Protein AF-0000000080331900 (afdb_homodimer)

pLDDT: mean 95.13, std 7.41, range [27.8, 98.94]

InterPro domains:
  IPR001830 Glycosyl transferase, family 20 [PF00982] (9-471)
  IPR001830 Glycosyl transferase, family 20 [PTHR10788] (6-467)
  IPR001830 Glycosyl transferase, family 20 [cd03788] (8-472)

Structure (mmCIF, N/CA/C/O backbone):
data_AF-0000000080331900-model_v1
#
loop_
_entity.id
_entity.type
_entity.pdbx_description
1 polymer 'Alpha,alpha-trehalose-phosphate synthase'
#
loop_
_atom_site.group_PDB
_atom_site.id
_atom_site.type_symbol
_atom_site.label_atom_id
_atom_site.label_alt_id
_atom_site.label_comp_id
_atom_site.label_asym_id
_atom_site.label_entity_id
_atom_site.label_seq_id
_atom_site.pdbx_PDB_ins_code
_atom_site.Cartn_x
_atom_site.Cartn_y
_atom_site.Cartn_z
_atom_site.occupancy
_atom_site.B_iso_or_equiv
_atom_site.auth_seq_id
_atom_site.auth_comp_id
_atom_site.auth_asym_id
_atom_site.auth_atom_id
_atom_site.pdbx_PDB_model_num
ATOM 1 N N . MET A 1 1 ? -26.219 -51.188 -5.672 1 27.8 1 MET A N 1
ATOM 2 C CA . MET A 1 1 ? -25.734 -50.125 -4.809 1 27.8 1 MET A CA 1
ATOM 3 C C . MET A 1 1 ? -24.406 -49.562 -5.332 1 27.8 1 MET A C 1
ATOM 5 O O . MET A 1 1 ? -23.438 -50.312 -5.488 1 27.8 1 MET A O 1
ATOM 9 N N . ALA A 1 2 ? -24.484 -48.688 -6.355 1 38.78 2 ALA A N 1
ATOM 10 C CA . ALA A 1 2 ? -23.25 -48.281 -7.008 1 38.78 2 ALA A CA 1
ATOM 11 C C . ALA A 1 2 ? -22.125 -48.062 -5.984 1 38.78 2 ALA A C 1
ATOM 13 O O . ALA A 1 2 ? -22.297 -47.312 -5.039 1 38.78 2 ALA A O 1
ATOM 14 N N . SER A 1 3 ? -21.312 -48.875 -5.59 1 41.19 3 SER A N 1
ATOM 15 C CA . SER A 1 3 ? -20.219 -48.781 -4.637 1 41.19 3 SER A CA 1
ATOM 16 C C . SER A 1 3 ? -19.516 -47.438 -4.711 1 41.19 3 SER A C 1
ATOM 18 O O . SER A 1 3 ? -18.859 -47.125 -5.707 1 41.19 3 SER A O 1
ATOM 20 N N . THR A 1 4 ? -20.109 -46.312 -4.383 1 52.81 4 THR A N 1
ATOM 21 C CA . THR A 1 4 ? -19.578 -44.969 -4.523 1 52.81 4 THR A CA 1
ATOM 22 C C . THR A 1 4 ? -18.156 -44.875 -3.994 1 52.81 4 THR A C 1
ATOM 24 O O . THR A 1 4 ? -17.922 -45.094 -2.803 1 52.81 4 THR A O 1
ATOM 27 N N . HIS A 1 5 ? -17.141 -45.281 -4.723 1 73.75 5 HIS A N 1
ATOM 28 C CA . HIS A 1 5 ? -15.711 -45.281 -4.434 1 73.75 5 HIS A CA 1
ATOM 29 C C . HIS A 1 5 ? -15.258 -43.938 -3.871 1 73.75 5 HIS A C 1
ATOM 31 O O . HIS A 1 5 ? -15.328 -42.938 -4.559 1 73.75 5 HIS A O 1
ATOM 37 N N . THR A 1 6 ? -15.211 -43.906 -2.58 1 88.19 6 THR A N 1
ATOM 38 C CA . THR A 1 6 ? -14.773 -42.719 -1.852 1 88.19 6 THR A CA 1
ATOM 39 C C . THR A 1 6 ? -13.25 -42.656 -1.821 1 88.19 6 THR A C 1
ATOM 41 O O . THR A 1 6 ? -12.562 -43.656 -1.913 1 88.19 6 THR A O 1
ATOM 44 N N . ALA A 1 7 ? -12.781 -41.469 -1.881 1 94.44 7 ALA A N 1
ATOM 45 C CA . ALA A 1 7 ? -11.344 -41.219 -1.976 1 94.44 7 ALA A CA 1
ATOM 46 C C . ALA A 1 7 ? -10.727 -41.031 -0.591 1 94.44 7 ALA A C 1
ATOM 48 O O . ALA A 1 7 ? -11.359 -40.5 0.317 1 94.44 7 ALA A O 1
ATOM 49 N N . SER A 1 8 ? -9.547 -41.531 -0.464 1 95.25 8 SER A N 1
ATOM 50 C CA . SER A 1 8 ? -8.812 -41.375 0.791 1 95.25 8 SER A CA 1
ATOM 51 C C . SER A 1 8 ? -7.992 -40.094 0.795 1 95.25 8 SER A C 1
ATOM 53 O O . SER A 1 8 ? -7.641 -39.562 1.859 1 95.25 8 SER A O 1
ATOM 55 N N . VAL A 1 9 ? -7.59 -39.625 -0.347 1 95.81 9 VAL A N 1
ATOM 56 C CA . VAL A 1 9 ? -6.863 -38.375 -0.518 1 95.81 9 VAL A CA 1
ATOM 57 C C . VAL A 1 9 ? -7.555 -37.5 -1.577 1 95.81 9 VAL A C 1
ATOM 59 O O . VAL A 1 9 ? -7.887 -38 -2.66 1 95.81 9 VAL A O 1
ATOM 62 N N . LEU A 1 10 ? -7.84 -36.312 -1.25 1 96.88 10 LEU A N 1
ATOM 63 C CA . LEU A 1 10 ? -8.445 -35.375 -2.195 1 96.88 10 LEU A CA 1
ATOM 64 C C . LEU A 1 10 ? -7.605 -34.094 -2.32 1 96.88 10 LEU A C 1
ATOM 66 O O . LEU A 1 10 ? -6.988 -33.656 -1.347 1 96.88 10 LEU A O 1
ATOM 70 N N . VAL A 1 11 ? -7.57 -33.531 -3.494 1 96.5 11 VAL A N 1
ATOM 71 C CA . VAL A 1 11 ? -6.938 -32.25 -3.779 1 96.5 11 VAL A CA 1
ATOM 72 C C . VAL A 1 11 ? -7.949 -31.328 -4.441 1 96.5 11 VAL A C 1
ATOM 74 O O . VAL A 1 11 ? -8.758 -31.75 -5.266 1 96.5 11 VAL A O 1
ATOM 77 N N . ALA A 1 12 ? -7.977 -30.109 -4.016 1 98 12 ALA A N 1
ATOM 78 C CA . ALA A 1 12 ? -8.844 -29.109 -4.641 1 98 12 ALA A CA 1
ATOM 79 C C . ALA A 1 12 ? -8.047 -27.891 -5.082 1 98 12 ALA A C 1
ATOM 81 O O . ALA A 1 12 ? -7.215 -27.375 -4.328 1 98 12 ALA A O 1
ATOM 82 N N . SER A 1 13 ? -8.203 -27.469 -6.242 1 97.06 13 SER A N 1
ATOM 83 C CA . SER A 1 13 ? -7.645 -26.219 -6.785 1 97.06 13 SER A CA 1
ATOM 84 C C . SER A 1 13 ? -8.555 -25.625 -7.852 1 97.06 13 SER A C 1
ATOM 86 O O . SER A 1 13 ? -9.406 -26.328 -8.406 1 97.06 13 SER A O 1
ATOM 88 N N . ASN A 1 14 ? -8.406 -24.328 -8.078 1 96.06 14 ASN A N 1
ATOM 89 C CA . ASN A 1 14 ? -9.18 -23.688 -9.141 1 96.06 14 ASN A CA 1
ATOM 90 C C . ASN A 1 14 ? -8.914 -24.344 -10.492 1 96.06 14 ASN A C 1
ATOM 92 O O . ASN A 1 14 ? -9.844 -24.828 -11.141 1 96.06 14 ASN A O 1
ATOM 96 N N . ARG A 1 15 ? -7.664 -24.406 -10.828 1 92.62 15 ARG A N 1
ATOM 97 C CA . ARG A 1 15 ? -7.258 -25.062 -12.062 1 92.62 15 ARG A CA 1
ATOM 98 C C . ARG A 1 15 ? -6.961 -26.547 -11.828 1 92.62 15 ARG A C 1
ATOM 100 O O . ARG A 1 15 ? -6.359 -26.906 -10.82 1 92.62 15 ARG A O 1
ATOM 107 N N . GLY A 1 16 ? -7.398 -27.328 -12.758 1 91.88 16 GLY A N 1
ATOM 108 C CA . GLY A 1 16 ? -7.141 -28.766 -12.656 1 91.88 16 GLY A CA 1
ATOM 109 C C . GLY A 1 16 ? -5.914 -29.203 -13.438 1 91.88 16 GLY A C 1
ATOM 110 O O . GLY A 1 16 ? -5.141 -28.359 -13.906 1 91.88 16 GLY A O 1
ATOM 111 N N . PRO A 1 17 ? -5.691 -30.484 -13.5 1 91.19 17 PRO A N 1
ATOM 112 C CA . PRO A 1 17 ? -4.516 -31.047 -14.18 1 91.19 17 PRO A CA 1
ATOM 113 C C . PRO A 1 17 ? -4.688 -31.094 -15.703 1 91.19 17 PRO A C 1
ATOM 115 O O . PRO A 1 17 ? -3.74 -31.406 -16.422 1 91.19 17 PRO A O 1
ATOM 118 N N . VAL A 1 18 ? -5.941 -30.797 -16.156 1 91.69 18 VAL A N 1
ATOM 119 C CA . VAL A 1 18 ? -6.23 -30.859 -17.578 1 91.69 18 VAL A CA 1
ATOM 120 C C . VAL A 1 18 ? -7.184 -29.719 -17.969 1 91.69 18 VAL A C 1
ATOM 122 O O . VAL A 1 18 ? -7.984 -29.266 -17.141 1 91.69 18 VAL A O 1
ATOM 125 N N . SER A 1 19 ? -6.973 -29.203 -19.109 1 92.19 19 SER A N 1
ATOM 126 C CA . SER A 1 19 ? -7.898 -28.25 -19.703 1 92.19 19 SER A CA 1
ATOM 127 C C . SER A 1 19 ? -8.352 -28.703 -21.078 1 92.19 19 SER A C 1
ATOM 129 O O . SER A 1 19 ? -7.648 -29.453 -21.75 1 92.19 19 SER A O 1
ATOM 131 N N . TYR A 1 20 ? -9.508 -28.297 -21.422 1 94.44 20 TYR A N 1
ATOM 132 C CA . TYR A 1 20 ? -10.078 -28.703 -22.703 1 94.44 20 TYR A CA 1
ATOM 133 C C . TYR A 1 20 ? -10.289 -27.5 -23.609 1 94.44 20 TYR A C 1
ATOM 135 O O . TYR A 1 20 ? -10.68 -26.422 -23.156 1 94.44 20 TYR A O 1
ATOM 143 N N . ALA A 1 21 ? -9.961 -27.719 -24.828 1 93.12 21 ALA A N 1
ATOM 144 C CA . ALA A 1 21 ? -10.297 -26.75 -25.875 1 93.12 21 ALA A CA 1
ATOM 145 C C . ALA A 1 21 ? -11.359 -27.312 -26.828 1 93.12 21 ALA A C 1
ATOM 147 O O . ALA A 1 21 ? -11.336 -28.5 -27.156 1 93.12 21 ALA A O 1
ATOM 148 N N . LEU A 1 22 ? -12.227 -26.469 -27.125 1 90.56 22 LEU A N 1
ATOM 149 C CA . LEU A 1 22 ? -13.305 -26.812 -28.047 1 90.56 22 LEU A CA 1
ATOM 150 C C . LEU A 1 22 ? -13.102 -26.156 -29.406 1 90.56 22 LEU A C 1
ATOM 152 O O . LEU A 1 22 ? -12.984 -24.938 -29.484 1 90.56 22 LEU A O 1
ATOM 156 N N . ASP A 1 23 ? -12.953 -26.984 -30.422 1 88.12 23 ASP A N 1
ATOM 157 C CA . ASP A 1 23 ? -12.773 -26.406 -31.75 1 88.12 23 ASP A CA 1
ATOM 158 C C . ASP A 1 23 ? -14.117 -26.125 -32.406 1 88.12 23 ASP A C 1
ATOM 160 O O . ASP A 1 23 ? -15.172 -26.312 -31.812 1 88.12 23 ASP A O 1
ATOM 164 N N . GLU A 1 24 ? -14.047 -25.609 -33.688 1 87.75 24 GLU A N 1
ATOM 165 C CA . GLU A 1 24 ? -15.242 -25.188 -34.406 1 87.75 24 GLU A CA 1
ATOM 166 C C . GLU A 1 24 ? -16.172 -26.359 -34.688 1 87.75 24 GLU A C 1
ATOM 168 O O . GLU A 1 24 ? -17.391 -26.188 -34.781 1 87.75 24 GLU A O 1
ATOM 173 N N . ASP A 1 25 ? -15.68 -27.609 -34.844 1 88.69 25 ASP A N 1
ATOM 174 C CA . ASP A 1 25 ? -16.469 -28.812 -35.094 1 88.69 25 ASP A CA 1
ATOM 175 C C . ASP A 1 25 ? -16.938 -29.469 -33.812 1 88.69 25 ASP A C 1
ATOM 177 O O . ASP A 1 25 ? -17.344 -30.625 -33.812 1 88.69 25 ASP A O 1
ATOM 181 N N . ARG A 1 26 ? -16.672 -28.734 -32.688 1 85.94 26 ARG A N 1
ATOM 182 C CA . ARG A 1 26 ? -17.094 -29.172 -31.375 1 85.94 26 ARG A CA 1
ATOM 183 C C . ARG A 1 26 ? -16.297 -30.391 -30.922 1 85.94 26 ARG A C 1
ATOM 185 O O . ARG A 1 26 ? -16.828 -31.25 -30.203 1 85.94 26 ARG A O 1
ATOM 192 N N . ARG A 1 27 ? -15.117 -30.625 -31.469 1 88.69 27 ARG A N 1
ATOM 193 C CA . ARG A 1 27 ? -14.195 -31.641 -30.969 1 88.69 27 ARG A CA 1
ATOM 194 C C . ARG A 1 27 ? -13.375 -31.125 -29.797 1 88.69 27 ARG A C 1
ATOM 196 O O . ARG A 1 27 ? -12.898 -29.984 -29.828 1 88.69 27 ARG A O 1
ATOM 203 N N . LEU A 1 28 ? -13.344 -31.984 -28.703 1 92.5 28 LEU A N 1
ATOM 204 C CA . LEU A 1 28 ? -12.625 -31.609 -27.5 1 92.5 28 LEU A CA 1
ATOM 205 C C . LEU A 1 28 ? -11.188 -32.125 -27.547 1 92.5 28 LEU A C 1
ATOM 207 O O . LEU A 1 28 ? -10.938 -33.281 -27.906 1 92.5 28 LEU A O 1
ATOM 211 N N . THR A 1 29 ? -10.305 -31.234 -27.328 1 93.69 29 THR A N 1
ATOM 212 C CA . THR A 1 29 ? -8.898 -31.609 -27.188 1 93.69 29 THR A CA 1
ATOM 213 C C . THR A 1 29 ? -8.414 -31.359 -25.766 1 93.69 29 THR A C 1
ATOM 215 O O . THR A 1 29 ? -8.609 -30.266 -25.234 1 93.69 29 THR A O 1
ATOM 218 N N . ALA A 1 30 ? -7.844 -32.344 -25.25 1 92.88 30 ALA A N 1
ATOM 219 C CA . ALA A 1 30 ? -7.336 -32.25 -23.891 1 92.88 30 ALA A CA 1
ATOM 220 C C . ALA A 1 30 ? -5.875 -31.797 -23.875 1 92.88 30 ALA A C 1
ATOM 222 O O . ALA A 1 30 ? -5.082 -32.25 -24.719 1 92.88 30 ALA A O 1
ATOM 223 N N . ARG A 1 31 ? -5.609 -30.844 -23.047 1 87.56 31 ARG A N 1
ATOM 224 C CA . ARG A 1 31 ? -4.238 -30.406 -22.781 1 87.56 31 ARG A CA 1
ATOM 225 C C . ARG A 1 31 ? -3.867 -30.625 -21.312 1 87.56 31 ARG A C 1
ATOM 227 O O . ARG A 1 31 ? -4.484 -30.031 -20.422 1 87.56 31 ARG A O 1
ATOM 234 N N . ARG A 1 32 ? -2.879 -31.406 -21.203 1 81.94 32 ARG A N 1
ATOM 235 C CA . ARG A 1 32 ? -2.439 -31.672 -19.844 1 81.94 32 ARG A CA 1
ATOM 236 C C . ARG A 1 32 ? -1.517 -30.562 -19.344 1 81.94 32 ARG A C 1
ATOM 238 O O . ARG A 1 32 ? -0.685 -30.062 -20.094 1 81.94 32 ARG A O 1
ATOM 245 N N . GLY A 1 33 ? -1.916 -30.141 -18.203 1 71.5 33 GLY A N 1
ATOM 246 C CA . GLY A 1 33 ? -1.082 -29.125 -17.578 1 71.5 33 GLY A CA 1
ATOM 247 C C . GLY A 1 33 ? 0.078 -29.703 -16.797 1 71.5 33 GLY A C 1
ATOM 248 O O . GLY A 1 33 ? 0.116 -30.906 -16.531 1 71.5 33 GLY A O 1
ATOM 249 N N . GLY A 1 34 ? 1.153 -29 -16.672 1 64.62 34 GLY A N 1
ATOM 250 C CA . GLY A 1 34 ? 2.266 -29.297 -15.789 1 64.62 34 GLY A CA 1
ATOM 251 C C . GLY A 1 34 ? 2.27 -28.453 -14.523 1 64.62 34 GLY A C 1
ATOM 252 O O . GLY A 1 34 ? 1.304 -27.75 -14.242 1 64.62 34 GLY A O 1
ATOM 253 N N . GLY A 1 35 ? 2.998 -28.891 -13.523 1 69.69 35 GLY A N 1
ATOM 254 C CA . GLY A 1 35 ? 3.166 -28.094 -12.312 1 69.69 35 GLY A CA 1
ATOM 255 C C . GLY A 1 35 ? 3.422 -28.922 -11.078 1 69.69 35 GLY A C 1
ATOM 256 O O . GLY A 1 35 ? 3.385 -30.156 -11.133 1 69.69 35 GLY A O 1
ATOM 257 N N . GLY A 1 36 ? 3.654 -28.219 -10.102 1 69.06 36 GLY A N 1
ATOM 258 C CA . GLY A 1 36 ? 4.043 -28.859 -8.852 1 69.06 36 GLY A CA 1
ATOM 259 C C . GLY A 1 36 ? 2.971 -29.766 -8.289 1 69.06 36 GLY A C 1
ATOM 260 O O . GLY A 1 36 ? 3.273 -30.859 -7.777 1 69.06 36 GLY A O 1
ATOM 261 N N . LEU A 1 37 ? 1.724 -29.359 -8.555 1 77.31 37 LEU A N 1
ATOM 262 C CA . LEU A 1 37 ? 0.63 -30.156 -8 1 77.31 37 LEU A CA 1
ATOM 263 C C . LEU A 1 37 ? 0.473 -31.469 -8.75 1 77.31 37 LEU A C 1
ATOM 265 O O . LEU A 1 37 ? 0.21 -32.5 -8.148 1 77.31 37 LEU A O 1
ATOM 269 N N . VAL A 1 38 ? 0.623 -31.406 -10.055 1 79 38 VAL A N 1
ATOM 270 C CA . VAL A 1 38 ? 0.539 -32.625 -10.867 1 79 38 VAL A CA 1
ATOM 271 C C . VAL A 1 38 ? 1.647 -33.594 -10.461 1 79 38 VAL A C 1
ATOM 273 O O . VAL A 1 38 ? 1.389 -34.781 -10.227 1 79 38 VAL A O 1
ATOM 276 N N . SER A 1 39 ? 2.805 -33 -10.32 1 77.81 39 SER A N 1
ATOM 277 C CA . SER A 1 39 ? 3.947 -33.812 -9.898 1 77.81 39 SER A CA 1
ATOM 278 C C . SER A 1 39 ? 3.727 -34.406 -8.508 1 77.81 39 SER A C 1
ATOM 280 O O . SER A 1 39 ? 4.047 -35.562 -8.258 1 77.81 39 SER A O 1
ATOM 282 N N . GLY A 1 40 ? 3.244 -33.656 -7.648 1 77.75 40 GLY A N 1
ATOM 283 C CA . GLY A 1 40 ? 2.98 -34.094 -6.293 1 77.75 40 GLY A CA 1
ATOM 284 C C . GLY A 1 40 ? 1.978 -35.25 -6.227 1 77.75 40 GLY A C 1
ATOM 285 O O . GLY A 1 40 ? 2.203 -36.25 -5.539 1 77.75 40 GLY A O 1
ATOM 286 N N . LEU A 1 41 ? 0.951 -35.125 -6.93 1 80.06 41 LEU A N 1
ATOM 287 C CA . LEU A 1 41 ? -0.102 -36.125 -6.918 1 80.06 41 LEU A CA 1
ATOM 288 C C . LEU A 1 41 ? 0.396 -37.438 -7.516 1 80.06 41 LEU A C 1
ATOM 290 O O . LEU A 1 41 ? -0.043 -38.531 -7.109 1 80.06 41 LEU A O 1
ATOM 294 N N . SER A 1 42 ? 1.274 -37.281 -8.422 1 79.5 42 SER A N 1
ATOM 295 C CA . SER A 1 42 ? 1.847 -38.469 -9.016 1 79.5 42 SER A CA 1
ATOM 296 C C . SER A 1 42 ? 2.678 -39.25 -7.996 1 79.5 42 SER A C 1
ATOM 298 O O . SER A 1 42 ? 2.889 -40.469 -8.148 1 79.5 42 SER A O 1
ATOM 300 N N . ALA A 1 43 ? 3.01 -38.594 -6.988 1 79.75 43 ALA A N 1
ATOM 301 C CA . ALA A 1 43 ? 3.914 -39.188 -6.008 1 79.75 43 ALA A CA 1
ATOM 302 C C . ALA A 1 43 ? 3.15 -40.094 -5.02 1 79.75 43 ALA A C 1
ATOM 304 O O . ALA A 1 43 ? 3.746 -40.906 -4.324 1 79.75 43 ALA A O 1
ATOM 305 N N . ILE A 1 44 ? 1.888 -39.906 -4.816 1 80.81 44 ILE A N 1
ATOM 306 C CA . ILE A 1 44 ? 1.161 -40.719 -3.848 1 80.81 44 ILE A CA 1
ATOM 307 C C . ILE A 1 44 ? 0.833 -42.094 -4.457 1 80.81 44 ILE A C 1
ATOM 309 O O . ILE A 1 44 ? 0.323 -42.969 -3.771 1 80.81 44 ILE A O 1
ATOM 313 N N . GLY A 1 45 ? 1.271 -42.469 -5.539 1 71.31 45 GLY A N 1
ATOM 314 C CA . GLY A 1 45 ? 1.187 -43.781 -6.148 1 71.31 45 GLY A CA 1
ATOM 315 C C . GLY A 1 45 ? -0.169 -44.062 -6.766 1 71.31 45 GLY A C 1
ATOM 316 O O . GLY A 1 45 ? -1.174 -43.469 -6.379 1 71.31 45 GLY A O 1
ATOM 317 N N . PRO A 1 46 ? -0.208 -44.844 -7.668 1 66.81 46 PRO A N 1
ATOM 318 C CA . PRO A 1 46 ? -1.435 -45.188 -8.391 1 66.81 46 PRO A CA 1
ATOM 319 C C . PRO A 1 46 ? -2.432 -45.969 -7.516 1 66.81 46 PRO A C 1
ATOM 321 O O . PRO A 1 46 ? -3.627 -46 -7.82 1 66.81 46 PRO A O 1
ATOM 324 N N . ASP A 1 47 ? -1.914 -46.469 -6.441 1 70.44 47 ASP A N 1
ATOM 325 C CA . ASP A 1 47 ? -2.771 -47.312 -5.598 1 70.44 47 ASP A CA 1
ATOM 326 C C . ASP A 1 47 ? -3.578 -46.438 -4.625 1 70.44 47 ASP A C 1
ATOM 328 O O . ASP A 1 47 ? -4.523 -46.938 -4 1 70.44 47 ASP A O 1
ATOM 332 N N . THR A 1 48 ? -3.16 -45.281 -4.566 1 78.94 48 THR A N 1
ATOM 333 C CA . THR A 1 48 ? -3.912 -44.375 -3.688 1 78.94 48 THR A CA 1
ATOM 334 C C . THR A 1 48 ? -5.172 -43.875 -4.383 1 78.94 48 THR A C 1
ATOM 336 O O . THR A 1 48 ? -5.117 -43.438 -5.535 1 78.94 48 THR A O 1
ATOM 339 N N . ASP A 1 49 ? -6.312 -44.125 -3.703 1 89.06 49 ASP A N 1
ATOM 340 C CA . ASP A 1 49 ? -7.57 -43.594 -4.219 1 89.06 49 ASP A CA 1
ATOM 341 C C . ASP A 1 49 ? -7.637 -42.062 -4.027 1 89.06 49 ASP A C 1
ATOM 343 O O . ASP A 1 49 ? -8.086 -41.594 -2.986 1 89.06 49 ASP A O 1
ATOM 347 N N . ALA A 1 50 ? -7.156 -41.406 -5.004 1 92.94 50 ALA A N 1
ATOM 348 C CA . ALA A 1 50 ? -7.098 -39.938 -4.938 1 92.94 50 ALA A CA 1
ATOM 349 C C . ALA A 1 50 ? -8.016 -39.312 -5.977 1 92.94 50 ALA A C 1
ATOM 351 O O . ALA A 1 50 ? -8.211 -39.875 -7.062 1 92.94 50 ALA A O 1
ATOM 352 N N . VAL A 1 51 ? -8.594 -38.219 -5.613 1 95.06 51 VAL A N 1
ATOM 353 C CA . VAL A 1 51 ? -9.43 -37.469 -6.547 1 95.06 51 VAL A CA 1
ATOM 354 C C . VAL A 1 51 ? -9.047 -36 -6.516 1 95.06 51 VAL A C 1
ATOM 356 O O . VAL A 1 51 ? -8.797 -35.438 -5.449 1 95.06 51 VAL A O 1
ATOM 359 N N . TRP A 1 52 ? -8.953 -35.406 -7.727 1 95.62 52 TRP A N 1
ATOM 360 C CA . TRP A 1 52 ? -8.703 -34 -7.887 1 95.62 52 TRP A CA 1
ATOM 361 C C . TRP A 1 52 ? -9.992 -33.25 -8.25 1 95.62 52 TRP A C 1
ATOM 363 O O . TRP A 1 52 ? -10.602 -33.531 -9.281 1 95.62 52 TRP A O 1
ATOM 373 N N . VAL A 1 53 ? -10.391 -32.344 -7.383 1 97.5 53 VAL A N 1
ATOM 374 C CA . VAL A 1 53 ? -11.562 -31.516 -7.648 1 97.5 53 VAL A CA 1
ATOM 375 C C . VAL A 1 53 ? -11.133 -30.156 -8.18 1 97.5 53 VAL A C 1
ATOM 377 O O . VAL A 1 53 ? -10.281 -29.484 -7.578 1 97.5 53 VAL A O 1
ATOM 380 N N . CYS A 1 54 ? -11.641 -29.719 -9.32 1 97.38 54 CYS A N 1
ATOM 381 C CA . CYS A 1 54 ? -11.281 -28.438 -9.938 1 97.38 54 CYS A CA 1
ATOM 382 C C . CYS A 1 54 ? -12.492 -27.797 -10.609 1 97.38 54 CYS A C 1
ATOM 384 O O . CYS A 1 54 ? -13.594 -28.344 -10.57 1 97.38 54 CYS A O 1
ATOM 386 N N . SER A 1 55 ? -12.328 -26.625 -11.102 1 97.56 55 SER A N 1
ATOM 387 C CA . SER A 1 55 ? -13.422 -25.906 -11.75 1 97.56 55 SER A CA 1
ATOM 388 C C . SER A 1 55 ? -13.25 -25.891 -13.266 1 97.56 55 SER A C 1
ATOM 390 O O . SER A 1 55 ? -12.117 -25.906 -13.766 1 97.56 55 SER A O 1
ATOM 392 N N . ALA A 1 56 ? -14.375 -25.969 -13.977 1 96.56 56 ALA A N 1
ATOM 393 C CA . ALA A 1 56 ? -14.352 -25.625 -15.391 1 96.56 56 ALA A CA 1
ATOM 394 C C . ALA A 1 56 ? -14.031 -24.156 -15.602 1 96.56 56 ALA A C 1
ATOM 396 O O . ALA A 1 56 ? -14.688 -23.281 -15.016 1 96.56 56 ALA A O 1
ATOM 397 N N . LEU A 1 57 ? -13.086 -23.922 -16.422 1 92.56 57 LEU A N 1
ATOM 398 C CA . LEU A 1 57 ? -12.625 -22.547 -16.547 1 92.56 57 LEU A CA 1
ATOM 399 C C . LEU A 1 57 ? -13.125 -21.922 -17.844 1 92.56 57 LEU A C 1
ATOM 401 O O . LEU A 1 57 ? -13.258 -20.703 -17.938 1 92.56 57 LEU A O 1
ATOM 405 N N . GLY A 1 58 ? -13.398 -22.719 -18.844 1 91.44 58 GLY A N 1
ATOM 406 C CA . GLY A 1 58 ? -13.828 -22.219 -20.141 1 91.44 58 GLY A CA 1
ATOM 407 C C . GLY A 1 58 ? -14.875 -23.109 -20.797 1 91.44 58 GLY A C 1
ATOM 408 O O . GLY A 1 58 ? -15.344 -24.078 -20.188 1 91.44 58 GLY A O 1
ATOM 409 N N . ASP A 1 59 ? -15.156 -22.812 -22 1 91.88 59 ASP A N 1
ATOM 410 C CA . ASP A 1 59 ? -16.219 -23.516 -22.719 1 91.88 59 ASP A CA 1
ATOM 411 C C . ASP A 1 59 ? -15.812 -24.969 -22.984 1 91.88 59 ASP A C 1
ATOM 413 O O . ASP A 1 59 ? -16.656 -25.875 -22.922 1 91.88 59 ASP A O 1
ATOM 417 N N . GLY A 1 60 ? -14.562 -25.156 -23.312 1 94.88 60 GLY A N 1
ATOM 418 C CA . GLY A 1 60 ? -14.094 -26.531 -23.5 1 94.88 60 GLY A CA 1
ATOM 419 C C . GLY A 1 60 ? -14.242 -27.391 -22.266 1 94.88 60 GLY A C 1
ATOM 420 O O . GLY A 1 60 ? -14.703 -28.531 -22.344 1 94.88 60 GLY A O 1
ATOM 421 N N . ASP A 1 61 ? -13.859 -26.812 -21.156 1 96.06 61 ASP A N 1
ATOM 422 C CA . ASP A 1 61 ? -14 -27.516 -19.875 1 96.06 61 ASP A CA 1
ATOM 423 C C . ASP A 1 61 ? -15.461 -27.844 -19.594 1 96.06 61 ASP A C 1
ATOM 425 O O . ASP A 1 61 ? -15.797 -28.953 -19.172 1 96.06 61 ASP A O 1
ATOM 429 N N . ARG A 1 62 ? -16.281 -26.891 -19.766 1 95.56 62 ARG A N 1
ATOM 430 C CA . ARG A 1 62 ? -17.703 -27.078 -19.5 1 95.56 62 ARG A CA 1
ATOM 431 C C . ARG A 1 62 ? -18.281 -28.188 -20.375 1 95.56 62 ARG A C 1
ATOM 433 O O . ARG A 1 62 ? -19.141 -28.953 -19.922 1 95.56 62 ARG A O 1
ATOM 440 N N . GLU A 1 63 ? -17.891 -28.188 -21.625 1 95.31 63 GLU A N 1
ATOM 441 C CA . GLU A 1 63 ? -18.344 -29.25 -22.531 1 95.31 63 GLU A CA 1
ATOM 442 C C . GLU A 1 63 ? -17.859 -30.625 -22.047 1 95.31 63 GLU A C 1
ATOM 444 O O . GLU A 1 63 ? -18.594 -31.609 -22.109 1 95.31 63 GLU A O 1
ATOM 449 N N . ALA A 1 64 ? -16.609 -30.656 -21.656 1 96.06 64 ALA A N 1
ATOM 450 C CA . ALA A 1 64 ? -16.078 -31.906 -21.109 1 96.06 64 ALA A CA 1
ATOM 451 C C . ALA A 1 64 ? -16.922 -32.375 -19.922 1 96.06 64 ALA A C 1
ATOM 453 O O . ALA A 1 64 ? -17.203 -33.594 -19.812 1 96.06 64 ALA A O 1
ATOM 454 N N . VAL A 1 65 ? -17.297 -31.484 -19.062 1 96.62 65 VAL A N 1
ATOM 455 C CA . VAL A 1 65 ? -18.109 -31.812 -17.891 1 96.62 65 VAL A CA 1
ATOM 456 C C . VAL A 1 65 ? -19.469 -32.312 -18.344 1 96.62 65 VAL A C 1
ATOM 458 O O . VAL A 1 65 ? -20 -33.281 -17.797 1 96.62 65 VAL A O 1
ATOM 461 N N . ARG A 1 66 ? -20.031 -31.625 -19.266 1 95.19 66 ARG A N 1
ATOM 462 C CA . ARG A 1 66 ? -21.328 -32.031 -19.781 1 95.19 66 ARG A CA 1
ATOM 463 C C . ARG A 1 66 ? -21.281 -33.469 -20.328 1 95.19 66 ARG A C 1
ATOM 465 O O . ARG A 1 66 ? -22.203 -34.25 -20.109 1 95.19 66 ARG A O 1
ATOM 472 N N . ARG A 1 67 ? -20.234 -33.812 -20.969 1 95.06 67 ARG A N 1
ATOM 473 C CA . ARG A 1 67 ? -20.109 -35.094 -21.625 1 95.06 67 ARG A CA 1
ATOM 474 C C . ARG A 1 67 ? -19.812 -36.219 -20.625 1 95.06 67 ARG A C 1
ATOM 476 O O . ARG A 1 67 ? -20.156 -37.375 -20.844 1 95.06 67 ARG A O 1
ATOM 483 N N . THR A 1 68 ? -19.172 -35.906 -19.594 1 94.94 68 THR A N 1
ATOM 484 C CA . THR A 1 68 ? -18.672 -36.938 -18.688 1 94.94 68 THR A CA 1
ATOM 485 C C . THR A 1 68 ? -19.453 -36.906 -17.375 1 94.94 68 THR A C 1
ATOM 487 O O . THR A 1 68 ? -19.25 -37.781 -16.516 1 94.94 68 THR A O 1
ATOM 490 N N . GLY A 1 69 ? -20.281 -35.844 -17.203 1 93.69 69 GLY A N 1
ATOM 491 C CA . GLY A 1 69 ? -20.969 -35.688 -15.922 1 93.69 69 GLY A CA 1
ATOM 492 C C . GLY A 1 69 ? -20.062 -35.156 -14.828 1 93.69 69 GLY A C 1
ATOM 493 O O . GLY A 1 69 ? -20.375 -35.281 -13.641 1 93.69 69 GLY A O 1
ATOM 494 N N . GLY A 1 70 ? -18.891 -34.688 -15.234 1 94.38 70 GLY A N 1
ATOM 495 C CA . GLY A 1 70 ? -17.969 -34.125 -14.266 1 94.38 70 GLY A CA 1
ATOM 496 C C . GLY A 1 70 ? -16.828 -35.031 -13.898 1 94.38 70 GLY A C 1
ATOM 497 O O . GLY A 1 70 ? -15.797 -34.594 -13.383 1 94.38 70 GLY A O 1
ATOM 498 N N . ALA A 1 71 ? -17.016 -36.281 -14.008 1 95.94 71 ALA A N 1
ATOM 499 C CA . ALA A 1 71 ? -15.93 -37.25 -13.852 1 95.94 71 ALA A CA 1
ATOM 500 C C . ALA A 1 71 ? -15.164 -37.438 -15.164 1 95.94 71 ALA A C 1
ATOM 502 O O . ALA A 1 71 ? -15.586 -38.156 -16.047 1 95.94 71 ALA A O 1
ATOM 503 N N . LEU A 1 72 ? -14.031 -36.844 -15.242 1 95.38 72 LEU A N 1
ATOM 504 C CA . LEU A 1 72 ? -13.32 -36.75 -16.516 1 95.38 72 LEU A CA 1
ATOM 505 C C . LEU A 1 72 ? -12.75 -38.125 -16.906 1 95.38 72 LEU A C 1
ATOM 507 O O . LEU A 1 72 ? -12.516 -38.969 -16.047 1 95.38 72 LEU A O 1
ATOM 511 N N . ASP A 1 73 ? -12.492 -38.281 -18.141 1 93 73 ASP A N 1
ATOM 512 C CA . ASP A 1 73 ? -11.922 -39.531 -18.688 1 93 73 ASP A CA 1
ATOM 513 C C . ASP A 1 73 ? -10.477 -39.688 -18.219 1 93 73 ASP A C 1
ATOM 515 O O . ASP A 1 73 ? -9.617 -38.875 -18.516 1 93 73 ASP A O 1
ATOM 519 N N . PRO A 1 74 ? -10.211 -40.781 -17.578 1 90.19 74 PRO A N 1
ATOM 520 C CA . PRO A 1 74 ? -8.844 -41 -17.109 1 90.19 74 PRO A CA 1
ATOM 521 C C . PRO A 1 74 ? -7.82 -40.969 -18.25 1 90.19 74 PRO A C 1
ATOM 523 O O . PRO A 1 74 ? -6.641 -40.688 -18.016 1 90.19 74 PRO A O 1
ATOM 526 N N . ALA A 1 75 ? -8.234 -41.25 -19.453 1 90.69 75 ALA A N 1
ATOM 527 C CA . ALA A 1 75 ? -7.336 -41.188 -20.609 1 90.69 75 ALA A CA 1
ATOM 528 C C . ALA A 1 75 ? -6.832 -39.75 -20.812 1 90.69 75 ALA A C 1
ATOM 530 O O . ALA A 1 75 ? -5.715 -39.562 -21.312 1 90.69 75 ALA A O 1
ATOM 531 N N . ASP A 1 76 ? -7.645 -38.812 -20.375 1 91.44 76 ASP A N 1
ATOM 532 C CA . ASP A 1 76 ? -7.301 -37.406 -20.547 1 91.44 76 ASP A CA 1
ATOM 533 C C . ASP A 1 76 ? -6.508 -36.875 -19.359 1 91.44 76 ASP A C 1
ATOM 535 O O . ASP A 1 76 ? -5.855 -35.844 -19.438 1 91.44 76 ASP A O 1
ATOM 539 N N . THR A 1 77 ? -6.547 -37.594 -18.25 1 89.38 77 THR A N 1
ATOM 540 C CA . THR A 1 77 ? -6.02 -37.031 -17.016 1 89.38 77 THR A CA 1
ATOM 541 C C . THR A 1 77 ? -4.773 -37.781 -16.562 1 89.38 77 THR A C 1
ATOM 543 O O . THR A 1 77 ? -4.367 -37.688 -15.398 1 89.38 77 THR A O 1
ATOM 546 N N . GLY A 1 78 ? -4.199 -38.594 -17.375 1 83.38 78 GLY A N 1
ATOM 547 C CA . GLY A 1 78 ? -3.035 -39.406 -17.031 1 83.38 78 GLY A CA 1
ATOM 548 C C . GLY A 1 78 ? -3.342 -40.5 -16.016 1 83.38 78 GLY A C 1
ATOM 549 O O . GLY A 1 78 ? -2.5 -40.844 -15.188 1 83.38 78 GLY A O 1
ATOM 550 N N . GLY A 1 79 ? -4.629 -40.906 -16.031 1 85.19 79 GLY A N 1
ATOM 551 C CA . GLY A 1 79 ? -5.043 -42 -15.156 1 85.19 79 GLY A CA 1
ATOM 552 C C . GLY A 1 79 ? -5.543 -41.531 -13.805 1 85.19 79 GLY A C 1
ATOM 553 O O . GLY A 1 79 ? -5.957 -42.344 -12.977 1 85.19 79 GLY A O 1
ATOM 554 N N . ARG A 1 80 ? -5.625 -40.281 -13.586 1 87.88 80 ARG A N 1
ATOM 555 C CA . ARG A 1 80 ? -6.055 -39.75 -12.297 1 87.88 80 ARG A CA 1
ATOM 556 C C . ARG A 1 80 ? -7.555 -39.469 -12.297 1 87.88 80 ARG A C 1
ATOM 558 O O . ARG A 1 80 ? -8.125 -39.094 -13.32 1 87.88 80 ARG A O 1
ATOM 565 N N . ARG A 1 81 ? -8.125 -39.688 -11.25 1 92.62 81 ARG A N 1
ATOM 566 C CA . ARG A 1 81 ? -9.531 -39.312 -11.094 1 92.62 81 ARG A CA 1
ATOM 567 C C . ARG A 1 81 ? -9.672 -37.781 -10.891 1 92.62 81 ARG A C 1
ATOM 569 O O . ARG A 1 81 ? -9.062 -37.219 -9.984 1 92.62 81 ARG A O 1
ATOM 576 N N . VAL A 1 82 ? -10.461 -37.188 -11.773 1 95 82 VAL A N 1
ATOM 577 C CA . VAL A 1 82 ? -10.672 -35.719 -11.711 1 95 82 VAL A CA 1
ATOM 578 C C . VAL A 1 82 ? -12.164 -35.438 -11.734 1 95 82 VAL A C 1
ATOM 580 O O . VAL A 1 82 ? -12.898 -35.906 -12.602 1 95 82 VAL A O 1
ATOM 583 N N . ARG A 1 83 ? -12.586 -34.719 -10.742 1 97.25 83 ARG A N 1
ATOM 584 C CA . ARG A 1 83 ? -13.93 -34.156 -10.727 1 97.25 83 ARG A CA 1
ATOM 585 C C . ARG A 1 83 ? -13.906 -32.688 -11.055 1 97.25 83 ARG A C 1
ATOM 587 O O . ARG A 1 83 ? -13.438 -31.875 -10.258 1 97.25 83 ARG A O 1
ATOM 594 N N . MET A 1 84 ? -14.43 -32.344 -12.219 1 97.94 84 MET A N 1
ATOM 595 C CA . MET A 1 84 ? -14.484 -30.969 -12.664 1 97.94 84 MET A CA 1
ATOM 596 C C . MET A 1 84 ? -15.883 -30.391 -12.469 1 97.94 84 MET A C 1
ATOM 598 O O . MET A 1 84 ? -16.875 -30.984 -12.898 1 97.94 84 MET A O 1
ATOM 602 N N . LEU A 1 85 ? -15.938 -29.25 -11.812 1 98.31 85 LEU A N 1
ATOM 603 C CA . LEU A 1 85 ? -17.219 -28.641 -11.469 1 98.31 85 LEU A CA 1
ATOM 604 C C . LEU A 1 85 ? -17.641 -27.625 -12.516 1 98.31 85 LEU A C 1
ATOM 606 O O . LEU A 1 85 ? -16.844 -26.766 -12.914 1 98.31 85 LEU A O 1
ATOM 610 N N . ASP A 1 86 ? -18.797 -27.719 -12.945 1 97.19 86 ASP A N 1
ATOM 611 C CA . ASP A 1 86 ? -19.391 -26.734 -13.844 1 97.19 86 ASP A CA 1
ATOM 612 C C . ASP A 1 86 ? -20.141 -25.656 -13.062 1 97.19 86 ASP A C 1
ATOM 614 O O . ASP A 1 86 ? -21.375 -25.578 -13.156 1 97.19 86 ASP A O 1
ATOM 618 N N . ILE A 1 87 ? -19.453 -24.859 -12.453 1 97.12 87 ILE A N 1
ATOM 619 C CA . ILE A 1 87 ? -20.031 -23.766 -11.703 1 97.12 87 ILE A CA 1
ATOM 620 C C . ILE A 1 87 ? -20.531 -22.688 -12.672 1 97.12 87 ILE A C 1
ATOM 622 O O . ILE A 1 87 ? -19.891 -22.406 -13.688 1 97.12 87 ILE A O 1
ATOM 626 N N . ASP A 1 88 ? -21.688 -22.094 -12.344 1 96.44 88 ASP A N 1
ATOM 627 C CA . ASP A 1 88 ? -22.281 -21.062 -13.195 1 96.44 88 ASP A CA 1
ATOM 628 C C . ASP A 1 88 ? -21.234 -20.047 -13.633 1 96.44 88 ASP A C 1
ATOM 630 O O . ASP A 1 88 ? -20.422 -19.578 -12.828 1 96.44 88 ASP A O 1
ATOM 634 N N . ALA A 1 89 ? -21.281 -19.688 -14.906 1 95 89 ALA A N 1
ATOM 635 C CA . ALA A 1 89 ? -20.25 -18.844 -15.516 1 95 89 ALA A CA 1
ATOM 636 C C . ALA A 1 89 ? -20.156 -17.484 -14.82 1 95 89 ALA A C 1
ATOM 638 O O . ALA A 1 89 ? -19.062 -16.938 -14.641 1 95 89 ALA A O 1
ATOM 639 N N . GLN A 1 90 ? -21.281 -16.953 -14.484 1 96.5 90 GLN A N 1
ATOM 640 C CA . GLN A 1 90 ? -21.281 -15.648 -13.82 1 96.5 90 GLN A CA 1
ATOM 641 C C . GLN A 1 90 ? -20.719 -15.75 -12.406 1 96.5 90 GLN A C 1
ATOM 643 O O . GLN A 1 90 ? -19.984 -14.867 -11.969 1 96.5 90 GLN A O 1
ATOM 648 N N . VAL A 1 91 ? -21.109 -16.797 -11.688 1 97.62 91 VAL A N 1
ATOM 649 C CA . VAL A 1 91 ? -20.562 -17.031 -10.352 1 97.62 91 VAL A CA 1
ATOM 650 C C . VAL A 1 91 ? -19.047 -17.188 -10.438 1 97.62 91 VAL A C 1
ATOM 652 O O . VAL A 1 91 ? -18.312 -16.594 -9.641 1 97.62 91 VAL A O 1
ATOM 655 N N . HIS A 1 92 ? -18.672 -17.938 -11.414 1 96.62 92 HIS A N 1
ATOM 656 C CA . HIS A 1 92 ? -17.25 -18.156 -11.602 1 96.62 92 HIS A CA 1
ATOM 657 C C . HIS A 1 92 ? -16.531 -16.844 -11.891 1 96.62 92 HIS A C 1
ATOM 659 O O . HIS A 1 92 ? -15.492 -16.547 -11.281 1 96.62 92 HIS A O 1
ATOM 665 N N . SER A 1 93 ? -17.047 -16.078 -12.828 1 96.56 93 SER A N 1
ATOM 666 C CA . SER A 1 93 ? -16.422 -14.812 -13.203 1 96.56 93 SER A CA 1
ATOM 667 C C . SER A 1 93 ? -16.344 -13.867 -12.016 1 96.56 93 SER A C 1
ATOM 669 O O . SER A 1 93 ? -15.289 -13.266 -11.766 1 96.56 93 SER A O 1
ATOM 671 N N . ASP A 1 94 ? -17.391 -13.688 -11.242 1 98 94 ASP A N 1
ATOM 672 C CA . ASP A 1 94 ? -17.406 -12.805 -10.086 1 98 94 ASP A CA 1
ATOM 673 C C . ASP A 1 94 ? -16.438 -13.289 -9.008 1 98 94 ASP A C 1
ATOM 675 O O . ASP A 1 94 ? -15.734 -12.477 -8.398 1 98 94 ASP A O 1
ATOM 679 N N . ALA A 1 95 ? -16.422 -14.578 -8.805 1 98.19 95 ALA A N 1
ATOM 680 C CA . ALA A 1 95 ? -15.539 -15.141 -7.785 1 98.19 95 ALA A CA 1
ATOM 681 C C . ALA A 1 95 ? -14.078 -15.031 -8.211 1 98.19 95 ALA A C 1
ATOM 683 O O . ALA A 1 95 ? -13.227 -14.617 -7.418 1 98.19 95 ALA A O 1
ATOM 684 N N . TYR A 1 96 ? -13.82 -15.43 -9.422 1 96.75 96 TYR A N 1
ATOM 685 C CA . TYR A 1 96 ? -12.453 -15.531 -9.906 1 96.75 96 TYR A CA 1
ATOM 686 C C . TYR A 1 96 ? -11.898 -14.156 -10.266 1 96.75 96 TYR A C 1
ATOM 688 O O . TYR A 1 96 ? -10.875 -13.727 -9.727 1 96.75 96 TYR A O 1
ATOM 696 N N . ASN A 1 97 ? -12.516 -13.406 -11.188 1 95.56 97 ASN A N 1
ATOM 697 C CA . ASN A 1 97 ? -12.055 -12.094 -11.617 1 95.56 97 ASN A CA 1
ATOM 698 C C . ASN A 1 97 ? -12.391 -11.008 -10.594 1 95.56 97 ASN A C 1
ATOM 700 O O . ASN A 1 97 ? -11.555 -10.156 -10.289 1 95.56 97 ASN A O 1
ATOM 704 N N . GLY A 1 98 ? -13.562 -11.086 -10.078 1 97.25 98 GLY A N 1
ATOM 705 C CA . GLY A 1 98 ? -14.07 -10.031 -9.219 1 97.25 98 GLY A CA 1
ATOM 706 C C . GLY A 1 98 ? -13.461 -10.047 -7.828 1 97.25 98 GLY A C 1
ATOM 707 O O . GLY A 1 98 ? -13.289 -8.992 -7.211 1 97.25 98 GLY A O 1
ATOM 708 N N . ILE A 1 99 ? -13.172 -11.25 -7.301 1 98.44 99 ILE A N 1
ATOM 709 C CA . ILE A 1 99 ? -12.703 -11.352 -5.922 1 98.44 99 ILE A CA 1
ATOM 710 C C . ILE A 1 99 ? -11.273 -11.891 -5.898 1 98.44 99 ILE A C 1
ATOM 712 O O . ILE A 1 99 ? -10.359 -11.211 -5.434 1 98.44 99 ILE A O 1
ATOM 716 N N . ALA A 1 100 ? -11 -13.055 -6.406 1 97.75 100 ALA A N 1
ATOM 717 C CA . ALA A 1 100 ? -9.688 -13.703 -6.289 1 97.75 100 ALA A CA 1
ATOM 718 C C . ALA A 1 100 ? -8.602 -12.852 -6.941 1 97.75 100 ALA A C 1
ATOM 720 O O . ALA A 1 100 ? -7.609 -12.5 -6.297 1 97.75 100 ALA A O 1
ATOM 721 N N . ASN A 1 101 ? -8.836 -12.438 -8.18 1 95.56 101 ASN A N 1
ATOM 722 C CA . ASN A 1 101 ? -7.777 -11.789 -8.945 1 95.56 101 ASN A CA 1
ATOM 723 C C . ASN A 1 101 ? -7.746 -10.289 -8.703 1 95.56 101 ASN A C 1
ATOM 725 O O . ASN A 1 101 ? -6.711 -9.648 -8.891 1 95.56 101 ASN A O 1
ATOM 729 N N . SER A 1 102 ? -8.898 -9.727 -8.273 1 95.31 102 SER A N 1
ATOM 730 C CA . SER A 1 102 ? -8.969 -8.273 -8.156 1 95.31 102 SER A CA 1
ATOM 731 C C . SER A 1 102 ? -8.844 -7.828 -6.703 1 95.31 102 SER A C 1
ATOM 733 O O . SER A 1 102 ? -8.336 -6.742 -6.422 1 95.31 102 SER A O 1
ATOM 735 N N . VAL A 1 103 ? -9.281 -8.68 -5.785 1 98.12 103 VAL A N 1
ATOM 736 C CA . VAL A 1 103 ? -9.297 -8.242 -4.395 1 98.12 103 VAL A CA 1
ATOM 737 C C . VAL A 1 103 ? -8.234 -9 -3.604 1 98.12 103 VAL A C 1
ATOM 739 O O . VAL A 1 103 ? -7.273 -8.398 -3.113 1 98.12 103 VAL A O 1
ATOM 742 N N . LEU A 1 104 ? -8.32 -10.305 -3.562 1 98.62 104 LEU A N 1
ATOM 743 C CA . LEU A 1 104 ? -7.434 -11.086 -2.703 1 98.62 104 LEU A CA 1
ATOM 744 C C . LEU A 1 104 ? -6 -11.039 -3.219 1 98.62 104 LEU A C 1
ATOM 746 O O . LEU A 1 104 ? -5.059 -10.891 -2.436 1 98.62 104 LEU A O 1
ATOM 750 N N . TRP A 1 105 ? -5.848 -11.172 -4.555 1 97.69 105 TRP A N 1
ATOM 751 C CA . TRP A 1 105 ? -4.52 -11.039 -5.145 1 97.69 105 TRP A CA 1
ATOM 752 C C . TRP A 1 105 ? -3.902 -9.688 -4.805 1 97.69 105 TRP A C 1
ATOM 754 O O . TRP A 1 105 ? -2.734 -9.609 -4.414 1 97.69 105 TRP A O 1
ATOM 764 N N . PHE A 1 106 ? -4.723 -8.633 -4.906 1 97.75 106 PHE A N 1
ATOM 765 C CA . PHE A 1 106 ? -4.234 -7.285 -4.656 1 97.75 106 PHE A CA 1
ATOM 766 C C . PHE A 1 106 ? -3.912 -7.09 -3.178 1 97.75 106 PHE A C 1
ATOM 768 O O . PHE A 1 106 ? -2.934 -6.422 -2.834 1 97.75 106 PHE A O 1
ATOM 775 N N . ILE A 1 107 ? -4.668 -7.66 -2.309 1 98.5 107 ILE A N 1
ATOM 776 C CA . ILE A 1 107 ? -4.418 -7.566 -0.874 1 98.5 107 ILE A CA 1
ATOM 777 C C . ILE A 1 107 ? -3.113 -8.281 -0.53 1 98.5 107 ILE A C 1
ATOM 779 O O . ILE A 1 107 ? -2.221 -7.691 0.084 1 98.5 107 ILE A O 1
ATOM 783 N N . HIS A 1 108 ? -2.977 -9.492 -0.989 1 98.25 108 HIS A N 1
ATOM 784 C CA . HIS A 1 108 ? -1.834 -10.32 -0.609 1 98.25 108 HIS A CA 1
ATOM 785 C C . HIS A 1 108 ? -0.536 -9.75 -1.178 1 98.25 108 HIS A C 1
ATOM 787 O O . HIS A 1 108 ? 0.527 -9.898 -0.571 1 98.25 108 HIS A O 1
ATOM 793 N N . HIS A 1 109 ? -0.642 -9.023 -2.305 1 98 109 HIS A N 1
ATOM 794 C CA . HIS A 1 109 ? 0.559 -8.531 -2.971 1 98 109 HIS A CA 1
ATOM 795 C C . HIS A 1 109 ? 0.722 -7.027 -2.773 1 98 109 HIS A C 1
ATOM 797 O O . HIS A 1 109 ? 1.688 -6.434 -3.258 1 98 109 HIS A O 1
ATOM 803 N N . MET A 1 110 ? -0.21 -6.367 -2.045 1 97.62 110 MET A N 1
ATOM 804 C CA . MET A 1 110 ? -0.154 -4.945 -1.727 1 97.62 110 MET A CA 1
ATOM 805 C C . MET A 1 110 ? -0.078 -4.105 -2.998 1 97.62 110 MET A C 1
ATOM 807 O O . MET A 1 110 ? 0.834 -3.293 -3.156 1 97.62 110 MET A O 1
ATOM 811 N N . LEU A 1 111 ? -1.164 -4.203 -3.857 1 97.5 111 LEU A N 1
ATOM 812 C CA . LEU A 1 111 ? -1.035 -3.664 -5.207 1 97.5 111 LEU A CA 1
ATOM 813 C C . LEU A 1 111 ? -1.952 -2.463 -5.402 1 97.5 111 LEU A C 1
ATOM 815 O O . LEU A 1 111 ? -1.931 -1.826 -6.461 1 97.5 111 LEU A O 1
ATOM 819 N N . TYR A 1 112 ? -2.736 -2.061 -4.34 1 97.06 112 TYR A N 1
ATOM 820 C CA . TYR A 1 112 ? -3.791 -1.074 -4.547 1 97.06 112 TYR A CA 1
ATOM 821 C C . TYR A 1 112 ? -3.209 0.33 -4.656 1 97.06 112 TYR A C 1
ATOM 823 O O . TYR A 1 112 ? -2.27 0.678 -3.939 1 97.06 112 TYR A O 1
ATOM 831 N N . GLN A 1 113 ? -3.83 1.109 -5.531 1 95.25 113 GLN A N 1
ATOM 832 C CA . GLN A 1 113 ? -3.768 2.561 -5.406 1 95.25 113 GLN A CA 1
ATOM 833 C C . GLN A 1 113 ? -4.746 3.064 -4.348 1 95.25 113 GLN A C 1
ATOM 835 O O . GLN A 1 113 ? -5.863 3.479 -4.672 1 95.25 113 GLN A O 1
ATOM 840 N N . THR A 1 114 ? -4.336 3.172 -3.184 1 96.19 114 THR A N 1
ATOM 841 C CA . THR A 1 114 ? -5.191 3.172 -2.002 1 96.19 114 THR A CA 1
ATOM 842 C C . THR A 1 114 ? -6.066 4.422 -1.967 1 96.19 114 THR A C 1
ATOM 844 O O . THR A 1 114 ? -7.152 4.414 -1.383 1 96.19 114 THR A O 1
ATOM 847 N N . PRO A 1 115 ? -5.695 5.609 -2.641 1 94.5 115 PRO A N 1
ATOM 848 C CA . PRO A 1 115 ? -6.605 6.758 -2.574 1 94.5 115 PRO A CA 1
ATOM 849 C C . PRO A 1 115 ? -7.918 6.512 -3.311 1 94.5 115 PRO A C 1
ATOM 851 O O . PRO A 1 115 ? -8.953 7.07 -2.938 1 94.5 115 PRO A O 1
ATOM 854 N N . LEU A 1 116 ? -7.812 5.586 -4.312 1 93.12 116 LEU A N 1
ATOM 855 C CA . LEU A 1 116 ? -9 5.41 -5.141 1 93.12 116 LEU A CA 1
ATOM 856 C C . LEU A 1 116 ? -9.484 3.967 -5.098 1 93.12 116 LEU A C 1
ATOM 858 O O . LEU A 1 116 ? -10.633 3.682 -5.457 1 93.12 116 LEU A O 1
ATOM 862 N N . GLU A 1 117 ? -8.531 3.043 -4.715 1 94.69 117 GLU A N 1
ATOM 863 C CA . GLU A 1 117 ? -8.844 1.621 -4.602 1 94.69 117 GLU A CA 1
ATOM 864 C C . GLU A 1 117 ? -8.508 1.089 -3.213 1 94.69 117 GLU A C 1
ATOM 866 O O . GLU A 1 117 ? -7.668 1.661 -2.512 1 94.69 117 GLU A O 1
ATOM 871 N N . PRO A 1 118 ? -9.18 -0.003 -2.779 1 96.25 118 PRO A N 1
ATOM 872 C CA . PRO A 1 118 ? -10.367 -0.672 -3.324 1 96.25 118 PRO A CA 1
ATOM 873 C C . PRO A 1 118 ? -11.664 0.067 -2.998 1 96.25 118 PRO A C 1
ATOM 875 O O . PRO A 1 118 ? -11.664 0.973 -2.162 1 96.25 118 PRO A O 1
ATOM 878 N N . VAL A 1 119 ? -12.656 -0.19 -3.725 1 96 119 VAL A N 1
ATOM 879 C CA . VAL A 1 119 ? -13.992 0.303 -3.439 1 96 119 VAL A CA 1
ATOM 880 C C . VAL A 1 119 ? -14.891 -0.854 -2.992 1 96 119 VAL A C 1
ATOM 882 O O . VAL A 1 119 ? -15.359 -1.638 -3.82 1 96 119 VAL A O 1
ATOM 885 N N . PHE A 1 120 ? -15.117 -1.059 -1.694 1 98.19 120 PHE A N 1
ATOM 886 C CA . PHE A 1 120 ? -15.93 -2.135 -1.148 1 98.19 120 PHE A CA 1
ATOM 887 C C . PHE A 1 120 ? -17.375 -1.688 -0.988 1 98.19 120 PHE A C 1
ATOM 889 O O . PHE A 1 120 ? -17.828 -1.405 0.126 1 98.19 120 PHE A O 1
ATOM 896 N N . ASP A 1 121 ? -18.078 -1.67 -2.092 1 97.44 121 ASP A N 1
ATOM 897 C CA . ASP A 1 121 ? -19.469 -1.229 -2.168 1 97.44 121 ASP A CA 1
ATOM 898 C C . ASP A 1 121 ? -20.422 -2.416 -2.336 1 97.44 121 ASP A C 1
ATOM 900 O O . ASP A 1 121 ? -20.062 -3.551 -2.01 1 97.44 121 ASP A O 1
ATOM 904 N N . ALA A 1 122 ? -21.641 -2.207 -2.738 1 96.81 122 ALA A N 1
ATOM 905 C CA . ALA A 1 122 ? -22.641 -3.252 -2.93 1 96.81 122 ALA A CA 1
ATOM 906 C C . ALA A 1 122 ? -22.219 -4.23 -4.02 1 96.81 122 ALA A C 1
ATOM 908 O O . ALA A 1 122 ? -22.516 -5.426 -3.941 1 96.81 122 ALA A O 1
ATOM 909 N N . GLY A 1 123 ? -21.578 -3.641 -5.047 1 96.75 123 GLY A N 1
ATOM 910 C CA . GLY A 1 123 ? -21.047 -4.508 -6.086 1 96.75 123 GLY A CA 1
ATOM 911 C C . GLY A 1 123 ? -20.031 -5.508 -5.562 1 96.75 123 GLY A C 1
ATOM 912 O O . GLY A 1 123 ? -20.078 -6.691 -5.91 1 96.75 123 GLY A O 1
ATOM 913 N N . PHE A 1 124 ? -19.172 -5.059 -4.727 1 98.12 124 PHE A N 1
ATOM 914 C CA . PHE A 1 124 ? -18.219 -5.949 -4.074 1 98.12 124 PHE A CA 1
ATOM 915 C C . PHE A 1 124 ? -18.938 -7.023 -3.273 1 98.12 124 PHE A C 1
ATOM 917 O O . PHE A 1 124 ? -18.578 -8.203 -3.336 1 98.12 124 PHE A O 1
ATOM 924 N N . ARG A 1 125 ? -19.906 -6.645 -2.494 1 98.06 125 ARG A N 1
ATOM 925 C CA . ARG A 1 125 ? -20.656 -7.598 -1.668 1 98.06 125 ARG A CA 1
ATOM 926 C C . ARG A 1 125 ? -21.297 -8.68 -2.525 1 98.06 125 ARG A C 1
ATOM 928 O O . ARG A 1 125 ? -21.328 -9.852 -2.137 1 98.06 125 ARG A O 1
ATOM 935 N N . ARG A 1 126 ? -21.781 -8.297 -3.613 1 98 126 ARG A N 1
ATOM 936 C CA . ARG A 1 126 ? -22.375 -9.266 -4.535 1 98 126 ARG A CA 1
ATOM 937 C C . ARG A 1 126 ? -21.312 -10.242 -5.047 1 98 126 ARG A C 1
ATOM 939 O O . ARG A 1 126 ? -21.562 -11.445 -5.113 1 98 126 ARG A O 1
ATOM 946 N N . GLN A 1 127 ? -20.234 -9.711 -5.445 1 98.62 127 GLN A N 1
ATOM 947 C CA . GLN A 1 127 ? -19.156 -10.57 -5.938 1 98.62 127 GLN A CA 1
ATOM 948 C C . GLN A 1 127 ? -18.625 -11.469 -4.828 1 98.62 127 GLN A C 1
ATOM 950 O O . GLN A 1 127 ? -18.25 -12.617 -5.078 1 98.62 127 GLN A O 1
ATOM 955 N N . TRP A 1 128 ? -18.562 -10.945 -3.602 1 98.81 128 TRP A N 1
ATOM 956 C CA . TRP A 1 128 ? -18.141 -11.773 -2.479 1 98.81 128 TRP A CA 1
ATOM 957 C C . TRP A 1 128 ? -19.094 -12.938 -2.262 1 98.81 128 TRP A C 1
ATOM 959 O O . TRP A 1 128 ? -18.672 -14.055 -1.957 1 98.81 128 TRP A O 1
ATOM 969 N N . ALA A 1 129 ? -20.375 -12.648 -2.406 1 98.81 129 ALA A N 1
ATOM 970 C CA . ALA A 1 129 ? -21.359 -13.727 -2.305 1 98.81 129 ALA A CA 1
ATOM 971 C C . ALA A 1 129 ? -21.094 -14.812 -3.348 1 98.81 129 ALA A C 1
ATOM 973 O O . ALA A 1 129 ? -21.281 -16 -3.08 1 98.81 129 ALA A O 1
ATOM 974 N N . ALA A 1 130 ? -20.719 -14.391 -4.539 1 98.81 130 ALA A N 1
ATOM 975 C CA . ALA A 1 130 ? -20.328 -15.352 -5.57 1 98.81 130 ALA A CA 1
ATOM 976 C C . ALA A 1 130 ? -19.109 -16.156 -5.141 1 98.81 130 ALA A C 1
ATOM 978 O O . ALA A 1 130 ? -19.031 -17.359 -5.387 1 98.81 130 ALA A O 1
ATOM 979 N N . TYR A 1 131 ? -18.172 -15.547 -4.523 1 98.88 131 TYR A N 1
ATOM 980 C CA . TYR A 1 131 ? -16.984 -16.219 -3.996 1 98.88 131 TYR A CA 1
ATOM 981 C C . TYR A 1 131 ? -17.375 -17.25 -2.945 1 98.88 131 TYR A C 1
ATOM 983 O O . TYR A 1 131 ? -16.828 -18.359 -2.928 1 98.88 131 TYR A O 1
ATOM 991 N N . GLU A 1 132 ? -18.328 -16.906 -2.094 1 98.94 132 GLU A N 1
ATOM 992 C CA . GLU A 1 132 ? -18.859 -17.859 -1.116 1 98.94 132 GLU A CA 1
ATOM 993 C C . GLU A 1 132 ? -19.484 -19.062 -1.804 1 98.94 132 GLU A C 1
ATOM 995 O O . GLU A 1 132 ? -19.234 -20.203 -1.422 1 98.94 132 GLU A O 1
ATOM 1000 N N . SER A 1 133 ? -20.297 -18.734 -2.799 1 98.88 133 SER A N 1
ATOM 1001 C CA . SER A 1 133 ? -20.969 -19.812 -3.531 1 98.88 133 SER A CA 1
ATOM 1002 C C . SER A 1 133 ? -19.953 -20.719 -4.23 1 98.88 133 SER A C 1
ATOM 1004 O O . SER A 1 133 ? -20.125 -21.938 -4.262 1 98.88 133 SER A O 1
ATOM 1006 N N . TYR A 1 134 ? -18.969 -20.109 -4.805 1 98.81 134 TYR A N 1
ATOM 1007 C CA . TYR A 1 134 ? -17.891 -20.828 -5.477 1 98.81 134 TYR A CA 1
ATOM 1008 C C . TYR A 1 134 ? -17.203 -21.781 -4.512 1 98.81 134 TYR A C 1
ATOM 1010 O O . TYR A 1 134 ? -17.016 -22.969 -4.82 1 98.81 134 TYR A O 1
ATOM 1018 N N . ASN A 1 135 ? -16.844 -21.312 -3.346 1 98.94 135 ASN A N 1
ATOM 1019 C CA . ASN A 1 135 ? -16.188 -22.125 -2.326 1 98.94 135 ASN A CA 1
ATOM 1020 C C . ASN A 1 135 ? -17.125 -23.219 -1.796 1 98.94 135 ASN A C 1
ATOM 1022 O O . ASN A 1 135 ? -16.688 -24.344 -1.54 1 98.94 135 ASN A O 1
ATOM 1026 N N . ARG A 1 136 ? -18.359 -22.875 -1.658 1 98.88 136 ARG A N 1
ATOM 1027 C CA . ARG A 1 136 ? -19.344 -23.859 -1.19 1 98.88 136 ARG A CA 1
ATOM 1028 C C . ARG A 1 136 ? -19.453 -25.031 -2.16 1 98.88 136 ARG A C 1
ATOM 1030 O O . ARG A 1 136 ? -19.547 -26.188 -1.739 1 98.88 136 ARG A O 1
ATOM 1037 N N . ALA A 1 137 ? -19.469 -24.719 -3.434 1 98.75 137 ALA A N 1
ATOM 1038 C CA . ALA A 1 137 ? -19.531 -25.766 -4.445 1 98.75 137 ALA A CA 1
ATOM 1039 C C . ALA A 1 137 ? -18.359 -26.734 -4.297 1 98.75 137 ALA A C 1
ATOM 1041 O O . ALA A 1 137 ? -18.531 -27.953 -4.398 1 98.75 137 ALA A O 1
ATOM 1042 N N . PHE A 1 138 ? -17.188 -26.234 -4.059 1 98.81 138 PHE A N 1
ATOM 1043 C CA . PHE A 1 138 ? -16.016 -27.078 -3.85 1 98.81 138 PHE A CA 1
ATOM 1044 C C . PHE A 1 138 ? -16.156 -27.906 -2.574 1 98.81 138 PHE A C 1
ATOM 1046 O O . PHE A 1 138 ? -15.875 -29.094 -2.566 1 98.81 138 PHE A O 1
ATOM 1053 N N . ALA A 1 139 ? -16.547 -27.234 -1.503 1 98.88 139 ALA A N 1
ATOM 1054 C CA . ALA A 1 139 ? -16.703 -27.922 -0.23 1 98.88 139 ALA A CA 1
ATOM 1055 C C . ALA A 1 139 ? -17.688 -29.094 -0.359 1 98.88 139 ALA A C 1
ATOM 1057 O O . ALA A 1 139 ? -17.422 -30.188 0.144 1 98.88 139 ALA A O 1
ATOM 1058 N N . GLU A 1 140 ? -18.797 -28.844 -1.025 1 98.75 140 GLU A N 1
ATOM 1059 C CA . GLU A 1 140 ? -19.812 -29.891 -1.206 1 98.75 140 GLU A CA 1
ATOM 1060 C C . GLU A 1 140 ? -19.281 -31.031 -2.059 1 98.75 140 GLU A C 1
ATOM 1062 O O . GLU A 1 140 ? -19.5 -32.219 -1.737 1 98.75 140 GLU A O 1
ATOM 1067 N N . ALA A 1 141 ? -18.594 -30.703 -3.127 1 98.5 141 ALA A N 1
ATOM 1068 C CA . ALA A 1 141 ? -18.016 -31.734 -3.982 1 98.5 141 ALA A CA 1
ATOM 1069 C C . ALA A 1 141 ? -16.984 -32.562 -3.217 1 98.5 141 ALA A C 1
ATOM 1071 O O . ALA A 1 141 ? -16.953 -33.781 -3.344 1 98.5 141 ALA A O 1
ATOM 1072 N N . LEU A 1 142 ? -16.156 -31.938 -2.471 1 98.69 142 LEU A N 1
ATOM 1073 C CA . LEU A 1 142 ? -15.156 -32.625 -1.66 1 98.69 142 LEU A CA 1
ATOM 1074 C C . LEU A 1 142 ? -15.828 -33.562 -0.646 1 98.69 142 LEU A C 1
ATOM 1076 O O . LEU A 1 142 ? -15.398 -34.688 -0.459 1 98.69 142 LEU A O 1
ATOM 1080 N N . ALA A 1 143 ? -16.828 -33.031 -0.021 1 98.75 143 ALA A N 1
ATOM 1081 C CA . ALA A 1 143 ? -17.562 -33.812 0.974 1 98.75 143 ALA A CA 1
ATOM 1082 C C . ALA A 1 143 ? -18.141 -35.062 0.353 1 98.75 143 ALA A C 1
ATOM 1084 O O . ALA A 1 143 ? -18.125 -36.125 0.973 1 98.75 143 ALA A O 1
ATOM 1085 N N . GLU A 1 144 ? -18.688 -34.938 -0.849 1 98.06 144 GLU A N 1
ATOM 1086 C CA . GLU A 1 144 ? -19.312 -36.031 -1.547 1 98.06 144 GLU A CA 1
ATOM 1087 C C . GLU A 1 144 ? -18.281 -37.094 -1.926 1 98.06 144 GLU A C 1
ATOM 1089 O O . GLU A 1 144 ? -18.547 -38.312 -1.831 1 98.06 144 GLU A O 1
ATOM 1094 N N . GLU A 1 145 ? -17.094 -36.656 -2.279 1 97.56 145 GLU A N 1
ATOM 1095 C CA . GLU A 1 145 ? -16.078 -37.562 -2.812 1 97.56 145 GLU A CA 1
ATOM 1096 C C . GLU A 1 145 ? -15.266 -38.188 -1.689 1 97.56 145 GLU A C 1
ATOM 1098 O O . GLU A 1 145 ? -14.633 -39.25 -1.888 1 97.56 145 GLU A O 1
ATOM 1103 N N . ALA A 1 146 ? -15.25 -37.656 -0.53 1 97.94 146 ALA A N 1
ATOM 1104 C CA . ALA A 1 146 ? -14.312 -38.031 0.526 1 97.94 146 ALA A CA 1
ATOM 1105 C C . ALA A 1 146 ? -14.797 -39.281 1.276 1 97.94 146 ALA A C 1
ATOM 1107 O O . ALA A 1 146 ? -15.977 -39.406 1.608 1 97.94 146 ALA A O 1
ATOM 1108 N N . GLY A 1 147 ? -13.898 -40.188 1.484 1 97.44 147 GLY A N 1
ATOM 1109 C CA . GLY A 1 147 ? -14.148 -41.25 2.43 1 97.44 147 GLY A CA 1
ATOM 1110 C C . GLY A 1 147 ? -14.016 -40.812 3.877 1 97.44 147 GLY A C 1
ATOM 1111 O O . GLY A 1 147 ? -13.641 -39.688 4.156 1 97.44 147 GLY A O 1
ATOM 1112 N N . GLN A 1 148 ? -14.375 -41.781 4.73 1 97 148 GLN A N 1
ATOM 1113 C CA . GLN A 1 148 ? -14.281 -41.5 6.156 1 97 148 GLN A CA 1
ATOM 1114 C C . GLN A 1 148 ? -12.844 -41.188 6.559 1 97 148 GLN A C 1
ATOM 1116 O O . GLN A 1 148 ? -11.93 -41.969 6.242 1 97 148 GLN A O 1
ATOM 1121 N N . GLY A 1 149 ? -12.648 -40.031 7.219 1 97.12 149 GLY A N 1
ATOM 1122 C CA . GLY A 1 149 ? -11.344 -39.656 7.734 1 97.12 149 GLY A CA 1
ATOM 1123 C C . GLY A 1 149 ? -10.344 -39.312 6.645 1 97.12 149 GLY A C 1
ATOM 1124 O O . GLY A 1 149 ? -9.133 -39.344 6.879 1 97.12 149 GLY A O 1
ATOM 1125 N N . ALA A 1 150 ? -10.773 -39.062 5.426 1 97.62 150 ALA A N 1
ATOM 1126 C CA . ALA A 1 150 ? -9.906 -38.781 4.289 1 97.62 150 ALA A CA 1
ATOM 1127 C C . ALA A 1 150 ? -9.102 -37.5 4.52 1 97.62 150 ALA A C 1
ATOM 1129 O O . ALA A 1 150 ? -9.445 -36.688 5.379 1 97.62 150 ALA A O 1
ATOM 1130 N N . ALA A 1 151 ? -7.961 -37.438 3.836 1 97.62 151 ALA A N 1
ATOM 1131 C CA . ALA A 1 151 ? -7.156 -36.219 3.803 1 97.62 151 ALA A CA 1
ATOM 1132 C C . ALA A 1 151 ? -7.539 -35.344 2.615 1 97.62 151 ALA A C 1
ATOM 1134 O O . ALA A 1 151 ? -7.645 -35.812 1.485 1 97.62 151 ALA A O 1
ATOM 1135 N N . VAL A 1 152 ? -7.789 -34.062 2.879 1 98.31 152 VAL A N 1
ATOM 1136 C CA . VAL A 1 152 ? -8.156 -33.125 1.826 1 98.31 152 VAL A CA 1
ATOM 1137 C C . VAL A 1 152 ? -7.152 -31.969 1.801 1 98.31 152 VAL A C 1
ATOM 1139 O O . VAL A 1 152 ? -6.98 -31.281 2.801 1 98.31 152 VAL A O 1
ATOM 1142 N N . LEU A 1 153 ? -6.484 -31.812 0.693 1 97.88 153 LEU A N 1
ATOM 1143 C CA . LEU A 1 153 ? -5.555 -30.703 0.494 1 97.88 153 LEU A CA 1
ATOM 1144 C C . LEU A 1 153 ? -6.164 -29.625 -0.401 1 97.88 153 LEU A C 1
ATOM 1146 O O . LEU A 1 153 ? -6.281 -29.828 -1.614 1 97.88 153 LEU A O 1
ATOM 1150 N N . ILE A 1 154 ? -6.512 -28.5 0.196 1 98.62 154 ILE A N 1
ATOM 1151 C CA . ILE A 1 154 ? -7.117 -27.391 -0.529 1 98.62 154 ILE A CA 1
ATOM 1152 C C . ILE A 1 154 ? -6.043 -26.359 -0.888 1 98.62 154 ILE A C 1
ATOM 1154 O O . ILE A 1 154 ? -5.344 -25.859 -0.009 1 98.62 154 ILE A O 1
ATOM 1158 N N . GLN A 1 155 ? -6.027 -26.062 -2.18 1 97.12 155 GLN A N 1
ATOM 1159 C CA . GLN A 1 155 ? -4.902 -25.281 -2.672 1 97.12 155 GLN A CA 1
ATOM 1160 C C . GLN A 1 155 ? -5.336 -23.859 -3.039 1 97.12 155 GLN A C 1
ATOM 1162 O O . GLN A 1 155 ? -6.164 -23.672 -3.932 1 97.12 155 GLN A O 1
ATOM 1167 N N . ASP A 1 156 ? -4.699 -22.891 -2.318 1 97 156 ASP A N 1
ATOM 1168 C CA . ASP A 1 156 ? -4.512 -21.484 -2.695 1 97 156 ASP A CA 1
ATOM 1169 C C . ASP A 1 156 ? -5.723 -20.656 -2.303 1 97 156 ASP A C 1
ATOM 1171 O O . ASP A 1 156 ? -6.664 -21.156 -1.687 1 97 156 ASP A O 1
ATOM 1175 N N . TYR A 1 157 ? -5.75 -19.375 -2.605 1 98.12 157 TYR A N 1
ATOM 1176 C CA . TYR A 1 157 ? -6.656 -18.359 -2.07 1 98.12 157 TYR A CA 1
ATOM 1177 C C . TYR A 1 157 ? -7.977 -18.359 -2.834 1 98.12 157 TYR A C 1
ATOM 1179 O O . TYR A 1 157 ? -8.953 -17.75 -2.389 1 98.12 157 TYR A O 1
ATOM 1187 N N . HIS A 1 158 ? -8.047 -19.078 -3.979 1 98.25 158 HIS A N 1
ATOM 1188 C CA . HIS A 1 158 ? -9.32 -19.234 -4.676 1 98.25 158 HIS A CA 1
ATOM 1189 C C . HIS A 1 158 ? -10.336 -19.969 -3.805 1 98.25 158 HIS A C 1
ATOM 1191 O O . HIS A 1 158 ? -11.547 -19.812 -3.984 1 98.25 158 HIS A O 1
ATOM 1197 N N . LEU A 1 159 ? -9.859 -20.734 -2.879 1 98.81 159 LEU A N 1
ATOM 1198 C CA . LEU A 1 159 ? -10.703 -21.609 -2.074 1 98.81 159 LEU A CA 1
ATOM 1199 C C . LEU A 1 159 ? -10.461 -21.375 -0.586 1 98.81 159 LEU A C 1
ATOM 1201 O O . LEU A 1 159 ? -10.453 -22.328 0.202 1 98.81 159 LEU A O 1
ATOM 1205 N N . ALA A 1 160 ? -10.273 -20.172 -0.214 1 98.81 160 ALA A N 1
ATOM 1206 C CA . ALA A 1 160 ? -9.859 -19.844 1.147 1 98.81 160 ALA A CA 1
ATOM 1207 C C . ALA A 1 160 ? -11 -20.078 2.137 1 98.81 160 ALA A C 1
ATOM 1209 O O . ALA A 1 160 ? -10.773 -20.234 3.336 1 98.81 160 ALA A O 1
ATOM 1210 N N . LEU A 1 161 ? -12.273 -20.094 1.681 1 98.94 161 LEU A N 1
ATOM 1211 C CA . LEU A 1 161 ? -13.406 -20.281 2.578 1 98.94 161 LEU A CA 1
ATOM 1212 C C . LEU A 1 161 ? -13.766 -21.766 2.682 1 98.94 161 LEU A C 1
ATOM 1214 O O . LEU A 1 161 ? -14.453 -22.172 3.621 1 98.94 161 LEU A O 1
ATOM 1218 N N . ALA A 1 162 ? -13.305 -22.578 1.802 1 98.94 162 ALA A N 1
ATOM 1219 C CA . ALA A 1 162 ? -13.727 -23.953 1.625 1 98.94 162 ALA A CA 1
ATOM 1220 C C . ALA A 1 162 ? -13.352 -24.812 2.84 1 98.94 162 ALA A C 1
ATOM 1222 O O . ALA A 1 162 ? -14.109 -25.688 3.242 1 98.94 162 ALA A O 1
ATOM 1223 N N . PRO A 1 163 ? -12.18 -24.547 3.465 1 98.88 163 PRO A N 1
ATOM 1224 C CA . PRO A 1 163 ? -11.836 -25.406 4.605 1 98.88 163 PRO A CA 1
ATOM 1225 C C . PRO A 1 163 ? -12.883 -25.359 5.715 1 98.88 163 PRO A C 1
ATOM 1227 O O . PRO A 1 163 ? -13.297 -26.406 6.215 1 98.88 163 PRO A O 1
ATOM 1230 N N . ARG A 1 164 ? -13.297 -24.188 6.082 1 98.81 164 ARG A N 1
ATOM 1231 C CA . ARG A 1 164 ? -14.312 -24.062 7.125 1 98.81 164 ARG A CA 1
ATOM 1232 C C . ARG A 1 164 ? -15.633 -24.672 6.672 1 98.81 164 ARG A C 1
ATOM 1234 O O . ARG A 1 164 ? -16.297 -25.375 7.445 1 98.81 164 ARG A O 1
ATOM 1241 N N . MET A 1 165 ? -16.031 -24.422 5.473 1 98.94 165 MET A N 1
ATOM 1242 C CA . MET A 1 165 ? -17.266 -24.969 4.938 1 98.94 165 MET A CA 1
ATOM 1243 C C . MET A 1 165 ? -17.219 -26.5 4.941 1 98.94 165 MET A C 1
ATOM 1245 O O . MET A 1 165 ? -18.203 -27.156 5.305 1 98.94 165 MET A O 1
ATOM 1249 N N . LEU A 1 166 ? -16.078 -27.047 4.527 1 98.94 166 LEU A N 1
ATOM 1250 C CA . LEU A 1 166 ? -15.906 -28.5 4.488 1 98.94 166 LEU A CA 1
ATOM 1251 C C . LEU A 1 166 ? -15.93 -29.078 5.895 1 98.94 166 LEU A C 1
ATOM 1253 O O . LEU A 1 166 ? -16.516 -30.141 6.121 1 98.94 166 LEU A O 1
ATOM 1257 N N . ARG A 1 167 ? -15.258 -28.391 6.809 1 98.69 167 ARG A N 1
ATOM 1258 C CA . ARG A 1 167 ? -15.242 -28.844 8.203 1 98.69 167 ARG A CA 1
ATOM 1259 C C . ARG A 1 167 ? -16.672 -28.969 8.742 1 98.69 167 ARG A C 1
ATOM 1261 O O . ARG A 1 167 ? -16.969 -29.906 9.477 1 98.69 167 ARG A O 1
ATOM 1268 N N . GLU A 1 168 ? -17.5 -28.062 8.375 1 98.56 168 GLU A N 1
ATOM 1269 C CA . GLU A 1 168 ? -18.891 -28.078 8.828 1 98.56 168 GLU A CA 1
ATOM 1270 C C . GLU A 1 168 ? -19.656 -29.25 8.227 1 98.56 168 GLU A C 1
ATOM 1272 O O . GLU A 1 168 ? -20.516 -29.844 8.875 1 98.56 168 GLU A O 1
ATOM 1277 N N . LEU A 1 169 ? -19.344 -29.625 7.07 1 98.62 169 LEU A N 1
ATOM 1278 C CA . LEU A 1 169 ? -20.031 -30.719 6.375 1 98.62 169 LEU A CA 1
ATOM 1279 C C . LEU A 1 169 ? -19.484 -32.062 6.812 1 98.62 169 LEU A C 1
ATOM 1281 O O . LEU A 1 169 ? -20.234 -33.031 6.91 1 98.62 169 LEU A O 1
ATOM 1285 N N . ARG A 1 170 ? -18.172 -32.156 7.035 1 98.5 170 ARG A N 1
ATOM 1286 C CA . ARG A 1 170 ? -17.469 -33.375 7.328 1 98.5 170 ARG A CA 1
ATOM 1287 C C . ARG A 1 170 ? -16.422 -33.188 8.422 1 98.5 170 ARG A C 1
ATOM 1289 O O . ARG A 1 170 ? -15.234 -33.031 8.133 1 98.5 170 ARG A O 1
ATOM 1296 N N . PRO A 1 171 ? -16.781 -33.25 9.664 1 98.12 171 PRO A N 1
ATOM 1297 C CA . PRO A 1 171 ? -15.859 -32.969 10.773 1 98.12 171 PRO A CA 1
ATOM 1298 C C . PRO A 1 171 ? -14.797 -34.062 10.914 1 98.12 171 PRO A C 1
ATOM 1300 O O . PRO A 1 171 ? -13.812 -33.875 11.633 1 98.12 171 PRO A O 1
ATOM 1303 N N . ASP A 1 172 ? -14.992 -35.156 10.234 1 97.94 172 ASP A N 1
ATOM 1304 C CA . ASP A 1 172 ? -14.086 -36.312 10.375 1 97.94 172 ASP A CA 1
ATOM 1305 C C . ASP A 1 172 ? -12.844 -36.125 9.508 1 97.94 172 ASP A C 1
ATOM 1307 O O . ASP A 1 172 ? -11.836 -36.781 9.719 1 97.94 172 ASP A O 1
ATOM 1311 N N . LEU A 1 173 ? -12.883 -35.25 8.562 1 98.38 173 LEU A N 1
ATOM 1312 C CA . LEU A 1 173 ? -11.828 -35.156 7.559 1 98.38 173 LEU A CA 1
ATOM 1313 C C . LEU A 1 173 ? -10.594 -34.469 8.133 1 98.38 173 LEU A C 1
ATOM 1315 O O . LEU A 1 173 ? -10.688 -33.719 9.102 1 98.38 173 LEU A O 1
ATOM 1319 N N . ARG A 1 174 ? -9.445 -34.812 7.633 1 98.5 174 ARG A N 1
ATOM 1320 C CA . ARG A 1 174 ? -8.211 -34.062 7.852 1 98.5 174 ARG A CA 1
ATOM 1321 C C . ARG A 1 174 ? -7.973 -33.031 6.734 1 98.5 174 ARG A C 1
ATOM 1323 O O . ARG A 1 174 ? -7.695 -33.406 5.594 1 98.5 174 ARG A O 1
ATOM 1330 N N . ILE A 1 175 ? -8.047 -31.766 7.062 1 98.75 175 ILE A N 1
ATOM 1331 C CA . ILE A 1 175 ? -8.102 -30.734 6.039 1 98.75 175 ILE A CA 1
ATOM 1332 C C . ILE A 1 175 ? -6.844 -29.875 6.109 1 98.75 175 ILE A C 1
ATOM 1334 O O . ILE A 1 175 ? -6.469 -29.391 7.184 1 98.75 175 ILE A O 1
ATOM 1338 N N . GLY A 1 176 ? -6.145 -29.766 5.012 1 98.62 176 GLY A N 1
ATOM 1339 C CA . GLY A 1 176 ? -5.055 -28.812 4.859 1 98.62 176 GLY A CA 1
ATOM 1340 C C . GLY A 1 176 ? -5.355 -27.719 3.854 1 98.62 176 GLY A C 1
ATOM 1341 O O . GLY A 1 176 ? -6.004 -27.969 2.836 1 98.62 176 GLY A O 1
ATOM 1342 N N . HIS A 1 177 ? -4.934 -26.547 4.152 1 98.62 177 HIS A N 1
ATOM 1343 C CA . HIS A 1 177 ? -4.926 -25.438 3.199 1 98.62 177 HIS A CA 1
ATOM 1344 C C . HIS A 1 177 ? -3.504 -24.969 2.92 1 98.62 177 HIS A C 1
ATOM 1346 O O . HIS A 1 177 ? -2.697 -24.828 3.844 1 98.62 177 HIS A O 1
ATOM 1352 N N . PHE A 1 178 ? -3.213 -24.781 1.686 1 98.12 178 PHE A N 1
ATOM 1353 C CA . PHE A 1 178 ? -1.91 -24.234 1.309 1 98.12 178 PHE A CA 1
ATOM 1354 C C . PHE A 1 178 ? -2.066 -22.969 0.494 1 98.12 178 PHE A C 1
ATOM 1356 O O . PHE A 1 178 ? -2.779 -22.938 -0.512 1 98.12 178 PHE A O 1
ATOM 1363 N N . SER A 1 179 ? -1.418 -21.906 0.933 1 98.06 179 SER A N 1
ATOM 1364 C CA . SER A 1 179 ? -1.404 -20.641 0.206 1 98.06 179 SER A CA 1
ATOM 1365 C C . SER A 1 179 ? -0.154 -20.516 -0.659 1 98.06 179 SER A C 1
ATOM 1367 O O . SER A 1 179 ? 0.964 -20.484 -0.142 1 98.06 179 SER A O 1
ATOM 1369 N N . HIS A 1 180 ? -0.389 -20.375 -1.961 1 96.25 180 HIS A N 1
ATOM 1370 C CA . HIS A 1 180 ? 0.714 -20.266 -2.91 1 96.25 180 HIS A CA 1
ATOM 1371 C C . HIS A 1 180 ? 1.179 -18.812 -3.051 1 96.25 180 HIS A C 1
ATOM 1373 O O . HIS A 1 180 ? 2.209 -18.547 -3.676 1 96.25 180 HIS A O 1
ATOM 1379 N N . THR A 1 181 ? 0.463 -17.859 -2.518 1 96.94 181 THR A N 1
ATOM 1380 C CA . THR A 1 181 ? 0.738 -16.422 -2.621 1 96.94 181 THR A CA 1
ATOM 1381 C C . THR A 1 181 ? 1.537 -15.938 -1.414 1 96.94 181 THR A C 1
ATOM 1383 O O . THR A 1 181 ? 1.639 -16.641 -0.407 1 96.94 181 THR A O 1
ATOM 1386 N N . PRO A 1 182 ? 2.139 -14.75 -1.545 1 98 182 PRO A N 1
ATOM 1387 C CA . PRO A 1 182 ? 2.523 -14.078 -0.303 1 98 182 PRO A CA 1
ATOM 1388 C C . PRO A 1 182 ? 1.326 -13.75 0.585 1 98 182 PRO A C 1
ATOM 1390 O O . PRO A 1 182 ? 0.183 -14.031 0.216 1 98 182 PRO A O 1
ATOM 1393 N N . TRP A 1 183 ? 1.617 -13.336 1.772 1 98.38 183 TRP A N 1
ATOM 1394 C CA . TRP A 1 183 ? 0.536 -12.914 2.658 1 98.38 183 TRP A CA 1
ATOM 1395 C C . TRP A 1 183 ? 0.735 -11.477 3.115 1 98.38 183 TRP A C 1
ATOM 1397 O O . TRP A 1 183 ? 1.85 -11.078 3.461 1 98.38 183 TRP A O 1
ATOM 1407 N N . ALA A 1 184 ? -0.244 -10.68 3.09 1 97.88 184 ALA A N 1
ATOM 1408 C CA . ALA A 1 184 ? -0.193 -9.258 3.426 1 97.88 184 ALA A CA 1
ATOM 1409 C C . ALA A 1 184 ? 0.096 -9.055 4.91 1 97.88 184 ALA A C 1
ATOM 1411 O O . ALA A 1 184 ? -0.293 -9.883 5.742 1 97.88 184 ALA A O 1
ATOM 1412 N N . PRO A 1 185 ? 0.799 -7.953 5.277 1 97.62 185 PRO A N 1
ATOM 1413 C CA . PRO A 1 185 ? 0.842 -7.578 6.691 1 97.62 185 PRO A CA 1
ATOM 1414 C C . PRO A 1 185 ? -0.496 -7.051 7.203 1 97.62 185 PRO A C 1
ATOM 1416 O O . PRO A 1 185 ? -1.351 -6.648 6.41 1 97.62 185 PRO A O 1
ATOM 1419 N N . PRO A 1 186 ? -0.668 -6.977 8.523 1 97.38 186 PRO A N 1
ATOM 1420 C CA . PRO A 1 186 ? -1.971 -6.645 9.109 1 97.38 186 PRO A CA 1
ATOM 1421 C C . PRO A 1 186 ? -2.502 -5.297 8.625 1 97.38 186 PRO A C 1
ATOM 1423 O O . PRO A 1 186 ? -3.689 -5.172 8.312 1 97.38 186 PRO A O 1
ATOM 1426 N N . ASP A 1 187 ? -1.663 -4.25 8.516 1 96.62 187 ASP A N 1
ATOM 1427 C CA . ASP A 1 187 ? -2.121 -2.912 8.141 1 96.62 187 ASP A CA 1
ATOM 1428 C C . ASP A 1 187 ? -2.719 -2.904 6.738 1 96.62 187 ASP A C 1
ATOM 1430 O O . ASP A 1 187 ? -3.617 -2.115 6.445 1 96.62 187 ASP A O 1
ATOM 1434 N N . TYR A 1 188 ? -2.188 -3.746 5.867 1 97.81 188 TYR A N 1
ATOM 1435 C CA . TYR A 1 188 ? -2.709 -3.807 4.508 1 97.81 188 TYR A CA 1
ATOM 1436 C C . TYR A 1 188 ? -3.867 -4.793 4.41 1 97.81 188 TYR A C 1
ATOM 1438 O O . TYR A 1 188 ? -4.84 -4.551 3.693 1 97.81 188 TYR A O 1
ATOM 1446 N N . PHE A 1 189 ? -3.789 -5.926 5.16 1 98.44 189 PHE A N 1
ATOM 1447 C CA . PHE A 1 189 ? -4.832 -6.941 5.172 1 98.44 189 PHE A CA 1
ATOM 1448 C C . PHE A 1 189 ? -6.156 -6.355 5.648 1 98.44 189 PHE A C 1
ATOM 1450 O O . PHE A 1 189 ? -7.219 -6.711 5.141 1 98.44 189 PHE A O 1
ATOM 1457 N N . ARG A 1 190 ? -6.074 -5.434 6.504 1 97.44 190 ARG A N 1
ATOM 1458 C CA . ARG A 1 190 ? -7.25 -4.883 7.168 1 97.44 190 ARG A CA 1
ATOM 1459 C C . ARG A 1 190 ? -7.891 -3.785 6.32 1 97.44 190 ARG A C 1
ATOM 1461 O O . ARG A 1 190 ? -8.797 -3.088 6.785 1 97.44 190 ARG A O 1
ATOM 1468 N N . LEU A 1 191 ? -7.375 -3.598 5.105 1 98.31 191 LEU A N 1
ATOM 1469 C CA . LEU A 1 191 ? -8.172 -2.828 4.152 1 98.31 191 LEU A CA 1
ATOM 1470 C C . LEU A 1 191 ? -9.523 -3.48 3.918 1 98.31 191 LEU A C 1
ATOM 1472 O O . LEU A 1 191 ? -10.516 -2.793 3.654 1 98.31 191 LEU A O 1
ATOM 1476 N N . LEU A 1 192 ? -9.523 -4.801 3.984 1 98.75 192 LEU A N 1
ATOM 1477 C CA . LEU A 1 192 ? -10.766 -5.551 3.84 1 98.75 192 LEU A CA 1
ATOM 1478 C C . LEU A 1 192 ? -11.781 -5.129 4.902 1 98.75 192 LEU A C 1
ATOM 1480 O O . LEU A 1 192 ? -11.406 -4.875 6.051 1 98.75 192 LEU A O 1
ATOM 1484 N N . PRO A 1 193 ? -13.062 -5.055 4.477 1 98.62 193 PRO A N 1
ATOM 1485 C CA . PRO A 1 193 ? -14.07 -4.883 5.535 1 98.62 193 PRO A CA 1
ATOM 1486 C C . PRO A 1 193 ? -13.898 -5.891 6.672 1 98.62 193 PRO A C 1
ATOM 1488 O O . PRO A 1 193 ? -13.523 -7.039 6.434 1 98.62 193 PRO A O 1
ATOM 1491 N N . ASP A 1 194 ? -14.203 -5.508 7.887 1 97.88 194 ASP A N 1
ATOM 1492 C CA . ASP A 1 194 ? -13.906 -6.289 9.086 1 97.88 194 ASP A CA 1
ATOM 1493 C C . ASP A 1 194 ? -14.547 -7.672 9.016 1 97.88 194 ASP A C 1
ATOM 1495 O O . ASP A 1 194 ? -13.922 -8.672 9.375 1 97.88 194 ASP A O 1
ATOM 1499 N N . ASP A 1 195 ? -15.758 -7.746 8.57 1 98.38 195 ASP A N 1
ATOM 1500 C CA . ASP A 1 195 ? -16.453 -9.023 8.492 1 98.38 195 ASP A CA 1
ATOM 1501 C C . ASP A 1 195 ? -15.836 -9.922 7.426 1 98.38 195 ASP A C 1
ATOM 1503 O O . ASP A 1 195 ? -15.75 -11.141 7.605 1 98.38 195 ASP A O 1
ATOM 1507 N N . ILE A 1 196 ? -15.398 -9.328 6.34 1 98.75 196 ILE A N 1
ATOM 1508 C CA . ILE A 1 196 ? -14.781 -10.078 5.254 1 98.75 196 ILE A CA 1
ATOM 1509 C C . ILE A 1 196 ? -13.414 -10.602 5.695 1 98.75 196 ILE A C 1
ATOM 1511 O O . ILE A 1 196 ? -13.078 -11.758 5.434 1 98.75 196 ILE A O 1
ATOM 1515 N N . ALA A 1 197 ? -12.617 -9.711 6.355 1 98.75 197 ALA A N 1
ATOM 1516 C CA . ALA A 1 197 ? -11.32 -10.133 6.883 1 98.75 197 ALA A CA 1
ATOM 1517 C C . ALA A 1 197 ? -11.477 -11.32 7.836 1 98.75 197 ALA A C 1
ATOM 1519 O O . ALA A 1 197 ? -10.742 -12.305 7.738 1 98.75 197 ALA A O 1
ATOM 1520 N N . ALA A 1 198 ? -12.414 -11.195 8.703 1 98.62 198 ALA A N 1
ATOM 1521 C CA . ALA A 1 198 ? -12.664 -12.258 9.672 1 98.62 198 ALA A CA 1
ATOM 1522 C C . ALA A 1 198 ? -13.102 -13.547 8.977 1 98.62 198 ALA A C 1
ATOM 1524 O O . ALA A 1 198 ? -12.648 -14.641 9.328 1 98.62 198 ALA A O 1
ATOM 1525 N N . GLN A 1 199 ? -13.977 -13.414 8.016 1 98.81 199 GLN A N 1
ATOM 1526 C CA . GLN A 1 199 ? -14.477 -14.57 7.285 1 98.81 199 GLN A CA 1
ATOM 1527 C C . GLN A 1 199 ? -13.352 -15.273 6.52 1 98.81 199 GLN A C 1
ATOM 1529 O O . GLN A 1 199 ? -13.289 -16.5 6.48 1 98.81 199 GLN A O 1
ATOM 1534 N N . LEU A 1 200 ? -12.508 -14.508 5.91 1 98.81 200 LEU A N 1
ATOM 1535 C CA . LEU A 1 200 ? -11.406 -15.055 5.129 1 98.81 200 LEU A CA 1
ATOM 1536 C C . LEU A 1 200 ? -10.453 -15.852 6.016 1 98.81 200 LEU A C 1
ATOM 1538 O O . LEU A 1 200 ? -10.133 -17 5.715 1 98.81 200 LEU A O 1
ATOM 1542 N N . LEU A 1 201 ? -10.016 -15.234 7.121 1 98.75 201 LEU A N 1
ATOM 1543 C CA . LEU A 1 201 ? -9.133 -15.914 8.055 1 98.75 201 LEU A CA 1
ATOM 1544 C C . LEU A 1 201 ? -9.82 -17.125 8.672 1 98.75 201 LEU A C 1
ATOM 1546 O O . LEU A 1 201 ? -9.234 -18.219 8.742 1 98.75 201 LEU A O 1
ATOM 1550 N N . GLY A 1 202 ? -11.078 -16.922 9.047 1 98.38 202 GLY A N 1
ATOM 1551 C CA . GLY A 1 202 ? -11.844 -18.016 9.594 1 98.38 202 GLY A CA 1
ATOM 1552 C C . GLY A 1 202 ? -12.016 -19.172 8.625 1 98.38 202 GLY A C 1
ATOM 1553 O O . GLY A 1 202 ? -12.047 -20.328 9.031 1 98.38 202 GLY A O 1
ATOM 1554 N N . GLY A 1 203 ? -12.18 -18.812 7.359 1 98.75 203 GLY A N 1
ATOM 1555 C CA . GLY A 1 203 ? -12.266 -19.844 6.332 1 98.75 203 GLY A CA 1
ATOM 1556 C C . GLY A 1 203 ? -11.055 -20.75 6.309 1 98.75 203 GLY A C 1
ATOM 1557 O O . GLY A 1 203 ? -11.188 -21.969 6.34 1 98.75 203 GLY A O 1
ATOM 1558 N N . ILE A 1 204 ? -9.906 -20.219 6.301 1 98.75 204 ILE A N 1
ATOM 1559 C CA . ILE A 1 204 ? -8.656 -20.969 6.27 1 98.75 204 ILE A CA 1
ATOM 1560 C C . ILE A 1 204 ? -8.492 -21.75 7.57 1 98.75 204 ILE A C 1
ATOM 1562 O O . ILE A 1 204 ? -8.062 -22.906 7.559 1 98.75 204 ILE A O 1
ATOM 1566 N N . LEU A 1 205 ? -8.891 -21.172 8.656 1 98.38 205 LEU A N 1
ATOM 1567 C CA . LEU A 1 205 ? -8.703 -21.766 9.977 1 98.38 205 LEU A CA 1
ATOM 1568 C C . LEU A 1 205 ? -9.672 -22.938 10.195 1 98.38 205 LEU A C 1
ATOM 1570 O O . LEU A 1 205 ? -9.625 -23.594 11.227 1 98.38 205 LEU A O 1
ATOM 1574 N N . GLY A 1 206 ? -10.547 -23.156 9.227 1 98.31 206 GLY A N 1
ATOM 1575 C CA . GLY A 1 206 ? -11.312 -24.391 9.242 1 98.31 206 GLY A CA 1
ATOM 1576 C C . GLY A 1 206 ? -10.461 -25.625 8.984 1 98.31 206 GLY A C 1
ATOM 1577 O O . GLY A 1 206 ? -10.898 -26.75 9.234 1 98.31 206 GLY A O 1
ATOM 1578 N N . ALA A 1 207 ? -9.281 -25.438 8.531 1 98.5 207 ALA A N 1
ATOM 1579 C CA . ALA A 1 207 ? -8.344 -26.516 8.242 1 98.5 207 ALA A CA 1
ATOM 1580 C C . ALA A 1 207 ? -7.621 -26.969 9.508 1 98.5 207 ALA A C 1
ATOM 1582 O O . ALA A 1 207 ? -7.551 -26.219 10.484 1 98.5 207 ALA A O 1
ATOM 1583 N N . ASP A 1 208 ? -7.137 -28.203 9.492 1 98.25 208 ASP A N 1
ATOM 1584 C CA . ASP A 1 208 ? -6.254 -28.672 10.555 1 98.25 208 ASP A CA 1
ATOM 1585 C C . ASP A 1 208 ? -4.871 -28.047 10.445 1 98.25 208 ASP A C 1
ATOM 1587 O O . ASP A 1 208 ? -4.191 -27.844 11.453 1 98.25 208 ASP A O 1
ATOM 1591 N N . ARG A 1 209 ? -4.527 -27.812 9.211 1 98.19 209 ARG A N 1
ATOM 1592 C CA . ARG A 1 209 ? -3.229 -27.203 8.945 1 98.19 209 ARG A CA 1
ATOM 1593 C C . ARG A 1 209 ? -3.336 -26.125 7.871 1 98.19 209 ARG A C 1
ATOM 1595 O O . ARG A 1 209 ? -3.941 -26.359 6.82 1 98.19 209 ARG A O 1
ATOM 1602 N N . ALA A 1 210 ? -2.844 -24.938 8.156 1 98.44 210 ALA A N 1
ATOM 1603 C CA . ALA A 1 210 ? -2.633 -23.875 7.184 1 98.44 210 ALA A CA 1
ATOM 1604 C C . ALA A 1 210 ? -1.151 -23.703 6.859 1 98.44 210 ALA A C 1
ATOM 1606 O O . ALA A 1 210 ? -0.337 -23.453 7.75 1 98.44 210 ALA A O 1
ATOM 1607 N N . ALA A 1 211 ? -0.822 -23.859 5.621 1 98.38 211 ALA A N 1
ATOM 1608 C CA . ALA A 1 211 ? 0.597 -23.875 5.277 1 98.38 211 ALA A CA 1
ATOM 1609 C C . ALA A 1 211 ? 0.916 -22.812 4.227 1 98.38 211 ALA A C 1
ATOM 1611 O O . ALA A 1 211 ? 0.032 -22.391 3.484 1 98.38 211 ALA A O 1
ATOM 1612 N N . PHE A 1 212 ? 2.186 -22.422 4.207 1 98.31 212 PHE A N 1
ATOM 1613 C CA . PHE A 1 212 ? 2.686 -21.344 3.375 1 98.31 212 PHE A CA 1
ATOM 1614 C C . PHE A 1 212 ? 4.043 -21.703 2.779 1 98.31 212 PHE A C 1
ATOM 1616 O O . PHE A 1 212 ? 4.664 -22.688 3.186 1 98.31 212 PHE A O 1
ATOM 1623 N N . LEU A 1 213 ? 4.473 -20.859 1.872 1 97.06 213 LEU A N 1
ATOM 1624 C CA . LEU A 1 213 ? 5.719 -21.109 1.156 1 97.06 213 LEU A CA 1
ATOM 1625 C C . LEU A 1 213 ? 6.926 -20.734 2.008 1 97.06 213 LEU A C 1
ATOM 1627 O O . LEU A 1 213 ? 7.988 -21.344 1.892 1 97.06 213 LEU A O 1
ATOM 1631 N N . THR A 1 214 ? 6.82 -19.672 2.785 1 98.06 214 THR A N 1
ATOM 1632 C CA . THR A 1 214 ? 7.938 -19.188 3.588 1 98.06 214 THR A CA 1
ATOM 1633 C C . THR A 1 214 ? 7.484 -18.875 5.008 1 98.06 214 THR A C 1
ATOM 1635 O O . THR A 1 214 ? 6.293 -18.688 5.258 1 98.06 214 THR A O 1
ATOM 1638 N N . ARG A 1 215 ? 8.445 -18.844 5.895 1 98 215 ARG A N 1
ATOM 1639 C CA . ARG A 1 215 ? 8.156 -18.469 7.27 1 98 215 ARG A CA 1
ATOM 1640 C C . ARG A 1 215 ? 7.617 -17.031 7.34 1 98 215 ARG A C 1
ATOM 1642 O O . ARG A 1 215 ? 6.719 -16.75 8.133 1 98 215 ARG A O 1
ATOM 1649 N N . ARG A 1 216 ? 8.109 -16.188 6.5 1 97.12 216 ARG A N 1
ATOM 1650 C CA . ARG A 1 216 ? 7.664 -14.797 6.449 1 97.12 216 ARG A CA 1
ATOM 1651 C C . ARG A 1 216 ? 6.164 -14.711 6.195 1 97.12 216 ARG A C 1
ATOM 1653 O O . ARG A 1 216 ? 5.457 -13.961 6.871 1 97.12 216 ARG A O 1
ATOM 1660 N N . TRP A 1 217 ? 5.676 -15.477 5.27 1 98.19 217 TRP A N 1
ATOM 1661 C CA . TRP A 1 217 ? 4.262 -15.438 4.918 1 98.19 217 TRP A CA 1
ATOM 1662 C C . TRP A 1 217 ? 3.414 -16.094 6.004 1 98.19 217 TRP A C 1
ATOM 1664 O O . TRP A 1 217 ? 2.318 -15.617 6.316 1 98.19 217 TRP A O 1
ATOM 1674 N N . ALA A 1 218 ? 3.949 -17.141 6.582 1 98.38 218 ALA A N 1
ATOM 1675 C CA . ALA A 1 218 ? 3.256 -17.797 7.691 1 98.38 218 ALA A CA 1
ATOM 1676 C C . ALA A 1 218 ? 3.1 -16.844 8.875 1 98.38 218 ALA A C 1
ATOM 1678 O O . ALA A 1 218 ? 2.029 -16.766 9.477 1 98.38 218 ALA A O 1
ATOM 1679 N N . ASP A 1 219 ? 4.152 -16.156 9.172 1 97.75 219 ASP A N 1
ATOM 1680 C CA . ASP A 1 219 ? 4.121 -15.195 10.273 1 97.75 219 ASP A CA 1
ATOM 1681 C C . ASP A 1 219 ? 3.133 -14.062 9.992 1 97.75 219 ASP A C 1
ATOM 1683 O O . ASP A 1 219 ? 2.416 -13.617 10.898 1 97.75 219 ASP A O 1
ATOM 1687 N N . ALA A 1 220 ? 3.162 -13.555 8.805 1 98 220 ALA A N 1
ATOM 1688 C CA . ALA A 1 220 ? 2.221 -12.5 8.438 1 98 220 ALA A CA 1
ATOM 1689 C C . ALA A 1 220 ? 0.779 -12.969 8.617 1 98 220 ALA A C 1
ATOM 1691 O O . ALA A 1 220 ? -0.065 -12.211 9.102 1 98 220 ALA A O 1
ATOM 1692 N N . PHE A 1 221 ? 0.49 -14.211 8.203 1 98.56 221 PHE A N 1
ATOM 1693 C CA . PHE A 1 221 ? -0.839 -14.773 8.406 1 98.56 221 PHE A CA 1
ATOM 1694 C C . PHE A 1 221 ? -1.199 -14.789 9.891 1 98.56 221 PHE A C 1
ATOM 1696 O O . PHE A 1 221 ? -2.291 -14.367 10.273 1 98.56 221 PHE A O 1
ATOM 1703 N N . THR A 1 222 ? -0.313 -15.266 10.648 1 98.38 222 THR A N 1
ATOM 1704 C CA . THR A 1 222 ? -0.527 -15.352 12.086 1 98.38 222 THR A CA 1
ATOM 1705 C C . THR A 1 222 ? -0.774 -13.961 12.68 1 98.38 222 THR A C 1
ATOM 1707 O O . THR A 1 222 ? -1.674 -13.781 13.5 1 98.38 222 THR A O 1
ATOM 1710 N N . ASP A 1 223 ? -0.004 -13.008 12.234 1 97.75 223 ASP A N 1
ATOM 1711 C CA . ASP A 1 223 ? -0.174 -11.633 12.695 1 97.75 223 ASP A CA 1
ATOM 1712 C C . ASP A 1 223 ? -1.551 -11.094 12.32 1 97.75 223 ASP A C 1
ATOM 1714 O O . ASP A 1 223 ? -2.162 -10.344 13.086 1 97.75 223 ASP A O 1
ATOM 1718 N N . CYS A 1 224 ? -1.999 -11.406 11.141 1 98.44 224 CYS A N 1
ATOM 1719 C CA . CYS A 1 224 ? -3.334 -10.992 10.727 1 98.44 224 CYS A CA 1
ATOM 1720 C C . CYS A 1 224 ? -4.402 -11.617 11.609 1 98.44 224 CYS A C 1
ATOM 1722 O O . CYS A 1 224 ? -5.375 -10.961 11.977 1 98.44 224 CYS A O 1
ATOM 1724 N N . CYS A 1 225 ? -4.238 -12.93 11.922 1 98.44 225 CYS A N 1
ATOM 1725 C CA . CYS A 1 225 ? -5.18 -13.586 12.82 1 98.44 225 CYS A CA 1
ATOM 1726 C C . CYS A 1 225 ? -5.246 -12.875 14.164 1 98.44 225 CYS A C 1
ATOM 1728 O O . CYS A 1 225 ? -6.332 -12.625 14.688 1 98.44 225 CYS A O 1
ATOM 1730 N N . HIS A 1 226 ? -4.086 -12.523 14.672 1 97.56 226 HIS A N 1
ATOM 1731 C CA . HIS A 1 226 ? -4.043 -11.805 15.945 1 97.56 226 HIS A CA 1
ATOM 1732 C C . HIS A 1 226 ? -4.758 -10.461 15.844 1 97.56 226 HIS A C 1
ATOM 1734 O O . HIS A 1 226 ? -5.543 -10.102 16.719 1 97.56 226 HIS A O 1
ATOM 1740 N N . ALA A 1 227 ? -4.516 -9.773 14.797 1 96.75 227 ALA A N 1
ATOM 1741 C CA . ALA A 1 227 ? -5.023 -8.414 14.633 1 96.75 227 ALA A CA 1
ATOM 1742 C C . ALA A 1 227 ? -6.535 -8.414 14.422 1 96.75 227 ALA A C 1
ATOM 1744 O O . ALA A 1 227 ? -7.234 -7.508 14.883 1 96.75 227 ALA A O 1
ATOM 1745 N N . VAL A 1 228 ? -7.066 -9.391 13.742 1 97.75 228 VAL A N 1
ATOM 1746 C CA . VAL A 1 228 ? -8.461 -9.375 13.305 1 97.75 228 VAL A CA 1
ATOM 1747 C C . VAL A 1 228 ? -9.312 -10.203 14.258 1 97.75 228 VAL A C 1
ATOM 1749 O O . VAL A 1 228 ? -10.43 -9.812 14.602 1 97.75 228 VAL A O 1
ATOM 1752 N N . LEU A 1 229 ? -8.758 -11.359 14.664 1 97.31 229 LEU A N 1
ATOM 1753 C CA . LEU A 1 229 ? -9.57 -12.312 15.406 1 97.31 229 LEU A CA 1
ATOM 1754 C C . LEU A 1 229 ? -9.203 -12.305 16.891 1 97.31 229 LEU A C 1
ATOM 1756 O O . LEU A 1 229 ? -9.953 -12.797 17.719 1 97.31 229 LEU A O 1
ATOM 1760 N N . GLY A 1 230 ? -8.141 -11.672 17.234 1 94.81 230 GLY A N 1
ATOM 1761 C CA . GLY A 1 230 ? -7.742 -11.562 18.625 1 94.81 230 GLY A CA 1
ATOM 1762 C C . GLY A 1 230 ? -6.535 -12.414 18.969 1 94.81 230 GLY A C 1
ATOM 1763 O O . GLY A 1 230 ? -6.148 -13.297 18.203 1 94.81 230 GLY A O 1
ATOM 1764 N N . PRO A 1 231 ? -6.125 -12.062 20.156 1 88.19 231 PRO A N 1
ATOM 1765 C CA . PRO A 1 231 ? -4.957 -12.82 20.594 1 88.19 231 PRO A CA 1
ATOM 1766 C C . PRO A 1 231 ? -5.277 -14.289 20.859 1 88.19 231 PRO A C 1
ATOM 1768 O O . PRO A 1 231 ? -6.426 -14.633 21.156 1 88.19 231 PRO A O 1
ATOM 1771 N N . GLY A 1 232 ? -4.52 -15.258 20.625 1 87.44 232 GLY A N 1
ATOM 1772 C CA . GLY A 1 232 ? -4.73 -16.688 20.859 1 87.44 232 GLY A CA 1
ATOM 1773 C C . GLY A 1 232 ? -5.117 -17.438 19.609 1 87.44 232 GLY A C 1
ATOM 1774 O O . GLY A 1 232 ? -5.215 -18.672 19.625 1 87.44 232 GLY A O 1
ATOM 1775 N N . ILE A 1 233 ? -5.504 -16.594 18.703 1 88.06 233 ILE A N 1
ATOM 1776 C CA . ILE A 1 233 ? -5.797 -17.203 17.406 1 88.06 233 ILE A CA 1
ATOM 1777 C C . ILE A 1 233 ? -4.551 -17.172 16.531 1 88.06 233 ILE A C 1
ATOM 1779 O O . ILE A 1 233 ? -3.807 -16.188 16.531 1 88.06 233 ILE A O 1
ATOM 1783 N N . PRO A 1 234 ? -4.348 -18.172 15.742 1 83.81 234 PRO A N 1
ATOM 1784 C CA . PRO A 1 234 ? -5.137 -19.375 15.445 1 83.81 234 PRO A CA 1
ATOM 1785 C C . PRO A 1 234 ? -5.066 -20.406 16.562 1 83.81 234 PRO A C 1
ATOM 1787 O O . PRO A 1 234 ? -3.977 -20.75 17.016 1 83.81 234 PRO A O 1
ATOM 1790 N N . SER A 1 235 ? -6.25 -20.781 17.062 1 83.81 235 SER A N 1
ATOM 1791 C CA . SER A 1 235 ? -6.359 -21.891 18 1 83.81 235 SER A CA 1
ATOM 1792 C C . SER A 1 235 ? -6.848 -23.156 17.297 1 83.81 235 SER A C 1
ATOM 1794 O O . SER A 1 235 ? -7.777 -23.109 16.5 1 83.81 235 SER A O 1
ATOM 1796 N N . GLY A 1 236 ? -6.062 -24.25 17.375 1 88.69 236 GLY A N 1
ATOM 1797 C CA . GLY A 1 236 ? -6.508 -25.516 16.812 1 88.69 236 GLY A CA 1
ATOM 1798 C C . GLY A 1 236 ? -5.906 -25.812 15.461 1 88.69 236 GLY A C 1
ATOM 1799 O O . GLY A 1 236 ? -5.75 -26.984 15.078 1 88.69 236 GLY A O 1
ATOM 1800 N N . THR A 1 237 ? -5.754 -24.75 14.594 1 95.62 237 THR A N 1
ATOM 1801 C CA . THR A 1 237 ? -5.133 -24.922 13.281 1 95.62 237 THR A CA 1
ATOM 1802 C C . THR A 1 237 ? -3.621 -24.75 13.375 1 95.62 237 THR A C 1
ATOM 1804 O O . THR A 1 237 ? -3.135 -23.703 13.828 1 95.62 237 THR A O 1
ATOM 1807 N N . ARG A 1 238 ? -2.902 -25.734 13 1 96.88 238 ARG A N 1
ATOM 1808 C CA . ARG A 1 238 ? -1.447 -25.641 12.977 1 96.88 238 ARG A CA 1
ATOM 1809 C C . ARG A 1 238 ? -0.97 -24.859 11.758 1 96.88 238 ARG A C 1
ATOM 1811 O O . ARG A 1 238 ? -1.491 -25.031 10.656 1 96.88 238 ARG A O 1
ATOM 1818 N N . VAL A 1 239 ? -0.044 -23.969 11.961 1 97.69 239 VAL A N 1
ATOM 1819 C CA . VAL A 1 239 ? 0.528 -23.172 10.875 1 97.69 239 VAL A CA 1
ATOM 1820 C C . VAL A 1 239 ? 1.887 -23.75 10.477 1 97.69 239 VAL A C 1
ATOM 1822 O O . VAL A 1 239 ? 2.723 -24.031 11.344 1 97.69 239 VAL A O 1
ATOM 1825 N N . GLY A 1 240 ? 2.109 -24.016 9.219 1 97.12 240 GLY A N 1
ATOM 1826 C CA . GLY A 1 240 ? 3.352 -24.625 8.781 1 97.12 240 GLY A CA 1
ATOM 1827 C C . GLY A 1 240 ? 3.922 -24 7.523 1 97.12 240 GLY A C 1
ATOM 1828 O O . GLY A 1 240 ? 3.324 -23.078 6.957 1 97.12 240 GLY A O 1
ATOM 1829 N N . VAL A 1 241 ? 5.145 -24.391 7.184 1 98 241 VAL A N 1
ATOM 1830 C CA . VAL A 1 241 ? 5.871 -23.891 6.016 1 98 241 VAL A CA 1
ATOM 1831 C C . VAL A 1 241 ? 6.34 -25.078 5.164 1 98 241 VAL A C 1
ATOM 1833 O O . VAL A 1 241 ? 6.922 -26.031 5.68 1 98 241 VAL A O 1
ATOM 1836 N N . HIS A 1 242 ? 6.004 -25.062 3.928 1 97.06 242 HIS A N 1
ATOM 1837 C CA . HIS A 1 242 ? 6.508 -26 2.936 1 97.06 242 HIS A CA 1
ATOM 1838 C C . HIS A 1 242 ? 7.039 -25.281 1.705 1 97.06 242 HIS A C 1
ATOM 1840 O O . HIS A 1 242 ? 6.266 -24.906 0.821 1 97.06 242 HIS A O 1
ATOM 1846 N N . GLY A 1 243 ? 8.391 -25.172 1.636 1 95.94 243 GLY A N 1
ATOM 1847 C CA . GLY A 1 243 ? 8.977 -24.578 0.442 1 95.94 243 GLY A CA 1
ATOM 1848 C C . GLY A 1 243 ? 8.883 -25.484 -0.773 1 95.94 243 GLY A C 1
ATOM 1849 O O . GLY A 1 243 ? 8.93 -26.719 -0.647 1 95.94 243 GLY A O 1
ATOM 1850 N N . LEU A 1 244 ? 8.68 -24.875 -1.929 1 95.44 244 LEU A N 1
ATOM 1851 C CA . LEU A 1 244 ? 8.594 -25.625 -3.178 1 95.44 244 LEU A CA 1
ATOM 1852 C C . LEU A 1 244 ? 9.844 -25.438 -4.02 1 95.44 244 LEU A C 1
ATOM 1854 O O . LEU A 1 244 ? 10.266 -24.297 -4.266 1 95.44 244 LEU A O 1
ATOM 1858 N N . GLY A 1 245 ? 10.469 -26.547 -4.414 1 95.31 245 GLY A N 1
ATOM 1859 C CA . GLY A 1 245 ? 11.633 -26.5 -5.281 1 95.31 245 GLY A CA 1
ATOM 1860 C C . GLY A 1 245 ? 11.336 -26.922 -6.707 1 95.31 245 GLY A C 1
ATOM 1861 O O . GLY A 1 245 ? 10.203 -27.297 -7.023 1 95.31 245 GLY A O 1
ATOM 1862 N N . ALA A 1 246 ? 12.328 -26.828 -7.543 1 95.06 246 ALA A N 1
ATOM 1863 C CA . ALA A 1 246 ? 12.211 -27.203 -8.953 1 95.06 246 ALA A CA 1
ATOM 1864 C C . ALA A 1 246 ? 12.422 -28.703 -9.133 1 95.06 246 ALA A C 1
ATOM 1866 O O . ALA A 1 246 ? 13.086 -29.344 -8.32 1 95.06 246 ALA A O 1
ATOM 1867 N N . ASP A 1 247 ? 11.812 -29.219 -10.117 1 93.81 247 ASP A N 1
ATOM 1868 C CA . ASP A 1 247 ? 12.031 -30.594 -10.539 1 93.81 247 ASP A CA 1
ATOM 1869 C C . ASP A 1 247 ? 13.25 -30.703 -11.453 1 93.81 247 ASP A C 1
ATOM 1871 O O . ASP A 1 247 ? 13.125 -30.625 -12.68 1 93.81 247 ASP A O 1
ATOM 1875 N N . ALA A 1 248 ? 14.352 -31.047 -10.852 1 95.69 248 ALA A N 1
ATOM 1876 C CA . ALA A 1 248 ? 15.625 -31.016 -11.57 1 95.69 248 ALA A CA 1
ATOM 1877 C C . ALA A 1 248 ? 15.625 -31.984 -12.742 1 95.69 248 ALA A C 1
ATOM 1879 O O . ALA A 1 248 ? 16.031 -31.641 -13.852 1 95.69 248 ALA A O 1
ATOM 1880 N N . GLU A 1 249 ? 15.227 -33.125 -12.492 1 94.25 249 GLU A N 1
ATOM 1881 C CA . GLU A 1 249 ? 15.266 -34.156 -13.516 1 94.25 249 GLU A CA 1
ATOM 1882 C C . GLU A 1 249 ? 14.375 -33.812 -14.703 1 94.25 249 GLU A C 1
ATOM 1884 O O . GLU A 1 249 ? 14.805 -33.875 -15.852 1 94.25 249 GLU A O 1
ATOM 1889 N N . PHE A 1 250 ? 13.234 -33.406 -14.367 1 92.19 250 PHE A N 1
ATOM 1890 C CA . PHE A 1 250 ? 12.312 -33 -15.422 1 92.19 250 PHE A CA 1
ATOM 1891 C C . PHE A 1 250 ? 12.883 -31.844 -16.234 1 92.19 250 PHE A C 1
ATOM 1893 O O . PHE A 1 250 ? 12.875 -31.859 -17.453 1 92.19 250 PHE A O 1
ATOM 1900 N N . LEU A 1 251 ? 13.414 -30.844 -15.586 1 95.56 251 LEU A N 1
ATOM 1901 C CA . LEU A 1 251 ? 13.891 -29.625 -16.234 1 95.56 251 LEU A CA 1
ATOM 1902 C C . LEU A 1 251 ? 15.078 -29.922 -17.141 1 95.56 251 LEU A C 1
ATOM 1904 O O . LEU A 1 251 ? 15.141 -29.438 -18.281 1 95.56 251 LEU A O 1
ATOM 1908 N N . ARG A 1 252 ? 15.953 -30.719 -16.656 1 96.94 252 ARG A N 1
ATOM 1909 C CA . ARG A 1 252 ? 17.141 -31.047 -17.438 1 96.94 252 ARG A CA 1
ATOM 1910 C C . ARG A 1 252 ? 16.797 -31.859 -18.672 1 96.94 252 ARG A C 1
ATOM 1912 O O . ARG A 1 252 ? 17.328 -31.609 -19.766 1 96.94 252 ARG A O 1
ATOM 1919 N N . GLU A 1 253 ? 15.906 -32.75 -18.469 1 96.94 253 GLU A N 1
ATOM 1920 C CA . GLU A 1 253 ? 15.469 -33.531 -19.609 1 96.94 253 GLU A CA 1
ATOM 1921 C C . GLU A 1 253 ? 14.734 -32.688 -20.641 1 96.94 253 GLU A C 1
ATOM 1923 O O . GLU A 1 253 ? 15.031 -32.75 -21.828 1 96.94 253 GLU A O 1
ATOM 1928 N N . ARG A 1 254 ? 13.773 -31.906 -20.172 1 95.44 254 ARG A N 1
ATOM 1929 C CA . ARG A 1 254 ? 12.945 -31.094 -21.062 1 95.44 254 ARG A CA 1
ATOM 1930 C C . ARG A 1 254 ? 13.781 -30.031 -21.75 1 95.44 254 ARG A C 1
ATOM 1932 O O . ARG A 1 254 ? 13.531 -29.703 -22.922 1 95.44 254 ARG A O 1
ATOM 1939 N N . ALA A 1 255 ? 14.773 -29.484 -21.094 1 97.69 255 ALA A N 1
ATOM 1940 C CA . ALA A 1 255 ? 15.57 -28.375 -21.578 1 97.69 255 ALA A CA 1
ATOM 1941 C C . ALA A 1 255 ? 16.516 -28.812 -22.703 1 97.69 255 ALA A C 1
ATOM 1943 O O . ALA A 1 255 ? 17.078 -27.984 -23.422 1 97.69 255 ALA A O 1
ATOM 1944 N N . HIS A 1 256 ? 16.672 -30.125 -22.922 1 97.5 256 HIS A N 1
ATOM 1945 C CA . HIS A 1 256 ? 17.625 -30.594 -23.922 1 97.5 256 HIS A CA 1
ATOM 1946 C C . HIS A 1 256 ? 16.922 -31.344 -25.047 1 97.5 256 HIS A C 1
ATOM 1948 O O . HIS A 1 256 ? 17.547 -32.125 -25.781 1 97.5 256 HIS A O 1
ATOM 1954 N N . ARG A 1 257 ? 15.664 -31.141 -25.125 1 97.88 257 ARG A N 1
ATOM 1955 C CA . ARG A 1 257 ? 14.914 -31.672 -26.25 1 97.88 257 ARG A CA 1
ATOM 1956 C C . ARG A 1 257 ? 15.156 -30.859 -27.516 1 97.88 257 ARG A C 1
ATOM 1958 O O . ARG A 1 257 ? 15.586 -29.703 -27.438 1 97.88 257 ARG A O 1
ATOM 1965 N N . PRO A 1 258 ? 14.859 -31.391 -28.688 1 97.94 258 PRO A N 1
ATOM 1966 C CA . PRO A 1 258 ? 15.195 -30.75 -29.969 1 97.94 258 PRO A CA 1
ATOM 1967 C C . PRO A 1 258 ? 14.484 -29.422 -30.172 1 97.94 258 PRO A C 1
ATOM 1969 O O . PRO A 1 258 ? 15.039 -28.5 -30.781 1 97.94 258 PRO A O 1
ATOM 1972 N N . ASP A 1 259 ? 13.305 -29.312 -29.719 1 97.81 259 ASP A N 1
ATOM 1973 C CA . ASP A 1 259 ? 12.586 -28.062 -29.906 1 97.81 259 ASP A CA 1
ATOM 1974 C C . ASP A 1 259 ? 13.25 -26.922 -29.141 1 97.81 259 ASP A C 1
ATOM 1976 O O . ASP A 1 259 ? 13.266 -25.781 -29.594 1 97.81 259 ASP A O 1
ATOM 1980 N N . VAL A 1 260 ? 13.844 -27.234 -28 1 98.31 260 VAL A N 1
ATOM 1981 C CA . VAL A 1 260 ? 14.57 -26.234 -27.219 1 98.31 260 VAL A CA 1
ATOM 1982 C C . VAL A 1 260 ? 15.844 -25.844 -27.953 1 98.31 260 VAL A C 1
ATOM 1984 O O . VAL A 1 260 ? 16.188 -24.656 -28 1 98.31 260 VAL A O 1
ATOM 1987 N N . ASP A 1 261 ? 16.547 -26.766 -28.562 1 97.75 261 ASP A N 1
ATOM 1988 C CA . ASP A 1 261 ? 17.75 -26.484 -29.344 1 97.75 261 ASP A CA 1
ATOM 1989 C C . ASP A 1 261 ? 17.438 -25.547 -30.516 1 97.75 261 ASP A C 1
ATOM 1991 O O . ASP A 1 261 ? 18.234 -24.656 -30.812 1 97.75 261 ASP A O 1
ATOM 1995 N N . GLU A 1 262 ? 16.312 -25.828 -31.078 1 98.19 262 GLU A N 1
ATOM 1996 C CA . GLU A 1 262 ? 15.891 -24.969 -32.188 1 98.19 262 GLU A CA 1
ATOM 1997 C C . GLU A 1 262 ? 15.648 -23.531 -31.719 1 98.19 262 GLU A C 1
ATOM 1999 O O . GLU A 1 262 ? 16.078 -22.578 -32.375 1 98.19 262 GLU A O 1
ATOM 2004 N N . ARG A 1 263 ? 14.953 -23.422 -30.609 1 98.12 263 ARG A N 1
ATOM 2005 C CA . ARG A 1 263 ? 14.703 -22.094 -30.062 1 98.12 263 ARG A CA 1
ATOM 2006 C C . ARG A 1 263 ? 16 -21.422 -29.625 1 98.12 263 ARG A C 1
ATOM 2008 O O . ARG A 1 263 ? 16.156 -20.203 -29.75 1 98.12 263 ARG A O 1
ATOM 2015 N N . MET A 1 264 ? 16.922 -22.172 -29.109 1 97.44 264 MET A N 1
ATOM 2016 C CA . MET A 1 264 ? 18.203 -21.641 -28.672 1 97.44 264 MET A CA 1
ATOM 2017 C C . MET A 1 264 ? 18.969 -21.047 -29.828 1 97.44 264 MET A C 1
ATOM 2019 O O . MET A 1 264 ? 19.562 -19.969 -29.703 1 97.44 264 MET A O 1
ATOM 2023 N N . ALA A 1 265 ? 18.938 -21.75 -30.969 1 97.44 265 ALA A N 1
ATOM 2024 C CA . ALA A 1 265 ? 19.609 -21.234 -32.156 1 97.44 265 ALA A CA 1
ATOM 2025 C C . ALA A 1 265 ? 19.016 -19.906 -32.594 1 97.44 265 ALA A C 1
ATOM 2027 O O . ALA A 1 265 ? 19.75 -18.984 -32.969 1 97.44 265 ALA A O 1
ATOM 2028 N N . THR A 1 266 ? 17.734 -19.859 -32.531 1 97.31 266 THR A N 1
ATOM 2029 C CA . THR A 1 266 ? 17.031 -18.625 -32.906 1 97.31 266 THR A CA 1
ATOM 2030 C C . THR A 1 266 ? 17.406 -17.484 -31.953 1 97.31 266 THR A C 1
ATOM 2032 O O . THR A 1 266 ? 17.688 -16.375 -32.406 1 97.31 266 THR A O 1
ATOM 2035 N N . LEU A 1 267 ? 17.438 -17.75 -30.688 1 97.62 267 LEU A N 1
ATOM 2036 C CA . LEU A 1 267 ? 17.781 -16.734 -29.703 1 97.62 267 LEU A CA 1
ATOM 2037 C C . LEU A 1 267 ? 19.219 -16.25 -29.875 1 97.62 267 LEU A C 1
ATOM 2039 O O . LEU A 1 267 ? 19.5 -15.062 -29.734 1 97.62 267 LEU A O 1
ATOM 2043 N N . ARG A 1 268 ? 20.109 -17.156 -30.203 1 97.06 268 ARG A N 1
ATOM 2044 C CA . ARG A 1 268 ? 21.516 -16.797 -30.406 1 97.06 268 ARG A CA 1
ATOM 2045 C C . ARG A 1 268 ? 21.672 -15.836 -31.578 1 97.06 268 ARG A C 1
ATOM 2047 O O . ARG A 1 268 ? 22.469 -14.898 -31.531 1 97.06 268 ARG A O 1
ATOM 2054 N N . ARG A 1 269 ? 20.844 -16.094 -32.594 1 96.12 269 ARG A N 1
ATOM 2055 C CA . ARG A 1 269 ? 20.875 -15.188 -33.75 1 96.12 269 ARG A CA 1
ATOM 2056 C C . ARG A 1 269 ? 20.359 -13.805 -33.344 1 96.12 269 ARG A C 1
ATOM 2058 O O . ARG A 1 269 ? 20.891 -12.797 -33.812 1 96.12 269 ARG A O 1
ATOM 2065 N N . GLN A 1 270 ? 19.359 -13.797 -32.562 1 95.62 270 GLN A N 1
ATOM 2066 C CA . GLN A 1 270 ? 18.766 -12.539 -32.125 1 95.62 270 GLN A CA 1
ATOM 2067 C C . GLN A 1 270 ? 19.734 -11.766 -31.219 1 95.62 270 GLN A C 1
ATOM 2069 O O . GLN A 1 270 ? 19.828 -10.539 -31.297 1 95.62 270 GLN A O 1
ATOM 2074 N N . ILE A 1 271 ? 20.391 -12.453 -30.312 1 97.19 271 ILE A N 1
ATOM 2075 C CA . ILE A 1 271 ? 21.359 -11.859 -29.391 1 97.19 271 ILE A CA 1
ATOM 2076 C C . ILE A 1 271 ? 22.516 -11.25 -30.203 1 97.19 271 ILE A C 1
ATOM 2078 O O . ILE A 1 271 ? 22.922 -10.117 -29.938 1 97.19 271 ILE A O 1
ATOM 2082 N N . GLY A 1 272 ? 23.016 -11.992 -31.125 1 95.69 272 GLY A N 1
ATOM 2083 C CA . GLY A 1 272 ? 24.062 -11.516 -32 1 95.69 272 GLY A CA 1
ATOM 2084 C C . GLY A 1 272 ? 25.438 -11.477 -31.375 1 95.69 272 GLY A C 1
ATOM 2085 O O . GLY A 1 272 ? 25.656 -12.117 -30.344 1 95.69 272 GLY A O 1
ATOM 2086 N N . THR A 1 273 ? 26.344 -10.797 -32.062 1 95.75 273 THR A N 1
ATOM 2087 C CA . THR A 1 273 ? 27.75 -10.758 -31.641 1 95.75 273 THR A CA 1
ATOM 2088 C C . THR A 1 273 ? 28.125 -9.359 -31.172 1 95.75 273 THR A C 1
ATOM 2090 O O . THR A 1 273 ? 27.625 -8.359 -31.688 1 95.75 273 THR A O 1
ATOM 2093 N N . ALA A 1 274 ? 28.969 -9.383 -30.156 1 95.62 274 ALA A N 1
ATOM 2094 C CA . ALA A 1 274 ? 29.484 -8.117 -29.641 1 95.62 274 ALA A CA 1
ATOM 2095 C C . ALA A 1 274 ? 30.531 -7.527 -30.578 1 95.62 274 ALA A C 1
ATOM 2097 O O . ALA A 1 274 ? 30.969 -8.188 -31.516 1 95.62 274 ALA A O 1
ATOM 2098 N N . PRO A 1 275 ? 30.859 -6.273 -30.375 1 93.56 275 PRO A N 1
ATOM 2099 C CA . PRO A 1 275 ? 31.828 -5.621 -31.25 1 93.56 275 PRO A CA 1
ATOM 2100 C C . PRO A 1 275 ? 33.188 -6.34 -31.281 1 93.56 275 PRO A C 1
ATOM 2102 O O . PRO A 1 275 ? 33.906 -6.285 -32.281 1 93.56 275 PRO A O 1
ATOM 2105 N N . ASP A 1 276 ? 33.5 -7.043 -30.281 1 92.62 276 ASP A N 1
ATOM 2106 C CA . ASP A 1 276 ? 34.781 -7.734 -30.219 1 92.62 276 ASP A CA 1
ATOM 2107 C C . ASP A 1 276 ? 34.719 -9.109 -30.859 1 92.62 276 ASP A C 1
ATOM 2109 O O . ASP A 1 276 ? 35.688 -9.883 -30.828 1 92.62 276 ASP A O 1
ATOM 2113 N N . GLY A 1 277 ? 33.562 -9.469 -31.328 1 91.94 277 GLY A N 1
ATOM 2114 C CA . GLY A 1 277 ? 33.406 -10.711 -32.062 1 91.94 277 GLY A CA 1
ATOM 2115 C C . GLY A 1 277 ? 32.875 -11.844 -31.219 1 91.94 277 GLY A C 1
ATOM 2116 O O . GLY A 1 277 ? 32.469 -12.891 -31.734 1 91.94 277 GLY A O 1
ATOM 2117 N N . GLY A 1 278 ? 32.875 -11.625 -29.969 1 91.62 278 GLY A N 1
ATOM 2118 C CA . GLY A 1 278 ? 32.344 -12.641 -29.062 1 91.62 278 GLY A CA 1
ATOM 2119 C C . GLY A 1 278 ? 30.844 -12.547 -28.875 1 91.62 278 GLY A C 1
ATOM 2120 O O . GLY A 1 278 ? 30.203 -11.617 -29.359 1 91.62 278 GLY A O 1
ATOM 2121 N N . PRO A 1 279 ? 30.266 -13.539 -28.266 1 92.69 279 PRO A N 1
ATOM 2122 C CA . PRO A 1 279 ? 28.828 -13.484 -28 1 92.69 279 PRO A CA 1
ATOM 2123 C C . PRO A 1 279 ? 28.469 -12.406 -26.984 1 92.69 279 PRO A C 1
ATOM 2125 O O . PRO A 1 279 ? 29.203 -12.164 -26.031 1 92.69 279 PRO A O 1
ATOM 2128 N N . ARG A 1 280 ? 27.391 -11.75 -27.234 1 97.5 280 ARG A N 1
ATOM 2129 C CA . ARG A 1 280 ? 26.875 -10.797 -26.266 1 97.5 280 ARG A CA 1
ATOM 2130 C C . ARG A 1 280 ? 26.391 -11.508 -25 1 97.5 280 ARG A C 1
ATOM 2132 O O . ARG A 1 280 ? 25.906 -12.641 -25.062 1 97.5 280 ARG A O 1
ATOM 2139 N N . ARG A 1 281 ? 26.547 -10.844 -23.891 1 97.75 281 ARG A N 1
ATOM 2140 C CA . ARG A 1 281 ? 25.969 -11.336 -22.641 1 97.75 281 ARG A CA 1
ATOM 2141 C C . ARG A 1 281 ? 24.438 -11.195 -22.656 1 97.75 281 ARG A C 1
ATOM 2143 O O . ARG A 1 281 ? 23.891 -10.438 -23.453 1 97.75 281 ARG A O 1
ATOM 2150 N N . THR A 1 282 ? 23.828 -11.945 -21.75 1 98.56 282 THR A N 1
ATOM 2151 C CA . THR A 1 282 ? 22.359 -11.914 -21.719 1 98.56 282 THR A CA 1
ATOM 2152 C C . THR A 1 282 ? 21.844 -11.703 -20.297 1 98.56 282 THR A C 1
ATOM 2154 O O . THR A 1 282 ? 22.422 -12.227 -19.344 1 98.56 282 THR A O 1
ATOM 2157 N N . ILE A 1 283 ? 20.891 -10.867 -20.125 1 98.88 283 ILE A N 1
ATOM 2158 C CA . ILE A 1 283 ? 20 -10.797 -18.984 1 98.88 283 ILE A CA 1
ATOM 2159 C C . ILE A 1 283 ? 18.625 -11.375 -19.344 1 98.88 283 ILE A C 1
ATOM 2161 O O . ILE A 1 283 ? 18 -10.945 -20.312 1 98.88 283 ILE A O 1
ATOM 2165 N N . VAL A 1 284 ? 18.219 -12.336 -18.594 1 98.81 284 VAL A N 1
ATOM 2166 C CA . VAL A 1 284 ? 17 -13.039 -18.984 1 98.81 284 VAL A CA 1
ATOM 2167 C C . VAL A 1 284 ? 15.945 -12.891 -17.875 1 98.81 284 VAL A C 1
ATOM 2169 O O . VAL A 1 284 ? 16.266 -12.992 -16.688 1 98.81 284 VAL A O 1
ATOM 2172 N N . ARG A 1 285 ? 14.758 -12.586 -18.297 1 98.5 285 ARG A N 1
ATOM 2173 C CA . ARG A 1 285 ? 13.594 -12.695 -17.438 1 98.5 285 ARG A CA 1
ATOM 2174 C C . ARG A 1 285 ? 12.461 -13.445 -18.141 1 98.5 285 ARG A C 1
ATOM 2176 O O . ARG A 1 285 ? 12.289 -13.328 -19.344 1 98.5 285 ARG A O 1
ATOM 2183 N N . VAL A 1 286 ? 11.703 -14.18 -17.422 1 97.56 286 VAL A N 1
ATOM 2184 C CA . VAL A 1 286 ? 10.5 -14.875 -17.875 1 97.56 286 VAL A CA 1
ATOM 2185 C C . VAL A 1 286 ? 9.367 -14.664 -16.875 1 97.56 286 VAL A C 1
ATOM 2187 O O . VAL A 1 286 ? 9.453 -15.102 -15.727 1 97.56 286 VAL A O 1
ATOM 2190 N N . ASP A 1 287 ? 8.359 -13.945 -17.297 1 95.81 287 ASP A N 1
ATOM 2191 C CA . ASP A 1 287 ? 7.262 -13.578 -16.406 1 95.81 287 ASP A CA 1
ATOM 2192 C C . ASP A 1 287 ? 5.93 -13.578 -17.156 1 95.81 287 ASP A C 1
ATOM 2194 O O . ASP A 1 287 ? 5.898 -13.422 -18.375 1 95.81 287 ASP A O 1
ATOM 2198 N N . ARG A 1 288 ? 4.84 -13.797 -16.422 1 93.69 288 ARG A N 1
ATOM 2199 C CA . ARG A 1 288 ? 3.562 -13.273 -16.891 1 93.69 288 ARG A CA 1
ATOM 2200 C C . ARG A 1 288 ? 3.488 -11.766 -16.703 1 93.69 288 ARG A C 1
ATOM 2202 O O . ARG A 1 288 ? 4.156 -11.211 -15.82 1 93.69 288 ARG A O 1
ATOM 2209 N N . THR A 1 289 ? 2.795 -11.078 -17.641 1 94.5 289 THR A N 1
ATOM 2210 C CA . THR A 1 289 ? 2.57 -9.664 -17.391 1 94.5 289 THR A CA 1
ATOM 2211 C C . THR A 1 289 ? 1.587 -9.461 -16.25 1 94.5 289 THR A C 1
ATOM 2213 O O . THR A 1 289 ? 0.439 -9.062 -16.469 1 94.5 289 THR A O 1
ATOM 2216 N N . GLU A 1 290 ? 2.123 -9.797 -15.148 1 93.38 290 GLU A N 1
ATOM 2217 C CA . GLU A 1 290 ? 1.462 -9.656 -13.852 1 93.38 290 GLU A CA 1
ATOM 2218 C C . GLU A 1 290 ? 2.025 -8.477 -13.062 1 93.38 290 GLU A C 1
ATOM 2220 O O . GLU A 1 290 ? 3.242 -8.297 -13 1 93.38 290 GLU A O 1
ATOM 2225 N N . LEU A 1 291 ? 1.174 -7.707 -12.438 1 95.25 291 LEU A N 1
ATOM 2226 C CA . LEU A 1 291 ? 1.511 -6.441 -11.797 1 95.25 291 LEU A CA 1
ATOM 2227 C C . LEU A 1 291 ? 2.596 -6.633 -10.742 1 95.25 291 LEU A C 1
ATOM 2229 O O . LEU A 1 291 ? 3.449 -5.766 -10.555 1 95.25 291 LEU A O 1
ATOM 2233 N N . SER A 1 292 ? 2.604 -7.719 -10.094 1 97.06 292 SER A N 1
ATOM 2234 C CA . SER A 1 292 ? 3.539 -7.949 -9 1 97.06 292 SER A CA 1
ATOM 2235 C C . SER A 1 292 ? 4.93 -8.297 -9.523 1 97.06 292 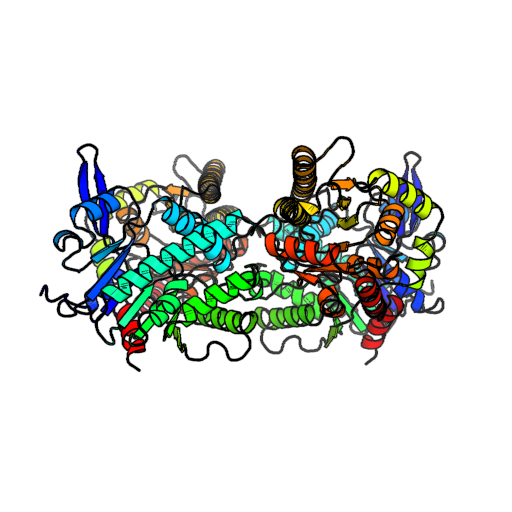SER A C 1
ATOM 2237 O O . SER A 1 292 ? 5.906 -8.266 -8.773 1 97.06 292 SER A O 1
ATOM 2239 N N . LYS A 1 293 ? 5.105 -8.586 -10.781 1 97.94 293 LYS A N 1
ATOM 2240 C CA . LYS A 1 293 ? 6.352 -9.125 -11.32 1 97.94 293 LYS A CA 1
ATOM 2241 C C . LYS A 1 293 ? 7.348 -8.008 -11.625 1 97.94 293 LYS A C 1
ATOM 2243 O O . LYS A 1 293 ? 8.531 -8.266 -11.828 1 97.94 293 LYS A O 1
ATOM 2248 N N . ASN A 1 294 ? 6.863 -6.77 -11.719 1 98.19 294 ASN A N 1
ATOM 2249 C CA . ASN A 1 294 ? 7.742 -5.605 -11.727 1 98.19 294 ASN A CA 1
ATOM 2250 C C . ASN A 1 294 ? 8.602 -5.559 -12.984 1 98.19 294 ASN A C 1
ATOM 2252 O O . ASN A 1 294 ? 9.789 -5.227 -12.922 1 98.19 294 ASN A O 1
ATOM 2256 N N . ILE A 1 295 ? 8.008 -5.875 -14.141 1 98.38 295 ILE A N 1
ATOM 2257 C CA . ILE A 1 295 ? 8.734 -5.945 -15.406 1 98.38 295 ILE A CA 1
ATOM 2258 C C . ILE A 1 295 ? 9.18 -4.547 -15.828 1 98.38 295 ILE A C 1
ATOM 2260 O O . ILE A 1 295 ? 10.32 -4.355 -16.25 1 98.38 295 ILE A O 1
ATOM 2264 N N . VAL A 1 296 ? 8.336 -3.568 -15.633 1 98.31 296 VAL A N 1
ATOM 2265 C CA . VAL A 1 296 ? 8.617 -2.201 -16.062 1 98.31 296 VAL A CA 1
ATOM 2266 C C . VAL A 1 296 ? 9.859 -1.679 -15.352 1 98.31 296 VAL A C 1
ATOM 2268 O O . VAL A 1 296 ? 10.789 -1.185 -16 1 98.31 296 VAL A O 1
ATOM 2271 N N . ARG A 1 297 ? 9.953 -1.82 -14.07 1 98.5 297 ARG A N 1
ATOM 2272 C CA . ARG A 1 297 ? 11.117 -1.326 -13.352 1 98.5 297 ARG A CA 1
ATOM 2273 C C . ARG A 1 297 ? 12.359 -2.146 -13.688 1 98.5 297 ARG A C 1
ATOM 2275 O O . ARG A 1 297 ? 13.477 -1.623 -13.688 1 98.5 297 ARG A O 1
ATOM 2282 N N . GLY A 1 298 ? 12.141 -3.432 -13.977 1 98.69 298 GLY A N 1
ATOM 2283 C CA . GLY A 1 298 ? 13.266 -4.207 -14.477 1 98.69 298 GLY A CA 1
ATOM 2284 C C . GLY A 1 298 ? 13.859 -3.637 -15.75 1 98.69 298 GLY A C 1
ATOM 2285 O O . GLY A 1 298 ? 15.078 -3.576 -15.898 1 98.69 298 GLY A O 1
ATOM 2286 N N . LEU A 1 299 ? 12.992 -3.219 -16.656 1 98.75 299 LEU A N 1
ATOM 2287 C CA . LEU A 1 299 ? 13.438 -2.602 -17.906 1 98.75 299 LEU A CA 1
ATOM 2288 C C . LEU A 1 299 ? 14.109 -1.258 -17.625 1 98.75 299 LEU A C 1
ATOM 2290 O O . LEU A 1 299 ? 15.125 -0.932 -18.25 1 98.75 299 LEU A O 1
ATOM 2294 N N . LEU A 1 300 ? 13.562 -0.529 -16.688 1 98.75 300 LEU A N 1
ATOM 2295 C CA . LEU A 1 300 ? 14.156 0.756 -16.344 1 98.75 300 LEU A CA 1
ATOM 2296 C C . LEU A 1 300 ? 15.539 0.567 -15.719 1 98.75 300 LEU A C 1
ATOM 2298 O O . LEU A 1 300 ? 16.438 1.375 -15.953 1 98.75 300 LEU A O 1
ATOM 2302 N N . ALA A 1 301 ? 15.672 -0.441 -14.922 1 98.88 301 ALA A N 1
ATOM 2303 C CA . ALA A 1 301 ? 16.969 -0.744 -14.336 1 98.88 301 ALA A CA 1
ATOM 2304 C C . ALA A 1 301 ? 17.984 -1.096 -15.422 1 98.88 301 ALA A C 1
ATOM 2306 O O . ALA A 1 301 ? 19.156 -0.722 -15.32 1 98.88 301 ALA A O 1
ATOM 2307 N N . TYR A 1 302 ? 17.547 -1.853 -16.438 1 98.88 302 TYR A N 1
ATOM 2308 C CA . TYR A 1 302 ? 18.406 -2.152 -17.578 1 98.88 302 TYR A CA 1
ATOM 2309 C C . TYR A 1 302 ? 18.812 -0.875 -18.297 1 98.88 302 TYR A C 1
ATOM 2311 O O . TYR A 1 302 ? 19.984 -0.708 -18.672 1 98.88 302 TYR A O 1
ATOM 2319 N N . GLU A 1 303 ? 17.844 -0.018 -18.5 1 98.81 303 GLU A N 1
ATOM 2320 C CA . GLU A 1 303 ? 18.172 1.272 -19.094 1 98.81 303 GLU A CA 1
ATOM 2321 C C . GLU A 1 303 ? 19.203 2.021 -18.281 1 98.81 303 GLU A C 1
ATOM 2323 O O . GLU A 1 303 ? 20.156 2.584 -18.828 1 98.81 303 GLU A O 1
ATOM 2328 N N . GLU A 1 304 ? 18.984 2.012 -16.969 1 98.69 304 GLU A N 1
ATOM 2329 C CA . GLU A 1 304 ? 19.953 2.648 -16.078 1 98.69 304 GLU A CA 1
ATOM 2330 C C . GLU A 1 304 ? 21.328 1.996 -16.172 1 98.69 304 GLU A C 1
ATOM 2332 O O . GLU A 1 304 ? 22.344 2.676 -16.078 1 98.69 304 GLU A O 1
ATOM 2337 N N . LEU A 1 305 ? 21.375 0.721 -16.312 1 98.81 305 LEU A N 1
ATOM 2338 C CA . LEU A 1 305 ? 22.625 0.011 -16.531 1 98.81 305 LEU A CA 1
ATOM 2339 C C . LEU A 1 305 ? 23.359 0.553 -17.75 1 98.81 305 LEU A C 1
ATOM 2341 O O . LEU A 1 305 ? 24.562 0.834 -17.688 1 98.81 305 LEU A O 1
ATOM 2345 N N . LEU A 1 306 ? 22.625 0.72 -18.891 1 98.62 306 LEU A N 1
ATOM 2346 C CA . LEU A 1 306 ? 23.219 1.192 -20.141 1 98.62 306 LEU A CA 1
ATOM 2347 C C . LEU A 1 306 ? 23.734 2.623 -19.984 1 98.62 306 LEU A C 1
ATOM 2349 O O . LEU A 1 306 ? 24.688 3.018 -20.656 1 98.62 306 LEU A O 1
ATOM 2353 N N . GLN A 1 307 ? 23.078 3.32 -19.125 1 98.19 307 GLN A N 1
ATOM 2354 C CA . GLN A 1 307 ? 23.453 4.715 -18.906 1 98.19 307 GLN A CA 1
ATOM 2355 C C . GLN A 1 307 ? 24.656 4.816 -17.984 1 98.19 307 GLN A C 1
ATOM 2357 O O . GLN A 1 307 ? 25.625 5.531 -18.281 1 98.19 307 GLN A O 1
ATOM 2362 N N . SER A 1 308 ? 24.672 4.102 -16.922 1 98 308 SER A N 1
ATOM 2363 C CA . SER A 1 308 ? 25.656 4.234 -15.867 1 98 308 SER A CA 1
ATOM 2364 C C . SER A 1 308 ? 26.922 3.424 -16.188 1 98 308 SER A C 1
ATOM 2366 O O . SER A 1 308 ? 28 3.738 -15.703 1 98 308 SER A O 1
ATOM 2368 N N . TYR A 1 309 ? 26.734 2.404 -16.938 1 98.25 309 TYR A N 1
ATOM 2369 C CA . TYR A 1 309 ? 27.828 1.521 -17.328 1 98.25 309 TYR A CA 1
ATOM 2370 C C . TYR A 1 309 ? 27.859 1.338 -18.844 1 98.25 309 TYR A C 1
ATOM 2372 O O . TYR A 1 309 ? 27.641 0.234 -19.344 1 98.25 309 TYR A O 1
ATOM 2380 N N . PRO A 1 310 ? 28.344 2.334 -19.531 1 97.94 310 PRO A N 1
ATOM 2381 C CA . PRO A 1 310 ? 28.281 2.334 -21 1 97.94 310 PRO A CA 1
ATOM 2382 C C . PRO A 1 310 ? 29.078 1.19 -21.625 1 97.94 310 PRO A C 1
ATOM 2384 O O . PRO A 1 310 ? 28.891 0.871 -22.797 1 97.94 310 PRO A O 1
ATOM 2387 N N . GLN A 1 311 ? 29.922 0.528 -20.891 1 97.44 311 GLN A N 1
ATOM 2388 C CA . GLN A 1 311 ? 30.703 -0.594 -21.391 1 97.44 311 GLN A CA 1
ATOM 2389 C C . GLN A 1 311 ? 29.797 -1.755 -21.797 1 97.44 311 GLN A C 1
ATOM 2391 O O . GLN A 1 311 ? 30.234 -2.668 -22.5 1 97.44 311 GLN A O 1
ATOM 2396 N N . TRP A 1 312 ? 28.547 -1.71 -21.391 1 98.31 312 TRP A N 1
ATOM 2397 C CA . TRP A 1 312 ? 27.641 -2.82 -21.688 1 98.31 312 TRP A CA 1
ATOM 2398 C C . TRP A 1 312 ? 26.859 -2.562 -22.953 1 98.31 312 TRP A C 1
ATOM 2400 O O . TRP A 1 312 ? 26.156 -3.451 -23.453 1 98.31 312 TRP A O 1
ATOM 2410 N N . ARG A 1 313 ? 26.922 -1.356 -23.453 1 98.25 313 ARG A N 1
ATOM 2411 C CA . ARG A 1 313 ? 26.25 -1.081 -24.719 1 98.25 313 ARG A CA 1
ATOM 2412 C C . ARG A 1 313 ? 26.797 -1.976 -25.828 1 98.25 313 ARG A C 1
ATOM 2414 O O . ARG A 1 313 ? 28 -2.18 -25.938 1 98.25 313 ARG A O 1
ATOM 2421 N N . GLU A 1 314 ? 25.875 -2.559 -26.531 1 97.88 314 GLU A N 1
ATOM 2422 C CA . GLU A 1 314 ? 26.109 -3.463 -27.656 1 97.88 314 GLU A CA 1
ATOM 2423 C C . GLU A 1 314 ? 26.766 -4.758 -27.188 1 97.88 314 GLU A C 1
ATOM 2425 O O . GLU A 1 314 ? 27.156 -5.598 -28 1 97.88 314 GLU A O 1
ATOM 2430 N N . ARG A 1 315 ? 26.859 -4.91 -25.875 1 98.31 315 ARG A N 1
ATOM 2431 C CA . ARG A 1 315 ? 27.562 -6.086 -25.375 1 98.31 315 ARG A CA 1
ATOM 2432 C C . ARG A 1 315 ? 26.625 -6.973 -24.562 1 98.31 315 ARG A C 1
ATOM 2434 O O . ARG A 1 315 ? 26.969 -8.102 -24.203 1 98.31 315 ARG A O 1
ATOM 2441 N N . VAL A 1 316 ? 25.438 -6.469 -24.266 1 98.62 316 VAL A N 1
ATOM 2442 C CA . VAL A 1 316 ? 24.484 -7.246 -23.484 1 98.62 316 VAL A CA 1
ATOM 2443 C C . VAL A 1 316 ? 23.078 -7.059 -24.078 1 98.62 316 VAL A C 1
ATOM 2445 O O . VAL A 1 316 ? 22.75 -5.977 -24.562 1 98.62 316 VAL A O 1
ATOM 2448 N N . VAL A 1 317 ? 22.266 -8.078 -24.109 1 98.75 317 VAL A N 1
ATOM 2449 C CA . VAL A 1 317 ? 20.875 -8.047 -24.531 1 98.75 317 VAL A CA 1
ATOM 2450 C C . VAL A 1 317 ? 19.984 -8.477 -23.375 1 98.75 317 VAL A C 1
ATOM 2452 O O . VAL A 1 317 ? 20.266 -9.453 -22.688 1 98.75 317 VAL A O 1
ATOM 2455 N N . HIS A 1 318 ? 18.953 -7.676 -23.062 1 98.81 318 HIS A N 1
ATOM 2456 C CA . HIS A 1 318 ? 17.906 -8.078 -22.125 1 98.81 318 HIS A CA 1
ATOM 2457 C C . HIS A 1 318 ? 16.797 -8.844 -22.828 1 98.81 318 HIS A C 1
ATOM 2459 O O . HIS A 1 318 ? 15.969 -8.258 -23.531 1 98.81 318 HIS A O 1
ATOM 2465 N N . ILE A 1 319 ? 16.828 -10.141 -22.656 1 98.62 319 ILE A N 1
ATOM 2466 C CA . ILE A 1 319 ? 15.766 -11 -23.188 1 98.62 319 ILE A CA 1
ATOM 2467 C C . ILE A 1 319 ? 14.609 -11.062 -22.188 1 98.62 319 ILE A C 1
ATOM 2469 O O . ILE A 1 319 ? 14.734 -11.664 -21.125 1 98.62 319 ILE A O 1
ATOM 2473 N N . ALA A 1 320 ? 13.5 -10.461 -22.594 1 98.38 320 ALA A N 1
ATOM 2474 C CA . ALA A 1 320 ? 12.359 -10.367 -21.688 1 98.38 320 ALA A CA 1
ATOM 2475 C C . ALA A 1 320 ? 11.148 -11.109 -22.266 1 98.38 320 ALA A C 1
ATOM 2477 O O . ALA A 1 320 ? 10.586 -10.703 -23.281 1 98.38 320 ALA A O 1
ATOM 2478 N N . PHE A 1 321 ? 10.859 -12.195 -21.656 1 97.81 321 PHE A N 1
ATOM 2479 C CA . PHE A 1 321 ? 9.609 -12.875 -21.953 1 97.81 321 PHE A CA 1
ATOM 2480 C C . PHE A 1 321 ? 8.5 -12.367 -21.031 1 97.81 321 PHE A C 1
ATOM 2482 O O . PHE A 1 321 ? 8.57 -12.531 -19.812 1 97.81 321 PHE A O 1
ATOM 2489 N N . ALA A 1 322 ? 7.523 -11.727 -21.547 1 95.94 322 ALA A N 1
ATOM 2490 C CA . ALA A 1 322 ? 6.395 -11.141 -20.828 1 95.94 322 ALA A CA 1
ATOM 2491 C C . ALA A 1 322 ? 5.07 -11.688 -21.359 1 95.94 322 ALA A C 1
ATOM 2493 O O . ALA A 1 322 ? 4.414 -11.055 -22.188 1 95.94 322 ALA A O 1
ATOM 2494 N N . TYR A 1 323 ? 4.629 -12.797 -20.797 1 92.88 323 TYR A N 1
ATOM 2495 C CA . TYR A 1 323 ? 3.445 -13.484 -21.297 1 92.88 323 TYR A CA 1
ATOM 2496 C C . TYR A 1 323 ? 2.174 -12.883 -20.703 1 92.88 323 TYR A C 1
ATOM 2498 O O . TYR A 1 323 ? 2.023 -12.812 -19.484 1 92.88 323 TYR A O 1
ATOM 2506 N N . PRO A 1 324 ? 1.245 -12.5 -21.531 1 89.25 324 PRO A N 1
ATOM 2507 C CA . PRO A 1 324 ? 0.026 -11.867 -21.031 1 89.25 324 PRO A CA 1
ATOM 2508 C C . PRO A 1 324 ? -0.744 -12.75 -20.047 1 89.25 324 PRO A C 1
ATOM 2510 O O . PRO A 1 324 ? -0.804 -13.969 -20.234 1 89.25 324 PRO A O 1
ATOM 2513 N N . SER A 1 325 ? -1.256 -12.156 -19.094 1 85.88 325 SER A N 1
ATOM 2514 C CA . SER A 1 325 ? -2.047 -12.82 -18.062 1 85.88 325 SER A CA 1
ATOM 2515 C C . SER A 1 325 ? -3.291 -12.016 -17.703 1 85.88 325 SER A C 1
ATOM 2517 O O . SER A 1 325 ? -3.287 -10.781 -17.812 1 85.88 325 SER A O 1
ATOM 2519 N N . ARG A 1 326 ? -4.41 -12.664 -17.422 1 88.38 326 ARG A N 1
ATOM 2520 C CA . ARG A 1 326 ? -5.637 -12.062 -16.906 1 88.38 326 ARG A CA 1
ATOM 2521 C C . ARG A 1 326 ? -6.082 -10.891 -17.781 1 88.38 326 ARG A C 1
ATOM 2523 O O . ARG A 1 326 ? -6.375 -9.805 -17.281 1 88.38 326 ARG A O 1
ATOM 2530 N N . GLN A 1 327 ? -6.137 -11.055 -19.031 1 86.88 327 GLN A N 1
ATOM 2531 C CA . GLN A 1 327 ? -6.41 -10.016 -20.031 1 86.88 327 GLN A CA 1
ATOM 2532 C C . GLN A 1 327 ? -7.848 -9.516 -19.906 1 86.88 327 GLN A C 1
ATOM 2534 O O . GLN A 1 327 ? -8.195 -8.477 -20.484 1 86.88 327 GLN A O 1
ATOM 2539 N N . ASP A 1 328 ? -8.555 -10.219 -19.062 1 86.19 328 ASP A N 1
ATOM 2540 C CA . ASP A 1 328 ? -9.922 -9.781 -18.828 1 86.19 328 ASP A CA 1
ATOM 2541 C C . ASP A 1 328 ? -9.953 -8.508 -17.984 1 86.19 328 ASP A C 1
ATOM 2543 O O . ASP A 1 328 ? -10.977 -7.816 -17.938 1 86.19 328 ASP A O 1
ATOM 2547 N N . LEU A 1 329 ? -8.945 -8.188 -17.359 1 89.25 329 LEU A N 1
ATOM 2548 C CA . LEU A 1 329 ? -8.875 -7.016 -16.484 1 89.25 329 LEU A CA 1
ATOM 2549 C C . LEU A 1 329 ? -8.094 -5.891 -17.156 1 89.25 329 LEU A C 1
ATOM 2551 O O . LEU A 1 329 ? -6.977 -6.098 -17.641 1 89.25 329 LEU A O 1
ATOM 2555 N N . ALA A 1 330 ? -8.586 -4.723 -17.094 1 91.69 330 ALA A N 1
ATOM 2556 C CA . ALA A 1 330 ? -8.031 -3.557 -17.766 1 91.69 330 ALA A CA 1
ATOM 2557 C C . ALA A 1 330 ? -6.641 -3.223 -17.234 1 91.69 330 ALA A C 1
ATOM 2559 O O . ALA A 1 330 ? -5.754 -2.824 -18 1 91.69 330 ALA A O 1
ATOM 2560 N N . VAL A 1 331 ? -6.469 -3.34 -15.984 1 91.44 331 VAL A N 1
ATOM 2561 C CA . VAL A 1 331 ? -5.211 -2.959 -15.344 1 91.44 331 VAL A CA 1
ATOM 2562 C C . VAL A 1 331 ? -4.078 -3.822 -15.891 1 91.44 331 VAL A C 1
ATOM 2564 O O . VAL A 1 331 ? -2.955 -3.342 -16.078 1 91.44 331 VAL A O 1
ATOM 2567 N N . TYR A 1 332 ? -4.281 -5.035 -16.188 1 92.94 332 TYR A N 1
ATOM 2568 C CA . TYR A 1 332 ? -3.266 -5.934 -16.719 1 92.94 332 TYR A CA 1
ATOM 2569 C C . TYR A 1 332 ? -2.959 -5.605 -18.188 1 92.94 332 TYR A C 1
ATOM 2571 O O . TYR A 1 332 ? -1.801 -5.652 -18.609 1 92.94 332 TYR A O 1
ATOM 2579 N N . ARG A 1 333 ? -3.959 -5.277 -18.922 1 95.06 333 ARG A N 1
ATOM 2580 C CA . ARG A 1 333 ? -3.744 -4.844 -20.297 1 95.06 333 ARG A CA 1
ATOM 2581 C C . ARG A 1 333 ? -2.898 -3.578 -20.359 1 95.06 333 ARG A C 1
ATOM 2583 O O . ARG A 1 333 ? -1.977 -3.473 -21.172 1 95.06 333 ARG A O 1
ATOM 2590 N N . ALA A 1 334 ? -3.297 -2.686 -19.453 1 95.06 334 ALA A N 1
ATOM 2591 C CA . ALA A 1 334 ? -2.539 -1.438 -19.375 1 95.06 334 ALA A CA 1
ATOM 2592 C C . ALA A 1 334 ? -1.082 -1.7 -19.016 1 95.06 334 ALA A C 1
ATOM 2594 O O . ALA A 1 334 ? -0.176 -1.056 -19.547 1 95.06 334 ALA A O 1
ATOM 2595 N N . TYR A 1 335 ? -0.909 -2.57 -18.125 1 95.69 335 TYR A N 1
ATOM 2596 C CA . TYR A 1 335 ? 0.451 -2.895 -17.719 1 95.69 335 TYR A CA 1
ATOM 2597 C C . TYR A 1 335 ? 1.231 -3.535 -18.859 1 95.69 335 TYR A C 1
ATOM 2599 O O . TYR A 1 335 ? 2.408 -3.227 -19.062 1 95.69 335 TYR A O 1
ATOM 2607 N N . THR A 1 336 ? 0.606 -4.422 -19.594 1 95.81 336 THR A N 1
ATOM 2608 C CA . THR A 1 336 ? 1.237 -5.051 -20.75 1 95.81 336 THR A CA 1
ATOM 2609 C C . THR A 1 336 ? 1.657 -4 -21.781 1 95.81 336 THR A C 1
ATOM 2611 O O . THR A 1 336 ? 2.766 -4.059 -22.312 1 95.81 336 THR A O 1
ATOM 2614 N N . ALA A 1 337 ? 0.807 -3.074 -22 1 96.69 337 ALA A N 1
ATOM 2615 C CA . ALA A 1 337 ? 1.11 -1.982 -22.922 1 96.69 337 ALA A CA 1
ATOM 2616 C C . ALA A 1 337 ? 2.295 -1.159 -22.422 1 96.69 337 ALA A C 1
ATOM 2618 O O . ALA A 1 337 ? 3.133 -0.724 -23.219 1 96.69 337 ALA A O 1
ATOM 2619 N N . GLU A 1 338 ? 2.305 -0.955 -21.125 1 97 338 GLU A N 1
ATOM 2620 C CA . GLU A 1 338 ? 3.402 -0.191 -20.547 1 97 338 GLU A CA 1
ATOM 2621 C C . GLU A 1 338 ? 4.734 -0.916 -20.719 1 97 338 GLU A C 1
ATOM 2623 O O . GLU A 1 338 ? 5.754 -0.287 -21 1 97 338 GLU A O 1
ATOM 2628 N N . VAL A 1 339 ? 4.754 -2.188 -20.547 1 97.62 339 VAL A N 1
ATOM 2629 C CA . VAL A 1 339 ? 5.953 -2.996 -20.75 1 97.62 339 VAL A CA 1
ATOM 2630 C C . VAL A 1 339 ? 6.457 -2.824 -22.172 1 97.62 339 VAL A C 1
ATOM 2632 O O . VAL A 1 339 ? 7.645 -2.58 -22.406 1 97.62 339 VAL A O 1
ATOM 2635 N N . GLN A 1 340 ? 5.547 -2.914 -23.125 1 97.94 340 GLN A N 1
ATOM 2636 C CA . GLN A 1 340 ? 5.898 -2.777 -24.531 1 97.94 340 GLN A CA 1
ATOM 2637 C C . GLN A 1 340 ? 6.418 -1.373 -24.828 1 97.94 340 GLN A C 1
ATOM 2639 O O . GLN A 1 340 ? 7.395 -1.211 -25.562 1 97.94 340 GLN A O 1
ATOM 2644 N N . ARG A 1 341 ? 5.781 -0.419 -24.281 1 98.19 341 ARG A N 1
ATOM 2645 C CA . ARG A 1 341 ? 6.176 0.969 -24.5 1 98.19 341 ARG A CA 1
ATOM 2646 C C . ARG A 1 341 ? 7.598 1.219 -24.016 1 98.19 341 ARG A C 1
ATOM 2648 O O . ARG A 1 341 ? 8.414 1.796 -24.734 1 98.19 341 ARG A O 1
ATOM 2655 N N . VAL A 1 342 ? 7.906 0.771 -22.812 1 98.19 342 VAL A N 1
ATOM 2656 C CA . VAL A 1 342 ? 9.211 1.006 -22.203 1 98.19 342 VAL A CA 1
ATOM 2657 C C . VAL A 1 342 ? 10.289 0.274 -23.016 1 98.19 342 VAL A C 1
ATOM 2659 O O . VAL A 1 342 ? 11.359 0.826 -23.266 1 98.19 342 VAL A O 1
ATOM 2662 N N . ALA A 1 343 ? 10.023 -0.938 -23.406 1 98.56 343 ALA A N 1
ATOM 2663 C CA . ALA A 1 343 ? 10.969 -1.692 -24.219 1 98.56 343 ALA A CA 1
ATOM 2664 C C . ALA A 1 343 ? 11.25 -0.972 -25.531 1 98.56 343 ALA A C 1
ATOM 2666 O O . ALA A 1 343 ? 12.406 -0.861 -25.953 1 98.56 343 ALA A O 1
ATOM 2667 N N . THR A 1 344 ? 10.188 -0.513 -26.156 1 98.5 344 THR A N 1
ATOM 2668 C CA . THR A 1 344 ? 10.32 0.201 -27.422 1 98.5 344 THR A CA 1
ATOM 2669 C C . THR A 1 344 ? 11.156 1.465 -27.25 1 98.5 344 THR A C 1
ATOM 2671 O O . THR A 1 344 ? 12 1.782 -28.094 1 98.5 344 THR A O 1
ATOM 2674 N N . GLU A 1 345 ? 10.922 2.133 -26.219 1 98.56 345 GLU A N 1
ATOM 2675 C CA . GLU A 1 345 ? 11.656 3.363 -25.938 1 98.56 345 GLU A CA 1
ATOM 2676 C C . GLU A 1 345 ? 13.148 3.086 -25.75 1 98.56 345 GLU A C 1
ATOM 2678 O O . GLU A 1 345 ? 13.992 3.824 -26.25 1 98.56 345 GLU A O 1
ATOM 2683 N N . ILE A 1 346 ? 13.469 2.082 -25 1 98.75 346 ILE A N 1
ATOM 2684 C CA . ILE A 1 346 ? 14.867 1.724 -24.766 1 98.75 346 ILE A CA 1
ATOM 2685 C C . ILE A 1 346 ? 15.523 1.356 -26.094 1 98.75 346 ILE A C 1
ATOM 2687 O O . ILE A 1 346 ? 16.641 1.808 -26.406 1 98.75 346 ILE A O 1
ATOM 2691 N N . ASN A 1 347 ? 14.836 0.542 -26.922 1 98.75 347 ASN A N 1
ATOM 2692 C CA . ASN A 1 347 ? 15.367 0.129 -28.219 1 98.75 347 ASN A CA 1
ATOM 2693 C C . ASN A 1 347 ? 15.57 1.322 -29.156 1 98.75 347 ASN A C 1
ATOM 2695 O O . ASN A 1 347 ? 16.547 1.366 -29.906 1 98.75 347 ASN A O 1
ATOM 2699 N N . SER A 1 348 ? 14.617 2.271 -29.125 1 98.5 348 SER A N 1
ATOM 2700 C CA . SER A 1 348 ? 14.742 3.477 -29.938 1 98.5 348 SER A CA 1
ATOM 2701 C C . SER A 1 348 ? 15.945 4.312 -29.5 1 98.5 348 SER A C 1
ATOM 2703 O O . SER A 1 348 ? 16.656 4.871 -30.344 1 98.5 348 SER A O 1
ATOM 2705 N N . ARG A 1 349 ? 16.25 4.355 -28.281 1 98.06 349 ARG A N 1
ATOM 2706 C CA . ARG A 1 349 ? 17.281 5.227 -27.719 1 98.06 349 ARG A CA 1
ATOM 2707 C C . ARG A 1 349 ? 18.672 4.617 -27.891 1 98.06 349 ARG A C 1
ATOM 2709 O O . ARG A 1 349 ? 19.625 5.328 -28.172 1 98.06 349 ARG A O 1
ATOM 2716 N N . TYR A 1 350 ? 18.75 3.283 -27.734 1 98.5 350 TYR A N 1
ATOM 2717 C CA . TYR A 1 350 ? 20.094 2.705 -27.625 1 98.5 350 TYR A CA 1
ATOM 2718 C C . TYR A 1 350 ? 20.375 1.758 -28.781 1 98.5 350 TYR A C 1
ATOM 2720 O O . TYR A 1 350 ? 21.516 1.419 -29.047 1 98.5 350 TYR A O 1
ATOM 2728 N N . GLY A 1 351 ? 19.359 1.296 -29.438 1 98.06 351 GLY A N 1
ATOM 2729 C CA . GLY A 1 351 ? 19.531 0.305 -30.5 1 98.06 351 GLY A CA 1
ATOM 2730 C C . GLY A 1 351 ? 20.406 0.787 -31.625 1 98.06 351 GLY A C 1
ATOM 2731 O O . GLY A 1 351 ? 20.453 1.983 -31.922 1 98.06 351 GLY A O 1
ATOM 2732 N N . THR A 1 352 ? 21.078 -0.214 -32.219 1 97 352 THR A N 1
ATOM 2733 C CA . THR A 1 352 ? 21.844 -0.021 -33.469 1 97 352 THR A CA 1
ATOM 2734 C C . THR A 1 352 ? 21.422 -1.036 -34.5 1 97 352 THR A C 1
ATOM 2736 O O . THR A 1 352 ? 20.656 -1.962 -34.219 1 97 352 THR A O 1
ATOM 2739 N N . PRO A 1 353 ? 21.797 -0.861 -35.75 1 94.25 353 PRO A N 1
ATOM 2740 C CA . PRO A 1 353 ? 21.422 -1.836 -36.781 1 94.25 353 PRO A CA 1
ATOM 2741 C C . PRO A 1 353 ? 21.844 -3.262 -36.406 1 94.25 353 PRO A C 1
ATOM 2743 O O . PRO A 1 353 ? 21.172 -4.219 -36.812 1 94.25 353 PRO A O 1
ATOM 2746 N N . GLY A 1 354 ? 22.844 -3.381 -35.594 1 93.88 354 GLY A N 1
ATOM 2747 C CA . GLY A 1 354 ? 23.312 -4.723 -35.25 1 93.88 354 GLY A CA 1
ATOM 2748 C C . GLY A 1 354 ? 23.016 -5.125 -33.812 1 93.88 354 GLY A C 1
ATOM 2749 O O . GLY A 1 354 ? 23.484 -6.164 -33.344 1 93.88 354 GLY A O 1
ATOM 2750 N N . TRP A 1 355 ? 22.266 -4.301 -33.156 1 97.62 355 TRP A N 1
ATOM 2751 C CA . TRP A 1 355 ? 22.062 -4.566 -31.75 1 97.62 355 TRP A CA 1
ATOM 2752 C C . TRP A 1 355 ? 20.688 -4.082 -31.297 1 97.62 355 TRP A C 1
ATOM 2754 O O . TRP A 1 355 ? 20.391 -2.887 -31.359 1 97.62 355 TRP A O 1
ATOM 2764 N N . THR A 1 356 ? 19.828 -4.973 -30.875 1 98.12 356 THR A N 1
ATOM 2765 C CA . THR A 1 356 ? 18.562 -4.688 -30.203 1 98.12 356 THR A CA 1
ATOM 2766 C C . THR A 1 356 ? 18.688 -4.906 -28.703 1 98.12 356 THR A C 1
ATOM 2768 O O . THR A 1 356 ? 18.688 -6.047 -28.234 1 98.12 356 THR A O 1
ATOM 2771 N N . PRO A 1 357 ? 18.734 -3.854 -27.906 1 98.5 357 PRO A N 1
ATOM 2772 C CA . PRO A 1 357 ? 19.016 -3.959 -26.469 1 98.5 357 PRO A CA 1
ATOM 2773 C C . PRO A 1 357 ? 18 -4.852 -25.734 1 98.5 357 PRO A C 1
ATOM 2775 O O . PRO A 1 357 ? 18.391 -5.656 -24.891 1 98.5 357 PRO A O 1
ATOM 2778 N N . VAL A 1 358 ? 16.719 -4.66 -26.062 1 98.81 358 VAL A N 1
ATOM 2779 C CA . VAL A 1 358 ? 15.672 -5.441 -25.406 1 98.81 358 VAL A CA 1
ATOM 2780 C C . VAL A 1 358 ? 14.977 -6.328 -26.422 1 98.81 358 VAL A C 1
ATOM 2782 O O . VAL A 1 358 ? 14.32 -5.828 -27.344 1 98.81 358 VAL A O 1
ATOM 2785 N N . GLU A 1 359 ? 15.148 -7.602 -26.328 1 98.19 359 GLU A N 1
ATOM 2786 C CA . GLU A 1 359 ? 14.359 -8.57 -27.078 1 98.19 359 GLU A CA 1
ATOM 2787 C C . GLU A 1 359 ? 13.109 -8.984 -26.312 1 98.19 359 GLU A C 1
ATOM 2789 O O . GLU A 1 359 ? 13.164 -9.883 -25.469 1 98.19 359 GLU A O 1
ATOM 2794 N N . LEU A 1 360 ? 11.945 -8.391 -26.625 1 97.69 360 LEU A N 1
ATOM 2795 C CA . LEU A 1 360 ? 10.695 -8.617 -25.922 1 97.69 360 LEU A CA 1
ATOM 2796 C C . LEU A 1 360 ? 9.82 -9.633 -26.656 1 97.69 360 LEU A C 1
ATOM 2798 O O . LEU A 1 360 ? 9.539 -9.469 -27.844 1 97.69 360 LEU A O 1
ATOM 2802 N N . HIS A 1 361 ? 9.477 -10.68 -25.984 1 95.31 361 HIS A N 1
ATOM 2803 C CA . HIS A 1 361 ? 8.555 -11.68 -26.516 1 95.31 361 HIS A CA 1
ATOM 2804 C C . HIS A 1 361 ? 7.301 -11.773 -25.656 1 95.31 361 HIS A C 1
ATOM 2806 O O . HIS A 1 361 ? 7.387 -11.984 -24.438 1 95.31 361 HIS A O 1
ATOM 2812 N N . VAL A 1 362 ? 6.129 -11.758 -26.234 1 92.56 362 VAL A N 1
ATOM 2813 C CA . VAL A 1 362 ? 4.898 -11.695 -25.453 1 92.56 362 VAL A CA 1
ATOM 2814 C C . VAL A 1 362 ? 4.039 -12.922 -25.734 1 92.56 362 VAL A C 1
ATOM 2816 O O . VAL A 1 362 ? 2.9 -13.016 -25.281 1 92.56 362 VAL A O 1
ATOM 2819 N N . LYS A 1 363 ? 4.551 -13.836 -26.562 1 89.75 363 LYS A N 1
ATOM 2820 C CA . LYS A 1 363 ? 3.844 -15.086 -26.797 1 89.75 363 LYS A CA 1
ATOM 2821 C C . LYS A 1 363 ? 4.441 -16.219 -25.969 1 89.75 363 LYS A C 1
ATOM 2823 O O . LYS A 1 363 ? 5.66 -16.406 -25.953 1 89.75 363 LYS A O 1
ATOM 2828 N N . ASP A 1 364 ? 3.574 -16.906 -25.406 1 88.12 364 ASP A N 1
ATOM 2829 C CA . ASP A 1 364 ? 4.016 -18.016 -24.547 1 88.12 364 ASP A CA 1
ATOM 2830 C C . ASP A 1 364 ? 4.641 -19.125 -25.375 1 88.12 364 ASP A C 1
ATOM 2832 O O . ASP A 1 364 ? 4.074 -19.547 -26.391 1 88.12 364 ASP A O 1
ATOM 2836 N N . ASP A 1 365 ? 5.801 -19.562 -25.016 1 92.25 365 ASP A N 1
ATOM 2837 C CA . ASP A 1 365 ? 6.582 -20.641 -25.625 1 92.25 365 ASP A CA 1
ATOM 2838 C C . ASP A 1 365 ? 7.539 -21.25 -24.609 1 92.25 365 ASP A C 1
ATOM 2840 O O . ASP A 1 365 ? 8.648 -20.75 -24.406 1 92.25 365 ASP A O 1
ATOM 2844 N N . PHE A 1 366 ? 7.086 -22.359 -24.062 1 92.44 366 PHE A N 1
ATOM 2845 C CA . PHE A 1 366 ? 7.844 -22.984 -22.969 1 92.44 366 PHE A CA 1
ATOM 2846 C C . PHE A 1 366 ? 9.242 -23.375 -23.453 1 92.44 366 PHE A C 1
ATOM 2848 O O . PHE A 1 366 ? 10.219 -23.188 -22.719 1 92.44 366 PHE A O 1
ATOM 2855 N N . ALA A 1 367 ? 9.375 -23.875 -24.625 1 96.38 367 ALA A N 1
ATOM 2856 C CA . ALA A 1 367 ? 10.672 -24.25 -25.188 1 96.38 367 ALA A CA 1
ATOM 2857 C C . ALA A 1 367 ? 11.594 -23.047 -25.297 1 96.38 367 ALA A C 1
ATOM 2859 O O . ALA A 1 367 ? 12.797 -23.141 -25.016 1 96.38 367 ALA A O 1
ATOM 2860 N N . ARG A 1 368 ? 11.039 -22 -25.719 1 97.12 368 ARG A N 1
ATOM 2861 C CA . ARG A 1 368 ? 11.828 -20.766 -25.828 1 97.12 368 ARG A CA 1
ATOM 2862 C C . ARG A 1 368 ? 12.297 -20.297 -24.453 1 97.12 368 ARG A C 1
ATOM 2864 O O . ARG A 1 368 ? 13.422 -19.828 -24.312 1 97.12 368 ARG A O 1
ATOM 2871 N N . SER A 1 369 ? 11.414 -20.438 -23.5 1 97.44 369 SER A N 1
ATOM 2872 C CA . SER A 1 369 ? 11.797 -20.078 -22.141 1 97.44 369 SER A CA 1
ATOM 2873 C C . SER A 1 369 ? 12.961 -20.938 -21.641 1 97.44 369 SER A C 1
ATOM 2875 O O . SER A 1 369 ? 13.914 -20.422 -21.062 1 97.44 369 SER A O 1
ATOM 2877 N N . LEU A 1 370 ? 12.883 -22.219 -21.891 1 97.88 370 LEU A N 1
ATOM 2878 C CA . LEU A 1 370 ? 13.945 -23.125 -21.484 1 97.88 370 LEU A CA 1
ATOM 2879 C C . LEU A 1 370 ? 15.25 -22.797 -22.203 1 97.88 370 LEU A C 1
ATOM 2881 O O . LEU A 1 370 ? 16.328 -22.859 -21.609 1 97.88 370 LEU A O 1
ATOM 2885 N N . ALA A 1 371 ? 15.148 -22.484 -23.5 1 98.5 371 ALA A N 1
ATOM 2886 C CA . ALA A 1 371 ? 16.328 -22.062 -24.25 1 98.5 371 ALA A CA 1
ATOM 2887 C C . ALA A 1 371 ? 16.969 -20.844 -23.609 1 98.5 371 ALA A C 1
ATOM 2889 O O . ALA A 1 371 ? 18.188 -20.781 -23.469 1 98.5 371 ALA A O 1
ATOM 2890 N N . ALA A 1 372 ? 16.141 -19.906 -23.234 1 98.31 372 ALA A N 1
ATOM 2891 C CA . ALA A 1 372 ? 16.625 -18.688 -22.609 1 98.31 372 ALA A CA 1
ATOM 2892 C C . ALA A 1 372 ? 17.266 -18.984 -21.266 1 98.31 372 ALA A C 1
ATOM 2894 O O . ALA A 1 372 ? 18.281 -18.375 -20.891 1 98.31 372 ALA A O 1
ATOM 2895 N N . TYR A 1 373 ? 16.656 -19.922 -20.5 1 98.44 373 TYR A N 1
ATOM 2896 C CA . TYR A 1 373 ? 17.234 -20.344 -19.234 1 98.44 373 TYR A CA 1
ATOM 2897 C C . TYR A 1 373 ? 18.656 -20.844 -19.438 1 98.44 373 TYR A C 1
ATOM 2899 O O . TYR A 1 373 ? 19.578 -20.453 -18.703 1 98.44 373 TYR A O 1
ATOM 2907 N N . ARG A 1 374 ? 18.828 -21.641 -20.422 1 98.25 374 ARG A N 1
ATOM 2908 C CA . ARG A 1 374 ? 20.125 -22.266 -20.703 1 98.25 374 ARG A CA 1
ATOM 2909 C C . ARG A 1 374 ? 21.172 -21.219 -21.094 1 98.25 374 ARG A C 1
ATOM 2911 O O . ARG A 1 374 ? 22.344 -21.359 -20.75 1 98.25 374 ARG A O 1
ATOM 2918 N N . LEU A 1 375 ? 20.688 -20.172 -21.75 1 97.31 375 LEU A N 1
ATOM 2919 C CA . LEU A 1 375 ? 21.594 -19.188 -22.312 1 97.31 375 LEU A CA 1
ATOM 2920 C C . LEU A 1 375 ? 21.859 -18.047 -21.344 1 97.31 375 LEU A C 1
ATOM 2922 O O . LEU A 1 375 ? 22.75 -17.234 -21.562 1 97.31 375 LEU A O 1
ATOM 2926 N N . ALA A 1 376 ? 21.219 -17.984 -20.25 1 98.31 376 ALA A N 1
ATOM 2927 C CA . ALA A 1 376 ? 21.219 -16.812 -19.375 1 98.31 376 ALA A CA 1
ATOM 2928 C C . ALA A 1 376 ? 22.578 -16.656 -18.688 1 98.31 376 ALA A C 1
ATOM 2930 O O . ALA A 1 376 ? 23.031 -17.562 -18 1 98.31 376 ALA A O 1
ATOM 2931 N N . ASP A 1 377 ? 23.188 -15.508 -18.891 1 98.44 377 ASP A N 1
ATOM 2932 C CA . ASP A 1 377 ? 24.312 -15.125 -18.031 1 98.44 377 ASP A CA 1
ATOM 2933 C C . ASP A 1 377 ? 23.828 -14.586 -16.703 1 98.44 377 ASP A C 1
ATOM 2935 O O . ASP A 1 377 ? 24.438 -14.82 -15.656 1 98.44 377 ASP A O 1
ATOM 2939 N N . VAL A 1 378 ? 22.812 -13.812 -16.781 1 98.88 378 VAL A N 1
ATOM 2940 C CA . VAL A 1 378 ? 22.156 -13.227 -15.625 1 98.88 378 VAL A CA 1
ATOM 2941 C C . VAL A 1 378 ? 20.656 -13.5 -15.688 1 98.88 378 VAL A C 1
ATOM 2943 O O . VAL A 1 378 ? 20.016 -13.312 -16.734 1 98.88 378 VAL A O 1
ATOM 2946 N N . ALA A 1 379 ? 20.078 -14.023 -14.648 1 98.88 379 ALA A N 1
ATOM 2947 C CA . ALA A 1 379 ? 18.625 -14.109 -14.477 1 98.88 379 ALA A CA 1
ATOM 2948 C C . ALA A 1 379 ? 18.109 -12.969 -13.594 1 98.88 379 ALA A C 1
ATOM 2950 O O . ALA A 1 379 ? 18.594 -12.781 -12.477 1 98.88 379 ALA A O 1
ATOM 2951 N N . LEU A 1 380 ? 17.188 -12.195 -14.094 1 98.94 380 LEU A N 1
ATOM 2952 C CA . LEU A 1 380 ? 16.609 -11.094 -13.336 1 98.94 380 LEU A CA 1
ATOM 2953 C C . LEU A 1 380 ? 15.203 -11.445 -12.844 1 98.94 380 LEU A C 1
ATOM 2955 O O . LEU A 1 380 ? 14.289 -11.609 -13.648 1 98.94 380 LEU A O 1
ATOM 2959 N N . VAL A 1 381 ? 14.992 -11.609 -11.531 1 98.81 381 VAL A N 1
ATOM 2960 C CA . VAL A 1 381 ? 13.727 -11.875 -10.859 1 98.81 381 VAL A CA 1
ATOM 2961 C C . VAL A 1 381 ? 13.477 -10.812 -9.789 1 98.81 381 VAL A C 1
ATOM 2963 O O . VAL A 1 381 ? 13.906 -10.961 -8.641 1 98.81 381 VAL A O 1
ATOM 2966 N N . ASN A 1 382 ? 12.734 -9.789 -10.117 1 98.62 382 ASN A N 1
ATOM 2967 C CA . ASN A 1 382 ? 12.641 -8.633 -9.227 1 98.62 382 ASN A CA 1
ATOM 2968 C C . ASN A 1 382 ? 11.195 -8.297 -8.898 1 98.62 382 ASN A C 1
ATOM 2970 O O . ASN A 1 382 ? 10.812 -7.125 -8.883 1 98.62 382 ASN A O 1
ATOM 2974 N N . PRO A 1 383 ? 10.375 -9.258 -8.625 1 98.5 383 PRO A N 1
ATOM 2975 C CA . PRO A 1 383 ? 9 -8.93 -8.25 1 98.5 383 PRO A CA 1
ATOM 2976 C C . PRO A 1 383 ? 8.922 -8.008 -7.031 1 98.5 383 PRO A C 1
ATOM 2978 O O . PRO A 1 383 ? 9.828 -8.016 -6.191 1 98.5 383 PRO A O 1
ATOM 2981 N N . ILE A 1 384 ? 7.812 -7.223 -6.941 1 98 384 ILE A N 1
ATOM 2982 C CA . ILE A 1 384 ? 7.625 -6.379 -5.766 1 98 384 ILE A CA 1
ATOM 2983 C C . ILE A 1 384 ? 7.121 -7.227 -4.598 1 98 384 ILE A C 1
ATOM 2985 O O . ILE A 1 384 ? 7.234 -6.824 -3.438 1 98 384 ILE A O 1
ATOM 2989 N N . ARG A 1 385 ? 6.492 -8.344 -4.887 1 96.56 385 ARG A N 1
ATOM 2990 C CA . ARG A 1 385 ? 6.023 -9.336 -3.92 1 96.56 385 ARG A CA 1
ATOM 2991 C C . ARG A 1 385 ? 5.555 -10.609 -4.621 1 96.56 385 ARG A C 1
ATOM 2993 O O . ARG A 1 385 ? 4.797 -10.547 -5.59 1 96.56 385 ARG A O 1
ATOM 3000 N N . ASP A 1 386 ? 6.055 -11.758 -4.086 1 95.25 386 ASP A N 1
ATOM 3001 C CA . ASP A 1 386 ? 5.719 -12.984 -4.797 1 95.25 386 ASP A CA 1
ATOM 3002 C C . ASP A 1 386 ? 5.711 -14.18 -3.854 1 95.25 386 ASP A C 1
ATOM 3004 O O . ASP A 1 386 ? 6.199 -14.094 -2.725 1 95.25 386 ASP A O 1
ATOM 3008 N N . GLY A 1 387 ? 4.965 -15.289 -4.363 1 95.06 387 GLY A N 1
ATOM 3009 C CA . GLY A 1 387 ? 5.047 -16.547 -3.648 1 95.06 387 GLY A CA 1
ATOM 3010 C C . GLY A 1 387 ? 6.422 -17.188 -3.717 1 95.06 387 GLY A C 1
ATOM 3011 O O . GLY A 1 387 ? 7.406 -16.594 -3.275 1 95.06 387 GLY A O 1
ATOM 3012 N N . MET A 1 388 ? 6.559 -18.281 -4.332 1 93.38 388 MET A N 1
ATOM 3013 C CA . MET A 1 388 ? 7.863 -18.938 -4.383 1 93.38 388 MET A CA 1
ATOM 3014 C C . MET A 1 388 ? 8.672 -18.453 -5.582 1 93.38 388 MET A C 1
ATOM 3016 O O . MET A 1 388 ? 9.883 -18.25 -5.48 1 93.38 388 MET A O 1
ATOM 3020 N N . ASN A 1 389 ? 8.062 -18.109 -6.715 1 94.31 389 ASN A N 1
ATOM 3021 C CA . ASN A 1 389 ? 8.695 -17.766 -7.984 1 94.31 389 ASN A CA 1
ATOM 3022 C C . ASN A 1 389 ? 9.609 -18.891 -8.461 1 94.31 389 ASN A C 1
ATOM 3024 O O . ASN A 1 389 ? 10.828 -18.828 -8.281 1 94.31 389 ASN A O 1
ATOM 3028 N N . LEU A 1 390 ? 9.203 -19.75 -9.188 1 94.69 390 LEU A N 1
ATOM 3029 C CA . LEU A 1 390 ? 9.953 -20.938 -9.57 1 94.69 390 LEU A CA 1
ATOM 3030 C C . LEU A 1 390 ? 10.977 -20.609 -10.656 1 94.69 390 LEU A C 1
ATOM 3032 O O . LEU A 1 390 ? 11.961 -21.344 -10.82 1 94.69 390 LEU A O 1
ATOM 3036 N N . VAL A 1 391 ? 10.773 -19.531 -11.352 1 96.88 391 VAL A N 1
ATOM 3037 C CA . VAL A 1 391 ? 11.727 -19.125 -12.383 1 96.88 391 VAL A CA 1
ATOM 3038 C C . VAL A 1 391 ? 13.109 -18.922 -11.758 1 96.88 391 VAL A C 1
ATOM 3040 O O . VAL A 1 391 ? 14.117 -19.344 -12.312 1 96.88 391 VAL A O 1
ATOM 3043 N N . ALA A 1 392 ? 13.172 -18.312 -10.602 1 98.31 392 ALA A N 1
ATOM 3044 C CA . ALA A 1 392 ? 14.43 -18.078 -9.891 1 98.31 392 ALA A CA 1
ATOM 3045 C C . ALA A 1 392 ? 15.141 -19.391 -9.578 1 98.31 392 ALA A C 1
ATOM 3047 O O . ALA A 1 392 ? 16.375 -19.422 -9.492 1 98.31 392 ALA A O 1
ATOM 3048 N N . LYS A 1 393 ? 14.383 -20.422 -9.461 1 97.81 393 LYS A N 1
ATOM 3049 C CA . LYS A 1 393 ? 14.93 -21.719 -9.102 1 97.81 393 LYS A CA 1
ATOM 3050 C C . LYS A 1 393 ? 15.242 -22.547 -10.352 1 97.81 393 LYS A C 1
ATOM 3052 O O . LYS A 1 393 ? 16.203 -23.328 -10.359 1 97.81 393 LYS A O 1
ATOM 3057 N N . GLU A 1 394 ? 14.531 -22.375 -11.406 1 97.94 394 GLU A N 1
ATOM 3058 C CA . GLU A 1 394 ? 14.648 -23.203 -12.602 1 97.94 394 GLU A CA 1
ATOM 3059 C C . GLU A 1 394 ? 15.852 -22.781 -13.445 1 97.94 394 GLU A C 1
ATOM 3061 O O . GLU A 1 394 ? 16.547 -23.641 -14.008 1 97.94 394 GLU A O 1
ATOM 3066 N N . VAL A 1 395 ? 16.172 -21.531 -13.469 1 98.5 395 VAL A N 1
ATOM 3067 C CA . VAL A 1 395 ? 17.203 -21.016 -14.367 1 98.5 395 VAL A CA 1
ATOM 3068 C C . VAL A 1 395 ? 18.562 -21.625 -14 1 98.5 395 VAL A C 1
ATOM 3070 O O . VAL A 1 395 ? 19.25 -22.188 -14.852 1 98.5 395 VAL A O 1
ATOM 3073 N N . PRO A 1 396 ? 18.938 -21.562 -12.719 1 98.38 396 PRO A N 1
ATOM 3074 C CA . PRO A 1 396 ? 20.234 -22.141 -12.383 1 98.38 396 PRO A CA 1
ATOM 3075 C C . PRO A 1 396 ? 20.312 -23.641 -12.664 1 98.38 396 PRO A C 1
ATOM 3077 O O . PRO A 1 396 ? 21.391 -24.156 -12.969 1 98.38 396 PRO A O 1
ATOM 3080 N N . VAL A 1 397 ? 19.219 -24.297 -12.625 1 98.19 397 VAL A N 1
ATOM 3081 C CA . VAL A 1 397 ? 19.172 -25.75 -12.758 1 98.19 397 VAL A CA 1
ATOM 3082 C C . VAL A 1 397 ? 19.578 -26.156 -14.18 1 98.19 397 VAL A C 1
ATOM 3084 O O . VAL A 1 397 ? 20.203 -27.188 -14.383 1 98.19 397 VAL A O 1
ATOM 3087 N N . VAL A 1 398 ? 19.266 -25.328 -15.18 1 98.06 398 VAL A N 1
ATOM 3088 C CA . VAL A 1 398 ? 19.453 -25.781 -16.547 1 98.06 398 VAL A CA 1
ATOM 3089 C C . VAL A 1 398 ? 20.469 -24.891 -17.266 1 98.06 398 VAL A C 1
ATOM 3091 O O . VAL A 1 398 ? 20.703 -25.047 -18.469 1 98.06 398 VAL A O 1
ATOM 3094 N N . SER A 1 399 ? 21.078 -24 -16.531 1 97.44 399 SER A N 1
ATOM 3095 C CA . SER A 1 399 ? 22.031 -23.078 -17.156 1 97.44 399 SER A CA 1
ATOM 3096 C C . SER A 1 399 ? 23.234 -23.828 -17.719 1 97.44 399 SER A C 1
ATOM 3098 O O . SER A 1 399 ? 23.812 -24.703 -17.047 1 97.44 399 SER A O 1
ATOM 3100 N N . ASP A 1 400 ? 23.703 -23.484 -18.891 1 96.38 400 ASP A N 1
ATOM 3101 C CA . ASP A 1 400 ? 24.797 -24.203 -19.547 1 96.38 400 ASP A CA 1
ATOM 3102 C C . ASP A 1 400 ? 26.141 -23.734 -19 1 96.38 400 ASP A C 1
ATOM 3104 O O . ASP A 1 400 ? 27.047 -24.547 -18.781 1 96.38 400 ASP A O 1
ATOM 3108 N N . GLU A 1 401 ? 26.312 -22.469 -18.859 1 95.81 401 GLU A N 1
ATOM 3109 C CA . GLU A 1 401 ? 27.625 -21.891 -18.516 1 95.81 401 GLU A CA 1
ATOM 3110 C C . GLU A 1 401 ? 27.578 -21.172 -17.188 1 95.81 401 GLU A C 1
ATOM 3112 O O . GLU A 1 401 ? 28.391 -20.266 -16.922 1 95.81 401 GLU A O 1
ATOM 3117 N N . GLY A 1 402 ? 26.547 -21.484 -16.422 1 97.56 402 GLY A N 1
ATOM 3118 C CA . GLY A 1 402 ? 26.375 -20.766 -15.156 1 97.56 402 GLY A CA 1
ATOM 3119 C C . GLY A 1 402 ? 25.594 -19.484 -15.305 1 97.56 402 GLY A C 1
ATOM 3120 O O . GLY A 1 402 ? 25.703 -18.797 -16.328 1 97.56 402 GLY A O 1
ATOM 3121 N N . CYS A 1 403 ? 24.875 -19.094 -14.297 1 98.38 403 CYS A N 1
ATOM 3122 C CA . CYS A 1 403 ? 24.016 -17.922 -14.336 1 98.38 403 CYS A CA 1
ATOM 3123 C C . CYS A 1 403 ? 24.047 -17.172 -13.016 1 98.38 403 CYS A C 1
ATOM 3125 O O . CYS A 1 403 ? 23.859 -17.766 -11.953 1 98.38 403 CYS A O 1
ATOM 3127 N N . ALA A 1 404 ? 24.391 -15.883 -13.047 1 98.81 404 ALA A N 1
ATOM 3128 C CA . ALA A 1 404 ? 24.219 -15.047 -11.867 1 98.81 404 ALA A CA 1
ATOM 3129 C C . ALA A 1 404 ? 22.75 -14.688 -11.656 1 98.81 404 ALA A C 1
ATOM 3131 O O . ALA A 1 404 ? 22.047 -14.328 -12.609 1 98.81 404 ALA A O 1
ATOM 3132 N N . LEU A 1 405 ? 22.25 -14.836 -10.43 1 98.88 405 LEU A N 1
ATOM 3133 C CA . LEU A 1 405 ? 20.859 -14.562 -10.117 1 98.88 405 LEU A CA 1
ATOM 3134 C C . LEU A 1 405 ? 20.719 -13.227 -9.398 1 98.88 405 LEU A C 1
ATOM 3136 O O . LEU A 1 405 ? 21.266 -13.039 -8.312 1 98.88 405 LEU A O 1
ATOM 3140 N N . VAL A 1 406 ? 20.094 -12.258 -10.023 1 98.94 406 VAL A N 1
ATOM 3141 C CA . VAL A 1 406 ? 19.641 -11.031 -9.375 1 98.94 406 VAL A CA 1
ATOM 3142 C C . VAL A 1 406 ? 18.203 -11.211 -8.867 1 98.94 406 VAL A C 1
ATOM 3144 O O . VAL A 1 406 ? 17.281 -11.375 -9.648 1 98.94 406 VAL A O 1
ATOM 3147 N N . LEU A 1 407 ? 18.031 -11.172 -7.57 1 98.94 407 LEU A N 1
ATOM 3148 C CA . LEU A 1 407 ? 16.797 -11.641 -6.953 1 98.94 407 LEU A CA 1
ATOM 3149 C C . LEU A 1 407 ? 16.25 -10.602 -5.977 1 98.94 407 LEU A C 1
ATOM 3151 O O . LEU A 1 407 ? 16.969 -10.125 -5.105 1 98.94 407 LEU A O 1
ATOM 3155 N N . SER A 1 408 ? 15.023 -10.289 -6.18 1 98.69 408 SER A N 1
ATOM 3156 C CA . SER A 1 408 ? 14.336 -9.414 -5.238 1 98.69 408 SER A CA 1
ATOM 3157 C C . SER A 1 408 ? 14.281 -10.031 -3.848 1 98.69 408 SER A C 1
ATOM 3159 O O . SER A 1 408 ? 14 -11.227 -3.707 1 98.69 408 SER A O 1
ATOM 3161 N N . ARG A 1 409 ? 14.398 -9.258 -2.854 1 97.94 409 ARG A N 1
ATOM 3162 C CA . ARG A 1 409 ? 14.234 -9.703 -1.473 1 97.94 409 ARG A CA 1
ATOM 3163 C C . ARG A 1 409 ? 12.773 -10.031 -1.174 1 97.94 409 ARG A C 1
ATOM 3165 O O . ARG A 1 409 ? 12.469 -10.641 -0.146 1 97.94 409 ARG A O 1
ATOM 3172 N N . GLU A 1 410 ? 11.867 -9.609 -2.074 1 97.81 410 GLU A N 1
ATOM 3173 C CA . GLU A 1 410 ? 10.43 -9.789 -1.879 1 97.81 410 GLU A CA 1
ATOM 3174 C C . GLU A 1 410 ? 9.93 -11.062 -2.564 1 97.81 410 GLU A C 1
ATOM 3176 O O . GLU A 1 410 ? 8.75 -11.398 -2.467 1 97.81 410 GLU A O 1
ATOM 3181 N N . ALA A 1 411 ? 10.828 -11.789 -3.273 1 98.12 411 ALA A N 1
ATOM 3182 C CA . ALA A 1 411 ? 10.492 -13.094 -3.832 1 98.12 411 ALA A CA 1
ATOM 3183 C C . ALA A 1 411 ? 10.539 -14.18 -2.758 1 98.12 411 ALA A C 1
ATOM 3185 O O . ALA A 1 411 ? 11.438 -14.188 -1.915 1 98.12 411 ALA A O 1
ATOM 3186 N N . GLY A 1 412 ? 9.508 -15.078 -2.785 1 97.88 412 GLY A N 1
ATOM 3187 C CA . GLY A 1 412 ? 9.547 -16.188 -1.84 1 97.88 412 GLY A CA 1
ATOM 3188 C C . GLY A 1 412 ? 10.82 -17 -1.925 1 97.88 412 GLY A C 1
ATOM 3189 O O . GLY A 1 412 ? 11.344 -17.453 -0.906 1 97.88 412 GLY A O 1
ATOM 3190 N N . ALA A 1 413 ? 11.414 -17.062 -3.098 1 98.19 413 ALA A N 1
ATOM 3191 C CA . ALA A 1 413 ? 12.617 -17.844 -3.338 1 98.19 413 ALA A CA 1
ATOM 3192 C C . ALA A 1 413 ? 13.812 -17.25 -2.604 1 98.19 413 ALA A C 1
ATOM 3194 O O . ALA A 1 413 ? 14.836 -17.922 -2.414 1 98.19 413 ALA A O 1
ATOM 3195 N N . HIS A 1 414 ? 13.734 -15.969 -2.264 1 98.38 414 HIS A N 1
ATOM 3196 C CA . HIS A 1 414 ? 14.844 -15.305 -1.59 1 98.38 414 HIS A CA 1
ATOM 3197 C C . HIS A 1 414 ? 15.172 -15.992 -0.27 1 98.38 414 HIS A C 1
ATOM 3199 O O . HIS A 1 414 ? 16.328 -15.953 0.182 1 98.38 414 HIS A O 1
ATOM 3205 N N . GLU A 1 415 ? 14.156 -16.641 0.349 1 96.56 415 GLU A N 1
ATOM 3206 C CA . GLU A 1 415 ? 14.367 -17.344 1.612 1 96.56 415 GLU A CA 1
ATOM 3207 C C . GLU A 1 415 ? 15.445 -18.422 1.471 1 96.56 415 GLU A C 1
ATOM 3209 O O . GLU A 1 415 ? 16.25 -18.625 2.381 1 96.56 415 GLU A O 1
ATOM 3214 N N . GLU A 1 416 ? 15.438 -19.047 0.361 1 97.25 416 GLU A N 1
ATOM 3215 C CA . GLU A 1 416 ? 16.359 -20.172 0.16 1 97.25 416 GLU A CA 1
ATOM 3216 C C . GLU A 1 416 ? 17.562 -19.75 -0.668 1 97.25 416 GLU A C 1
ATOM 3218 O O . GLU A 1 416 ? 18.672 -20.281 -0.482 1 97.25 416 GLU A O 1
ATOM 3223 N N . LEU A 1 417 ? 17.391 -18.781 -1.561 1 98.5 417 LEU A N 1
ATOM 3224 C CA . LEU A 1 417 ? 18.406 -18.531 -2.572 1 98.5 417 LEU A CA 1
ATOM 3225 C C . LEU A 1 417 ? 19.156 -17.234 -2.271 1 98.5 417 LEU A C 1
ATOM 3227 O O . LEU A 1 417 ? 20.172 -16.938 -2.91 1 98.5 417 LEU A O 1
ATOM 3231 N N . GLY A 1 418 ? 18.75 -16.5 -1.294 1 98.19 418 GLY A N 1
ATOM 3232 C CA . GLY A 1 418 ? 19.219 -15.148 -1.065 1 98.19 418 GLY A CA 1
ATOM 3233 C C . GLY A 1 418 ? 20.719 -15.07 -0.849 1 98.19 418 GLY A C 1
ATOM 3234 O O . GLY A 1 418 ? 21.375 -14.125 -1.295 1 98.19 418 GLY A O 1
ATOM 3235 N N . GLU A 1 419 ? 21.297 -16.062 -0.218 1 97.69 419 GLU A N 1
ATOM 3236 C CA . GLU A 1 419 ? 22.703 -16.062 0.13 1 97.69 419 GLU A CA 1
ATOM 3237 C C . GLU A 1 419 ? 23.578 -16.141 -1.117 1 97.69 419 GLU A C 1
ATOM 3239 O O . GLU A 1 419 ? 24.703 -15.617 -1.136 1 97.69 419 GLU A O 1
ATOM 3244 N N . GLU A 1 420 ? 23.094 -16.828 -2.123 1 98.31 420 GLU A N 1
ATOM 3245 C CA . GLU A 1 420 ? 23.891 -17.062 -3.318 1 98.31 420 GLU A CA 1
ATOM 3246 C C . GLU A 1 420 ? 23.453 -16.141 -4.461 1 98.31 420 GLU A C 1
ATOM 3248 O O . GLU A 1 420 ? 24.078 -16.141 -5.527 1 98.31 420 GLU A O 1
ATOM 3253 N N . ALA A 1 421 ? 22.406 -15.328 -4.266 1 98.75 421 ALA A N 1
ATOM 3254 C CA . ALA A 1 421 ? 21.922 -14.383 -5.27 1 98.75 421 ALA A CA 1
ATOM 3255 C C . ALA A 1 421 ? 22.453 -12.977 -4.996 1 98.75 421 ALA A C 1
ATOM 3257 O O . ALA A 1 421 ? 23.031 -12.719 -3.943 1 98.75 421 ALA A O 1
ATOM 3258 N N . LEU A 1 422 ? 22.438 -12.141 -5.984 1 98.81 422 LEU A N 1
ATOM 3259 C CA . LEU A 1 422 ? 22.562 -10.703 -5.77 1 98.81 422 LEU A CA 1
ATOM 3260 C C . LEU A 1 422 ? 21.203 -10.094 -5.434 1 98.81 422 LEU A C 1
ATOM 3262 O O . LEU A 1 422 ? 20.375 -9.883 -6.32 1 98.81 422 LEU A O 1
ATOM 3266 N N . THR A 1 423 ? 21.016 -9.836 -4.129 1 98.62 423 THR A N 1
ATOM 3267 C CA . THR A 1 423 ? 19.719 -9.398 -3.615 1 98.62 423 THR A CA 1
ATOM 3268 C C . THR A 1 423 ? 19.469 -7.938 -3.973 1 98.62 423 THR A C 1
ATOM 3270 O O . THR A 1 423 ? 20.375 -7.102 -3.877 1 98.62 423 THR A O 1
ATOM 3273 N N . VAL A 1 424 ? 18.234 -7.625 -4.367 1 98.69 424 VAL A N 1
ATOM 3274 C CA . VAL A 1 424 ? 17.906 -6.242 -4.688 1 98.69 424 VAL A CA 1
ATOM 3275 C C . VAL A 1 424 ? 16.594 -5.855 -4.023 1 98.69 424 VAL A C 1
ATOM 3277 O O . VAL A 1 424 ? 15.758 -6.719 -3.742 1 98.69 424 VAL A O 1
ATOM 3280 N N . ASN A 1 425 ? 16.406 -4.555 -3.682 1 98.5 425 ASN A N 1
ATOM 3281 C CA . ASN A 1 425 ? 15.109 -3.908 -3.469 1 98.5 425 ASN A CA 1
ATOM 3282 C C . ASN A 1 425 ? 14.406 -3.621 -4.789 1 98.5 425 ASN A C 1
ATOM 3284 O O . ASN A 1 425 ? 14.891 -2.834 -5.605 1 98.5 425 ASN A O 1
ATOM 3288 N N . PRO A 1 426 ? 13.312 -4.234 -5.039 1 98.25 426 PRO A N 1
ATOM 3289 C CA . PRO A 1 426 ? 12.703 -4.156 -6.371 1 98.25 426 PRO A CA 1
ATOM 3290 C C . PRO A 1 426 ? 12.297 -2.734 -6.75 1 98.25 426 PRO A C 1
ATOM 3292 O O . PRO A 1 426 ? 12.008 -2.463 -7.918 1 98.25 426 PRO A O 1
ATOM 3295 N N . TYR A 1 427 ? 12.266 -1.814 -5.828 1 98.44 427 TYR A N 1
ATOM 3296 C CA . TYR A 1 427 ? 11.875 -0.441 -6.121 1 98.44 427 TYR A CA 1
ATOM 3297 C C . TYR A 1 427 ? 13.086 0.424 -6.426 1 98.44 427 TYR A C 1
ATOM 3299 O O . TYR A 1 427 ? 12.945 1.553 -6.902 1 98.44 427 TYR A O 1
ATOM 3307 N N . ASP A 1 428 ? 14.266 -0.049 -6.152 1 98.5 428 ASP A N 1
ATOM 3308 C CA . ASP A 1 428 ? 15.516 0.689 -6.305 1 98.5 428 ASP A CA 1
ATOM 3309 C C . ASP A 1 428 ? 16.125 0.448 -7.68 1 98.5 428 ASP A C 1
ATOM 3311 O O . ASP A 1 428 ? 16.938 -0.46 -7.852 1 98.5 428 ASP A O 1
ATOM 3315 N N . ILE A 1 429 ? 15.891 1.323 -8.617 1 98.5 429 ILE A N 1
ATOM 3316 C CA . ILE A 1 429 ? 16.328 1.177 -10 1 98.5 429 ILE A CA 1
ATOM 3317 C C . ILE A 1 429 ? 17.844 1.205 -10.07 1 98.5 429 ILE A C 1
ATOM 3319 O O . ILE A 1 429 ? 18.453 0.355 -10.719 1 98.5 429 ILE A O 1
ATOM 3323 N N . GLY A 1 430 ? 18.469 2.146 -9.398 1 97.81 430 GLY A N 1
ATOM 3324 C CA . GLY A 1 430 ? 19.922 2.229 -9.383 1 97.81 430 GLY A CA 1
ATOM 3325 C C . GLY A 1 430 ? 20.578 1.016 -8.75 1 97.81 430 GLY A C 1
ATOM 3326 O O . GLY A 1 430 ? 21.578 0.512 -9.258 1 97.81 430 GLY A O 1
ATOM 3327 N N . GLY A 1 431 ? 19.969 0.589 -7.605 1 98.38 431 GLY A N 1
ATOM 3328 C CA . GLY A 1 431 ? 20.484 -0.61 -6.965 1 98.38 431 GLY A CA 1
ATOM 3329 C C . GLY A 1 431 ? 20.391 -1.844 -7.844 1 98.38 431 GLY A C 1
ATOM 3330 O O . GLY A 1 431 ? 21.312 -2.672 -7.859 1 98.38 431 GLY A O 1
ATOM 3331 N N . THR A 1 432 ? 19.297 -1.979 -8.602 1 98.88 432 THR A N 1
ATOM 3332 C CA . THR A 1 432 ? 19.141 -3.115 -9.5 1 98.88 432 THR A CA 1
ATOM 3333 C C . THR A 1 432 ? 20.125 -3.031 -10.664 1 98.88 432 THR A C 1
ATOM 3335 O O . THR A 1 432 ? 20.719 -4.039 -11.055 1 98.88 432 THR A O 1
ATOM 3338 N N . ALA A 1 433 ? 20.312 -1.826 -11.211 1 98.88 433 ALA A N 1
ATOM 3339 C CA . ALA A 1 433 ? 21.297 -1.634 -12.273 1 98.88 433 ALA A CA 1
ATOM 3340 C C . ALA A 1 433 ? 22.703 -2.018 -11.805 1 98.88 433 ALA A C 1
ATOM 3342 O O . ALA A 1 433 ? 23.453 -2.674 -12.531 1 98.88 433 ALA A O 1
ATOM 3343 N N . ALA A 1 434 ? 23.047 -1.624 -10.602 1 98.81 434 ALA A N 1
ATOM 3344 C CA . ALA A 1 434 ? 24.344 -1.961 -10.039 1 98.81 434 ALA A CA 1
ATOM 3345 C C . ALA A 1 434 ? 24.484 -3.469 -9.859 1 98.81 434 ALA A C 1
ATOM 3347 O O . ALA A 1 434 ? 25.562 -4.027 -10.102 1 98.81 434 ALA A O 1
ATOM 3348 N N . ALA A 1 435 ? 23.422 -4.094 -9.406 1 98.94 435 ALA A N 1
ATOM 3349 C CA . ALA A 1 435 ? 23.453 -5.547 -9.25 1 98.94 435 ALA A CA 1
ATOM 3350 C C . ALA A 1 435 ? 23.625 -6.238 -10.602 1 98.94 435 ALA A C 1
ATOM 3352 O O . ALA A 1 435 ? 24.344 -7.234 -10.703 1 98.94 435 ALA A O 1
ATOM 3353 N N . LEU A 1 436 ? 22.953 -5.719 -11.609 1 98.94 436 LEU A N 1
ATOM 3354 C CA . LEU A 1 436 ? 23.109 -6.262 -12.953 1 98.94 436 LEU A CA 1
ATOM 3355 C C . LEU A 1 436 ? 24.547 -6.117 -13.43 1 98.94 436 LEU A C 1
ATOM 3357 O O . LEU A 1 436 ? 25.109 -7.043 -14.023 1 98.94 436 LEU A O 1
ATOM 3361 N N . HIS A 1 437 ? 25.156 -4.98 -13.188 1 98.94 437 HIS A N 1
ATOM 3362 C CA . HIS A 1 437 ? 26.547 -4.773 -13.531 1 98.94 437 HIS A CA 1
ATOM 3363 C C . HIS A 1 437 ? 27.453 -5.793 -12.836 1 98.94 437 HIS A C 1
ATOM 3365 O O . HIS A 1 437 ? 28.328 -6.387 -13.461 1 98.94 437 HIS A O 1
ATOM 3371 N N . THR A 1 438 ? 27.188 -5.949 -11.555 1 98.94 438 THR A N 1
ATOM 3372 C CA . THR A 1 438 ? 27.969 -6.91 -10.781 1 98.94 438 THR A CA 1
ATOM 3373 C C . THR A 1 438 ? 27.797 -8.32 -11.344 1 98.94 438 THR A C 1
ATOM 3375 O O . THR A 1 438 ? 28.781 -9.047 -11.492 1 98.94 438 THR A O 1
ATOM 3378 N N . ALA A 1 439 ? 26.594 -8.664 -11.68 1 98.88 439 ALA A N 1
ATOM 3379 C CA . ALA A 1 439 ? 26.297 -9.992 -12.219 1 98.88 439 ALA A CA 1
ATOM 3380 C C . ALA A 1 439 ? 27.016 -10.211 -13.547 1 98.88 439 ALA A C 1
ATOM 3382 O O . ALA A 1 439 ? 27.625 -11.266 -13.766 1 98.88 439 ALA A O 1
ATOM 3383 N N . LEU A 1 440 ? 26.938 -9.25 -14.406 1 98.62 440 LEU A N 1
ATOM 3384 C CA . LEU A 1 440 ? 27.531 -9.344 -15.742 1 98.62 440 LEU A CA 1
ATOM 3385 C C . LEU A 1 440 ? 29.047 -9.383 -15.672 1 98.62 440 LEU A C 1
ATOM 3387 O O . LEU A 1 440 ? 29.703 -9.969 -16.531 1 98.62 440 LEU A O 1
ATOM 3391 N N . SER A 1 441 ? 29.594 -8.766 -14.641 1 98.44 441 SER A N 1
ATOM 3392 C CA . SER A 1 441 ? 31.031 -8.656 -14.484 1 98.44 441 SER A CA 1
ATOM 3393 C C . SER A 1 441 ? 31.594 -9.844 -13.703 1 98.44 441 SER A C 1
ATOM 3395 O O . SER A 1 441 ? 32.812 -9.977 -13.562 1 98.44 441 SER A O 1
ATOM 3397 N N . MET A 1 442 ? 30.766 -10.664 -13.219 1 98.19 442 MET A N 1
ATOM 3398 C CA . MET A 1 442 ? 31.188 -11.781 -12.383 1 98.19 442 MET A CA 1
ATOM 3399 C C . MET A 1 442 ? 32.062 -12.758 -13.172 1 98.19 442 MET A C 1
ATOM 3401 O O . MET A 1 442 ? 31.672 -13.188 -14.266 1 98.19 442 MET A O 1
ATOM 3405 N N . PRO A 1 443 ? 33.25 -13.109 -12.633 1 97.62 443 PRO A N 1
ATOM 3406 C CA . PRO A 1 443 ? 34.062 -14.094 -13.328 1 97.62 443 PRO A CA 1
ATOM 3407 C C . PRO A 1 443 ? 33.344 -15.43 -13.531 1 97.62 443 PRO A C 1
ATOM 3409 O O . PRO A 1 443 ? 32.594 -15.875 -12.656 1 97.62 443 PRO A O 1
ATOM 3412 N N . SER A 1 444 ? 33.688 -16.094 -14.602 1 96.25 444 SER A N 1
ATOM 3413 C CA . SER A 1 444 ? 33 -17.328 -14.984 1 96.25 444 SER A CA 1
ATOM 3414 C C . SER A 1 444 ? 33.125 -18.391 -13.898 1 96.25 444 SER A C 1
ATOM 3416 O O . SER A 1 444 ? 32.188 -19.141 -13.641 1 96.25 444 SER A O 1
ATOM 3418 N N . GLY A 1 445 ? 34.312 -18.469 -13.273 1 97.25 445 GLY A N 1
ATOM 3419 C CA . GLY A 1 445 ? 34.5 -19.438 -12.203 1 97.25 445 GLY A CA 1
ATOM 3420 C C . GLY A 1 445 ? 33.562 -19.203 -11.016 1 97.25 445 GLY A C 1
ATOM 3421 O O . GLY A 1 445 ? 32.969 -20.141 -10.5 1 97.25 445 GLY A O 1
ATOM 3422 N N . GLU A 1 446 ? 33.469 -17.969 -10.656 1 97.94 446 GLU A N 1
ATOM 3423 C CA . GLU A 1 446 ? 32.594 -17.625 -9.539 1 97.94 446 GLU A CA 1
ATOM 3424 C C . GLU A 1 446 ? 31.141 -17.859 -9.891 1 97.94 446 GLU A C 1
ATOM 3426 O O . GLU A 1 446 ? 30.375 -18.391 -9.078 1 97.94 446 GLU A O 1
ATOM 3431 N N . ARG A 1 447 ? 30.75 -17.516 -11.062 1 98.12 447 ARG A N 1
ATOM 3432 C CA . ARG A 1 447 ? 29.375 -17.688 -11.523 1 98.12 447 ARG A CA 1
ATOM 3433 C C . ARG A 1 447 ? 28.984 -19.172 -11.531 1 98.12 447 ARG A C 1
ATOM 3435 O O . ARG A 1 447 ? 27.891 -19.531 -11.086 1 98.12 447 ARG A O 1
ATOM 3442 N N . THR A 1 448 ? 29.891 -19.969 -12.008 1 97.31 448 THR A N 1
ATOM 3443 C CA . THR A 1 448 ? 29.641 -21.406 -12.078 1 97.31 448 THR A CA 1
ATOM 3444 C C . THR A 1 448 ? 29.484 -22 -10.68 1 97.31 448 THR A C 1
ATOM 3446 O O . THR A 1 448 ? 28.594 -22.812 -10.43 1 97.31 448 THR A O 1
ATOM 3449 N N . GLU A 1 449 ? 30.344 -21.594 -9.797 1 97.94 449 GLU A N 1
ATOM 3450 C CA . GLU A 1 449 ? 30.266 -22.094 -8.43 1 97.94 449 GLU A CA 1
ATOM 3451 C C . GLU A 1 449 ? 28.984 -21.656 -7.738 1 97.94 449 GLU A C 1
ATOM 3453 O O . GLU A 1 449 ? 28.359 -22.422 -7.004 1 97.94 449 GLU A O 1
ATOM 3458 N N . ARG A 1 450 ? 28.641 -20.453 -7.953 1 98.06 450 ARG A N 1
ATOM 3459 C CA . ARG A 1 450 ? 27.391 -19.938 -7.398 1 98.06 450 ARG A CA 1
ATOM 3460 C C . ARG A 1 450 ? 26.203 -20.688 -7.973 1 98.06 450 ARG A C 1
ATOM 3462 O O . ARG A 1 450 ? 25.25 -21 -7.246 1 98.06 450 ARG A O 1
ATOM 3469 N N . THR A 1 451 ? 26.25 -20.938 -9.211 1 98.56 451 THR A N 1
ATOM 3470 C CA . THR A 1 451 ? 25.156 -21.641 -9.875 1 98.56 451 THR A CA 1
ATOM 3471 C C . THR A 1 451 ? 24.969 -23.047 -9.281 1 98.56 451 THR A C 1
ATOM 3473 O O . THR A 1 451 ? 23.844 -23.5 -9.094 1 98.56 451 THR A O 1
ATOM 3476 N N . LYS A 1 452 ? 26.094 -23.688 -8.984 1 98.31 452 LYS A N 1
ATOM 3477 C CA . LYS A 1 452 ? 26.016 -25 -8.367 1 98.31 452 LYS A CA 1
ATOM 3478 C C . LYS A 1 452 ? 25.297 -24.953 -7.027 1 98.31 452 LYS A C 1
ATOM 3480 O O . LYS A 1 452 ? 24.453 -25.797 -6.738 1 98.31 452 LYS A O 1
ATOM 3485 N N . ARG A 1 453 ? 25.641 -23.984 -6.262 1 98.62 453 ARG A N 1
ATOM 3486 C CA . ARG A 1 453 ? 25.016 -23.844 -4.949 1 98.62 453 ARG A CA 1
ATOM 3487 C C . ARG A 1 453 ? 23.547 -23.453 -5.086 1 98.62 453 ARG A C 1
ATOM 3489 O O . ARG A 1 453 ? 22.703 -23.953 -4.34 1 98.62 453 ARG A O 1
ATOM 3496 N N . LEU A 1 454 ? 23.281 -22.547 -6.031 1 98.81 454 LEU A N 1
ATOM 3497 C CA . LEU A 1 454 ? 21.891 -22.188 -6.316 1 98.81 454 LEU A CA 1
ATOM 3498 C C . LEU A 1 454 ? 21.078 -23.406 -6.727 1 98.81 454 LEU A C 1
ATOM 3500 O O . LEU A 1 454 ? 19.953 -23.609 -6.266 1 98.81 454 LEU A O 1
ATOM 3504 N N . THR A 1 455 ? 21.656 -24.219 -7.566 1 98.56 455 THR A N 1
ATOM 3505 C CA . THR A 1 455 ? 20.984 -25.422 -8.062 1 98.56 455 THR A CA 1
ATOM 3506 C C . THR A 1 455 ? 20.688 -26.375 -6.91 1 98.56 455 THR A C 1
ATOM 3508 O O . THR A 1 455 ? 19.594 -26.938 -6.828 1 98.56 455 THR A O 1
ATOM 3511 N N . ALA A 1 456 ? 21.672 -26.531 -6.07 1 98.44 456 ALA A N 1
ATOM 3512 C CA . ALA A 1 456 ? 21.484 -27.422 -4.926 1 98.44 456 ALA A CA 1
ATOM 3513 C C . ALA A 1 456 ? 20.328 -26.953 -4.047 1 98.44 456 ALA A C 1
ATOM 3515 O O . ALA A 1 456 ? 19.5 -27.766 -3.617 1 98.44 456 ALA A O 1
ATOM 3516 N N . GLN A 1 457 ? 20.266 -25.703 -3.793 1 98.19 457 GLN A N 1
ATOM 3517 C CA . GLN A 1 457 ? 19.188 -25.156 -2.967 1 98.19 457 GLN A CA 1
ATOM 3518 C C . GLN A 1 457 ? 17.844 -25.219 -3.684 1 98.19 457 GLN A C 1
ATOM 3520 O O . GLN A 1 457 ? 16.828 -25.578 -3.076 1 98.19 457 GLN A O 1
ATOM 3525 N N . ALA A 1 458 ? 17.859 -24.922 -4.941 1 98 458 ALA A N 1
ATOM 3526 C CA . ALA A 1 458 ? 16.656 -24.844 -5.758 1 98 458 ALA A CA 1
ATOM 3527 C C . ALA A 1 458 ? 15.977 -26.203 -5.887 1 98 458 ALA A C 1
ATOM 3529 O O . ALA A 1 458 ? 14.766 -26.281 -6.102 1 98 458 ALA A O 1
ATOM 3530 N N . THR A 1 459 ? 16.703 -27.281 -5.746 1 97.38 459 THR A N 1
ATOM 3531 C CA . THR A 1 459 ? 16.172 -28.609 -6.02 1 97.38 459 THR A CA 1
ATOM 3532 C C . THR A 1 459 ? 16.078 -29.438 -4.738 1 97.38 459 THR A C 1
ATOM 3534 O O . THR A 1 459 ? 15.797 -30.641 -4.781 1 97.38 459 THR A O 1
ATOM 3537 N N . ALA A 1 460 ? 16.281 -28.797 -3.605 1 97 460 ALA A N 1
ATOM 3538 C CA . ALA A 1 460 ? 16.328 -29.484 -2.322 1 97 460 ALA A CA 1
ATOM 3539 C C . ALA A 1 460 ? 14.945 -29.984 -1.915 1 97 460 ALA A C 1
ATOM 3541 O O . ALA A 1 460 ? 14.82 -30.984 -1.202 1 97 460 ALA A O 1
ATOM 3542 N N . LEU A 1 461 ? 13.93 -29.297 -2.346 1 94.88 461 LEU A N 1
ATOM 3543 C CA . LEU A 1 461 ? 12.547 -29.625 -1.987 1 94.88 461 LEU A CA 1
ATOM 3544 C C . LEU A 1 461 ? 11.695 -29.797 -3.234 1 94.88 461 LEU A C 1
ATOM 3546 O O . LEU A 1 461 ? 10.766 -29.031 -3.475 1 94.88 461 LEU A O 1
ATOM 3550 N N . PRO A 1 462 ? 11.938 -30.875 -3.938 1 94.56 462 PRO A N 1
ATOM 3551 C CA . PRO A 1 462 ? 11.219 -31.078 -5.195 1 94.56 462 PRO A CA 1
ATOM 3552 C C . PRO A 1 462 ? 9.711 -31.203 -5 1 94.56 462 PRO A C 1
ATOM 3554 O O . PRO A 1 462 ? 9.25 -31.469 -3.887 1 94.56 462 PRO A O 1
ATOM 3557 N N . PRO A 1 463 ? 8.961 -31.062 -6.043 1 93.69 463 PRO A N 1
ATOM 3558 C CA . PRO A 1 463 ? 7.496 -31 -5.969 1 93.69 463 PRO A CA 1
ATOM 3559 C C . PRO A 1 463 ? 6.891 -32.219 -5.293 1 93.69 463 PRO A C 1
ATOM 3561 O O . PRO A 1 463 ? 5.945 -32.094 -4.508 1 93.69 463 PRO A O 1
ATOM 3564 N N . ALA A 1 464 ? 7.379 -33.375 -5.566 1 92.81 464 ALA A N 1
ATOM 3565 C CA . ALA A 1 464 ? 6.859 -34.594 -4.945 1 92.81 464 ALA A CA 1
ATOM 3566 C C . ALA A 1 464 ? 6.992 -34.531 -3.424 1 92.81 464 ALA A C 1
ATOM 3568 O O . ALA A 1 464 ? 6.047 -34.844 -2.701 1 92.81 464 ALA A O 1
ATOM 3569 N N . ARG A 1 465 ? 8.164 -34.156 -2.977 1 93.69 465 ARG A N 1
ATOM 3570 C CA . ARG A 1 465 ? 8.391 -34 -1.54 1 93.69 465 ARG A CA 1
ATOM 3571 C C . ARG A 1 465 ? 7.504 -32.938 -0.938 1 93.69 465 ARG A C 1
ATOM 3573 O O . ARG A 1 465 ? 6.973 -33.094 0.161 1 93.69 465 ARG A O 1
ATOM 3580 N N . TRP A 1 466 ? 7.426 -31.797 -1.602 1 94.56 466 TRP A N 1
ATOM 3581 C CA . TRP A 1 466 ? 6.57 -30.703 -1.177 1 94.56 466 TRP A CA 1
ATOM 3582 C C . TRP A 1 466 ? 5.148 -31.188 -0.91 1 94.56 466 TRP A C 1
ATOM 3584 O O . TRP A 1 466 ? 4.566 -30.875 0.132 1 94.56 466 TRP A O 1
ATOM 3594 N N . PHE A 1 467 ? 4.621 -31.953 -1.763 1 93.62 467 PHE A N 1
ATOM 3595 C CA . PHE A 1 467 ? 3.258 -32.438 -1.653 1 93.62 467 PHE A CA 1
ATOM 3596 C C . PHE A 1 467 ? 3.148 -33.5 -0.539 1 93.62 467 PHE A C 1
ATOM 3598 O O . PHE A 1 467 ? 2.248 -33.406 0.3 1 93.62 467 PHE A O 1
ATOM 3605 N N . LEU A 1 468 ? 4.051 -34.438 -0.492 1 94.06 468 LEU A N 1
ATOM 3606 C CA . LEU A 1 468 ? 4.008 -35.531 0.478 1 94.06 468 LEU A CA 1
ATOM 3607 C C . LEU A 1 468 ? 4.195 -35 1.896 1 94.06 468 LEU A C 1
ATOM 3609 O O . LEU A 1 468 ? 3.613 -35.531 2.844 1 94.06 468 LEU A O 1
ATOM 3613 N N . ASP A 1 469 ? 5.023 -34 2.012 1 95.31 469 ASP A N 1
ATOM 3614 C CA . ASP A 1 469 ? 5.219 -33.406 3.328 1 95.31 469 ASP A CA 1
ATOM 3615 C C . ASP A 1 469 ? 3.928 -32.781 3.84 1 95.31 469 ASP A C 1
ATOM 3617 O O . ASP A 1 469 ? 3.646 -32.812 5.039 1 95.31 469 ASP A O 1
ATOM 3621 N N . GLN A 1 470 ? 3.18 -32.156 2.961 1 95.5 470 GLN A N 1
ATOM 3622 C CA . GLN A 1 470 ? 1.892 -31.578 3.348 1 95.5 470 GLN A CA 1
ATOM 3623 C C . GLN A 1 470 ? 0.925 -32.688 3.801 1 95.5 470 GLN A C 1
ATOM 3625 O O . GLN A 1 470 ? 0.228 -32.5 4.805 1 95.5 470 GLN A O 1
ATOM 3630 N N . LEU A 1 471 ? 0.904 -33.719 3.051 1 94.81 471 LEU A N 1
ATOM 3631 C CA . LEU A 1 471 ? 0.025 -34.844 3.381 1 94.81 471 LEU A CA 1
ATOM 3632 C C . LEU A 1 471 ? 0.408 -35.469 4.723 1 94.81 471 LEU A C 1
ATOM 3634 O O . LEU A 1 471 ? -0.459 -35.719 5.559 1 94.81 471 LEU A O 1
ATOM 3638 N N . ALA A 1 472 ? 1.684 -35.656 4.895 1 95.31 472 ALA A N 1
ATOM 3639 C CA . ALA A 1 472 ? 2.182 -36.25 6.129 1 95.31 472 ALA A CA 1
ATOM 3640 C C . ALA A 1 472 ? 1.862 -35.375 7.336 1 95.31 472 ALA A C 1
ATOM 3642 O O . ALA A 1 472 ? 1.601 -35.875 8.43 1 95.31 472 ALA A O 1
ATOM 3643 N N . ALA A 1 473 ? 1.898 -34.125 7.102 1 95.81 473 ALA A N 1
ATOM 3644 C CA . ALA A 1 473 ? 1.669 -33.156 8.188 1 95.81 473 ALA A CA 1
ATOM 3645 C C . ALA A 1 473 ? 0.228 -33.219 8.68 1 95.81 473 ALA A C 1
ATOM 3647 O O . ALA A 1 473 ? -0.087 -32.719 9.766 1 95.81 473 ALA A O 1
ATOM 3648 N N . LEU A 1 474 ? -0.656 -33.844 7.949 1 96 474 LEU A N 1
ATOM 3649 C CA . LEU A 1 474 ? -2.051 -34 8.352 1 96 474 LEU A CA 1
ATOM 3650 C C . LEU A 1 474 ? -2.252 -35.25 9.203 1 96 474 LEU A C 1
ATOM 3652 O O . LEU A 1 474 ? -3.314 -35.438 9.805 1 96 474 LEU A O 1
ATOM 3656 N N . GLU A 1 475 ? -1.393 -36.281 9.25 1 89 475 GLU A N 1
ATOM 3657 C CA . GLU A 1 475 ? -1.52 -37.531 10.008 1 89 475 GLU A CA 1
ATOM 3658 C C . GLU A 1 475 ? -1.169 -37.312 11.477 1 89 475 GLU A C 1
ATOM 3660 O O . GLU A 1 475 ? -1.581 -38.094 12.336 1 89 475 GLU A O 1
ATOM 3665 N N . GLY A 1 476 ? -0.489 -36.219 12.062 1 64.62 476 GLY A N 1
ATOM 3666 C CA . GLY A 1 476 ? -0.069 -36.062 13.445 1 64.62 476 GLY A CA 1
ATOM 3667 C C . GLY A 1 476 ? -0.931 -35.062 14.211 1 64.62 476 GLY A C 1
ATOM 3668 O O . GLY A 1 476 ? -1.667 -34.281 13.617 1 64.62 476 GLY A O 1
ATOM 3669 N N . MET B 1 1 ? 30.891 44.688 19.188 1 27.83 1 MET B N 1
ATOM 3670 C CA . MET B 1 1 ? 30.781 43.219 19.156 1 27.83 1 MET B CA 1
ATOM 3671 C C . MET B 1 1 ? 29.328 42.781 19.172 1 27.83 1 MET B C 1
ATOM 3673 O O . 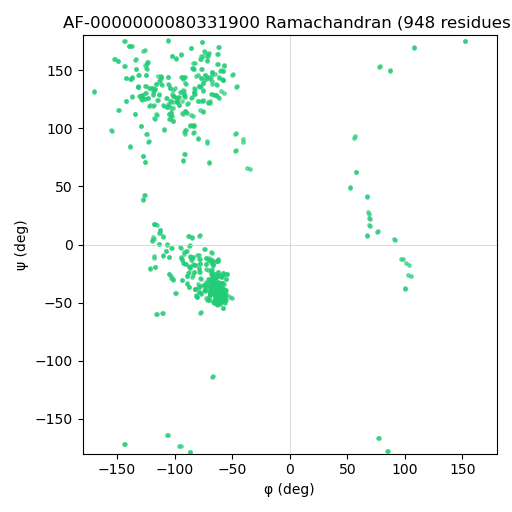MET B 1 1 ? 28.594 43.094 20.094 1 27.83 1 MET B O 1
ATOM 3677 N N . ALA B 1 2 ? 28.672 42.875 18.031 1 38.75 2 ALA B N 1
ATOM 3678 C CA . ALA B 1 2 ? 27.219 42.75 18.016 1 38.75 2 ALA B CA 1
ATOM 3679 C C . ALA B 1 2 ? 26.766 41.625 18.969 1 38.75 2 ALA B C 1
ATOM 3681 O O . ALA B 1 2 ? 27.203 40.5 18.844 1 38.75 2 ALA B O 1
ATOM 3682 N N . SER B 1 3 ? 26.516 41.719 20.141 1 41.38 3 SER B N 1
ATOM 3683 C CA . SER B 1 3 ? 26.078 40.75 21.141 1 41.38 3 SER B CA 1
ATOM 3684 C C . SER B 1 3 ? 25.141 39.688 20.516 1 41.38 3 SER B C 1
ATOM 3686 O O . SER B 1 3 ? 24.016 40 20.141 1 41.38 3 SER B O 1
ATOM 3688 N N . THR B 1 4 ? 25.562 38.844 19.609 1 52.91 4 THR B N 1
ATOM 3689 C CA . THR B 1 4 ? 24.75 37.906 18.844 1 52.91 4 THR B CA 1
ATOM 3690 C C . THR B 1 4 ? 23.797 37.156 19.766 1 52.91 4 THR B C 1
ATOM 3692 O O . THR B 1 4 ? 24.219 36.406 20.641 1 52.91 4 THR B O 1
ATOM 3695 N N . HIS B 1 5 ? 22.672 37.688 20.156 1 73.81 5 HIS B N 1
ATOM 3696 C CA . HIS B 1 5 ? 21.609 37.156 21 1 73.81 5 HIS B CA 1
ATOM 3697 C C . HIS B 1 5 ? 21.219 35.75 20.578 1 73.81 5 HIS B C 1
ATOM 3699 O O . HIS B 1 5 ? 20.688 35.531 19.484 1 73.81 5 HIS B O 1
ATOM 3705 N N . THR B 1 6 ? 21.828 34.812 21.25 1 88.31 6 THR B N 1
ATOM 3706 C CA . THR B 1 6 ? 21.562 33.406 21.016 1 88.31 6 THR B CA 1
ATOM 3707 C C . THR B 1 6 ? 20.281 32.969 21.719 1 88.31 6 THR B C 1
ATOM 3709 O O . THR B 1 6 ? 19.875 33.562 22.719 1 88.31 6 THR B O 1
ATOM 3712 N N . ALA B 1 7 ? 19.609 32.094 21.109 1 94.25 7 ALA B N 1
ATOM 3713 C CA . ALA B 1 7 ? 18.297 31.656 21.578 1 94.25 7 ALA B CA 1
ATOM 3714 C C . ALA B 1 7 ? 18.422 30.438 22.484 1 94.25 7 ALA B C 1
ATOM 3716 O O . ALA B 1 7 ? 19.281 29.578 22.266 1 94.25 7 ALA B O 1
ATOM 3717 N N . SER B 1 8 ? 17.609 30.406 23.484 1 95.12 8 SER B N 1
ATOM 3718 C CA . SER B 1 8 ? 17.578 29.266 24.391 1 95.12 8 SER B CA 1
ATOM 3719 C C . SER B 1 8 ? 16.609 28.203 23.922 1 95.12 8 SER B C 1
ATOM 3721 O O . SER B 1 8 ? 16.719 27.031 24.297 1 95.12 8 SER B O 1
ATOM 3723 N N . VAL B 1 9 ? 15.602 28.594 23.188 1 95.75 9 VAL B N 1
ATOM 3724 C CA . VAL B 1 9 ? 14.625 27.688 22.594 1 95.75 9 VAL B CA 1
ATOM 3725 C C . VAL B 1 9 ? 14.484 27.984 21.109 1 95.75 9 VAL B C 1
ATOM 3727 O O . VAL B 1 9 ? 14.336 29.156 20.719 1 95.75 9 VAL B O 1
ATOM 3730 N N . LEU B 1 10 ? 14.602 27 20.281 1 96.81 10 LEU B N 1
ATOM 3731 C CA . LEU B 1 10 ? 14.43 27.156 18.844 1 96.81 10 LEU B CA 1
ATOM 3732 C C . LEU B 1 10 ? 13.375 26.188 18.328 1 96.81 10 LEU B C 1
ATOM 3734 O O . LEU B 1 10 ? 13.242 25.062 18.828 1 96.81 10 LEU B O 1
ATOM 3738 N N . VAL B 1 11 ? 12.641 26.609 17.344 1 96.44 11 VAL B N 1
ATOM 3739 C CA . VAL B 1 11 ? 11.68 25.781 16.609 1 96.44 11 VAL B CA 1
ATOM 3740 C C . VAL B 1 11 ? 11.984 25.828 15.125 1 96.44 11 VAL B C 1
ATOM 3742 O O . VAL B 1 11 ? 12.352 26.891 14.594 1 96.44 11 VAL B O 1
ATOM 3745 N N . ALA B 1 12 ? 11.945 24.719 14.492 1 98 12 ALA B N 1
ATOM 3746 C CA . ALA B 1 12 ? 12.141 24.656 13.047 1 98 12 ALA B CA 1
ATOM 3747 C C . ALA B 1 12 ? 10.977 23.953 12.359 1 98 12 ALA B C 1
ATOM 3749 O O . ALA B 1 12 ? 10.539 22.891 12.812 1 98 12 ALA B O 1
ATOM 3750 N N . SER B 1 13 ? 10.43 24.5 11.375 1 97.06 13 SER B N 1
ATOM 3751 C CA . SER B 1 13 ? 9.414 23.906 10.508 1 97.06 13 SER B CA 1
ATOM 3752 C C . SER B 1 13 ? 9.516 24.453 9.086 1 97.06 13 SER B C 1
ATOM 3754 O O . SER B 1 13 ? 10.109 25.5 8.859 1 97.06 13 SER B O 1
ATOM 3756 N N . ASN B 1 14 ? 8.977 23.688 8.133 1 96.06 14 ASN B N 1
ATOM 3757 C CA . ASN B 1 14 ? 8.961 24.156 6.758 1 96.06 14 ASN B CA 1
ATOM 3758 C C . ASN B 1 14 ? 8.219 25.484 6.641 1 96.06 14 ASN B C 1
ATOM 3760 O O . ASN B 1 14 ? 8.781 26.484 6.188 1 96.06 14 ASN B O 1
ATOM 3764 N N . ARG B 1 15 ? 7.016 25.484 7.117 1 92.69 15 ARG B N 1
ATOM 3765 C CA . ARG B 1 15 ? 6.207 26.703 7.129 1 92.69 15 ARG B CA 1
ATOM 3766 C C . ARG B 1 15 ? 6.406 27.484 8.422 1 92.69 15 ARG B C 1
ATOM 3768 O O . ARG B 1 15 ? 6.488 26.891 9.508 1 92.69 15 ARG B O 1
ATOM 3775 N N . GLY B 1 16 ? 6.496 28.75 8.273 1 91.94 16 GLY B N 1
ATOM 3776 C CA . GLY B 1 16 ? 6.652 29.609 9.438 1 91.94 16 GLY B CA 1
ATOM 3777 C C . GLY B 1 16 ? 5.336 30.156 9.953 1 91.94 16 GLY B C 1
ATOM 3778 O O . GLY B 1 16 ? 4.266 29.734 9.516 1 91.94 16 GLY B O 1
ATOM 3779 N N . PRO B 1 17 ? 5.406 31.047 10.93 1 91.19 17 PRO B N 1
ATOM 3780 C CA . PRO B 1 17 ? 4.211 31.625 11.547 1 91.19 17 PRO B CA 1
ATOM 3781 C C . PRO B 1 17 ? 3.609 32.75 10.711 1 91.19 17 PRO B C 1
ATOM 3783 O O . PRO B 1 17 ? 2.525 33.25 11.023 1 91.19 17 PRO B O 1
ATOM 3786 N N . VAL B 1 18 ? 4.375 33.156 9.641 1 91.69 18 VAL B N 1
ATOM 3787 C CA . VAL B 1 18 ? 3.916 34.25 8.797 1 91.69 18 VAL B CA 1
ATOM 3788 C C . VAL B 1 18 ? 4.266 33.969 7.336 1 91.69 18 VAL B C 1
ATOM 3790 O O . VAL B 1 18 ? 5.242 33.25 7.055 1 91.69 18 VAL B O 1
ATOM 3793 N N . SER B 1 19 ? 3.406 34.344 6.488 1 92.19 19 SER B N 1
ATOM 3794 C CA . SER B 1 19 ? 3.668 34.312 5.055 1 92.19 19 SER B CA 1
ATOM 3795 C C . SER B 1 19 ? 3.461 35.688 4.422 1 92.19 19 SER B C 1
ATOM 3797 O O . SER B 1 19 ? 2.707 36.5 4.941 1 92.19 19 SER B O 1
ATOM 3799 N N . TYR B 1 20 ? 4.172 35.906 3.395 1 94.38 20 TYR B N 1
ATOM 3800 C CA . TYR B 1 20 ? 4.105 37.219 2.729 1 94.38 20 TYR B CA 1
ATOM 3801 C C . TYR B 1 20 ? 3.561 37.062 1.312 1 94.38 20 TYR B C 1
ATOM 3803 O O . TYR B 1 20 ? 3.871 36.094 0.617 1 94.38 20 TYR B O 1
ATOM 3811 N N . ALA B 1 21 ? 2.727 37.969 0.988 1 93.06 21 ALA B N 1
ATOM 3812 C CA . ALA B 1 21 ? 2.268 38.125 -0.391 1 93.06 21 ALA B CA 1
ATOM 3813 C C . ALA B 1 21 ? 2.809 39.406 -1.022 1 93.06 21 ALA B C 1
ATOM 3815 O O . ALA B 1 21 ? 2.896 40.438 -0.362 1 93.06 21 ALA B O 1
ATOM 3816 N N . LEU B 1 22 ? 3.205 39.219 -2.191 1 90.5 22 LEU B N 1
ATOM 3817 C CA . LEU B 1 22 ? 3.73 40.344 -2.965 1 90.5 22 LEU B CA 1
ATOM 3818 C C . LEU B 1 22 ? 2.73 40.781 -4.027 1 90.5 22 LEU B C 1
ATOM 3820 O O . LEU B 1 22 ? 2.309 40 -4.863 1 90.5 22 LEU B O 1
ATOM 3824 N N . ASP B 1 23 ? 2.289 42.031 -3.91 1 87.94 23 ASP B N 1
ATOM 3825 C CA . ASP B 1 23 ? 1.345 42.531 -4.914 1 87.94 23 ASP B CA 1
ATOM 3826 C C . ASP B 1 23 ? 2.076 43.094 -6.121 1 87.94 23 ASP B C 1
ATOM 3828 O O . ASP B 1 23 ? 3.305 43.062 -6.195 1 87.94 23 ASP B O 1
ATOM 3832 N N . GLU B 1 24 ? 1.269 43.625 -7.105 1 87.62 24 GLU B N 1
ATOM 3833 C CA . GLU B 1 24 ? 1.809 44.094 -8.375 1 87.62 24 GLU B CA 1
ATOM 3834 C C . GLU B 1 24 ? 2.715 45.312 -8.156 1 87.62 24 GLU B C 1
ATOM 3836 O O . GLU B 1 24 ? 3.654 45.531 -8.93 1 87.62 24 GLU B O 1
ATOM 3841 N N . ASP B 1 25 ? 2.521 46.156 -7.125 1 88.62 25 ASP B N 1
ATOM 3842 C CA . ASP B 1 25 ? 3.316 47.344 -6.816 1 88.62 25 ASP B CA 1
ATOM 3843 C C . ASP B 1 25 ? 4.5 47 -5.918 1 88.62 25 ASP B C 1
ATOM 3845 O O . ASP B 1 25 ? 5.105 47.875 -5.309 1 88.62 25 ASP B O 1
ATOM 3849 N N . ARG B 1 26 ? 4.668 45.656 -5.715 1 85.81 26 ARG B N 1
ATOM 3850 C CA . ARG B 1 26 ? 5.777 45.125 -4.934 1 85.81 26 ARG B CA 1
ATOM 3851 C C . ARG B 1 26 ? 5.621 45.469 -3.453 1 85.81 26 ARG B C 1
ATOM 3853 O O . ARG B 1 26 ? 6.613 45.656 -2.75 1 85.81 26 ARG B O 1
ATOM 3860 N N . ARG B 1 27 ? 4.406 45.75 -2.986 1 88.12 27 ARG B N 1
ATOM 3861 C CA . ARG B 1 27 ? 4.109 45.906 -1.565 1 88.12 27 ARG B CA 1
ATOM 3862 C C . ARG B 1 27 ? 3.881 44.531 -0.909 1 88.12 27 ARG B C 1
ATOM 3864 O O . ARG B 1 27 ? 3.209 43.688 -1.476 1 88.12 27 ARG B O 1
ATOM 3871 N N . LEU B 1 28 ? 4.59 44.344 0.274 1 92.44 28 LEU B N 1
ATOM 3872 C CA . LEU B 1 28 ? 4.5 43.094 1.006 1 92.44 28 LEU B CA 1
ATOM 3873 C C . LEU B 1 28 ? 3.385 43.156 2.043 1 92.44 28 LEU B C 1
ATOM 3875 O O . LEU B 1 28 ? 3.256 44.125 2.775 1 92.44 28 LEU B O 1
ATOM 3879 N N . THR B 1 29 ? 2.549 42.188 1.964 1 93.69 29 THR B N 1
ATOM 3880 C CA . THR B 1 29 ? 1.533 42.031 2.998 1 93.69 29 THR B CA 1
ATOM 3881 C C . THR B 1 29 ? 1.77 40.75 3.797 1 93.69 29 THR B C 1
ATOM 3883 O O . THR B 1 29 ? 1.968 39.688 3.219 1 93.69 29 THR B O 1
ATOM 3886 N N . ALA B 1 30 ? 1.769 40.969 5.039 1 92.81 30 ALA B N 1
ATOM 3887 C CA . ALA B 1 30 ? 1.999 39.812 5.934 1 92.81 30 ALA B CA 1
ATOM 3888 C C . ALA B 1 30 ? 0.681 39.188 6.355 1 92.81 30 ALA B C 1
ATOM 3890 O O . ALA B 1 30 ? -0.302 39.875 6.617 1 92.81 30 ALA B O 1
ATOM 3891 N N . ARG B 1 31 ? 0.659 37.875 6.254 1 87.62 31 ARG B N 1
ATOM 3892 C CA . ARG B 1 31 ? -0.456 37.094 6.773 1 87.62 31 ARG B CA 1
ATOM 3893 C C . ARG B 1 31 ? 0.014 36.125 7.863 1 87.62 31 ARG B C 1
ATOM 3895 O O . ARG B 1 31 ? 0.84 35.25 7.609 1 87.62 31 ARG B O 1
ATOM 3902 N N . ARG B 1 32 ? -0.57 36.375 8.969 1 81.94 32 ARG B N 1
ATOM 3903 C CA . ARG B 1 32 ? -0.196 35.5 10.078 1 81.94 32 ARG B CA 1
ATOM 3904 C C . ARG B 1 32 ? -0.969 34.188 10.031 1 81.94 32 ARG B C 1
ATOM 3906 O O . ARG B 1 32 ? -2.156 34.188 9.695 1 81.94 32 ARG B O 1
ATOM 3913 N N . GLY B 1 33 ? -0.173 33.219 10.125 1 71.12 33 GLY B N 1
ATOM 3914 C CA . GLY B 1 33 ? -0.792 31.891 10.148 1 71.12 33 GLY B CA 1
ATOM 3915 C C . GLY B 1 33 ? -1.25 31.484 11.531 1 71.12 33 GLY B C 1
ATOM 3916 O O . GLY B 1 33 ? -0.881 32.094 12.531 1 71.12 33 GLY B O 1
ATOM 3917 N N . GLY B 1 34 ? -2.254 30.672 11.633 1 64.44 34 GLY B N 1
ATOM 3918 C CA . GLY B 1 34 ? -2.682 30.016 12.859 1 64.44 34 GLY B CA 1
ATOM 3919 C C . GLY B 1 34 ? -2.244 28.562 12.938 1 64.44 34 GLY B C 1
ATOM 3920 O O . GLY B 1 34 ? -1.464 28.094 12.102 1 64.44 34 GLY B O 1
ATOM 3921 N N . GLY B 1 35 ? -2.25 27.984 14.133 1 69.31 35 GLY B N 1
ATOM 3922 C CA . GLY B 1 35 ? -1.97 26.562 14.289 1 69.31 35 GLY B CA 1
ATOM 3923 C C . GLY B 1 35 ? -1.382 26.219 15.641 1 69.31 35 GLY B C 1
ATOM 3924 O O . GLY B 1 35 ? -1.097 27.109 16.453 1 69.31 35 GLY B O 1
ATOM 3925 N N . GLY B 1 36 ? -1.255 25.016 15.773 1 69.06 36 GLY B N 1
ATOM 3926 C CA . GLY B 1 36 ? -0.817 24.5 17.062 1 69.06 36 GLY B CA 1
ATOM 3927 C C . GLY B 1 36 ? 0.569 24.969 17.453 1 69.06 36 GLY B C 1
ATOM 3928 O O . GLY B 1 36 ? 0.814 25.281 18.625 1 69.06 36 GLY B O 1
ATOM 3929 N N . LEU B 1 37 ? 1.389 25.156 16.406 1 77.31 37 LEU B N 1
ATOM 3930 C CA . LEU B 1 37 ? 2.762 25.562 16.703 1 77.31 37 LEU B CA 1
ATOM 3931 C C . LEU B 1 37 ? 2.824 27.016 17.141 1 77.31 37 LEU B C 1
ATOM 3933 O O . LEU B 1 37 ? 3.582 27.359 18.062 1 77.31 37 LEU B O 1
ATOM 3937 N N . VAL B 1 38 ? 2.045 27.844 16.516 1 79 38 VAL B N 1
ATOM 3938 C CA . VAL B 1 38 ? 1.99 29.25 16.891 1 79 38 VAL B CA 1
ATOM 3939 C C . VAL B 1 38 ? 1.479 29.391 18.312 1 79 38 VAL B C 1
ATOM 3941 O O . VAL B 1 38 ? 2.082 30.094 19.141 1 79 38 VAL B O 1
ATOM 3944 N N . SER B 1 39 ? 0.446 28.625 18.562 1 77.69 39 SER B N 1
ATOM 3945 C CA . SER B 1 39 ? -0.122 28.625 19.906 1 77.69 39 SER B CA 1
ATOM 3946 C C . SER B 1 39 ? 0.885 28.125 20.922 1 77.69 39 SER B C 1
ATOM 3948 O O . SER B 1 39 ? 1.002 28.672 22.031 1 77.69 39 SER B O 1
ATOM 3950 N N . GLY B 1 40 ? 1.542 27.125 20.625 1 77.56 40 GLY B N 1
ATOM 3951 C CA . GLY B 1 40 ? 2.539 26.547 21.516 1 77.56 40 GLY B CA 1
ATOM 3952 C C . GLY B 1 40 ? 3.668 27.516 21.844 1 77.56 40 GLY B C 1
ATOM 3953 O O . GLY B 1 40 ? 4.047 27.656 23 1 77.56 40 GLY B O 1
ATOM 3954 N N . LEU B 1 41 ? 4.152 28.141 20.875 1 79.62 41 LEU B N 1
ATOM 3955 C CA . LEU B 1 41 ? 5.273 29.062 21.062 1 79.62 41 LEU B CA 1
ATOM 3956 C C . LEU B 1 41 ? 4.855 30.266 21.906 1 79.62 41 LEU B C 1
ATOM 3958 O O . LEU B 1 41 ? 5.672 30.812 22.656 1 79.62 41 LEU B O 1
ATOM 3962 N N . SER B 1 42 ? 3.631 30.578 21.75 1 79.38 42 SER B N 1
ATOM 3963 C CA . SER B 1 42 ? 3.131 31.688 22.562 1 79.38 42 SER B CA 1
ATOM 3964 C C . SER B 1 42 ? 3.113 31.328 24.047 1 79.38 42 SER B C 1
ATOM 3966 O O . SER B 1 42 ? 3.133 32.219 24.906 1 79.38 42 SER B O 1
ATOM 3968 N N . ALA B 1 43 ? 3.186 30.109 24.297 1 79.62 43 ALA B N 1
ATOM 3969 C CA . ALA B 1 43 ? 3.049 29.625 25.672 1 79.62 43 ALA B CA 1
ATOM 3970 C C . ALA B 1 43 ? 4.379 29.719 26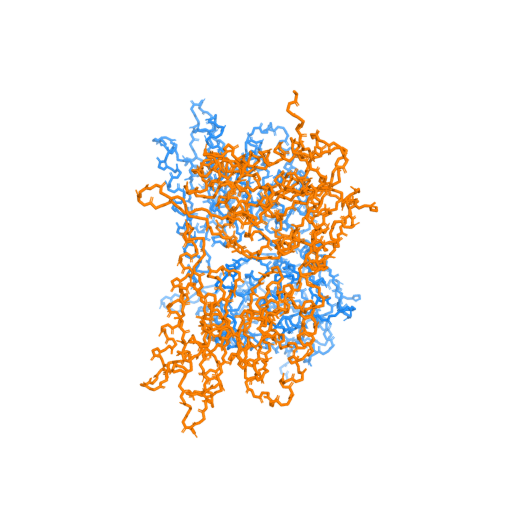.406 1 79.62 43 ALA B C 1
ATOM 3972 O O . ALA B 1 43 ? 4.414 29.672 27.641 1 79.62 43 ALA B O 1
ATOM 3973 N N . ILE B 1 44 ? 5.504 29.734 25.766 1 80.75 44 ILE B N 1
ATOM 3974 C CA . ILE B 1 44 ? 6.781 29.797 26.469 1 80.75 44 ILE B CA 1
ATOM 3975 C C . ILE B 1 44 ? 7.062 31.219 26.938 1 80.75 44 ILE B C 1
ATOM 3977 O O . ILE B 1 44 ? 8.039 31.469 27.641 1 80.75 44 ILE B O 1
ATOM 3981 N N . GLY B 1 45 ? 6.234 32.125 26.859 1 70.56 45 GLY B N 1
ATOM 3982 C CA . GLY B 1 45 ? 6.309 33.469 27.406 1 70.56 45 GLY B CA 1
ATOM 3983 C C . GLY B 1 45 ? 7.195 34.375 26.594 1 70.56 45 GLY B C 1
ATOM 3984 O O . GLY B 1 45 ? 8.094 33.938 25.875 1 70.56 45 GLY B O 1
ATOM 3985 N N . PRO B 1 46 ? 6.953 35.562 26.625 1 66.31 46 PRO B N 1
ATOM 3986 C CA . PRO B 1 46 ? 7.699 36.562 25.875 1 66.31 46 PRO B CA 1
ATOM 3987 C C . PRO B 1 46 ? 9.141 36.719 26.359 1 66.31 46 PRO B C 1
ATOM 3989 O O . PRO B 1 46 ? 9.992 37.219 25.625 1 66.31 46 PRO B O 1
ATOM 3992 N N . ASP B 1 47 ? 9.359 36.219 27.547 1 69 47 ASP B N 1
ATOM 3993 C CA . ASP B 1 47 ? 10.688 36.406 28.125 1 69 47 ASP B CA 1
ATOM 3994 C C . ASP B 1 47 ? 11.656 35.312 27.641 1 69 47 ASP B C 1
ATOM 3996 O O . ASP B 1 47 ? 12.867 35.438 27.828 1 69 47 ASP B O 1
ATOM 4000 N N . THR B 1 48 ? 11.062 34.375 27.078 1 78 48 THR B N 1
ATOM 4001 C CA . THR B 1 48 ? 11.93 33.312 26.547 1 78 48 THR B CA 1
ATOM 4002 C C . THR B 1 48 ? 12.531 33.75 25.219 1 78 48 THR B C 1
ATOM 4004 O O . THR B 1 48 ? 11.82 34.219 24.328 1 78 48 THR B O 1
ATOM 4007 N N . ASP B 1 49 ? 13.875 33.719 25.172 1 88.62 49 ASP B N 1
ATOM 4008 C CA . ASP B 1 49 ? 14.562 34 23.906 1 88.62 49 ASP B CA 1
ATOM 4009 C C . ASP B 1 49 ? 14.375 32.844 22.922 1 88.62 49 ASP B C 1
ATOM 4011 O O . ASP B 1 49 ? 15.18 31.906 22.875 1 88.62 49 ASP B O 1
ATOM 4015 N N . ALA B 1 50 ? 13.305 32.938 22.219 1 92.81 50 ALA B N 1
ATOM 4016 C CA . ALA B 1 50 ? 12.969 31.875 21.266 1 92.81 50 ALA B CA 1
ATOM 4017 C C . ALA B 1 50 ? 13.078 32.375 19.828 1 92.81 50 ALA B C 1
ATOM 4019 O O . ALA B 1 50 ? 12.836 33.562 19.547 1 92.81 50 ALA B O 1
ATOM 4020 N N . VAL B 1 51 ? 13.5 31.5 18.969 1 94.94 51 VAL B N 1
ATOM 4021 C CA . VAL B 1 51 ? 13.57 31.828 17.547 1 94.94 51 VAL B CA 1
ATOM 4022 C C . VAL B 1 51 ? 12.93 30.719 16.719 1 94.94 51 VAL B C 1
ATOM 4024 O O . VAL B 1 51 ? 13.117 29.531 17.016 1 94.94 51 VAL B O 1
ATOM 4027 N N . TRP B 1 52 ? 12.117 31.141 15.75 1 95.56 52 TRP B N 1
ATOM 4028 C CA . TRP B 1 52 ? 11.508 30.219 14.797 1 95.56 52 TRP B CA 1
ATOM 4029 C C . TRP B 1 52 ? 12.242 30.25 13.461 1 95.56 52 TRP B C 1
ATOM 4031 O O . TRP B 1 52 ? 12.305 31.297 12.812 1 95.56 52 TRP B O 1
ATOM 4041 N N . VAL B 1 53 ? 12.812 29.125 13.078 1 97.5 53 VAL B N 1
ATOM 4042 C CA . VAL B 1 53 ? 13.477 29 11.789 1 97.5 53 VAL B CA 1
ATOM 4043 C C . VAL B 1 53 ? 12.531 28.344 10.781 1 97.5 53 VAL B C 1
ATOM 4045 O O . VAL B 1 53 ? 11.969 27.281 11.055 1 97.5 53 VAL B O 1
ATOM 4048 N N . CYS B 1 54 ? 12.289 28.953 9.625 1 97.38 54 CYS B N 1
ATOM 4049 C CA . CYS B 1 54 ? 11.391 28.438 8.602 1 97.38 54 CYS B CA 1
ATOM 4050 C C . CYS B 1 54 ? 11.93 28.734 7.207 1 97.38 54 CYS B C 1
ATOM 4052 O O . CYS B 1 54 ? 13 29.312 7.059 1 97.38 54 CYS B O 1
ATOM 4054 N N . SER B 1 55 ? 11.289 28.25 6.215 1 97.56 55 SER B N 1
ATOM 4055 C CA . SER B 1 55 ? 11.711 28.453 4.836 1 97.56 55 SER B CA 1
ATOM 4056 C C . SER B 1 55 ? 10.812 29.453 4.117 1 97.56 55 SER B C 1
ATOM 4058 O O . SER B 1 55 ? 9.625 29.547 4.422 1 97.56 55 SER B O 1
ATOM 4060 N N . ALA B 1 56 ? 11.422 30.25 3.236 1 96.62 56 ALA B N 1
ATOM 4061 C CA . ALA B 1 56 ? 10.625 31 2.271 1 96.62 56 ALA B CA 1
ATOM 4062 C C . ALA B 1 56 ? 9.914 30.062 1.297 1 96.62 56 ALA B C 1
ATOM 4064 O O . ALA B 1 56 ? 10.555 29.219 0.675 1 96.62 56 ALA B O 1
ATOM 4065 N N . LEU B 1 57 ? 8.656 30.266 1.188 1 92.56 57 LEU B N 1
ATOM 4066 C CA . LEU B 1 57 ? 7.891 29.297 0.396 1 92.56 57 LEU B CA 1
ATOM 4067 C C . LEU B 1 57 ? 7.527 29.891 -0.964 1 92.56 57 LEU B C 1
ATOM 4069 O O . LEU B 1 57 ? 7.309 29.156 -1.927 1 92.56 57 LEU B O 1
ATOM 4073 N N . GLY B 1 58 ? 7.449 31.188 -1.067 1 91.31 58 GLY B N 1
ATOM 4074 C CA . GLY B 1 58 ? 7.062 31.844 -2.301 1 91.31 58 GLY B CA 1
ATOM 4075 C C . GLY B 1 58 ? 7.809 33.156 -2.541 1 91.31 58 GLY B C 1
ATOM 4076 O O . GLY B 1 58 ? 8.727 33.5 -1.793 1 91.31 58 GLY B O 1
ATOM 4077 N N . ASP B 1 59 ? 7.371 33.844 -3.531 1 91.81 59 ASP B N 1
ATOM 4078 C CA . ASP B 1 59 ? 8.055 35.062 -3.936 1 91.81 59 ASP B CA 1
ATOM 4079 C C . ASP B 1 59 ? 7.93 36.156 -2.865 1 91.81 59 ASP B C 1
ATOM 4081 O O . ASP B 1 59 ? 8.867 36.906 -2.631 1 91.81 59 ASP B O 1
ATOM 4085 N N . GLY B 1 60 ? 6.762 36.219 -2.285 1 94.81 60 GLY B N 1
ATOM 4086 C CA . GLY B 1 60 ? 6.586 37.188 -1.207 1 94.81 60 GLY B CA 1
ATOM 4087 C C . GLY B 1 60 ? 7.516 36.938 -0.034 1 94.81 60 GLY B C 1
ATOM 4088 O O . GLY B 1 60 ? 8.125 37.875 0.49 1 94.81 60 GLY B O 1
ATOM 4089 N N . ASP B 1 61 ? 7.617 35.688 0.348 1 96 61 ASP B N 1
ATOM 4090 C CA . ASP B 1 61 ? 8.523 35.312 1.43 1 96 61 ASP B CA 1
ATOM 4091 C C . ASP B 1 61 ? 9.969 35.656 1.074 1 96 61 ASP B C 1
ATOM 4093 O O . ASP B 1 61 ? 10.711 36.219 1.901 1 96 61 ASP B O 1
ATOM 4097 N N . ARG B 1 62 ? 10.344 35.344 -0.08 1 95.44 62 ARG B N 1
ATOM 4098 C CA . ARG B 1 62 ? 11.711 35.594 -0.517 1 95.44 62 ARG B CA 1
ATOM 4099 C C . ARG B 1 62 ? 12.023 37.094 -0.504 1 95.44 62 ARG B C 1
ATOM 4101 O O . ARG B 1 62 ? 13.133 37.5 -0.16 1 95.44 62 ARG B O 1
ATOM 4108 N N . GLU B 1 63 ? 11.078 37.875 -0.949 1 95.25 63 GLU B N 1
ATOM 4109 C CA . GLU B 1 63 ? 11.25 39.312 -0.906 1 95.25 63 GLU B CA 1
ATOM 4110 C C . GLU B 1 63 ? 11.391 39.812 0.53 1 95.25 63 GLU B C 1
ATOM 4112 O O . GLU B 1 63 ? 12.203 40.688 0.812 1 95.25 63 GLU B O 1
ATOM 4117 N N . ALA B 1 64 ? 10.539 39.281 1.385 1 96 64 ALA B N 1
ATOM 4118 C CA . ALA B 1 64 ? 10.656 39.625 2.797 1 96 64 ALA B CA 1
ATOM 4119 C C . ALA B 1 64 ? 12.047 39.344 3.33 1 96 64 ALA B C 1
ATOM 4121 O O . ALA B 1 64 ? 12.625 40.125 4.074 1 96 64 ALA B O 1
ATOM 4122 N N . VAL B 1 65 ? 12.594 38.219 2.973 1 96.56 65 VAL B N 1
ATOM 4123 C CA . VAL B 1 65 ? 13.93 37.812 3.404 1 96.56 65 VAL B CA 1
ATOM 4124 C C . VAL B 1 65 ? 14.969 38.781 2.84 1 96.56 65 VAL B C 1
ATOM 4126 O O . VAL B 1 65 ? 15.891 39.188 3.547 1 96.56 65 VAL B O 1
ATOM 4129 N N . ARG B 1 66 ? 14.82 39.062 1.599 1 95.12 66 ARG B N 1
ATOM 4130 C CA . ARG B 1 66 ? 15.75 40 0.97 1 95.12 66 ARG B CA 1
ATOM 4131 C C . ARG B 1 66 ? 15.766 41.344 1.709 1 95.12 66 ARG B C 1
ATOM 4133 O O . ARG B 1 66 ? 16.828 41.938 1.903 1 95.12 66 ARG B O 1
ATOM 4140 N N . ARG B 1 67 ? 14.641 41.781 2.133 1 95 67 ARG B N 1
ATOM 4141 C CA . ARG B 1 67 ? 14.508 43.094 2.75 1 95 67 ARG B CA 1
ATOM 4142 C C . ARG B 1 67 ? 15 43.094 4.191 1 95 67 ARG B C 1
ATOM 4144 O O . ARG B 1 67 ? 15.445 44.094 4.719 1 95 67 ARG B O 1
ATOM 4151 N N . THR B 1 68 ? 14.906 42 4.828 1 94.94 68 THR B N 1
ATOM 4152 C CA . THR B 1 68 ? 15.172 41.969 6.262 1 94.94 68 THR B CA 1
ATOM 4153 C C . THR B 1 68 ? 16.469 41.219 6.547 1 94.94 68 THR B C 1
ATOM 4155 O O . THR B 1 68 ? 16.922 41.188 7.691 1 94.94 68 THR B O 1
ATOM 4158 N N . GLY B 1 69 ? 17.016 40.562 5.477 1 93.69 69 GLY B N 1
ATOM 4159 C CA . GLY B 1 69 ? 18.188 39.719 5.676 1 93.69 69 GLY B CA 1
ATOM 4160 C C . GLY B 1 69 ? 17.859 38.375 6.332 1 93.69 69 GLY B C 1
ATOM 4161 O O . GLY B 1 69 ? 18.734 37.719 6.895 1 93.69 69 GLY B O 1
ATOM 4162 N N . GLY B 1 70 ? 16.562 38.094 6.402 1 94.38 70 GLY B N 1
ATOM 4163 C CA . GLY B 1 70 ? 16.141 36.812 6.953 1 94.38 70 GLY B CA 1
ATOM 4164 C C . GLY B 1 70 ? 15.57 36.938 8.352 1 94.38 70 GLY B C 1
ATOM 4165 O O . GLY B 1 70 ? 14.867 36.031 8.812 1 94.38 70 GLY B O 1
ATOM 4166 N N . ALA B 1 71 ? 15.961 37.906 9.07 1 95.94 71 ALA B N 1
ATOM 4167 C CA . ALA B 1 71 ? 15.352 38.219 10.359 1 95.94 71 ALA B CA 1
ATOM 4168 C C . ALA B 1 71 ? 14.094 39.062 10.18 1 95.94 71 ALA B C 1
ATOM 4170 O O . ALA B 1 71 ? 14.18 40.281 10.031 1 95.94 71 ALA B O 1
ATOM 4171 N N . LEU B 1 72 ? 12.969 38.469 10.297 1 95.31 72 LEU B N 1
ATOM 4172 C CA . LEU B 1 72 ? 11.719 39.125 9.93 1 95.31 72 LEU B CA 1
ATOM 4173 C C . LEU B 1 72 ? 11.359 40.219 10.953 1 95.31 72 LEU B C 1
ATOM 4175 O O . LEU B 1 72 ? 11.789 40.156 12.102 1 95.31 72 LEU B O 1
ATOM 4179 N N . ASP B 1 73 ? 10.578 41.125 10.555 1 92.94 73 ASP B N 1
ATOM 4180 C CA . ASP B 1 73 ? 10.109 42.219 11.414 1 92.94 73 ASP B CA 1
ATOM 4181 C C . ASP B 1 73 ? 9.164 41.688 12.492 1 92.94 73 ASP B C 1
ATOM 4183 O O . ASP B 1 73 ? 8.109 41.125 12.188 1 92.94 73 ASP B O 1
ATOM 4187 N N . PRO B 1 74 ? 9.492 41.906 13.703 1 90 74 PRO B N 1
ATOM 4188 C CA . PRO B 1 74 ? 8.633 41.438 14.789 1 90 74 PRO B CA 1
ATOM 4189 C C . PRO B 1 74 ? 7.207 41.969 14.688 1 90 74 PRO B C 1
ATOM 4191 O O . PRO B 1 74 ? 6.273 41.344 15.195 1 90 74 PRO B O 1
ATOM 4194 N N . ALA B 1 75 ? 7.023 43.094 14.039 1 90.5 75 ALA B N 1
ATOM 4195 C CA . ALA B 1 75 ? 5.688 43.656 13.836 1 90.5 75 ALA B CA 1
ATOM 4196 C C . ALA B 1 75 ? 4.832 42.719 12.992 1 90.5 75 ALA B C 1
ATOM 4198 O O . ALA B 1 75 ? 3.611 42.656 13.148 1 90.5 75 ALA B O 1
ATOM 4199 N N . ASP B 1 76 ? 5.52 41.938 12.172 1 91.31 76 ASP B N 1
ATOM 4200 C CA . ASP B 1 76 ? 4.82 41.031 11.273 1 91.31 76 ASP B CA 1
ATOM 4201 C C . ASP B 1 76 ? 4.625 39.656 11.93 1 91.31 76 ASP B C 1
ATOM 4203 O O . ASP B 1 76 ? 3.791 38.875 11.484 1 91.31 76 ASP B O 1
ATOM 4207 N N . THR B 1 77 ? 5.363 39.375 12.977 1 89.31 77 THR B N 1
ATOM 4208 C CA . THR B 1 77 ? 5.406 38.031 13.492 1 89.31 77 THR B CA 1
ATOM 4209 C C . THR B 1 77 ? 4.762 37.938 14.875 1 89.31 77 THR B C 1
ATOM 4211 O O . THR B 1 77 ? 4.98 37 15.617 1 89.31 77 THR B O 1
ATOM 4214 N N . GLY B 1 78 ? 4.062 38.938 15.297 1 83.19 78 GLY B N 1
ATOM 4215 C CA . GLY B 1 78 ? 3.443 39 16.609 1 83.19 78 GLY B CA 1
ATOM 4216 C C . GLY B 1 78 ? 4.449 39.094 17.734 1 83.19 78 GLY B C 1
ATOM 4217 O O . GLY B 1 78 ? 4.234 38.562 18.828 1 83.19 78 GLY B O 1
ATOM 4218 N N . GLY B 1 79 ? 5.633 39.688 17.391 1 85 79 GLY B N 1
ATOM 4219 C CA . GLY B 1 79 ? 6.656 39.938 18.391 1 85 79 GLY B CA 1
ATOM 4220 C C . GLY B 1 79 ? 7.641 38.781 18.531 1 85 79 GLY B C 1
ATOM 4221 O O . GLY B 1 79 ? 8.578 38.844 19.312 1 85 79 GLY B O 1
ATOM 4222 N N . ARG B 1 80 ? 7.527 37.781 17.719 1 87.62 80 ARG B N 1
ATOM 4223 C CA . ARG B 1 80 ? 8.406 36.625 17.812 1 87.62 80 ARG B CA 1
ATOM 4224 C C . ARG B 1 80 ? 9.594 36.75 16.875 1 87.62 80 ARG B C 1
ATOM 4226 O O . ARG B 1 80 ? 9.477 37.344 15.789 1 87.62 80 ARG B O 1
ATOM 4233 N N . ARG B 1 81 ? 10.648 36.312 17.266 1 92.62 81 ARG B N 1
ATOM 4234 C CA . ARG B 1 81 ? 11.812 36.281 16.391 1 92.62 81 ARG B CA 1
ATOM 4235 C C . ARG B 1 81 ? 11.695 35.125 15.391 1 92.62 81 ARG B C 1
ATOM 4237 O O . ARG B 1 81 ? 11.508 33.969 15.773 1 92.62 81 ARG B O 1
ATOM 4244 N N . VAL B 1 82 ? 11.766 35.5 14.109 1 94.94 82 VAL B N 1
ATOM 4245 C CA . VAL B 1 82 ? 11.648 34.5 13.039 1 94.94 82 VAL B CA 1
ATOM 4246 C C . VAL B 1 82 ? 12.82 34.656 12.07 1 94.94 82 VAL B C 1
ATOM 4248 O O . VAL B 1 82 ? 13.109 35.75 11.594 1 94.94 82 VAL B O 1
ATOM 4251 N N . ARG B 1 83 ? 13.516 33.594 11.898 1 97.25 83 ARG B N 1
ATOM 4252 C CA . ARG B 1 83 ? 14.523 33.5 10.852 1 97.25 83 ARG B CA 1
ATOM 4253 C C . ARG B 1 83 ? 14 32.688 9.656 1 97.25 83 ARG B C 1
ATOM 4255 O O . ARG B 1 83 ? 13.82 31.484 9.742 1 97.25 83 ARG B O 1
ATOM 4262 N N . MET B 1 84 ? 13.781 33.406 8.562 1 97.94 84 MET B N 1
ATOM 4263 C CA . MET B 1 84 ? 13.297 32.781 7.336 1 97.94 84 MET B CA 1
ATOM 4264 C C . MET B 1 84 ? 14.43 32.562 6.344 1 97.94 84 MET B C 1
ATOM 4266 O O . MET B 1 84 ? 15.188 33.5 6.051 1 97.94 84 MET B O 1
ATOM 4270 N N . LEU B 1 85 ? 14.547 31.344 5.875 1 98.31 85 LEU B N 1
ATOM 4271 C CA . LEU B 1 85 ? 15.656 30.984 4.996 1 98.31 85 LEU B CA 1
ATOM 4272 C C . LEU B 1 85 ? 15.25 31.094 3.531 1 98.31 85 LEU B C 1
ATOM 4274 O O . LEU B 1 85 ? 14.188 30.609 3.135 1 98.31 85 LEU B O 1
ATOM 4278 N N . ASP B 1 86 ? 16.016 31.719 2.787 1 97.19 86 ASP B N 1
ATOM 4279 C CA . ASP B 1 86 ? 15.836 31.797 1.341 1 97.19 86 ASP B CA 1
ATOM 4280 C C . ASP B 1 86 ? 16.625 30.703 0.627 1 97.19 86 ASP B C 1
ATOM 4282 O O . ASP B 1 86 ? 17.578 31 -0.089 1 97.19 86 ASP B O 1
ATOM 4286 N N . ILE B 1 87 ? 16.172 29.578 0.742 1 97.12 87 ILE B N 1
ATOM 4287 C CA . ILE B 1 87 ? 16.781 28.438 0.069 1 97.12 87 ILE B CA 1
ATOM 4288 C C . ILE B 1 87 ? 16.484 28.5 -1.426 1 97.12 87 ILE B C 1
ATOM 4290 O O . ILE B 1 87 ? 15.375 28.859 -1.824 1 97.12 87 ILE B O 1
ATOM 4294 N N . ASP B 1 88 ? 17.484 28.109 -2.248 1 96.38 88 ASP B N 1
ATOM 4295 C CA . ASP B 1 88 ? 17.328 28.125 -3.699 1 96.38 88 ASP B CA 1
ATOM 4296 C C . ASP B 1 88 ? 15.992 27.5 -4.117 1 96.38 88 ASP B C 1
ATOM 4298 O O . ASP B 1 88 ? 15.617 26.453 -3.607 1 96.38 88 ASP B O 1
ATOM 4302 N N . ALA B 1 89 ? 15.312 28.156 -5.043 1 94.88 89 ALA B N 1
ATOM 4303 C CA . ALA B 1 89 ? 13.953 27.766 -5.43 1 94.88 89 ALA B CA 1
ATOM 4304 C C . ALA B 1 89 ? 13.922 26.344 -5.961 1 94.88 89 ALA B C 1
ATOM 4306 O O . ALA B 1 89 ? 12.969 25.594 -5.707 1 94.88 89 ALA B O 1
ATOM 4307 N N . GLN B 1 90 ? 14.906 26 -6.723 1 96.44 90 GLN B N 1
ATOM 4308 C CA . GLN B 1 90 ? 14.938 24.656 -7.281 1 96.44 90 GLN B CA 1
ATOM 4309 C C . GLN B 1 90 ? 15.188 23.609 -6.195 1 96.44 90 GLN B C 1
ATOM 4311 O O . GLN B 1 90 ? 14.578 22.531 -6.207 1 96.44 90 GLN B O 1
ATOM 4316 N N . VAL B 1 91 ? 16.109 23.906 -5.285 1 97.56 91 VAL B N 1
ATOM 4317 C CA . VAL B 1 91 ? 16.359 23.031 -4.156 1 97.56 91 VAL B CA 1
ATOM 4318 C C . VAL B 1 91 ? 15.086 22.844 -3.336 1 97.56 91 VAL B C 1
ATOM 4320 O O . VAL B 1 91 ? 14.734 21.734 -2.961 1 97.56 91 VAL B O 1
ATOM 4323 N N . HIS B 1 92 ? 14.469 23.953 -3.145 1 96.56 92 HIS B N 1
ATOM 4324 C CA . HIS B 1 92 ? 13.227 23.906 -2.381 1 96.56 92 HIS B CA 1
ATOM 4325 C C . HIS B 1 92 ? 12.18 23.047 -3.082 1 96.56 92 HIS B C 1
ATOM 4327 O O . HIS B 1 92 ? 11.555 22.188 -2.455 1 96.56 92 HIS B O 1
ATOM 4333 N N . SER B 1 93 ? 11.977 23.297 -4.359 1 96.5 93 SER B N 1
ATOM 4334 C CA . SER B 1 93 ? 10.984 22.547 -5.117 1 96.5 93 SER B CA 1
ATOM 4335 C C . SER B 1 93 ? 11.289 21.062 -5.109 1 96.5 93 SER B C 1
ATOM 4337 O O . SER B 1 93 ? 10.398 20.234 -4.879 1 96.5 93 SER B O 1
ATOM 4339 N N . ASP B 1 94 ? 12.5 20.641 -5.352 1 98 94 ASP B N 1
ATOM 4340 C CA . ASP B 1 94 ? 12.906 19.234 -5.371 1 98 94 ASP B CA 1
ATOM 4341 C C . ASP B 1 94 ? 12.734 18.594 -3.996 1 98 94 ASP B C 1
ATOM 4343 O O . ASP B 1 94 ? 12.258 17.469 -3.889 1 98 94 ASP B O 1
ATOM 4347 N N . ALA B 1 95 ? 13.117 19.344 -2.988 1 98.19 95 ALA B N 1
ATOM 4348 C CA . ALA B 1 95 ? 13.016 18.812 -1.631 1 98.19 95 ALA B CA 1
ATOM 4349 C C . ALA B 1 95 ? 11.555 18.703 -1.196 1 98.19 95 ALA B C 1
ATOM 4351 O O . ALA B 1 95 ? 11.141 17.688 -0.646 1 98.19 95 ALA B O 1
ATOM 4352 N N . TYR B 1 96 ? 10.836 19.766 -1.419 1 96.75 96 TYR B N 1
ATOM 4353 C CA . TYR B 1 96 ? 9.469 19.859 -0.918 1 96.75 96 TYR B CA 1
ATOM 4354 C C . TYR B 1 96 ? 8.508 19.047 -1.78 1 96.75 96 TYR B C 1
ATOM 4356 O O . TYR B 1 96 ? 7.832 18.141 -1.284 1 96.75 96 TYR B O 1
ATOM 4364 N N . ASN B 1 97 ? 8.391 19.312 -3.084 1 95.56 97 ASN B N 1
ATOM 4365 C CA . ASN B 1 97 ? 7.488 18.609 -3.986 1 95.56 97 ASN B CA 1
ATOM 4366 C C . ASN B 1 97 ? 8.031 17.234 -4.371 1 95.56 97 ASN B C 1
ATOM 4368 O O . ASN B 1 97 ? 7.297 16.25 -4.383 1 95.56 97 ASN B O 1
ATOM 4372 N N . GLY B 1 98 ? 9.289 17.188 -4.648 1 97.25 98 GLY B N 1
ATOM 4373 C CA . GLY B 1 98 ? 9.906 15.984 -5.191 1 97.25 98 GLY B CA 1
ATOM 4374 C C . GLY B 1 98 ? 10.094 14.891 -4.152 1 97.25 98 GLY B C 1
ATOM 4375 O O . GLY B 1 98 ? 10.008 13.703 -4.473 1 97.25 98 GLY B O 1
ATOM 4376 N N . ILE B 1 99 ? 10.383 15.289 -2.898 1 98.44 99 ILE B N 1
ATOM 4377 C CA . ILE B 1 99 ? 10.703 14.289 -1.882 1 98.44 99 ILE B CA 1
ATOM 4378 C C . ILE B 1 99 ? 9.641 14.32 -0.785 1 98.44 99 ILE B C 1
ATOM 4380 O O . ILE B 1 99 ? 8.945 13.32 -0.561 1 98.44 99 ILE B O 1
ATOM 4384 N N . ALA B 1 100 ? 9.422 15.398 -0.095 1 97.81 100 ALA B N 1
ATOM 4385 C CA . ALA B 1 100 ? 8.531 15.461 1.062 1 97.81 100 ALA B CA 1
ATOM 4386 C C . ALA B 1 100 ? 7.105 15.086 0.678 1 97.81 100 ALA B C 1
ATOM 4388 O O . ALA B 1 100 ? 6.516 14.18 1.263 1 97.81 100 ALA B O 1
ATOM 4389 N N . ASN B 1 101 ? 6.594 15.711 -0.371 1 95.62 101 ASN B N 1
ATOM 4390 C CA . ASN B 1 101 ? 5.176 15.57 -0.694 1 95.62 101 ASN B CA 1
ATOM 4391 C C . ASN B 1 101 ? 4.93 14.359 -1.594 1 95.62 101 ASN B C 1
ATOM 4393 O O . ASN B 1 101 ? 3.826 13.812 -1.616 1 95.62 101 ASN B O 1
ATOM 4397 N N . SER B 1 102 ? 5.988 13.938 -2.346 1 95.44 102 SER B N 1
ATOM 4398 C CA . SER B 1 102 ? 5.77 12.883 -3.328 1 95.44 102 SER B CA 1
ATOM 4399 C C . SER B 1 102 ? 6.293 11.547 -2.822 1 95.44 102 SER B C 1
ATOM 4401 O O . SER B 1 102 ? 5.773 10.492 -3.197 1 95.44 102 SER B O 1
ATOM 4403 N N . VAL B 1 103 ? 7.293 11.594 -1.954 1 98.19 103 VAL B N 1
ATOM 4404 C CA . VAL B 1 103 ? 7.898 10.328 -1.539 1 98.19 103 VAL B CA 1
ATOM 4405 C C . VAL B 1 103 ? 7.57 10.055 -0.073 1 98.19 103 VAL B C 1
ATOM 4407 O O . VAL B 1 103 ? 6.875 9.086 0.243 1 98.19 103 VAL B O 1
ATOM 4410 N N . LEU B 1 104 ? 7.961 10.945 0.815 1 98.62 104 LEU B N 1
ATOM 4411 C CA . LEU B 1 104 ? 7.824 10.68 2.242 1 98.62 104 LEU B CA 1
ATOM 4412 C C . LEU B 1 104 ? 6.355 10.68 2.656 1 98.62 104 LEU B C 1
ATOM 4414 O O . LEU B 1 104 ? 5.922 9.828 3.43 1 98.62 104 LEU B O 1
ATOM 4418 N N . TRP B 1 105 ? 5.594 11.664 2.129 1 97.69 105 TRP B N 1
ATOM 4419 C CA . TRP B 1 105 ? 4.16 11.688 2.391 1 97.69 105 TRP B CA 1
ATOM 4420 C C . TRP B 1 105 ? 3.504 10.391 1.937 1 97.69 105 TRP B C 1
ATOM 4422 O O . TRP B 1 105 ? 2.699 9.805 2.666 1 97.69 105 TRP B O 1
ATOM 4432 N N . PHE B 1 106 ? 3.898 9.922 0.744 1 97.75 106 PHE B N 1
ATOM 4433 C CA . PHE B 1 106 ? 3.311 8.719 0.179 1 97.75 106 PHE B CA 1
ATOM 4434 C C . PHE B 1 106 ? 3.729 7.488 0.976 1 97.75 106 PHE B C 1
ATOM 4436 O O . PHE B 1 106 ? 2.926 6.574 1.181 1 97.75 106 PHE B O 1
ATOM 4443 N N . ILE B 1 107 ? 4.926 7.438 1.441 1 98.5 107 ILE B N 1
ATOM 4444 C CA . ILE B 1 107 ? 5.406 6.324 2.248 1 98.5 107 ILE B CA 1
ATOM 4445 C C . ILE B 1 107 ? 4.645 6.273 3.57 1 98.5 107 ILE B C 1
ATOM 4447 O O . ILE B 1 107 ? 4.066 5.246 3.924 1 98.5 107 ILE B O 1
ATOM 4451 N N . HIS B 1 108 ? 4.578 7.391 4.246 1 98.25 108 HIS B N 1
ATOM 4452 C CA . HIS B 1 108 ? 3.994 7.426 5.582 1 98.25 108 HIS B CA 1
ATOM 4453 C C . HIS B 1 108 ? 2.496 7.145 5.539 1 98.25 108 HIS B C 1
ATOM 4455 O O . HIS B 1 108 ? 1.938 6.586 6.488 1 98.25 108 HIS B O 1
ATOM 4461 N N . HIS B 1 109 ? 1.865 7.453 4.395 1 98.06 109 HIS B N 1
ATOM 4462 C CA . HIS B 1 109 ? 0.417 7.305 4.301 1 98.06 109 HIS B CA 1
ATOM 4463 C C . HIS B 1 109 ? 0.039 6.102 3.443 1 98.06 109 HIS B C 1
ATOM 4465 O O . HIS B 1 109 ? -1.146 5.812 3.258 1 98.06 109 HIS B O 1
ATOM 4471 N N . MET B 1 110 ? 1.034 5.359 2.895 1 97.69 110 MET B N 1
ATOM 4472 C CA . MET B 1 110 ? 0.824 4.152 2.102 1 97.69 110 MET B CA 1
ATOM 4473 C C . MET B 1 110 ? -0.059 4.445 0.892 1 97.69 110 MET B C 1
ATOM 4475 O O . MET B 1 110 ? -1.083 3.787 0.694 1 97.69 110 MET B O 1
ATOM 4479 N N . LEU B 1 111 ? 0.448 5.359 -0.026 1 97.5 111 LEU B N 1
ATOM 4480 C CA . LEU B 1 111 ? -0.453 5.898 -1.037 1 97.5 111 LEU B CA 1
ATOM 4481 C C . LEU B 1 111 ? -0.055 5.426 -2.432 1 97.5 111 LEU B C 1
ATOM 4483 O O . LEU B 1 111 ? -0.741 5.723 -3.412 1 97.5 111 LEU B O 1
ATOM 4487 N N . TYR B 1 112 ? 1.038 4.59 -2.547 1 97.12 112 TYR B N 1
ATOM 4488 C CA . TYR B 1 112 ? 1.596 4.301 -3.861 1 97.12 112 TYR B CA 1
ATOM 4489 C C . TYR B 1 112 ? 0.732 3.289 -4.609 1 97.12 112 TYR B C 1
ATOM 4491 O O . TYR B 1 112 ? 0.217 2.342 -4.012 1 97.12 112 TYR B O 1
ATOM 4499 N N . GLN B 1 113 ? 0.643 3.514 -5.914 1 95.19 113 GLN B N 1
ATOM 4500 C CA . GLN B 1 113 ? 0.322 2.422 -6.828 1 95.19 113 GLN B CA 1
ATOM 4501 C C . GLN B 1 113 ? 1.551 1.562 -7.109 1 95.19 113 GLN B C 1
ATOM 4503 O O . GLN B 1 113 ? 2.238 1.762 -8.109 1 95.19 113 GLN B O 1
ATOM 4508 N N . THR B 1 114 ? 1.75 0.579 -6.379 1 96.12 114 THR B N 1
ATOM 4509 C CA . THR B 1 114 ? 3.051 -0.053 -6.188 1 96.12 114 THR B CA 1
ATOM 4510 C C . THR B 1 114 ? 3.512 -0.741 -7.469 1 96.12 114 THR B C 1
ATOM 4512 O O . THR B 1 114 ? 4.715 -0.906 -7.691 1 96.12 114 THR B O 1
ATOM 4515 N N . PRO B 1 115 ? 2.6 -1.154 -8.461 1 94.31 115 PRO B N 1
ATOM 4516 C CA . PRO B 1 115 ? 3.133 -1.782 -9.672 1 94.31 115 PRO B CA 1
ATOM 4517 C C . PRO B 1 115 ? 3.922 -0.808 -10.539 1 94.31 115 PRO B C 1
ATOM 4519 O O . PRO B 1 115 ? 4.844 -1.217 -11.25 1 94.31 115 PRO B O 1
ATOM 4522 N N . LEU B 1 116 ? 3.549 0.503 -10.367 1 93 116 LEU B N 1
ATOM 4523 C CA . LEU B 1 116 ? 4.172 1.463 -11.273 1 93 116 LEU B CA 1
ATOM 4524 C C . LEU B 1 116 ? 4.93 2.533 -10.492 1 93 116 LEU B C 1
ATOM 4526 O O . LEU B 1 116 ? 5.762 3.244 -11.055 1 93 116 LEU B O 1
ATOM 4530 N N . GLU B 1 117 ? 4.543 2.66 -9.164 1 94.62 117 GLU B N 1
ATOM 4531 C CA . GLU B 1 117 ? 5.184 3.625 -8.281 1 94.62 117 GLU B CA 1
ATOM 4532 C C . GLU B 1 117 ? 5.707 2.947 -7.016 1 94.62 117 GLU B C 1
ATOM 4534 O O . GLU B 1 117 ? 5.223 1.882 -6.629 1 94.62 117 GLU B O 1
ATOM 4539 N N . PRO B 1 118 ? 6.746 3.553 -6.375 1 96.25 118 PRO B N 1
ATOM 4540 C CA . PRO B 1 118 ? 7.617 4.656 -6.781 1 96.25 118 PRO B CA 1
ATOM 4541 C C . PRO B 1 118 ? 8.703 4.223 -7.766 1 96.25 118 PRO B C 1
ATOM 4543 O O . PRO B 1 118 ? 8.914 3.021 -7.961 1 96.25 118 PRO B O 1
ATOM 4546 N N . VAL B 1 119 ? 9.227 5.125 -8.453 1 95.94 119 VAL B N 1
ATOM 4547 C CA . VAL B 1 119 ? 10.391 4.895 -9.312 1 95.94 119 VAL B CA 1
ATOM 4548 C C . VAL B 1 119 ? 11.617 5.574 -8.711 1 95.94 119 VAL B C 1
ATOM 4550 O O . VAL B 1 119 ? 11.781 6.793 -8.836 1 95.94 119 VAL B O 1
ATOM 4553 N N . PHE B 1 120 ? 12.492 4.863 -8.008 1 98.19 120 PHE B N 1
ATOM 4554 C CA . PHE B 1 120 ? 13.688 5.406 -7.379 1 98.19 120 PHE B CA 1
ATOM 4555 C C . PHE B 1 120 ? 14.883 5.312 -8.32 1 98.19 120 PHE B C 1
ATOM 4557 O O . PHE B 1 120 ? 15.742 4.441 -8.164 1 98.19 120 PHE B O 1
ATOM 4564 N N . ASP B 1 121 ? 14.922 6.23 -9.258 1 97.5 121 ASP B N 1
ATOM 4565 C CA . ASP B 1 121 ? 15.945 6.293 -10.297 1 97.5 121 ASP B CA 1
ATOM 4566 C C . ASP B 1 121 ? 16.922 7.438 -10.031 1 97.5 121 ASP B C 1
ATOM 4568 O O . ASP B 1 121 ? 17.047 7.91 -8.898 1 97.5 121 ASP B O 1
ATOM 4572 N N . ALA B 1 122 ? 17.703 7.852 -10.992 1 96.88 122 ALA B N 1
ATOM 4573 C CA . ALA B 1 122 ? 18.688 8.93 -10.867 1 96.88 122 ALA B CA 1
ATOM 4574 C C . ALA B 1 122 ? 18 10.258 -10.547 1 96.88 122 ALA B C 1
ATOM 4576 O O . ALA B 1 122 ? 18.562 11.086 -9.82 1 96.88 122 ALA B O 1
ATOM 4577 N N . GLY B 1 123 ? 16.812 10.422 -11.172 1 96.81 123 GLY B N 1
ATOM 4578 C CA . GLY B 1 123 ? 16.047 11.617 -10.844 1 96.81 123 GLY B CA 1
ATOM 4579 C C . GLY B 1 123 ? 15.688 11.703 -9.375 1 96.81 123 GLY B C 1
ATOM 4580 O O . GLY B 1 123 ? 15.82 12.766 -8.766 1 96.81 123 GLY B O 1
ATOM 4581 N N . PHE B 1 124 ? 15.289 10.625 -8.828 1 98.12 124 PHE B N 1
ATOM 4582 C CA . PHE B 1 124 ? 15.008 10.562 -7.395 1 98.12 124 PHE B CA 1
ATOM 4583 C C . PHE B 1 124 ? 16.25 10.906 -6.59 1 98.12 124 PHE B C 1
ATOM 4585 O O . PHE B 1 124 ? 16.188 11.672 -5.625 1 98.12 124 PHE B O 1
ATOM 4592 N N . ARG B 1 125 ? 17.375 10.328 -6.934 1 98.06 125 ARG B N 1
ATOM 4593 C CA . ARG B 1 125 ? 18.625 10.578 -6.211 1 98.06 125 ARG B CA 1
ATOM 4594 C C . ARG B 1 125 ? 18.984 12.055 -6.227 1 98.06 125 ARG B C 1
ATOM 4596 O O . ARG B 1 125 ? 19.469 12.594 -5.227 1 98.06 125 ARG B O 1
ATOM 4603 N N . ARG B 1 126 ? 18.766 12.664 -7.301 1 98 126 ARG B N 1
ATOM 4604 C CA . ARG B 1 126 ? 19.016 14.094 -7.398 1 98 126 ARG B CA 1
ATOM 4605 C C . ARG B 1 126 ? 18.094 14.875 -6.461 1 98 126 ARG B C 1
ATOM 4607 O O . ARG B 1 126 ? 18.531 15.805 -5.781 1 98 126 ARG B O 1
ATOM 4614 N N . GLN B 1 127 ? 16.875 14.547 -6.5 1 98.62 127 GLN B N 1
ATOM 4615 C CA . GLN B 1 127 ? 15.922 15.227 -5.629 1 98.62 127 GLN B CA 1
ATOM 4616 C C . GLN B 1 127 ? 16.234 14.953 -4.16 1 98.62 127 GLN B C 1
ATOM 4618 O O . GLN B 1 127 ? 16.047 15.828 -3.309 1 98.62 127 GLN B O 1
ATOM 4623 N N . TRP B 1 128 ? 16.672 13.727 -3.859 1 98.81 128 TRP B N 1
ATOM 4624 C CA . TRP B 1 128 ? 17.062 13.414 -2.486 1 98.81 128 TRP B CA 1
ATOM 4625 C C . TRP B 1 128 ? 18.234 14.281 -2.041 1 98.81 128 TRP B C 1
ATOM 4627 O O . TRP B 1 128 ? 18.281 14.734 -0.895 1 98.81 128 TRP B O 1
ATOM 4637 N N . ALA B 1 129 ? 19.172 14.484 -2.947 1 98.81 129 ALA B N 1
ATOM 4638 C CA . ALA B 1 129 ? 20.281 15.367 -2.635 1 98.81 129 ALA B CA 1
ATOM 4639 C C . ALA B 1 129 ? 19.797 16.766 -2.299 1 98.81 129 ALA B C 1
ATOM 4641 O O . ALA B 1 129 ? 20.359 17.438 -1.429 1 98.81 129 ALA B O 1
ATOM 4642 N N . ALA B 1 130 ? 18.781 17.219 -3.02 1 98.81 130 ALA B N 1
ATOM 4643 C CA . ALA B 1 130 ? 18.172 18.5 -2.701 1 98.81 130 ALA B CA 1
ATOM 4644 C C . ALA B 1 130 ? 17.547 18.484 -1.31 1 98.81 130 ALA B C 1
ATOM 4646 O O . ALA B 1 130 ? 17.625 19.469 -0.566 1 98.81 130 ALA B O 1
ATOM 4647 N N . TYR B 1 131 ? 16.922 17.422 -0.949 1 98.88 131 TYR B N 1
ATOM 4648 C CA . TYR B 1 131 ? 16.344 17.25 0.38 1 98.88 131 TYR B CA 1
ATOM 4649 C C . TYR B 1 131 ? 17.422 17.312 1.454 1 98.88 131 TYR B C 1
ATOM 4651 O O . TYR B 1 131 ? 17.234 17.938 2.5 1 98.88 131 TYR B O 1
ATOM 4659 N N . GLU B 1 132 ? 18.578 16.703 1.184 1 98.94 132 GLU B N 1
ATOM 4660 C CA . GLU B 1 132 ? 19.719 16.797 2.088 1 98.94 132 GLU B CA 1
ATOM 4661 C C . GLU B 1 132 ? 20.172 18.234 2.254 1 98.94 132 GLU B C 1
ATOM 4663 O O . GLU B 1 132 ? 20.406 18.703 3.373 1 98.94 132 GLU B O 1
ATOM 4668 N N . SER B 1 133 ? 20.281 18.891 1.114 1 98.88 133 SER B N 1
ATOM 4669 C CA . SER B 1 133 ? 20.719 20.281 1.139 1 98.88 133 SER B CA 1
ATOM 4670 C C . SER B 1 133 ? 19.734 21.156 1.903 1 98.88 133 SER B C 1
ATOM 4672 O O . SER B 1 133 ? 20.141 22.062 2.648 1 98.88 133 SER B O 1
ATOM 4674 N N . TYR B 1 134 ? 18.484 20.922 1.676 1 98.81 134 TYR B N 1
ATOM 4675 C CA . TYR B 1 134 ? 17.422 21.641 2.365 1 98.81 134 TYR B CA 1
ATOM 4676 C C . TYR B 1 134 ? 17.531 21.469 3.875 1 98.81 134 TYR B C 1
ATOM 4678 O O . TYR B 1 134 ? 17.484 22.438 4.625 1 98.81 134 TYR B O 1
ATOM 4686 N N . ASN B 1 135 ? 17.703 20.25 4.328 1 98.94 135 ASN B N 1
ATOM 4687 C CA . ASN B 1 135 ? 17.844 19.953 5.75 1 98.94 135 ASN B CA 1
ATOM 4688 C C . ASN B 1 135 ? 19.141 20.531 6.32 1 98.94 135 ASN B C 1
ATOM 4690 O O . ASN B 1 135 ? 19.156 21.031 7.449 1 98.94 135 ASN B O 1
ATOM 4694 N N . ARG B 1 136 ? 20.172 20.484 5.543 1 98.81 136 ARG B N 1
ATOM 4695 C CA . ARG B 1 136 ? 21.438 21.047 5.977 1 98.81 136 ARG B CA 1
ATOM 4696 C C . ARG B 1 136 ? 21.328 22.547 6.227 1 98.81 136 ARG B C 1
ATOM 4698 O O . ARG B 1 136 ? 21.875 23.078 7.203 1 98.81 136 ARG B O 1
ATOM 4705 N N . ALA B 1 137 ? 20.625 23.219 5.34 1 98.75 137 ALA B N 1
ATOM 4706 C CA . ALA B 1 137 ? 20.422 24.656 5.512 1 98.75 137 ALA B CA 1
ATOM 4707 C C . ALA B 1 137 ? 19.734 24.953 6.844 1 98.75 137 ALA B C 1
ATOM 4709 O O . ALA B 1 137 ? 20.109 25.891 7.547 1 98.75 137 ALA B O 1
ATOM 4710 N N . PHE B 1 138 ? 18.75 24.188 7.195 1 98.81 138 PHE B N 1
ATOM 4711 C CA . PHE B 1 138 ? 18.062 24.359 8.469 1 98.81 138 PHE B CA 1
ATOM 4712 C C . PHE B 1 138 ? 19 24.062 9.633 1 98.81 138 PHE B C 1
ATOM 4714 O O . PHE B 1 138 ? 19.047 24.812 10.617 1 98.81 138 PHE B O 1
ATOM 4721 N N . ALA B 1 139 ? 19.719 22.953 9.539 1 98.88 139 ALA B N 1
ATOM 4722 C CA . ALA B 1 139 ? 20.625 22.578 10.609 1 98.88 139 ALA B CA 1
ATOM 4723 C C . ALA B 1 139 ? 21.656 23.688 10.867 1 98.88 139 ALA B C 1
ATOM 4725 O O . ALA B 1 139 ? 21.922 24.031 12.016 1 98.88 139 ALA B O 1
ATOM 4726 N N . GLU B 1 140 ? 22.203 24.234 9.797 1 98.75 140 GLU B N 1
ATOM 4727 C CA . GLU B 1 140 ? 23.203 25.297 9.914 1 98.75 140 GLU B CA 1
ATOM 4728 C C . GLU B 1 140 ? 22.594 26.547 10.531 1 98.75 140 GLU B C 1
ATOM 4730 O O . GLU B 1 140 ? 23.203 27.172 11.406 1 98.75 140 GLU B O 1
ATOM 4735 N N . ALA B 1 141 ? 21.406 26.906 10.086 1 98.5 141 ALA B N 1
ATOM 4736 C CA . ALA B 1 141 ? 20.734 28.078 10.648 1 98.5 141 ALA B CA 1
ATOM 4737 C C . ALA B 1 141 ? 20.438 27.891 12.133 1 98.5 141 ALA B C 1
ATOM 4739 O O . ALA B 1 141 ? 20.625 28.812 12.93 1 98.5 141 ALA B O 1
ATOM 4740 N N . LEU B 1 142 ? 19.969 26.75 12.492 1 98.69 142 LEU B N 1
ATOM 4741 C CA . LEU B 1 142 ? 19.688 26.438 13.891 1 98.69 142 LEU B CA 1
ATOM 4742 C C . LEU B 1 142 ? 20.969 26.516 14.727 1 98.69 142 LEU B C 1
ATOM 4744 O O . LEU B 1 142 ? 20.953 27.062 15.828 1 98.69 142 LEU B O 1
ATOM 4748 N N . ALA B 1 143 ? 22 25.938 14.195 1 98.75 143 ALA B N 1
ATOM 4749 C CA . ALA B 1 143 ? 23.281 25.953 14.898 1 98.75 143 ALA B CA 1
ATOM 4750 C C . ALA B 1 143 ? 23.75 27.391 15.156 1 98.75 143 ALA B C 1
ATOM 4752 O O . ALA B 1 143 ? 24.281 27.688 16.219 1 98.75 143 ALA B O 1
ATOM 4753 N N . GLU B 1 144 ? 23.578 28.234 14.156 1 98.06 144 GLU B N 1
ATOM 4754 C CA . GLU B 1 144 ? 24.016 29.625 14.258 1 98.06 144 GLU B CA 1
ATOM 4755 C C . GLU B 1 144 ? 23.203 30.391 15.305 1 98.06 144 GLU B C 1
ATOM 4757 O O . GLU B 1 144 ? 23.75 31.203 16.047 1 98.06 144 GLU B O 1
ATOM 4762 N N . GLU B 1 145 ? 21.938 30.062 15.406 1 97.56 145 GLU B N 1
ATOM 4763 C CA . GLU B 1 145 ? 21.016 30.812 16.266 1 97.56 145 GLU B CA 1
ATOM 4764 C C . GLU B 1 145 ? 21.047 30.281 17.688 1 97.56 145 GLU B C 1
ATOM 4766 O O . GLU B 1 145 ? 20.656 31 18.625 1 97.56 145 GLU B O 1
ATOM 4771 N N . ALA B 1 146 ? 21.484 29.125 17.938 1 97.88 146 ALA B N 1
ATOM 4772 C CA . ALA B 1 146 ? 21.297 28.438 19.219 1 97.88 146 ALA B CA 1
ATOM 4773 C C . ALA B 1 146 ? 22.359 28.875 20.234 1 97.88 146 ALA B C 1
ATOM 4775 O O . ALA B 1 146 ? 23.531 28.984 19.891 1 97.88 146 ALA B O 1
ATOM 4776 N N . GLY B 1 147 ? 21.922 29.141 21.406 1 97.31 147 GLY B N 1
ATOM 4777 C CA . GLY B 1 147 ? 22.844 29.266 22.516 1 97.31 147 GLY B CA 1
ATOM 4778 C C . GLY B 1 147 ? 23.359 27.938 23.031 1 97.31 147 GLY B C 1
ATOM 4779 O O . GLY B 1 147 ? 22.906 26.875 22.578 1 97.31 147 GLY B O 1
ATOM 4780 N N . GLN B 1 148 ? 24.297 28.078 23.969 1 97 148 GLN B N 1
ATOM 4781 C CA . GLN B 1 148 ? 24.859 26.875 24.547 1 97 148 GLN B CA 1
ATOM 4782 C C . GLN B 1 148 ? 23.781 26.062 25.266 1 97 148 GLN B C 1
ATOM 4784 O O . GLN B 1 148 ? 23.031 26.594 26.094 1 97 148 GLN B O 1
ATOM 4789 N N . GLY B 1 149 ? 23.688 24.766 24.906 1 97.12 149 GLY B N 1
ATOM 4790 C CA . GLY B 1 149 ? 22.766 23.859 25.562 1 97.12 149 GLY B CA 1
ATOM 4791 C C . GLY B 1 149 ? 21.312 24.156 25.266 1 97.12 149 GLY B C 1
ATOM 4792 O O . GLY B 1 149 ? 20.406 23.719 25.984 1 97.12 149 GLY B O 1
ATOM 4793 N N . ALA B 1 150 ? 21 24.922 24.234 1 97.56 150 ALA B N 1
ATOM 4794 C CA . ALA B 1 150 ? 19.641 25.328 23.875 1 97.56 150 ALA B CA 1
ATOM 4795 C C . ALA B 1 150 ? 18.797 24.109 23.516 1 97.56 150 ALA B C 1
ATOM 4797 O O . ALA B 1 150 ? 19.328 23.031 23.219 1 97.56 150 ALA B O 1
ATOM 4798 N N . ALA B 1 151 ? 17.484 24.266 23.672 1 97.56 151 ALA B N 1
ATOM 4799 C CA . ALA B 1 151 ? 16.516 23.281 23.219 1 97.56 151 ALA B CA 1
ATOM 4800 C C . ALA B 1 151 ? 16.047 23.578 21.797 1 97.56 151 ALA B C 1
ATOM 4802 O O . ALA B 1 151 ? 15.688 24.719 21.484 1 97.56 151 ALA B O 1
ATOM 4803 N N . VAL B 1 152 ? 16.109 22.594 20.938 1 98.31 152 VAL B N 1
ATOM 4804 C CA . VAL B 1 152 ? 15.672 22.766 19.547 1 98.31 152 VAL B CA 1
ATOM 4805 C C . VAL B 1 152 ? 14.562 21.766 19.234 1 98.31 152 VAL B C 1
ATOM 4807 O O . VAL B 1 152 ? 14.75 20.562 19.344 1 98.31 152 VAL B O 1
ATOM 4810 N N . LEU B 1 153 ? 13.406 22.266 18.859 1 97.88 153 LEU B N 1
ATOM 4811 C CA . LEU B 1 153 ? 12.281 21.438 18.453 1 97.88 153 LEU B CA 1
ATOM 4812 C C . LEU B 1 153 ? 12.109 21.469 16.938 1 97.88 153 LEU B C 1
ATOM 4814 O O . LEU B 1 153 ? 11.641 22.453 16.375 1 97.88 153 LEU B O 1
ATOM 4818 N N . ILE B 1 154 ? 12.445 20.359 16.281 1 98.62 154 ILE B N 1
ATOM 4819 C CA . ILE B 1 154 ? 12.336 20.234 14.836 1 98.62 154 ILE B CA 1
ATOM 4820 C C . ILE B 1 154 ? 11.023 19.547 14.469 1 98.62 154 ILE B C 1
ATOM 4822 O O . ILE B 1 154 ? 10.758 18.438 14.93 1 98.62 154 ILE B O 1
ATOM 4826 N N . GLN B 1 155 ? 10.297 20.219 13.586 1 97.12 155 GLN B N 1
ATOM 4827 C CA . GLN B 1 155 ? 8.93 19.781 13.352 1 97.12 155 GLN B CA 1
ATOM 4828 C C . GLN B 1 155 ? 8.789 19.156 11.961 1 97.12 155 GLN B C 1
ATOM 4830 O O . GLN B 1 155 ? 8.992 19.844 10.953 1 97.12 155 GLN B O 1
ATOM 4835 N N . ASP B 1 156 ? 8.367 17.844 11.992 1 97 156 ASP B N 1
ATOM 4836 C CA . ASP B 1 156 ? 7.719 17.125 10.906 1 97 156 ASP B CA 1
ATOM 4837 C C . ASP B 1 156 ? 8.75 16.547 9.93 1 97 156 ASP B C 1
ATOM 4839 O O . ASP B 1 156 ? 9.953 16.703 10.141 1 97 156 ASP B O 1
ATOM 4843 N N . TYR B 1 157 ? 8.328 15.906 8.875 1 98.12 157 TYR B N 1
ATOM 4844 C CA . TYR B 1 157 ? 9.125 15.047 8.008 1 98.12 157 TYR B CA 1
ATOM 4845 C C . TYR B 1 157 ? 9.852 15.867 6.945 1 98.12 157 TYR B C 1
ATOM 4847 O O . TYR B 1 157 ? 10.75 15.359 6.27 1 98.12 157 TYR B O 1
ATOM 4855 N N . HIS B 1 158 ? 9.508 17.172 6.809 1 98.25 158 HIS B N 1
ATOM 4856 C CA . HIS B 1 158 ? 10.266 18.047 5.926 1 98.25 158 HIS B CA 1
ATOM 4857 C C . HIS B 1 158 ? 11.719 18.172 6.383 1 98.25 158 HIS B C 1
ATOM 4859 O O . HIS B 1 158 ? 12.602 18.453 5.574 1 98.25 158 HIS B O 1
ATOM 4865 N N . LEU B 1 159 ? 11.953 17.938 7.641 1 98.81 159 LEU B N 1
ATOM 4866 C CA . LEU B 1 159 ? 13.258 18.172 8.242 1 98.81 159 LEU B CA 1
ATOM 4867 C C . LEU B 1 159 ? 13.742 16.922 8.977 1 98.81 159 LEU B C 1
ATOM 4869 O O . LEU B 1 159 ? 14.336 17.016 10.055 1 98.81 159 LEU B O 1
ATOM 4873 N N . ALA B 1 160 ? 13.508 15.805 8.43 1 98.81 160 ALA B N 1
ATOM 4874 C CA . ALA B 1 160 ? 13.758 14.539 9.117 1 98.81 160 ALA B CA 1
ATOM 4875 C C . ALA B 1 160 ? 15.258 14.266 9.219 1 98.81 160 ALA B C 1
ATOM 4877 O O . ALA B 1 160 ? 15.695 13.492 10.07 1 98.81 160 ALA B O 1
ATOM 4878 N N . LEU B 1 161 ? 16.094 14.891 8.375 1 98.94 161 LEU B N 1
ATOM 4879 C CA . LEU B 1 161 ? 17.547 14.656 8.414 1 98.94 161 LEU B CA 1
ATOM 4880 C C . LEU B 1 161 ? 18.234 15.672 9.312 1 98.94 161 LEU B C 1
ATOM 4882 O O . LEU B 1 161 ? 19.359 15.461 9.742 1 98.94 161 LEU B O 1
ATOM 4886 N N . ALA B 1 162 ? 17.578 16.734 9.641 1 98.94 162 ALA B N 1
ATOM 4887 C CA . ALA B 1 162 ? 18.172 17.906 10.305 1 98.94 162 ALA B CA 1
ATOM 4888 C C . ALA B 1 162 ? 18.641 17.547 11.711 1 98.94 162 ALA B C 1
ATOM 4890 O O . ALA B 1 162 ? 19.688 18.047 12.164 1 98.94 162 ALA B O 1
ATOM 4891 N N . PRO B 1 163 ? 17.922 16.672 12.438 1 98.88 163 PRO B N 1
ATOM 4892 C CA . PRO B 1 163 ? 18.391 16.391 13.797 1 98.88 163 PRO B CA 1
ATOM 4893 C C . PRO B 1 163 ? 19.812 15.828 13.828 1 98.88 163 PRO B C 1
ATOM 4895 O O . PRO B 1 163 ? 20.641 16.297 14.609 1 98.88 163 PRO B O 1
ATOM 4898 N N . ARG B 1 164 ? 20.078 14.867 13.008 1 98.81 164 ARG B N 1
ATOM 4899 C CA . ARG B 1 164 ? 21.406 14.297 12.961 1 98.81 164 ARG B CA 1
ATOM 4900 C C . ARG B 1 164 ? 22.438 15.328 12.492 1 98.81 164 ARG B C 1
ATOM 4902 O O . ARG B 1 164 ? 23.531 15.414 13.047 1 98.81 164 ARG B O 1
ATOM 4909 N N . MET B 1 165 ? 22.109 16.062 11.492 1 98.94 165 MET B N 1
ATOM 4910 C CA . MET B 1 165 ? 23.016 17.109 10.984 1 98.94 165 MET B CA 1
ATOM 4911 C C . MET B 1 165 ? 23.312 18.141 12.062 1 98.94 165 MET B C 1
ATOM 4913 O O . MET B 1 165 ? 24.469 18.547 12.227 1 98.94 165 MET B O 1
ATOM 4917 N N . LEU B 1 166 ? 22.281 18.531 12.789 1 98.94 166 LEU B N 1
ATOM 4918 C CA . LEU B 1 166 ? 22.438 19.516 13.859 1 98.94 166 LEU B CA 1
ATOM 4919 C C . LEU B 1 166 ? 23.297 18.938 14.992 1 98.94 166 LEU B C 1
ATOM 4921 O O . LEU B 1 166 ? 24.141 19.641 15.555 1 98.94 166 LEU B O 1
ATOM 4925 N N . ARG B 1 167 ? 23.031 17.688 15.328 1 98.69 167 ARG B N 1
ATOM 4926 C CA . ARG B 1 167 ? 23.812 17.016 16.359 1 98.69 167 ARG B CA 1
ATOM 4927 C C . ARG B 1 167 ? 25.297 17.047 16.031 1 98.69 167 ARG B C 1
ATOM 4929 O O . ARG B 1 167 ? 26.141 17.25 16.906 1 98.69 167 ARG B O 1
ATOM 4936 N N . GLU B 1 168 ? 25.609 16.875 14.797 1 98.56 168 GLU B N 1
ATOM 4937 C CA . GLU B 1 168 ? 27 16.891 14.352 1 98.56 168 GLU B CA 1
ATOM 4938 C C . GLU B 1 168 ? 27.609 18.297 14.469 1 98.56 168 GLU B C 1
ATOM 4940 O O . GLU B 1 168 ? 28.781 18.438 14.797 1 98.56 168 GLU B O 1
ATOM 4945 N N . LEU B 1 169 ? 26.859 19.281 14.289 1 98.62 169 LEU B N 1
ATOM 4946 C CA . LEU B 1 169 ? 27.328 20.656 14.336 1 98.62 169 LEU B CA 1
ATOM 4947 C C . LEU B 1 169 ? 27.406 21.156 15.773 1 98.62 169 LEU B C 1
ATOM 4949 O O . LEU B 1 169 ? 28.297 21.922 16.125 1 98.62 169 LEU B O 1
ATOM 4953 N N . ARG B 1 170 ? 26.422 20.75 16.594 1 98.5 170 ARG B N 1
ATOM 4954 C CA . ARG B 1 170 ? 26.266 21.234 17.953 1 98.5 170 ARG B CA 1
ATOM 4955 C C . ARG B 1 170 ? 25.891 20.094 18.906 1 98.5 170 ARG B C 1
ATOM 4957 O O . ARG B 1 170 ? 24.719 19.938 19.25 1 98.5 170 ARG B O 1
ATOM 4964 N N . PRO B 1 171 ? 26.812 19.375 19.406 1 98.12 171 PRO B N 1
ATOM 4965 C CA . PRO B 1 171 ? 26.547 18.219 20.266 1 98.12 171 PRO B CA 1
ATOM 4966 C C . PRO B 1 171 ? 25.969 18.625 21.625 1 98.12 171 PRO B C 1
ATOM 4968 O O . PRO B 1 171 ? 25.469 17.766 22.359 1 98.12 171 PRO B O 1
ATOM 4971 N N . ASP B 1 172 ? 26.047 19.875 21.938 1 97.94 172 ASP B N 1
ATOM 4972 C CA . ASP B 1 172 ? 25.609 20.344 23.25 1 97.94 172 ASP B CA 1
ATOM 4973 C C . ASP B 1 172 ? 24.094 20.531 23.297 1 97.94 172 ASP B C 1
ATOM 4975 O O . ASP B 1 172 ? 23.5 20.625 24.375 1 97.94 172 ASP B O 1
ATOM 4979 N N . LEU B 1 173 ? 23.453 20.609 22.188 1 98.38 173 LEU B N 1
ATOM 4980 C CA . LEU B 1 173 ? 22.062 21.016 22.109 1 98.38 173 LEU B CA 1
ATOM 4981 C C . LEU B 1 173 ? 21.156 19.859 22.562 1 98.38 173 LEU B C 1
ATOM 4983 O O . LEU B 1 173 ? 21.547 18.703 22.5 1 98.38 173 LEU B O 1
ATOM 4987 N N . ARG B 1 174 ? 20.031 20.172 23.094 1 98.5 174 ARG B N 1
ATOM 4988 C CA . ARG B 1 174 ? 18.922 19.234 23.297 1 98.5 174 ARG B CA 1
ATOM 4989 C C . ARG B 1 174 ? 17.953 19.266 22.141 1 98.5 174 ARG B C 1
ATOM 4991 O O . ARG B 1 174 ? 17.234 20.25 21.938 1 98.5 174 ARG B O 1
ATOM 4998 N N . ILE B 1 175 ? 17.875 18.188 21.391 1 98.75 175 ILE B N 1
ATOM 4999 C CA . ILE B 1 175 ? 17.188 18.188 20.109 1 98.75 175 ILE B CA 1
ATOM 5000 C C . ILE B 1 175 ? 15.969 17.266 20.172 1 98.75 175 ILE B C 1
ATOM 5002 O O . ILE B 1 175 ? 16.094 16.109 20.578 1 98.75 175 ILE B O 1
ATOM 5006 N N . GLY B 1 176 ? 14.82 17.781 19.859 1 98.62 176 GLY B N 1
ATOM 5007 C CA . GLY B 1 176 ? 13.617 17 19.672 1 98.62 176 GLY B CA 1
ATOM 5008 C C . GLY B 1 176 ? 13.117 17.016 18.234 1 98.62 176 GLY B C 1
ATOM 5009 O O . GLY B 1 176 ? 13.203 18.047 17.562 1 98.62 176 GLY B O 1
ATOM 5010 N N . HIS B 1 177 ? 12.648 15.914 17.781 1 98.62 177 HIS B N 1
ATOM 5011 C CA . HIS B 1 177 ? 11.914 15.82 16.516 1 98.62 177 HIS B CA 1
ATOM 5012 C C . HIS B 1 177 ? 10.477 15.367 16.75 1 98.62 177 HIS B C 1
ATOM 5014 O O . HIS B 1 177 ? 10.234 14.453 17.547 1 98.62 177 HIS B O 1
ATOM 5020 N N . PHE B 1 178 ? 9.57 16.031 16.125 1 98.12 178 PHE B N 1
ATOM 5021 C CA . PHE B 1 178 ? 8.172 15.633 16.219 1 98.12 178 PHE B CA 1
ATOM 5022 C C . PHE B 1 178 ? 7.605 15.367 14.82 1 98.12 178 PHE B C 1
ATOM 5024 O O . PHE B 1 178 ?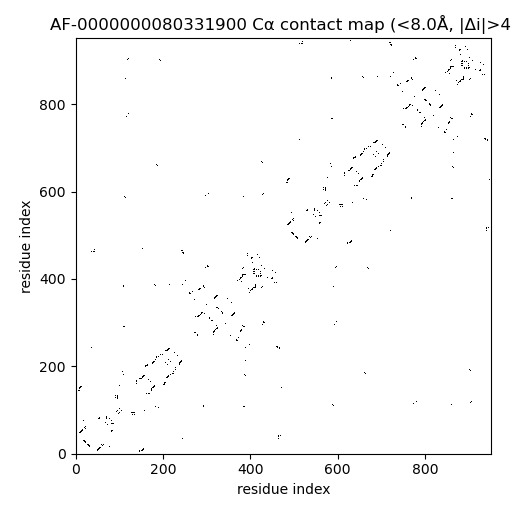 7.695 16.219 13.938 1 98.12 178 PHE B O 1
ATOM 5031 N N . SER B 1 179 ? 7.039 14.188 14.633 1 98.06 179 SER B N 1
ATOM 5032 C CA . SER B 1 179 ? 6.379 13.828 13.383 1 98.06 179 SER B CA 1
ATOM 5033 C C . SER B 1 179 ? 4.875 14.062 13.461 1 98.06 179 SER B C 1
ATOM 5035 O O . SER B 1 179 ? 4.188 13.43 14.266 1 98.06 179 SER B O 1
ATOM 5037 N N . HIS B 1 180 ? 4.395 14.922 12.57 1 96.25 180 HIS B N 1
ATOM 5038 C CA . HIS B 1 180 ? 2.975 15.258 12.547 1 96.25 180 HIS B CA 1
ATOM 5039 C C . HIS B 1 180 ? 2.188 14.266 11.703 1 96.25 180 HIS B C 1
ATOM 5041 O O . HIS B 1 180 ? 0.954 14.281 11.703 1 96.25 180 HIS B O 1
ATOM 5047 N N . THR B 1 181 ? 2.824 13.406 10.961 1 97 181 THR B N 1
ATOM 5048 C CA . THR B 1 181 ? 2.219 12.438 10.055 1 97 181 THR B CA 1
ATOM 5049 C C . THR B 1 181 ? 2.041 11.086 10.742 1 97 181 THR B C 1
ATOM 5051 O O . THR B 1 181 ? 2.613 10.844 11.805 1 97 181 THR B O 1
ATOM 5054 N N . PRO B 1 182 ? 1.209 10.227 10.141 1 98 182 PRO B N 1
ATOM 5055 C CA . PRO B 1 182 ? 1.351 8.812 10.516 1 98 182 PRO B CA 1
ATOM 5056 C C . PRO B 1 182 ? 2.721 8.242 10.156 1 98 182 PRO B C 1
ATOM 5058 O O . PRO B 1 182 ? 3.557 8.945 9.586 1 98 182 PRO B O 1
ATOM 5061 N N . TRP B 1 183 ? 2.975 7.074 10.641 1 98.38 183 TRP B N 1
ATOM 5062 C CA . TRP B 1 183 ? 4.223 6.418 10.273 1 98.38 183 TRP B CA 1
ATOM 5063 C C . TRP B 1 183 ? 3.955 5.07 9.609 1 98.38 183 TRP B C 1
ATOM 5065 O O . TRP B 1 183 ? 3.098 4.309 10.062 1 98.38 183 TRP B O 1
ATOM 5075 N N . ALA B 1 184 ? 4.59 4.758 8.555 1 97.88 184 ALA B N 1
ATOM 5076 C CA . ALA B 1 184 ? 4.391 3.545 7.77 1 97.88 184 ALA B CA 1
ATOM 5077 C C . ALA B 1 184 ? 4.836 2.311 8.547 1 97.88 184 ALA B C 1
ATOM 5079 O O . ALA B 1 184 ? 5.758 2.381 9.367 1 97.88 184 ALA B O 1
ATOM 5080 N N . PRO B 1 185 ? 4.18 1.144 8.312 1 97.62 185 PRO B N 1
ATOM 5081 C CA . PRO B 1 185 ? 4.758 -0.106 8.812 1 97.62 185 PRO B CA 1
ATOM 5082 C C . PRO B 1 185 ? 6.016 -0.518 8.047 1 97.62 185 PRO B C 1
ATOM 5084 O O . PRO B 1 185 ? 6.25 -0.042 6.934 1 97.62 185 PRO B O 1
ATOM 5087 N N . PRO B 1 186 ? 6.801 -1.444 8.602 1 97.38 186 PRO B N 1
ATOM 5088 C CA . PRO B 1 186 ? 8.102 -1.779 8.031 1 97.38 186 PRO B CA 1
ATOM 5089 C C . PRO B 1 186 ? 8.008 -2.246 6.578 1 97.38 186 PRO B C 1
ATOM 5091 O O . PRO B 1 186 ? 8.82 -1.844 5.742 1 97.38 186 PRO B O 1
ATOM 5094 N N . ASP B 1 187 ? 7.016 -3.074 6.203 1 96.62 187 ASP B N 1
ATOM 5095 C CA . ASP B 1 187 ? 6.918 -3.629 4.859 1 96.62 187 ASP B CA 1
ATOM 5096 C C . ASP B 1 187 ? 6.719 -2.523 3.822 1 96.62 187 ASP B C 1
ATOM 5098 O O . ASP B 1 187 ? 7.148 -2.656 2.676 1 96.62 187 ASP B O 1
ATOM 5102 N N . TYR B 1 188 ? 6.027 -1.465 4.219 1 97.81 188 TYR B N 1
ATOM 5103 C CA . TYR B 1 188 ? 5.801 -0.361 3.291 1 97.81 188 TYR B CA 1
ATOM 5104 C C . TYR B 1 188 ? 6.945 0.643 3.352 1 97.81 188 TYR B C 1
ATOM 5106 O O . TYR B 1 188 ? 7.348 1.196 2.326 1 97.81 188 TYR B O 1
ATOM 5114 N N . PHE B 1 189 ? 7.512 0.876 4.57 1 98.5 189 PHE B N 1
ATOM 5115 C CA . PHE B 1 189 ? 8.625 1.8 4.762 1 98.5 189 PHE B CA 1
ATOM 5116 C C . PHE B 1 189 ? 9.836 1.367 3.943 1 98.5 189 PHE B C 1
ATOM 5118 O O . PHE B 1 189 ? 10.547 2.207 3.393 1 98.5 189 PHE B O 1
ATOM 5125 N N . ARG B 1 190 ? 9.977 0.127 3.793 1 97.5 190 ARG B N 1
ATOM 5126 C CA . ARG B 1 190 ? 11.164 -0.447 3.17 1 97.5 190 ARG B CA 1
ATOM 5127 C C . ARG B 1 190 ? 11.031 -0.469 1.651 1 97.5 190 ARG B C 1
ATOM 5129 O O . ARG B 1 190 ? 11.867 -1.057 0.958 1 97.5 190 ARG B O 1
ATOM 5136 N N . LEU B 1 191 ? 9.961 0.133 1.142 1 98.31 191 LEU B N 1
ATOM 5137 C CA . LEU B 1 191 ? 9.977 0.443 -0.284 1 98.31 191 LEU B CA 1
ATOM 5138 C C . LEU B 1 191 ? 11.148 1.357 -0.628 1 98.31 191 LEU B C 1
ATOM 5140 O O . LEU B 1 191 ? 11.688 1.293 -1.736 1 98.31 191 LEU B O 1
ATOM 5144 N N . LEU B 1 192 ? 11.469 2.215 0.33 1 98.75 192 LEU B N 1
ATOM 5145 C CA . LEU B 1 192 ? 12.609 3.107 0.153 1 98.75 192 LEU B CA 1
ATOM 5146 C C . LEU B 1 192 ? 13.883 2.312 -0.093 1 98.75 192 LEU B C 1
ATOM 5148 O O . LEU B 1 192 ? 14.094 1.256 0.508 1 98.75 192 LEU B O 1
ATOM 5152 N N . PRO B 1 193 ? 14.734 2.855 -1.008 1 98.62 193 PRO B N 1
ATOM 5153 C CA . PRO B 1 193 ? 16.062 2.234 -1.071 1 98.62 193 PRO B CA 1
ATOM 5154 C C . PRO B 1 193 ? 16.719 2.094 0.302 1 98.62 193 PRO B C 1
ATOM 5156 O O . PRO B 1 193 ? 16.547 2.959 1.163 1 98.62 193 PRO B O 1
ATOM 5159 N N . ASP B 1 194 ? 17.484 1.058 0.522 1 97.94 194 ASP B N 1
ATOM 5160 C CA . ASP B 1 194 ? 18 0.69 1.837 1 97.94 194 ASP B CA 1
ATOM 5161 C C . ASP B 1 194 ? 18.828 1.828 2.441 1 97.94 194 ASP B C 1
ATOM 5163 O O . ASP B 1 194 ? 18.703 2.117 3.635 1 97.94 194 ASP B O 1
ATOM 5167 N N . ASP B 1 195 ? 19.641 2.459 1.665 1 98.38 195 ASP B N 1
ATOM 5168 C CA . ASP B 1 195 ? 20.469 3.547 2.166 1 98.38 195 ASP B CA 1
ATOM 5169 C C . ASP B 1 195 ? 19.625 4.762 2.543 1 98.38 195 ASP B C 1
ATOM 5171 O O . ASP B 1 195 ? 19.922 5.445 3.525 1 98.38 195 ASP B O 1
ATOM 5175 N N . ILE B 1 196 ? 18.578 5.004 1.782 1 98.75 196 ILE B N 1
ATOM 5176 C CA . ILE B 1 196 ? 17.688 6.133 2.041 1 98.75 196 ILE B CA 1
ATOM 5177 C C . ILE B 1 196 ? 16.891 5.875 3.314 1 98.75 196 ILE B C 1
ATOM 5179 O O . ILE B 1 196 ? 16.734 6.77 4.148 1 98.75 196 ILE B O 1
ATOM 5183 N N . ALA B 1 197 ? 16.359 4.625 3.434 1 98.75 197 ALA B N 1
ATOM 5184 C CA . ALA B 1 197 ? 15.625 4.258 4.645 1 98.75 197 ALA B CA 1
ATOM 5185 C C . ALA B 1 197 ? 16.5 4.438 5.887 1 98.75 197 ALA B C 1
ATOM 5187 O O . ALA B 1 197 ? 16.047 5.008 6.883 1 98.75 197 ALA B O 1
ATOM 5188 N N . ALA B 1 198 ? 17.688 3.965 5.789 1 98.62 198 ALA B N 1
ATOM 5189 C CA . ALA B 1 198 ? 18.609 4.078 6.91 1 98.62 198 ALA B CA 1
ATOM 5190 C C . ALA B 1 198 ? 18.922 5.539 7.219 1 98.62 198 ALA B C 1
ATOM 5192 O O . ALA B 1 198 ? 18.969 5.934 8.383 1 98.62 198 ALA B O 1
ATOM 5193 N N . GLN B 1 199 ? 19.156 6.312 6.195 1 98.81 199 GLN B N 1
ATOM 5194 C CA . GLN B 1 199 ? 19.469 7.723 6.371 1 98.81 199 GLN B CA 1
ATOM 5195 C C . GLN B 1 199 ? 18.312 8.477 7.016 1 98.81 199 GLN B C 1
ATOM 5197 O O . GLN B 1 199 ? 18.531 9.336 7.875 1 98.81 199 GLN B O 1
ATOM 5202 N N . LEU B 1 200 ? 17.125 8.195 6.586 1 98.81 200 LEU B N 1
ATOM 5203 C CA . LEU B 1 200 ? 15.945 8.859 7.105 1 98.81 200 LEU B CA 1
ATOM 5204 C C . LEU B 1 200 ? 15.766 8.57 8.594 1 98.81 200 LEU B C 1
ATOM 5206 O O . LEU B 1 200 ? 15.602 9.492 9.391 1 98.81 200 LEU B O 1
ATOM 5210 N N . LEU B 1 201 ? 15.805 7.285 8.953 1 98.75 201 LEU B N 1
ATOM 5211 C CA . LEU B 1 201 ? 15.68 6.902 10.359 1 98.75 201 LEU B CA 1
ATOM 5212 C C . LEU B 1 201 ? 16.844 7.465 11.172 1 98.75 201 LEU B C 1
ATOM 5214 O O . LEU B 1 201 ? 16.641 8.016 12.258 1 98.75 201 LEU B O 1
ATOM 5218 N N . GLY B 1 202 ? 18.031 7.336 10.602 1 98.38 202 GLY B N 1
ATOM 5219 C CA . GLY B 1 202 ? 19.203 7.883 11.273 1 98.38 202 GLY B CA 1
ATOM 5220 C C . GLY B 1 202 ? 19.125 9.383 11.484 1 98.38 202 GLY B C 1
ATOM 5221 O O . GLY B 1 202 ? 19.609 9.898 12.492 1 98.38 202 GLY B O 1
ATOM 5222 N N . GLY B 1 203 ? 18.562 10.055 10.492 1 98.75 203 GLY B N 1
ATOM 5223 C CA . GLY B 1 203 ? 18.344 11.484 10.633 1 98.75 203 GLY B CA 1
ATOM 5224 C C . GLY B 1 203 ? 17.531 11.852 11.852 1 98.75 203 GLY B C 1
ATOM 5225 O O . GLY B 1 203 ? 17.938 12.703 12.648 1 98.75 203 GLY B O 1
ATOM 5226 N N . ILE B 1 204 ? 16.438 11.234 12.047 1 98.75 204 ILE B N 1
ATOM 5227 C CA . ILE B 1 204 ? 15.547 11.484 13.172 1 98.75 204 ILE B CA 1
ATOM 5228 C C . ILE B 1 204 ? 16.234 11.078 14.477 1 98.75 204 ILE B C 1
ATOM 5230 O O . ILE B 1 204 ? 16.125 11.781 15.484 1 98.75 204 ILE B O 1
ATOM 5234 N N . LEU B 1 205 ? 16.969 10.023 14.438 1 98.38 205 LEU B N 1
ATOM 5235 C CA . LEU B 1 205 ? 17.594 9.469 15.633 1 98.38 205 LEU B CA 1
ATOM 5236 C C . LEU B 1 205 ? 18.781 10.328 16.078 1 98.38 205 LEU B C 1
ATOM 5238 O O . LEU B 1 205 ? 19.406 10.055 17.094 1 98.38 205 LEU B O 1
ATOM 5242 N N . GLY B 1 206 ? 19.094 11.352 15.289 1 98.31 206 GLY B N 1
ATOM 5243 C CA . GLY B 1 206 ? 20.031 12.359 15.773 1 98.31 206 GLY B CA 1
ATOM 5244 C C . GLY B 1 206 ? 19.469 13.188 16.922 1 98.31 206 GLY B C 1
ATOM 5245 O O . GLY B 1 206 ? 20.219 13.883 17.609 1 98.31 206 GLY B O 1
ATOM 5246 N N . ALA B 1 207 ? 18.219 13.094 17.141 1 98.5 207 ALA B N 1
ATOM 5247 C CA . ALA B 1 207 ? 17.531 13.828 18.203 1 98.5 207 ALA B CA 1
ATOM 5248 C C . ALA B 1 207 ? 17.656 13.086 19.531 1 98.5 207 ALA B C 1
ATOM 5250 O O . ALA B 1 207 ? 17.922 11.883 19.562 1 98.5 207 ALA B O 1
ATOM 5251 N N . ASP B 1 208 ? 17.516 13.844 20.625 1 98.25 208 ASP B N 1
ATOM 5252 C CA . ASP B 1 208 ? 17.422 13.227 21.953 1 98.25 208 ASP B CA 1
ATOM 5253 C C . ASP B 1 208 ? 16.062 12.555 22.125 1 98.25 208 ASP B C 1
ATOM 5255 O O . ASP B 1 208 ? 15.945 11.57 22.859 1 98.25 208 ASP B O 1
ATOM 5259 N N . ARG B 1 209 ? 15.102 13.172 21.5 1 98.19 209 ARG B N 1
ATOM 5260 C CA . ARG B 1 209 ? 13.742 12.641 21.578 1 98.19 209 ARG B CA 1
ATOM 5261 C C . ARG B 1 209 ? 13.055 12.68 20.219 1 98.19 209 ARG B C 1
ATOM 5263 O O . ARG B 1 209 ? 13.086 13.703 19.531 1 98.19 209 ARG B O 1
ATOM 5270 N N . ALA B 1 210 ? 12.523 11.555 19.781 1 98.44 210 ALA B N 1
ATOM 5271 C CA . ALA B 1 210 ? 11.617 11.453 18.641 1 98.44 210 ALA B CA 1
ATOM 5272 C C . ALA B 1 210 ? 10.18 11.234 19.094 1 98.44 210 ALA B C 1
ATOM 5274 O O . ALA B 1 210 ? 9.875 10.258 19.781 1 98.44 210 ALA B O 1
ATOM 5275 N N . ALA B 1 211 ? 9.328 12.133 18.734 1 98.38 211 ALA B N 1
ATOM 5276 C CA . ALA B 1 211 ? 7.969 12.062 19.281 1 98.38 211 ALA B CA 1
ATOM 5277 C C . ALA B 1 211 ? 6.938 11.992 18.156 1 98.38 211 ALA B C 1
ATOM 5279 O O . ALA B 1 211 ? 7.211 12.414 17.031 1 98.38 211 ALA B O 1
ATOM 5280 N N . PHE B 1 212 ? 5.77 11.461 18.5 1 98.31 212 PHE B N 1
ATOM 5281 C CA . PHE B 1 212 ? 4.688 11.18 17.562 1 98.31 212 PHE B CA 1
ATOM 5282 C C . PHE B 1 212 ? 3.338 11.531 18.172 1 98.31 212 PHE B C 1
ATOM 5284 O O . PHE B 1 212 ? 3.24 11.781 19.375 1 98.31 212 PHE B O 1
ATOM 5291 N N . LEU B 1 213 ? 2.34 11.492 17.328 1 97.06 213 LEU B N 1
ATOM 5292 C CA . LEU B 1 213 ? 1.001 11.883 17.75 1 97.06 213 LEU B CA 1
ATOM 5293 C C . LEU B 1 213 ? 0.325 10.758 18.531 1 97.06 213 LEU B C 1
ATOM 5295 O O . LEU B 1 213 ? -0.486 11.016 19.422 1 97.06 213 LEU B O 1
ATOM 5299 N N . THR B 1 214 ? 0.556 9.523 18.156 1 98.06 214 THR B N 1
ATOM 5300 C CA . THR B 1 214 ? -0.095 8.383 18.781 1 98.06 214 THR B CA 1
ATOM 5301 C C . THR B 1 214 ? 0.915 7.277 19.078 1 98.06 214 THR B C 1
ATOM 5303 O O . THR B 1 214 ? 2 7.246 18.5 1 98.06 214 THR B O 1
ATOM 5306 N N . ARG B 1 215 ? 0.538 6.422 20 1 98.06 215 ARG B N 1
ATOM 5307 C CA . ARG B 1 215 ? 1.372 5.266 20.312 1 98.06 215 ARG B CA 1
ATOM 5308 C C . ARG B 1 215 ? 1.542 4.371 19.094 1 98.06 215 ARG B C 1
ATOM 5310 O O . ARG B 1 215 ? 2.623 3.826 18.859 1 98.06 215 ARG B O 1
ATOM 5317 N N . ARG B 1 216 ? 0.525 4.262 18.297 1 97.19 216 ARG B N 1
ATOM 5318 C CA . ARG B 1 216 ? 0.56 3.449 17.094 1 97.19 216 ARG B CA 1
ATOM 5319 C C . ARG B 1 216 ? 1.675 3.908 16.156 1 97.19 216 ARG B C 1
ATOM 5321 O O . ARG B 1 216 ? 2.43 3.086 15.633 1 97.19 216 ARG B O 1
ATOM 5328 N N . TRP B 1 217 ? 1.789 5.188 15.961 1 98.19 217 TRP B N 1
ATOM 5329 C CA . TRP B 1 217 ? 2.793 5.727 15.047 1 98.19 217 TRP B CA 1
ATOM 5330 C C . TRP B 1 217 ? 4.191 5.613 15.648 1 98.19 217 TRP B C 1
ATOM 5332 O O . TRP B 1 217 ? 5.156 5.316 14.938 1 98.19 217 TRP B O 1
ATOM 5342 N N . ALA B 1 218 ? 4.27 5.805 16.953 1 98.44 218 ALA B N 1
ATOM 5343 C CA . ALA B 1 218 ? 5.551 5.633 17.641 1 98.44 218 ALA B CA 1
ATOM 5344 C C . ALA B 1 218 ? 6.051 4.195 17.516 1 98.44 218 ALA B C 1
ATOM 5346 O O . ALA B 1 218 ? 7.23 3.963 17.234 1 98.44 218 ALA B O 1
ATOM 5347 N N . ASP B 1 219 ? 5.164 3.273 17.703 1 97.75 219 ASP B N 1
ATOM 5348 C CA . ASP B 1 219 ? 5.516 1.862 17.594 1 97.75 219 ASP B CA 1
ATOM 5349 C C . ASP B 1 219 ? 5.949 1.508 16.172 1 97.75 219 ASP B C 1
ATOM 5351 O O . ASP B 1 219 ? 6.895 0.743 15.984 1 97.75 219 ASP B O 1
ATOM 5355 N N . ALA B 1 220 ? 5.223 1.986 15.219 1 98 220 ALA B N 1
ATOM 5356 C CA . ALA B 1 220 ? 5.586 1.738 13.828 1 98 220 ALA B CA 1
ATOM 5357 C C . ALA B 1 220 ? 6.988 2.252 13.531 1 98 220 ALA B C 1
ATOM 5359 O O . ALA B 1 220 ? 7.77 1.588 12.836 1 98 220 ALA B O 1
ATOM 5360 N N . PHE B 1 221 ? 7.309 3.457 14.031 1 98.62 221 PHE B N 1
ATOM 5361 C CA . PHE B 1 221 ? 8.648 4.004 13.867 1 98.62 221 PHE B CA 1
ATOM 5362 C C . PHE B 1 221 ? 9.695 3.07 14.477 1 98.62 221 PHE B C 1
ATOM 5364 O O . PHE B 1 221 ? 10.703 2.762 13.844 1 98.62 221 PHE B O 1
ATOM 5371 N N . THR B 1 222 ? 9.43 2.666 15.641 1 98.38 222 THR B N 1
ATOM 5372 C CA . THR B 1 222 ? 10.344 1.77 16.344 1 98.38 222 THR B CA 1
ATOM 5373 C C . THR B 1 222 ? 10.531 0.469 15.57 1 98.38 222 THR B C 1
ATOM 5375 O O . THR B 1 222 ? 11.656 -0.021 15.43 1 98.38 222 THR B O 1
ATOM 5378 N N . ASP B 1 223 ? 9.453 -0.048 15.055 1 97.75 223 ASP B N 1
ATOM 5379 C CA . ASP B 1 223 ? 9.516 -1.271 14.258 1 97.75 223 ASP B CA 1
ATOM 5380 C C . ASP B 1 223 ? 10.359 -1.068 13 1 97.75 223 ASP B C 1
ATOM 5382 O O . ASP B 1 223 ? 11.078 -1.974 12.578 1 97.75 223 ASP B O 1
ATOM 5386 N N . CYS B 1 224 ? 10.211 0.063 12.375 1 98.44 224 CYS B N 1
ATOM 5387 C CA . CYS B 1 224 ? 11.031 0.372 11.211 1 98.44 224 CYS B CA 1
ATOM 5388 C C . CYS B 1 224 ? 12.508 0.429 11.578 1 98.44 224 CYS B C 1
ATOM 5390 O O . CYS B 1 224 ? 13.359 -0.055 10.828 1 98.44 224 CYS B O 1
ATOM 5392 N N . CYS B 1 225 ? 12.82 1.074 12.727 1 98.44 225 CYS B N 1
ATOM 5393 C CA . CYS B 1 225 ? 14.203 1.116 13.188 1 98.44 225 CYS B CA 1
ATOM 5394 C C . CYS B 1 225 ? 14.766 -0.291 13.359 1 98.44 225 CYS B C 1
ATOM 5396 O O . CYS B 1 225 ? 15.883 -0.577 12.922 1 98.44 225 CYS B O 1
ATOM 5398 N N . HIS B 1 226 ? 13.969 -1.148 13.953 1 97.56 226 HIS B N 1
ATOM 5399 C CA . HIS B 1 226 ? 14.398 -2.527 14.141 1 97.56 226 HIS B CA 1
ATOM 5400 C C . HIS B 1 226 ? 14.641 -3.217 12.805 1 97.56 226 HIS B C 1
ATOM 5402 O O . HIS B 1 226 ? 15.656 -3.895 12.625 1 97.56 226 HIS B O 1
ATOM 5408 N N . ALA B 1 227 ? 13.766 -3.014 11.898 1 96.69 227 ALA B N 1
ATOM 5409 C CA . ALA B 1 227 ? 13.805 -3.715 10.617 1 96.69 227 ALA B CA 1
ATOM 5410 C C . ALA B 1 227 ? 14.961 -3.225 9.75 1 96.69 227 ALA B C 1
ATOM 5412 O O . ALA B 1 227 ? 15.57 -4.004 9.016 1 96.69 227 ALA B O 1
ATOM 5413 N N . VAL B 1 228 ? 15.297 -1.966 9.812 1 97.75 228 VAL B N 1
ATOM 5414 C CA . VAL B 1 228 ? 16.234 -1.353 8.883 1 97.75 228 VAL B CA 1
ATOM 5415 C C . VAL B 1 228 ? 17.609 -1.26 9.531 1 97.75 228 VAL B C 1
ATOM 5417 O O . VAL B 1 228 ? 18.625 -1.512 8.883 1 97.75 228 VAL B O 1
ATOM 5420 N N . LEU B 1 229 ? 17.609 -0.875 10.812 1 97.31 229 LEU B N 1
ATOM 5421 C CA . LEU B 1 229 ? 18.891 -0.561 11.461 1 97.31 229 LEU B CA 1
ATOM 5422 C C . LEU B 1 229 ? 19.312 -1.68 12.406 1 97.31 229 LEU B C 1
ATOM 5424 O O . LEU B 1 229 ? 20.469 -1.755 12.812 1 97.31 229 LEU B O 1
ATOM 5428 N N . GLY B 1 230 ? 18.438 -2.588 12.672 1 94.81 230 GLY B N 1
ATOM 5429 C CA . GLY B 1 230 ? 18.766 -3.721 13.523 1 94.81 230 GLY B CA 1
ATOM 5430 C C . GLY B 1 230 ? 18.125 -3.654 14.891 1 94.81 230 GLY B C 1
ATOM 5431 O O . GLY B 1 230 ? 17.609 -2.604 15.297 1 94.81 230 GLY B O 1
ATOM 5432 N N . PRO B 1 231 ? 18.312 -4.809 15.453 1 87.81 231 PRO B N 1
ATOM 5433 C CA . PRO B 1 231 ? 17.719 -4.859 16.797 1 87.81 231 PRO B CA 1
ATOM 5434 C C . PRO B 1 231 ? 18.453 -3.975 17.797 1 87.81 231 PRO B C 1
ATOM 5436 O O . PRO B 1 231 ? 19.641 -3.691 17.625 1 87.81 231 PRO B O 1
ATOM 5439 N N . GLY B 1 232 ? 17.922 -3.293 18.719 1 87.31 232 GLY B N 1
ATOM 5440 C CA . GLY B 1 232 ? 18.531 -2.439 19.719 1 87.31 232 GLY B CA 1
ATOM 5441 C C . GLY B 1 232 ? 18.391 -0.961 19.422 1 87.31 232 GLY B C 1
ATOM 5442 O O . GLY B 1 232 ? 18.75 -0.114 20.234 1 87.31 232 GLY B O 1
ATOM 5443 N N . ILE B 1 233 ? 18.094 -0.834 18.156 1 87.94 233 ILE B N 1
ATOM 5444 C CA . ILE B 1 233 ? 17.828 0.547 17.766 1 87.94 233 ILE B CA 1
ATOM 5445 C C . ILE B 1 233 ? 16.344 0.849 17.922 1 87.94 233 ILE B C 1
ATOM 5447 O O . ILE B 1 233 ? 15.492 0.002 17.625 1 87.94 233 ILE B O 1
ATOM 5451 N N . PRO B 1 234 ? 16 2.043 18.312 1 83.81 234 PRO B N 1
ATOM 5452 C CA . PRO B 1 234 ? 16.766 3.264 18.562 1 83.81 234 PRO B CA 1
ATOM 5453 C C . PRO B 1 234 ? 17.5 3.229 19.906 1 83.81 234 PRO B C 1
ATOM 5455 O O . PRO B 1 234 ? 16.875 3.109 20.953 1 83.81 234 PRO B O 1
ATOM 5458 N N . SER B 1 235 ? 18.828 3.246 19.875 1 83.62 235 SER B N 1
ATOM 5459 C CA . SER B 1 235 ? 19.625 3.4 21.078 1 83.62 235 SER B CA 1
ATOM 5460 C C . SER B 1 235 ? 19.984 4.863 21.328 1 83.62 235 SER B C 1
ATOM 5462 O O . SER B 1 235 ? 20.328 5.586 20.391 1 83.62 235 SER B O 1
ATOM 5464 N N . GLY B 1 236 ? 19.625 5.402 22.516 1 88.62 236 GLY B N 1
ATOM 5465 C CA . GLY B 1 236 ? 20.016 6.758 22.859 1 88.62 236 GLY B CA 1
ATOM 5466 C C . GLY B 1 236 ? 18.922 7.773 22.656 1 88.62 236 GLY B C 1
ATOM 5467 O O . GLY B 1 236 ? 18.891 8.812 23.312 1 88.62 236 GLY B O 1
ATOM 5468 N N . THR B 1 237 ? 18.094 7.609 21.562 1 95.56 237 THR B N 1
ATOM 5469 C CA . THR B 1 237 ? 16.969 8.5 21.297 1 95.56 237 THR B CA 1
ATOM 5470 C C . THR B 1 237 ? 15.711 7.98 21.984 1 95.56 237 THR B C 1
ATOM 5472 O O . THR B 1 237 ? 15.289 6.844 21.75 1 95.56 237 THR B O 1
ATOM 5475 N N . ARG B 1 238 ? 15.148 8.758 22.844 1 96.88 238 ARG B N 1
ATOM 5476 C CA . ARG B 1 238 ? 13.898 8.383 23.484 1 96.88 238 ARG B CA 1
ATOM 5477 C C . ARG B 1 238 ? 12.719 8.578 22.531 1 96.88 238 ARG B C 1
ATOM 5479 O O . ARG B 1 238 ? 12.656 9.578 21.812 1 96.88 238 ARG B O 1
ATOM 5486 N N . VAL B 1 239 ? 11.836 7.625 22.5 1 97.69 239 VAL B N 1
ATOM 5487 C CA . VAL B 1 239 ? 10.633 7.715 21.672 1 97.69 239 VAL B CA 1
ATOM 5488 C C . VAL B 1 239 ? 9.438 8.078 22.547 1 97.69 239 VAL B C 1
ATOM 5490 O O . VAL B 1 239 ? 9.234 7.48 23.609 1 97.69 239 VAL B O 1
ATOM 5493 N N . GLY B 1 240 ? 8.688 9.078 22.172 1 97.12 240 GLY B N 1
ATOM 5494 C CA . GLY B 1 240 ? 7.562 9.516 22.984 1 97.12 240 GLY B CA 1
ATOM 5495 C C . GLY B 1 240 ? 6.324 9.836 22.188 1 97.12 240 GLY B C 1
ATOM 5496 O O . GLY B 1 240 ? 6.332 9.734 20.953 1 97.12 240 GLY B O 1
ATOM 5497 N N . VAL B 1 241 ? 5.215 10.062 22.875 1 98 241 VAL B N 1
ATOM 5498 C CA . VAL B 1 241 ? 3.918 10.375 22.297 1 98 241 VAL B CA 1
ATOM 5499 C C . VAL B 1 241 ? 3.373 11.672 22.891 1 98 241 VAL B C 1
ATOM 5501 O O . VAL B 1 241 ? 3.367 11.836 24.125 1 98 241 VAL B O 1
ATOM 5504 N N . HIS B 1 242 ? 3.045 12.594 22.078 1 97.06 242 HIS B N 1
ATOM 5505 C CA . HIS B 1 242 ? 2.34 13.812 22.469 1 97.06 242 HIS B CA 1
ATOM 5506 C C . HIS B 1 242 ? 1.117 14.047 21.578 1 97.06 242 HIS B C 1
ATOM 5508 O O . HIS B 1 242 ? 1.235 14.578 20.484 1 97.06 242 HIS B O 1
ATOM 5514 N N . GLY B 1 243 ? -0.069 13.703 22.156 1 95.88 243 GLY B N 1
ATOM 5515 C CA . GLY B 1 243 ? -1.291 13.992 21.422 1 95.88 243 GLY B CA 1
ATOM 5516 C C . GLY B 1 243 ? -1.615 15.477 21.359 1 95.88 243 GLY B C 1
ATOM 5517 O O . GLY B 1 243 ? -1.299 16.219 22.297 1 95.88 243 GLY B O 1
ATOM 5518 N N . LEU B 1 244 ? -2.17 15.906 20.234 1 95.38 244 LEU B N 1
ATOM 5519 C CA . LEU B 1 244 ? -2.545 17.297 20.062 1 95.38 244 LEU B CA 1
ATOM 5520 C C . LEU B 1 244 ? -4.059 17.469 20.109 1 95.38 244 LEU B C 1
ATOM 5522 O O . LEU B 1 244 ? -4.789 16.766 19.406 1 95.38 244 LEU B O 1
ATOM 5526 N N . GLY B 1 245 ? -4.52 18.359 20.984 1 95.19 245 GLY B N 1
ATOM 5527 C CA . GLY B 1 245 ? -5.938 18.672 21.094 1 95.19 245 GLY B CA 1
ATOM 5528 C C . GLY B 1 245 ? -6.301 20.016 20.5 1 95.19 245 GLY B C 1
ATOM 5529 O O . GLY B 1 245 ? -5.426 20.75 20.016 1 95.19 245 GLY B O 1
ATOM 5530 N N . ALA B 1 246 ? -7.574 20.297 20.484 1 95.06 246 ALA B N 1
ATOM 5531 C CA . ALA B 1 246 ? -8.094 21.562 19.953 1 95.06 246 ALA B CA 1
ATOM 5532 C C . ALA B 1 246 ? -8.023 22.656 21 1 95.06 246 ALA B C 1
ATOM 5534 O O . ALA B 1 246 ? -8.023 22.391 22.203 1 95.06 246 ALA B O 1
ATOM 5535 N N . ASP B 1 247 ? -7.883 23.844 20.562 1 93.75 247 ASP B N 1
ATOM 5536 C CA . ASP B 1 247 ? -7.965 25.031 21.406 1 93.75 247 ASP B CA 1
ATOM 5537 C C . ASP B 1 247 ? -9.414 25.453 21.609 1 93.75 247 ASP B C 1
ATOM 5539 O O . ASP B 1 247 ? -9.938 26.281 20.859 1 93.75 247 ASP B O 1
ATOM 5543 N N . ALA B 1 248 ? -9.961 25.031 22.703 1 95.69 248 ALA B N 1
ATOM 5544 C CA . ALA B 1 248 ? -11.398 25.219 22.938 1 95.69 248 ALA B CA 1
ATOM 5545 C C . ALA B 1 248 ? -11.75 26.688 23 1 95.69 248 ALA B C 1
ATOM 5547 O O . ALA B 1 248 ? -12.719 27.141 22.391 1 95.69 248 ALA B O 1
ATOM 5548 N N . GLU B 1 249 ? -11.039 27.391 23.734 1 94.31 249 GLU B N 1
ATOM 5549 C CA . GLU B 1 249 ? -11.336 28.797 23.938 1 94.31 249 GLU B CA 1
ATOM 5550 C C . GLU B 1 249 ? -11.266 29.578 22.641 1 94.31 249 GLU B C 1
ATOM 5552 O O . GLU B 1 249 ? -12.18 30.328 22.297 1 94.31 249 GLU B O 1
ATOM 5557 N N . PHE B 1 250 ? -10.242 29.328 21.953 1 92.25 250 PHE B N 1
ATOM 5558 C CA . PHE B 1 250 ? -10.086 30 20.672 1 92.25 250 PHE B CA 1
ATOM 5559 C C . PHE B 1 250 ? -11.227 29.625 19.734 1 92.25 250 PHE B C 1
ATOM 5561 O O . PHE B 1 250 ? -11.82 30.516 19.094 1 92.25 250 PHE B O 1
ATOM 5568 N N . LEU B 1 251 ? -11.57 28.375 19.625 1 95.56 251 LEU B N 1
ATOM 5569 C CA . LEU B 1 251 ? -12.57 27.891 18.688 1 95.56 251 LEU B CA 1
ATOM 5570 C C . LEU B 1 251 ? -13.945 28.453 19 1 95.56 251 LEU B C 1
ATOM 5572 O O . LEU B 1 251 ? -14.672 28.891 18.109 1 95.56 251 LEU B O 1
ATOM 5576 N N . ARG B 1 252 ? -14.266 28.469 20.234 1 96.94 252 ARG B N 1
ATOM 5577 C CA . ARG B 1 252 ? -15.578 28.953 20.656 1 96.94 252 ARG B CA 1
ATOM 5578 C C . ARG B 1 252 ? -15.719 30.453 20.406 1 96.94 252 ARG B C 1
ATOM 5580 O O . ARG B 1 252 ? -16.75 30.906 19.922 1 96.94 252 ARG B O 1
ATOM 5587 N N . GLU B 1 253 ? -14.664 31.109 20.688 1 97 253 GLU B N 1
ATOM 5588 C CA . GLU B 1 253 ? -14.695 32.562 20.438 1 97 253 GLU B CA 1
ATOM 5589 C C . GLU B 1 253 ? -14.781 32.844 18.938 1 97 253 GLU B C 1
ATOM 5591 O O . GLU B 1 253 ? -15.602 33.656 18.5 1 97 253 GLU B O 1
ATOM 5596 N N . ARG B 1 254 ? -13.914 32.219 18.156 1 95.5 254 ARG B N 1
ATOM 5597 C CA . ARG B 1 254 ? -13.844 32.469 16.719 1 95.5 254 ARG B CA 1
ATOM 5598 C C . ARG B 1 254 ? -15.133 32.031 16.031 1 95.5 254 ARG B C 1
ATOM 5600 O O . ARG B 1 254 ? -15.57 32.688 15.078 1 95.5 254 ARG B O 1
ATOM 5607 N N . ALA B 1 255 ? -15.75 30.969 16.5 1 97.69 255 ALA B N 1
ATOM 5608 C CA . ALA B 1 255 ? -16.922 30.375 15.859 1 97.69 255 ALA B CA 1
ATOM 5609 C C . ALA B 1 255 ? -18.156 31.234 16.062 1 97.69 255 ALA B C 1
ATOM 5611 O O . ALA B 1 255 ? -19.172 31.031 15.391 1 97.69 255 ALA B O 1
ATOM 5612 N N . HIS B 1 256 ? -18.109 32.219 16.938 1 97.5 256 HIS B N 1
ATOM 5613 C CA . HIS B 1 256 ? -19.297 33.031 17.234 1 97.5 256 HIS B CA 1
ATOM 5614 C C . HIS B 1 256 ? -19.094 34.5 16.812 1 97.5 256 HIS B C 1
ATOM 5616 O O . HIS B 1 256 ? -19.828 35.375 17.266 1 97.5 256 HIS B O 1
ATOM 5622 N N . ARG B 1 257 ? -18.125 34.688 16 1 97.88 257 ARG B N 1
ATOM 5623 C CA . ARG B 1 257 ? -17.938 36.031 15.422 1 97.88 257 ARG B CA 1
ATOM 5624 C C . ARG B 1 257 ? -18.953 36.281 14.32 1 97.88 257 ARG B C 1
ATOM 5626 O O . ARG B 1 257 ? -19.531 35.344 13.766 1 97.88 257 ARG B O 1
ATOM 5633 N N . PRO B 1 258 ? -19.172 37.531 13.93 1 97.94 258 PRO B N 1
ATOM 5634 C CA . PRO B 1 258 ? -20.25 37.906 12.992 1 97.94 258 PRO B CA 1
ATOM 5635 C C . PRO B 1 258 ? -20.047 37.312 11.609 1 97.94 258 PRO B C 1
ATOM 5637 O O . PRO B 1 258 ? -21.031 36.969 10.938 1 97.94 258 PRO B O 1
ATOM 5640 N N . ASP B 1 259 ? -18.875 37.188 11.172 1 97.81 259 ASP B N 1
ATOM 5641 C CA . ASP B 1 259 ? -18.656 36.625 9.844 1 97.81 259 ASP B CA 1
ATOM 5642 C C . ASP B 1 259 ? -19.078 35.156 9.789 1 97.81 259 ASP B C 1
ATOM 5644 O O . ASP B 1 259 ? -19.578 34.688 8.758 1 97.81 259 ASP B O 1
ATOM 5648 N N . VAL B 1 260 ? -18.938 34.438 10.898 1 98.31 260 VAL B N 1
ATOM 5649 C CA . VAL B 1 260 ? -19.375 33.062 10.969 1 98.31 260 VAL B CA 1
ATOM 5650 C C . VAL B 1 260 ? -20.906 33 10.938 1 98.31 260 VAL B C 1
ATOM 5652 O O . VAL B 1 260 ? -21.484 32.156 10.258 1 98.31 260 VAL B O 1
ATOM 5655 N N . ASP B 1 261 ? -21.578 33.906 11.625 1 97.69 261 ASP B N 1
ATOM 5656 C CA . ASP B 1 261 ? -23.047 33.969 11.625 1 97.69 261 ASP B CA 1
ATOM 5657 C C . ASP B 1 261 ? -23.578 34.219 10.219 1 97.69 261 ASP B C 1
ATOM 5659 O O . ASP B 1 261 ? -24.594 33.625 9.828 1 97.69 261 ASP B O 1
ATOM 5663 N N . GLU B 1 262 ? -22.859 35.062 9.539 1 98.12 262 GLU B N 1
ATOM 5664 C CA . GLU B 1 262 ? -23.25 35.344 8.164 1 98.12 262 GLU B CA 1
ATOM 5665 C C . GLU B 1 262 ? -23.141 34.094 7.289 1 98.12 262 GLU B C 1
ATOM 5667 O O . GLU B 1 262 ? -24.047 33.812 6.5 1 98.12 262 GLU B O 1
ATOM 5672 N N . ARG B 1 263 ? -22.031 33.406 7.438 1 98.12 263 ARG B N 1
ATOM 5673 C CA . ARG B 1 263 ? -21.844 32.156 6.68 1 98.12 263 ARG B CA 1
ATOM 5674 C C . ARG B 1 263 ? -22.859 31.125 7.078 1 98.12 263 ARG B C 1
ATOM 5676 O O . ARG B 1 263 ? -23.328 30.344 6.238 1 98.12 263 ARG B O 1
ATOM 5683 N N . MET B 1 264 ? -23.203 31.062 8.328 1 97.38 264 MET B N 1
ATOM 5684 C CA . MET B 1 264 ? -24.172 30.094 8.828 1 97.38 264 MET B CA 1
ATOM 5685 C C . MET B 1 264 ? -25.547 30.328 8.18 1 97.38 264 MET B C 1
ATOM 5687 O O . MET B 1 264 ? -26.219 29.359 7.801 1 97.38 264 MET B O 1
ATOM 5691 N N . ALA B 1 265 ? -25.922 31.594 8.07 1 97.38 265 ALA B N 1
ATOM 5692 C CA . ALA B 1 265 ? -27.203 31.922 7.434 1 97.38 265 ALA B CA 1
ATOM 5693 C C . ALA B 1 265 ? -27.219 31.469 5.977 1 97.38 265 ALA B C 1
ATOM 5695 O O . ALA B 1 265 ? -28.219 30.938 5.504 1 97.38 265 ALA B O 1
ATOM 5696 N N . THR B 1 266 ? -26.109 31.672 5.34 1 97.31 266 THR B N 1
ATOM 5697 C CA . THR B 1 266 ? -25.984 31.25 3.949 1 97.31 266 THR B CA 1
ATOM 5698 C C . THR B 1 266 ? -26.094 29.734 3.83 1 97.31 266 THR B C 1
ATOM 5700 O O . THR B 1 266 ? -26.797 29.219 2.959 1 97.31 266 THR B O 1
ATOM 5703 N N . LEU B 1 267 ? -25.422 29.016 4.676 1 97.62 267 LEU B N 1
ATOM 5704 C CA . LEU B 1 267 ? -25.453 27.562 4.652 1 97.62 267 LEU B CA 1
ATOM 5705 C C . LEU B 1 267 ? -26.844 27.031 4.938 1 97.62 267 LEU B C 1
ATOM 5707 O O . LEU B 1 267 ? -27.281 26.062 4.324 1 97.62 267 LEU B O 1
ATOM 5711 N N . ARG B 1 268 ? -27.562 27.672 5.844 1 97.06 268 ARG B N 1
ATOM 5712 C CA . ARG B 1 268 ? -28.906 27.234 6.18 1 97.06 268 ARG B CA 1
ATOM 5713 C C . ARG B 1 268 ? -29.844 27.359 4.977 1 97.06 268 ARG B C 1
ATOM 5715 O O . ARG B 1 268 ? -30.703 26.516 4.754 1 97.06 268 ARG B O 1
ATOM 5722 N N . ARG B 1 269 ? -29.594 28.438 4.234 1 96.12 269 ARG B N 1
ATOM 5723 C CA . ARG B 1 269 ? -30.391 28.609 3.021 1 96.12 269 ARG B CA 1
ATOM 5724 C C . ARG B 1 269 ? -30.078 27.531 2 1 96.12 269 ARG B C 1
ATOM 5726 O O . ARG B 1 269 ? -30.984 27.016 1.332 1 96.12 269 ARG B O 1
ATOM 5733 N N . GLN B 1 270 ? -28.844 27.188 1.914 1 95.56 270 GLN B N 1
ATOM 5734 C CA . GLN B 1 270 ? -28.422 26.156 0.971 1 95.56 270 GLN B CA 1
ATOM 5735 C C . GLN B 1 270 ? -28.953 24.781 1.386 1 95.56 270 GLN B C 1
ATOM 5737 O O . GLN B 1 270 ? -29.344 23.984 0.537 1 95.56 270 GLN B O 1
ATOM 5742 N N . ILE B 1 271 ? -28.906 24.469 2.662 1 97.19 271 ILE B N 1
ATOM 5743 C CA . ILE B 1 271 ? -29.406 23.219 3.209 1 97.19 271 ILE B CA 1
ATOM 5744 C C . ILE B 1 271 ? -30.906 23.094 2.938 1 97.19 271 ILE B C 1
ATOM 5746 O O . ILE B 1 271 ? -31.375 22.047 2.488 1 97.19 271 ILE B O 1
ATOM 5750 N N . GLY B 1 272 ? -31.609 24.109 3.225 1 95.69 272 GLY B N 1
ATOM 5751 C CA . GLY B 1 272 ? -33.031 24.172 2.947 1 95.69 272 GLY B CA 1
ATOM 5752 C C . GLY B 1 272 ? -33.875 23.391 3.941 1 95.69 272 GLY B C 1
ATOM 5753 O O . GLY B 1 272 ? -33.406 23.047 5.027 1 95.69 272 GLY B O 1
ATOM 5754 N N . THR B 1 273 ? -35.125 23.203 3.566 1 95.75 273 THR B N 1
ATOM 5755 C CA . THR B 1 273 ? -36.094 22.562 4.449 1 95.75 273 THR B CA 1
ATOM 5756 C C . THR B 1 273 ? -36.5 21.188 3.916 1 95.75 273 THR B C 1
ATOM 5758 O O . THR B 1 273 ? -36.562 20.984 2.701 1 95.75 273 THR B O 1
ATOM 5761 N N . ALA B 1 274 ? -36.688 20.312 4.879 1 95.56 274 ALA B N 1
ATOM 5762 C CA . ALA B 1 274 ? -37.156 18.969 4.527 1 95.56 274 ALA B CA 1
ATOM 5763 C C . ALA B 1 274 ? -38.625 18.984 4.141 1 95.56 274 ALA B C 1
ATOM 5765 O O . ALA B 1 274 ? -39.312 19.984 4.332 1 95.56 274 ALA B O 1
ATOM 5766 N N . PRO B 1 275 ? -39.094 17.922 3.537 1 93.56 275 PRO B N 1
ATOM 5767 C CA . PRO B 1 275 ? -40.5 17.859 3.107 1 93.56 275 PRO B CA 1
ATOM 5768 C C . PRO B 1 275 ? -41.469 18.062 4.258 1 93.56 275 PRO B C 1
ATOM 5770 O O . PRO B 1 275 ? -42.594 18.562 4.051 1 93.56 275 PRO B O 1
ATOM 5773 N N . ASP B 1 276 ? -41.094 17.766 5.43 1 92.69 276 ASP B N 1
ATOM 5774 C CA . ASP B 1 276 ? -41.969 17.906 6.582 1 92.69 276 ASP B CA 1
ATOM 5775 C C . ASP B 1 276 ? -41.906 19.312 7.164 1 92.69 276 ASP B C 1
ATOM 5777 O O . ASP B 1 276 ? -42.531 19.594 8.195 1 92.69 276 ASP B O 1
ATOM 5781 N N . GLY B 1 277 ? -41.125 20.156 6.594 1 91.94 277 GLY B N 1
ATOM 5782 C CA . GLY B 1 277 ? -41.062 21.547 6.996 1 91.94 277 GLY B CA 1
ATOM 5783 C C . GLY B 1 277 ? -39.938 21.844 7.965 1 91.94 277 GLY B C 1
ATOM 5784 O O . GLY B 1 277 ? -39.625 23 8.227 1 91.94 277 GLY B O 1
ATOM 5785 N N . GLY B 1 278 ? -39.375 20.828 8.469 1 91.69 278 GLY B N 1
ATOM 5786 C CA . GLY B 1 278 ? -38.25 21.016 9.383 1 91.69 278 GLY B CA 1
ATOM 5787 C C . GLY B 1 278 ? -36.906 21.156 8.672 1 91.69 278 GLY B C 1
ATOM 5788 O O . GLY B 1 278 ? -36.844 21.016 7.449 1 91.69 278 GLY B O 1
ATOM 5789 N N . PRO B 1 279 ? -35.906 21.547 9.391 1 92.81 279 PRO B N 1
ATOM 5790 C CA . PRO B 1 279 ? -34.594 21.656 8.781 1 92.81 279 PRO B CA 1
ATOM 5791 C C . PRO B 1 279 ? -34 20.297 8.367 1 92.81 279 PRO B C 1
ATOM 5793 O O . PRO B 1 279 ? -34.219 19.297 9.07 1 92.81 279 PRO B O 1
ATOM 5796 N N . ARG B 1 280 ? -33.406 20.266 7.242 1 97.5 280 ARG B N 1
ATOM 5797 C CA . ARG B 1 280 ? -32.688 19.062 6.832 1 97.5 280 ARG B CA 1
ATOM 5798 C C . ARG B 1 280 ? -31.5 18.781 7.746 1 97.5 280 ARG B C 1
ATOM 5800 O O . ARG B 1 280 ? -30.875 19.719 8.258 1 97.5 280 ARG B O 1
ATOM 5807 N N . ARG B 1 281 ? -31.219 17.516 7.941 1 97.69 281 ARG B N 1
ATOM 5808 C CA . ARG B 1 281 ? -30 17.125 8.648 1 97.69 281 ARG B CA 1
ATOM 5809 C C . ARG B 1 281 ? -28.766 17.375 7.785 1 97.69 281 ARG B C 1
ATOM 5811 O O . ARG B 1 281 ? -28.875 17.547 6.566 1 97.69 281 ARG B O 1
ATOM 5818 N N . THR B 1 282 ? -27.625 17.406 8.477 1 98.56 282 THR B N 1
ATOM 5819 C CA . THR B 1 282 ? -26.406 17.688 7.734 1 98.56 282 THR B CA 1
ATOM 5820 C C . THR B 1 282 ? -25.312 16.688 8.07 1 98.56 282 THR B C 1
ATOM 5822 O O . THR B 1 282 ? -25.203 16.25 9.219 1 98.56 282 THR B O 1
ATOM 5825 N N . ILE B 1 283 ? -24.625 16.203 7.102 1 98.88 283 ILE B N 1
ATOM 5826 C CA . ILE B 1 283 ? -23.312 15.555 7.203 1 98.88 283 ILE B CA 1
ATOM 5827 C C . ILE B 1 283 ? -22.219 16.516 6.738 1 98.88 283 ILE B C 1
ATOM 5829 O O . ILE B 1 283 ? -22.281 17.031 5.625 1 98.88 283 ILE B O 1
ATOM 5833 N N . VAL B 1 284 ? -21.281 16.75 7.598 1 98.81 284 VAL B N 1
ATOM 5834 C CA . VAL B 1 284 ? -20.297 17.781 7.281 1 98.81 284 VAL B CA 1
ATOM 5835 C C . VAL B 1 284 ? -18.906 17.141 7.227 1 98.81 284 VAL B C 1
ATOM 5837 O O . VAL B 1 284 ? -18.547 16.312 8.07 1 98.81 284 VAL B O 1
ATOM 5840 N N . ARG B 1 285 ? -18.188 17.5 6.207 1 98.5 285 ARG B N 1
ATOM 5841 C CA . ARG B 1 285 ? -16.75 17.234 6.148 1 98.5 285 ARG B CA 1
ATOM 5842 C C . ARG B 1 285 ? -15.984 18.5 5.742 1 98.5 285 ARG B C 1
ATOM 5844 O O . ARG B 1 285 ? -16.469 19.297 4.945 1 98.5 285 ARG B O 1
ATOM 5851 N N . VAL B 1 286 ? -14.828 18.672 6.246 1 97.5 286 VAL B N 1
ATOM 5852 C CA . VAL B 1 286 ? -13.891 19.734 5.895 1 97.5 286 VAL B CA 1
ATOM 5853 C C . VAL B 1 286 ? -12.492 19.156 5.707 1 97.5 286 VAL B C 1
ATOM 5855 O O . VAL B 1 286 ? -11.898 18.641 6.656 1 97.5 286 VAL B O 1
ATOM 5858 N N . ASP B 1 287 ? -12.023 19.172 4.5 1 95.75 287 ASP B N 1
ATOM 5859 C CA . ASP B 1 287 ? -10.742 18.562 4.164 1 95.75 287 ASP B CA 1
ATOM 5860 C C . ASP B 1 287 ? -10 19.375 3.111 1 95.75 287 ASP B C 1
ATOM 5862 O O . ASP B 1 287 ? -10.609 20.141 2.354 1 95.75 287 ASP B O 1
ATOM 5866 N N . ARG B 1 288 ? -8.672 19.266 3.105 1 93.69 288 ARG B N 1
ATOM 5867 C CA . ARG B 1 288 ? -7.953 19.531 1.863 1 93.69 288 ARG B CA 1
ATOM 5868 C C . ARG B 1 288 ? -8.141 18.391 0.873 1 93.69 288 ARG B C 1
ATOM 5870 O O . ARG B 1 288 ? -8.391 17.25 1.272 1 93.69 288 ARG B O 1
ATOM 5877 N N . THR B 1 289 ? -8.18 18.734 -0.434 1 94.5 289 THR B N 1
ATOM 5878 C CA . THR B 1 289 ? -8.195 17.641 -1.408 1 94.5 289 THR B CA 1
ATOM 5879 C C . THR B 1 289 ? -6.844 16.938 -1.442 1 94.5 289 THR B C 1
ATOM 5881 O O . THR B 1 289 ? -6.074 17.094 -2.393 1 94.5 289 THR B O 1
ATOM 5884 N N . GLU B 1 290 ? -6.672 16.266 -0.381 1 93.44 290 GLU B N 1
ATOM 5885 C CA . GLU B 1 290 ? -5.504 15.43 -0.131 1 93.44 290 GLU B CA 1
ATOM 5886 C C . GLU B 1 290 ? -5.848 13.953 -0.264 1 93.44 290 GLU B C 1
ATOM 5888 O O . GLU B 1 290 ? -6.883 13.5 0.237 1 93.44 290 GLU B O 1
ATOM 5893 N N . LEU B 1 291 ? -4.988 13.18 -0.89 1 95.25 291 LEU B N 1
ATOM 5894 C CA . LEU B 1 291 ? -5.234 11.797 -1.272 1 95.25 291 LEU B CA 1
ATOM 5895 C C . LEU B 1 291 ? -5.578 10.945 -0.052 1 95.25 291 LEU B C 1
ATOM 5897 O O . LEU B 1 291 ? -6.391 10.023 -0.14 1 95.25 291 LEU B O 1
ATOM 5901 N N . SER B 1 292 ? -5.027 11.234 1.047 1 97.06 292 SER B N 1
ATOM 5902 C CA . SER B 1 292 ? -5.215 10.414 2.238 1 97.06 292 SER B CA 1
ATOM 5903 C C . SER B 1 292 ? -6.562 10.695 2.895 1 97.06 292 SER B C 1
ATOM 5905 O O . SER B 1 292 ? -7.012 9.938 3.754 1 97.06 292 SER B O 1
ATOM 5907 N N . LYS B 1 293 ? -7.273 11.734 2.529 1 97.94 293 LYS B N 1
ATOM 5908 C CA . LYS B 1 293 ? -8.461 12.195 3.244 1 97.94 293 LYS B CA 1
ATOM 5909 C C . LYS B 1 293 ? -9.703 11.422 2.805 1 97.94 293 LYS B C 1
ATOM 5911 O O . LYS B 1 293 ? -10.742 11.469 3.473 1 97.94 293 LYS B O 1
ATOM 5916 N N . ASN B 1 294 ? -9.633 10.742 1.658 1 98.19 294 ASN B N 1
ATOM 5917 C CA . ASN B 1 294 ? -10.641 9.758 1.287 1 98.19 294 ASN B CA 1
ATOM 5918 C C . ASN B 1 294 ? -11.992 10.406 1.024 1 98.19 294 ASN B C 1
ATOM 5920 O O . ASN B 1 294 ? -13.031 9.867 1.418 1 98.19 294 ASN B O 1
ATOM 5924 N N . ILE B 1 295 ? -11.992 11.555 0.35 1 98.38 295 ILE B N 1
ATOM 5925 C CA . ILE B 1 295 ? -13.211 12.32 0.103 1 98.38 295 ILE B CA 1
ATOM 5926 C C . ILE B 1 295 ? -14.109 11.562 -0.868 1 98.38 295 ILE B C 1
ATOM 5928 O O . ILE B 1 295 ? -15.32 11.469 -0.66 1 98.38 295 ILE B O 1
ATOM 5932 N N . VAL B 1 296 ? -13.523 10.945 -1.863 1 98.31 296 VAL B N 1
ATOM 5933 C CA . VAL B 1 296 ? -14.281 10.25 -2.9 1 98.31 296 VAL B CA 1
ATOM 5934 C C . VAL B 1 296 ? -15.094 9.117 -2.275 1 98.31 296 VAL B C 1
ATOM 5936 O O . VAL B 1 296 ? -16.297 9.016 -2.492 1 98.31 296 VAL B O 1
ATOM 5939 N N . ARG B 1 297 ? -14.5 8.297 -1.469 1 98.5 297 ARG B N 1
ATOM 5940 C CA . ARG B 1 297 ? -15.234 7.195 -0.856 1 98.5 297 ARG B CA 1
ATOM 5941 C C . ARG B 1 297 ? -16.25 7.711 0.156 1 98.5 297 ARG B C 1
ATOM 5943 O O . ARG B 1 297 ? -17.312 7.102 0.347 1 98.5 297 ARG B O 1
ATOM 5950 N N . GLY B 1 298 ? -15.914 8.836 0.795 1 98.69 298 GLY B N 1
ATOM 5951 C CA . GLY B 1 298 ? -16.922 9.461 1.63 1 98.69 298 GLY B CA 1
ATOM 5952 C C . GLY B 1 298 ? -18.188 9.82 0.868 1 98.69 298 GLY B C 1
ATOM 5953 O O . GLY B 1 298 ? -19.297 9.602 1.357 1 98.69 298 GLY B O 1
ATOM 5954 N N . LEU B 1 299 ? -18.016 10.367 -0.325 1 98.75 299 LEU B N 1
ATOM 5955 C CA . LEU B 1 299 ? -19.141 10.703 -1.178 1 98.75 299 LEU B CA 1
ATOM 5956 C C . LEU B 1 299 ? -19.875 9.445 -1.636 1 98.75 299 LEU B C 1
ATOM 5958 O O . LEU B 1 299 ? -21.109 9.422 -1.674 1 98.75 299 LEU B O 1
ATOM 5962 N N . LEU B 1 300 ? -19.125 8.422 -1.927 1 98.75 300 LEU B N 1
ATOM 5963 C CA . LEU B 1 300 ? -19.734 7.16 -2.34 1 98.75 300 LEU B CA 1
ATOM 5964 C C . LEU B 1 300 ? -20.547 6.551 -1.2 1 98.75 300 LEU B C 1
ATOM 5966 O O . LEU B 1 300 ? -21.594 5.953 -1.432 1 98.75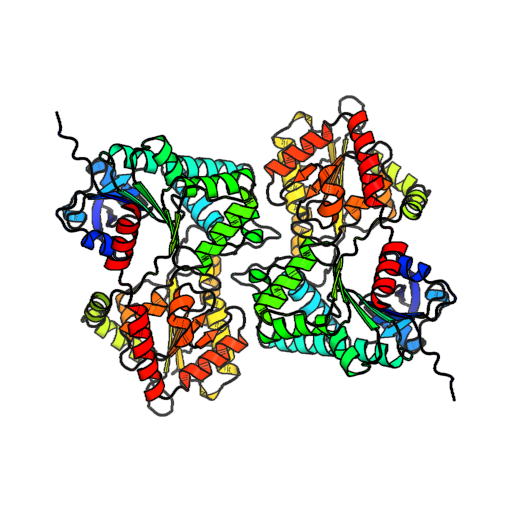 300 LEU B O 1
ATOM 5970 N N . ALA B 1 301 ? -20.031 6.652 -0.023 1 98.81 301 ALA B N 1
ATOM 5971 C CA . ALA B 1 301 ? -20.766 6.156 1.14 1 98.81 301 ALA B CA 1
ATOM 5972 C C . ALA B 1 301 ? -22.062 6.918 1.327 1 98.81 301 ALA B C 1
ATOM 5974 O O . ALA B 1 301 ? -23.094 6.328 1.701 1 98.81 301 ALA B O 1
ATOM 5975 N N . TYR B 1 302 ? -22.031 8.25 1.104 1 98.88 302 TYR B N 1
ATOM 5976 C CA . TYR B 1 302 ? -23.25 9.047 1.146 1 98.88 302 TYR B CA 1
ATOM 5977 C C . TYR B 1 302 ? -24.234 8.586 0.088 1 98.88 302 TYR B C 1
ATOM 5979 O O . TYR B 1 302 ? -25.438 8.461 0.363 1 98.88 302 TYR B O 1
ATOM 5987 N N . GLU B 1 303 ? -23.719 8.352 -1.097 1 98.81 303 GLU B N 1
ATOM 5988 C CA . GLU B 1 303 ? -24.578 7.816 -2.146 1 98.81 303 GLU B CA 1
ATOM 5989 C C . GLU B 1 303 ? -25.219 6.496 -1.718 1 98.81 303 GLU B C 1
ATOM 5991 O O . GLU B 1 303 ? -26.406 6.281 -1.927 1 98.81 303 GLU B O 1
ATOM 5996 N N . GLU B 1 304 ? -24.391 5.652 -1.139 1 98.69 304 GLU B N 1
ATOM 5997 C CA . GLU B 1 304 ? -24.875 4.375 -0.635 1 98.69 304 GLU B CA 1
ATOM 5998 C C . GLU B 1 304 ? -25.938 4.582 0.446 1 98.69 304 GLU B C 1
ATOM 6000 O O . GLU B 1 304 ? -26.906 3.82 0.531 1 98.69 304 GLU B O 1
ATOM 6005 N N . LEU B 1 305 ? -25.75 5.527 1.288 1 98.81 305 LEU B N 1
ATOM 6006 C CA . LEU B 1 305 ? -26.75 5.879 2.293 1 98.81 305 LEU B CA 1
ATOM 6007 C C . LEU B 1 305 ? -28.094 6.199 1.64 1 98.81 305 LEU B C 1
ATOM 6009 O O . LEU B 1 305 ? -29.141 5.699 2.072 1 98.81 305 LEU B O 1
ATOM 6013 N N . LEU B 1 306 ? -28.078 7.043 0.575 1 98.62 306 LEU B N 1
ATOM 6014 C CA . LEU B 1 306 ? -29.312 7.449 -0.106 1 98.62 306 LEU B CA 1
ATOM 6015 C C . LEU B 1 306 ? -29.984 6.258 -0.772 1 98.62 306 LEU B C 1
ATOM 6017 O O . LEU B 1 306 ? -31.203 6.227 -0.911 1 98.62 306 LEU B O 1
ATOM 6021 N N . GLN B 1 307 ? -29.172 5.32 -1.137 1 98.19 307 GLN B N 1
ATOM 6022 C CA . GLN B 1 307 ? -29.703 4.133 -1.803 1 98.19 307 GLN B CA 1
ATOM 6023 C C . GLN B 1 307 ? -30.281 3.145 -0.793 1 98.19 307 GLN B C 1
ATOM 6025 O O . GLN B 1 307 ? -31.391 2.648 -0.97 1 98.19 307 GLN B O 1
ATOM 6030 N N . SER B 1 308 ? -29.578 2.898 0.262 1 98 308 SER B N 1
ATOM 6031 C CA . SER B 1 308 ? -29.938 1.848 1.215 1 98 308 SER B CA 1
ATOM 6032 C C . SER B 1 308 ? -30.953 2.34 2.232 1 98 308 SER B C 1
ATOM 6034 O O . SER B 1 308 ? -31.703 1.542 2.803 1 98 308 SER B O 1
ATOM 6036 N N . TYR B 1 309 ? -30.938 3.611 2.463 1 98.25 309 TYR B N 1
ATOM 6037 C CA . TYR B 1 309 ? -31.859 4.238 3.414 1 98.25 309 TYR B CA 1
ATOM 6038 C C . TYR B 1 309 ? -32.594 5.406 2.773 1 98.25 309 TYR B C 1
ATOM 6040 O O . TYR B 1 309 ? -32.406 6.559 3.17 1 98.25 309 TYR B O 1
ATOM 6048 N N . PRO B 1 310 ? -33.562 5.094 1.952 1 98 310 PRO B N 1
ATOM 6049 C CA . PRO B 1 310 ? -34.25 6.125 1.16 1 98 310 PRO B CA 1
ATOM 6050 C C . PRO B 1 310 ? -34.969 7.156 2.025 1 98 310 PRO B C 1
ATOM 6052 O O . PRO B 1 310 ? -35.312 8.234 1.54 1 98 310 PRO B O 1
ATOM 6055 N N . GLN B 1 311 ? -35.156 6.906 3.289 1 97.5 311 GLN B N 1
ATOM 6056 C CA . GLN B 1 311 ? -35.781 7.852 4.188 1 97.5 311 GLN B CA 1
ATOM 6057 C C . GLN B 1 311 ? -34.969 9.125 4.336 1 97.5 311 GLN B C 1
ATOM 6059 O O . GLN B 1 311 ? -35.469 10.148 4.82 1 97.5 311 GLN B O 1
ATOM 6064 N N . TRP B 1 312 ? -33.75 9.094 3.896 1 98.31 312 TRP B N 1
ATOM 6065 C CA . TRP B 1 312 ? -32.875 10.258 4.07 1 98.31 312 TRP B CA 1
ATOM 6066 C C . TRP B 1 312 ? -32.906 11.148 2.832 1 98.31 312 TRP B C 1
ATOM 6068 O O . TRP B 1 312 ? -32.375 12.258 2.848 1 98.31 312 TRP B O 1
ATOM 6078 N N . ARG B 1 313 ? -33.469 10.656 1.765 1 98.25 313 ARG B N 1
ATOM 6079 C CA . ARG B 1 313 ? -33.625 11.5 0.583 1 98.25 313 ARG B CA 1
ATOM 6080 C C . ARG B 1 313 ? -34.406 12.758 0.896 1 98.25 313 ARG B C 1
ATOM 6082 O O . ARG B 1 313 ? -35.438 12.695 1.586 1 98.25 313 ARG B O 1
ATOM 6089 N N . GLU B 1 314 ? -33.844 13.859 0.474 1 97.88 314 GLU B N 1
ATOM 6090 C CA . GLU B 1 314 ? -34.406 15.195 0.643 1 97.88 314 GLU B CA 1
ATOM 6091 C C . GLU B 1 314 ? -34.438 15.602 2.113 1 97.88 314 GLU B C 1
ATOM 6093 O O . GLU B 1 314 ? -34.969 16.656 2.465 1 97.88 314 GLU B O 1
ATOM 6098 N N . ARG B 1 315 ? -33.812 14.781 2.945 1 98.31 315 ARG B N 1
ATOM 6099 C CA . ARG B 1 315 ? -33.875 15.07 4.375 1 98.31 315 ARG B CA 1
ATOM 6100 C C . ARG B 1 315 ? -32.5 15.328 4.949 1 98.31 315 ARG B C 1
ATOM 6102 O O . ARG B 1 315 ? -32.375 15.773 6.09 1 98.31 315 ARG B O 1
ATOM 6109 N N . VAL B 1 316 ? -31.484 15.031 4.168 1 98.62 316 VAL B N 1
ATOM 6110 C CA . VAL B 1 316 ? -30.109 15.25 4.629 1 98.62 316 VAL B CA 1
ATOM 6111 C C . VAL B 1 316 ? -29.281 15.844 3.496 1 98.62 316 VAL B C 1
ATOM 6113 O O . VAL B 1 316 ? -29.484 15.516 2.326 1 98.62 316 VAL B O 1
ATOM 6116 N N . VAL B 1 317 ? -28.391 16.75 3.785 1 98.75 317 VAL B N 1
ATOM 6117 C CA . VAL B 1 317 ? -27.438 17.328 2.85 1 98.75 317 VAL B CA 1
ATOM 6118 C C . VAL B 1 317 ? -26.016 17.031 3.303 1 98.75 317 VAL B C 1
ATOM 6120 O O . VAL B 1 317 ? -25.688 17.141 4.488 1 98.75 317 VAL B O 1
ATOM 6123 N N . HIS B 1 318 ? -25.172 16.5 2.395 1 98.81 318 HIS B N 1
ATOM 6124 C CA . HIS B 1 318 ? -23.75 16.359 2.646 1 98.81 318 HIS B CA 1
ATOM 6125 C C . HIS B 1 318 ? -22.984 17.625 2.268 1 98.81 318 HIS B C 1
ATOM 6127 O O . HIS B 1 318 ? -22.781 17.906 1.084 1 98.81 318 HIS B O 1
ATOM 6133 N N . ILE B 1 319 ? -22.641 18.391 3.264 1 98.62 319 ILE B N 1
ATOM 6134 C CA . ILE B 1 319 ? -21.812 19.578 3.064 1 98.62 319 ILE B CA 1
ATOM 6135 C C . ILE B 1 319 ? -20.344 19.203 3.053 1 98.62 319 ILE B C 1
ATOM 6137 O O . ILE B 1 319 ? -19.781 18.844 4.09 1 98.62 319 ILE B O 1
ATOM 6141 N N . ALA B 1 320 ? -19.766 19.312 1.876 1 98.38 320 ALA B N 1
ATOM 6142 C CA . ALA B 1 320 ? -18.375 18.875 1.704 1 98.38 320 ALA B CA 1
ATOM 6143 C C . ALA B 1 320 ? -17.484 20.047 1.324 1 98.38 320 ALA B C 1
ATOM 6145 O O . ALA B 1 320 ? -17.594 20.609 0.228 1 98.38 320 ALA B O 1
ATOM 6146 N N . PHE B 1 321 ? -16.688 20.453 2.24 1 97.75 321 PHE B N 1
ATOM 6147 C CA . PHE B 1 321 ? -15.617 21.406 1.94 1 97.75 321 PHE B CA 1
ATOM 6148 C C . PHE B 1 321 ? -14.344 20.688 1.521 1 97.75 321 PHE B C 1
ATOM 6150 O O . PHE B 1 321 ? -13.758 19.938 2.312 1 97.75 321 PHE B O 1
ATOM 6157 N N . ALA B 1 322 ? -13.938 20.812 0.331 1 95.94 322 ALA B N 1
ATOM 6158 C CA . ALA B 1 322 ? -12.773 20.172 -0.264 1 95.94 322 ALA B CA 1
ATOM 6159 C C . ALA B 1 322 ? -11.805 21.203 -0.823 1 95.94 322 ALA B C 1
ATOM 6161 O O . ALA B 1 322 ? -11.82 21.484 -2.021 1 95.94 322 ALA B O 1
ATOM 6162 N N . TYR B 1 323 ? -10.883 21.672 0.01 1 92.75 323 TYR B N 1
ATOM 6163 C CA . TYR B 1 323 ? -9.992 22.766 -0.364 1 92.75 323 TYR B CA 1
ATOM 6164 C C . TYR B 1 323 ? -8.766 22.234 -1.103 1 92.75 323 TYR B C 1
ATOM 6166 O O . TYR B 1 323 ? -8.047 21.375 -0.586 1 92.75 323 TYR B O 1
ATOM 6174 N N . PRO B 1 324 ? -8.492 22.734 -2.26 1 89.12 324 PRO B N 1
ATOM 6175 C CA . PRO B 1 324 ? -7.363 22.219 -3.041 1 89.12 324 PRO B CA 1
ATOM 6176 C C . PRO B 1 324 ? -6.031 22.344 -2.301 1 89.12 324 PRO B C 1
ATOM 6178 O O . PRO B 1 324 ? -5.801 23.328 -1.589 1 89.12 324 PRO B O 1
ATOM 6181 N N . SER B 1 325 ? -5.25 21.391 -2.461 1 85.88 325 SER B N 1
ATOM 6182 C CA . SER B 1 325 ? -3.924 21.312 -1.857 1 85.88 325 SER B CA 1
ATOM 6183 C C . SER B 1 325 ? -2.893 20.797 -2.854 1 85.88 325 SER B C 1
ATOM 6185 O O . SER B 1 325 ? -3.223 20.016 -3.744 1 85.88 325 SER B O 1
ATOM 6187 N N . ARG B 1 326 ? -1.667 21.297 -2.809 1 88.44 326 ARG B N 1
ATOM 6188 C CA . ARG B 1 326 ? -0.523 20.812 -3.572 1 88.44 326 ARG B CA 1
ATOM 6189 C C . ARG B 1 326 ? -0.854 20.719 -5.059 1 88.44 326 ARG B C 1
ATOM 6191 O O . ARG B 1 326 ? -0.61 19.688 -5.691 1 88.44 326 ARG B O 1
ATOM 6198 N N . GLN B 1 327 ? -1.39 21.719 -5.625 1 86.88 327 GLN B N 1
ATOM 6199 C CA . GLN B 1 327 ? -1.89 21.75 -6.992 1 86.88 327 GLN B CA 1
ATOM 6200 C C . GLN B 1 327 ? -0.747 21.656 -8 1 86.88 327 GLN B C 1
ATOM 6202 O O . GLN B 1 327 ? -0.977 21.422 -9.188 1 86.88 327 GLN B O 1
ATOM 6207 N N . ASP B 1 328 ? 0.427 21.703 -7.426 1 86.25 328 ASP B N 1
ATOM 6208 C CA . ASP B 1 328 ? 1.592 21.547 -8.289 1 86.25 328 ASP B CA 1
ATOM 6209 C C . ASP B 1 328 ? 1.746 20.109 -8.75 1 86.25 328 ASP B C 1
ATOM 6211 O O . ASP B 1 328 ? 2.471 19.828 -9.711 1 86.25 328 ASP B O 1
ATOM 6215 N N . LEU B 1 329 ? 1.136 19.219 -8.133 1 89.44 329 LEU B N 1
ATOM 6216 C CA . LEU B 1 329 ? 1.241 17.797 -8.453 1 89.44 329 LEU B CA 1
ATOM 6217 C C . LEU B 1 329 ? 0.001 17.312 -9.203 1 89.44 329 LEU B C 1
ATOM 6219 O O . LEU B 1 329 ? -1.125 17.531 -8.75 1 89.44 329 LEU B O 1
ATOM 6223 N N . ALA B 1 330 ? 0.178 16.578 -10.227 1 91.88 330 ALA B N 1
ATOM 6224 C CA . ALA B 1 330 ? -0.894 16.141 -11.109 1 91.88 330 ALA B CA 1
ATOM 6225 C C . ALA B 1 330 ? -1.865 15.219 -10.375 1 91.88 330 ALA B C 1
ATOM 6227 O O . ALA B 1 330 ? -3.076 15.273 -10.609 1 91.88 330 ALA B O 1
ATOM 6228 N N . VAL B 1 331 ? -1.35 14.383 -9.555 1 91.5 331 VAL B N 1
ATOM 6229 C CA . VAL B 1 331 ? -2.17 13.398 -8.859 1 91.5 331 VAL B CA 1
ATOM 6230 C C . VAL B 1 331 ? -3.195 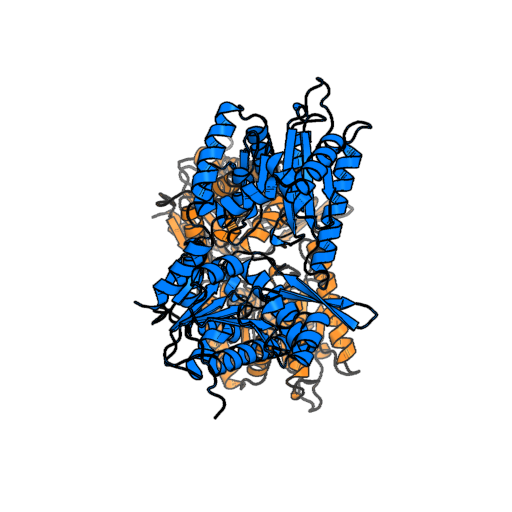14.109 -7.973 1 91.5 331 VAL B C 1
ATOM 6232 O O . VAL B 1 331 ? -4.332 13.648 -7.844 1 91.5 331 VAL B O 1
ATOM 6235 N N . TYR B 1 332 ? -2.895 15.195 -7.395 1 93 332 TYR B N 1
ATOM 6236 C CA . TYR B 1 332 ? -3.807 15.953 -6.543 1 93 332 TYR B CA 1
ATOM 6237 C C . TYR B 1 332 ? -4.863 16.672 -7.379 1 93 332 TYR B C 1
ATOM 6239 O O . TYR B 1 332 ? -6.035 16.719 -6.992 1 93 332 TYR B O 1
ATOM 6247 N N . ARG B 1 333 ? -4.473 17.188 -8.5 1 95.19 333 ARG B N 1
ATOM 6248 C CA . ARG B 1 333 ? -5.434 17.797 -9.406 1 95.19 333 ARG B CA 1
ATOM 6249 C C . ARG B 1 333 ? -6.457 16.781 -9.891 1 95.19 333 ARG B C 1
ATOM 6251 O O . ARG B 1 333 ? -7.656 17.062 -9.93 1 95.19 333 ARG B O 1
ATOM 6258 N N . ALA B 1 334 ? -5.883 15.633 -10.234 1 95.19 334 ALA B N 1
ATOM 6259 C CA . ALA B 1 334 ? -6.766 14.562 -10.688 1 95.19 334 ALA B CA 1
ATOM 6260 C C . ALA B 1 334 ? -7.742 14.156 -9.594 1 95.19 334 ALA B C 1
ATOM 6262 O O . ALA B 1 334 ? -8.914 13.875 -9.867 1 95.19 334 ALA B O 1
ATOM 6263 N N . TYR B 1 335 ? -7.25 14.094 -8.438 1 95.75 335 TYR B N 1
ATOM 6264 C CA . TYR B 1 335 ? -8.109 13.719 -7.32 1 95.75 335 TYR B CA 1
ATOM 6265 C C . TYR B 1 335 ? -9.188 14.773 -7.082 1 95.75 335 TYR B C 1
ATOM 6267 O O . TYR B 1 335 ? -10.344 14.438 -6.82 1 95.75 335 TYR B O 1
ATOM 6275 N N . THR B 1 336 ? -8.828 16.031 -7.156 1 95.88 336 THR B N 1
ATOM 6276 C CA . THR B 1 336 ? -9.797 17.125 -7.012 1 95.88 336 THR B CA 1
ATOM 6277 C C . THR B 1 336 ? -10.891 17.016 -8.07 1 95.88 336 THR B C 1
ATOM 6279 O O . THR B 1 336 ? -12.07 17.172 -7.758 1 95.88 336 THR B O 1
ATOM 6282 N N . ALA B 1 337 ? -10.5 16.734 -9.25 1 96.75 337 ALA B N 1
ATOM 6283 C CA . ALA B 1 337 ? -11.453 16.562 -10.336 1 96.75 337 ALA B CA 1
ATOM 6284 C C . ALA B 1 337 ? -12.391 15.383 -10.062 1 96.75 337 ALA B C 1
ATOM 6286 O O . ALA B 1 337 ? -13.578 15.445 -10.367 1 96.75 337 ALA B O 1
ATOM 6287 N N . GLU B 1 338 ? -11.797 14.344 -9.531 1 97.06 338 GLU B N 1
ATOM 6288 C CA . GLU B 1 338 ? -12.602 13.172 -9.211 1 97.06 338 GLU B CA 1
ATOM 6289 C C . GLU B 1 338 ? -13.641 13.484 -8.133 1 97.06 338 GLU B C 1
ATOM 6291 O O . GLU B 1 338 ? -14.781 13.016 -8.211 1 97.06 338 GLU B O 1
ATOM 6296 N N . VAL B 1 339 ? -13.289 14.227 -7.148 1 97.62 339 VAL B N 1
ATOM 6297 C CA . VAL B 1 339 ? -14.211 14.648 -6.098 1 97.62 339 VAL B CA 1
ATOM 6298 C C . VAL B 1 339 ? -15.383 15.406 -6.711 1 97.62 339 VAL B C 1
ATOM 6300 O O . VAL B 1 339 ? -16.547 15.125 -6.406 1 97.62 339 VAL B O 1
ATOM 6303 N N . GLN B 1 340 ? -15.062 16.328 -7.594 1 98 340 GLN B N 1
ATOM 6304 C CA . GLN B 1 340 ? -16.094 17.141 -8.25 1 98 340 GLN B CA 1
ATOM 6305 C C . GLN B 1 340 ? -16.984 16.266 -9.125 1 98 340 GLN B C 1
ATOM 6307 O O . GLN B 1 340 ? -18.203 16.453 -9.133 1 98 340 GLN B O 1
ATOM 6312 N N . ARG B 1 341 ? -16.406 15.375 -9.82 1 98.19 341 ARG B N 1
ATOM 6313 C CA . ARG B 1 341 ? -17.156 14.492 -10.703 1 98.19 341 ARG B CA 1
ATOM 6314 C C . ARG B 1 341 ? -18.156 13.656 -9.914 1 98.19 341 ARG B C 1
ATOM 6316 O O . ARG B 1 341 ? -19.328 13.578 -10.281 1 98.19 341 ARG B O 1
ATOM 6323 N N . VAL B 1 342 ? -17.719 13.055 -8.82 1 98.19 342 VAL B N 1
ATOM 6324 C CA . VAL B 1 342 ? -18.562 12.188 -8.023 1 98.19 342 VAL B CA 1
ATOM 6325 C C . VAL B 1 342 ? -19.703 12.992 -7.398 1 98.19 342 VAL B C 1
ATOM 6327 O O . VAL B 1 342 ? -20.859 12.555 -7.387 1 98.19 342 VAL B O 1
ATOM 6330 N N . ALA B 1 343 ? -19.406 14.156 -6.895 1 98.62 343 ALA B N 1
ATOM 6331 C CA . ALA B 1 343 ? -20.422 15.031 -6.328 1 98.62 343 ALA B CA 1
ATOM 6332 C C . ALA B 1 343 ? -21.484 15.383 -7.371 1 98.62 343 ALA B C 1
ATOM 6334 O O . ALA B 1 343 ? -22.688 15.336 -7.09 1 98.62 343 ALA B O 1
ATOM 6335 N N . THR B 1 344 ? -21 15.75 -8.539 1 98.5 344 THR B N 1
ATOM 6336 C CA . THR B 1 344 ? -21.906 16.109 -9.625 1 98.5 344 THR B CA 1
ATOM 6337 C C . THR B 1 344 ? -22.812 14.938 -10 1 98.5 344 THR B C 1
ATOM 6339 O O . THR B 1 344 ? -24 15.109 -10.242 1 98.5 344 THR B O 1
ATOM 6342 N N . GLU B 1 345 ? -22.25 13.805 -10.031 1 98.56 345 GLU B N 1
ATOM 6343 C CA . GLU B 1 345 ? -23 12.609 -10.375 1 98.56 345 GLU B CA 1
ATOM 6344 C C . GLU B 1 345 ? -24.094 12.328 -9.344 1 98.56 345 GLU B C 1
ATOM 6346 O O . GLU B 1 345 ? -25.219 11.984 -9.703 1 98.56 345 GLU B O 1
ATOM 6351 N N . ILE B 1 346 ? -23.766 12.422 -8.094 1 98.75 346 ILE B N 1
ATOM 6352 C CA . ILE B 1 346 ? -24.75 12.195 -7.039 1 98.75 346 ILE B CA 1
ATOM 6353 C C . ILE B 1 346 ? -25.875 13.219 -7.148 1 98.75 346 ILE B C 1
ATOM 6355 O O . ILE B 1 346 ? -27.047 12.867 -7.062 1 98.75 346 ILE B O 1
ATOM 6359 N N . ASN B 1 347 ? -25.516 14.508 -7.355 1 98.75 347 ASN B N 1
ATOM 6360 C CA . ASN B 1 347 ? -26.516 15.562 -7.48 1 98.75 347 ASN B CA 1
ATOM 6361 C C . ASN B 1 347 ? -27.422 15.344 -8.688 1 98.75 347 ASN B C 1
ATOM 6363 O O . ASN B 1 347 ? -28.609 15.625 -8.633 1 98.75 347 ASN B O 1
ATOM 6367 N N . SER B 1 348 ? -26.812 14.891 -9.812 1 98.5 348 SER B N 1
ATOM 6368 C CA . SER B 1 348 ? -27.594 14.602 -11.008 1 98.5 348 SER B CA 1
ATOM 6369 C C . SER B 1 348 ? -28.578 13.461 -10.766 1 98.5 348 SER B C 1
ATOM 6371 O O . SER B 1 348 ? -29.719 13.5 -11.242 1 98.5 348 SER B O 1
ATOM 6373 N N . ARG B 1 349 ? -28.234 12.516 -10 1 98.12 349 ARG B N 1
ATOM 6374 C CA . ARG B 1 349 ? -29.016 11.297 -9.805 1 98.12 349 ARG B CA 1
ATOM 6375 C C . ARG B 1 349 ? -30.125 11.523 -8.781 1 98.12 349 ARG B C 1
ATOM 6377 O O . ARG B 1 349 ? -31.234 11.008 -8.945 1 98.12 349 ARG B O 1
ATOM 6384 N N . TYR B 1 350 ? -29.828 12.297 -7.727 1 98.5 350 TYR B N 1
ATOM 6385 C CA . TYR B 1 350 ? -30.75 12.312 -6.609 1 98.5 350 TYR B CA 1
ATOM 6386 C C . TYR B 1 350 ? -31.344 13.703 -6.418 1 98.5 350 TYR B C 1
ATOM 6388 O O . TYR B 1 350 ? -32.375 13.859 -5.75 1 98.5 350 TYR B O 1
ATOM 6396 N N . GLY B 1 351 ? -30.719 14.711 -6.945 1 98.06 351 GLY B N 1
ATOM 6397 C CA . GLY B 1 351 ? -31.156 16.078 -6.719 1 98.06 351 GLY B CA 1
ATOM 6398 C C . GLY B 1 351 ? -32.562 16.344 -7.211 1 98.06 351 GLY B C 1
ATOM 6399 O O . GLY B 1 351 ? -33.031 15.727 -8.172 1 98.06 351 GLY B O 1
ATOM 6400 N N . THR B 1 352 ? -33.219 17.281 -6.488 1 97 352 THR B N 1
ATOM 6401 C CA . THR B 1 352 ? -34.5 17.844 -6.891 1 97 352 THR B CA 1
ATOM 6402 C C . THR B 1 352 ? -34.438 19.359 -6.945 1 97 352 THR B C 1
ATOM 6404 O O . THR B 1 352 ? -33.438 19.969 -6.527 1 97 352 THR B O 1
ATOM 6407 N N . PRO B 1 353 ? -35.406 20.016 -7.527 1 94.25 353 PRO B N 1
ATOM 6408 C CA . PRO B 1 353 ? -35.375 21.469 -7.566 1 94.25 353 PRO B CA 1
ATOM 6409 C C . PRO B 1 353 ? -35.219 22.094 -6.184 1 94.25 353 PRO B C 1
ATOM 6411 O O . PRO B 1 353 ? -34.656 23.188 -6.051 1 94.25 353 PRO B O 1
ATOM 6414 N N . GLY B 1 354 ? -35.625 21.391 -5.168 1 93.81 354 GLY B N 1
ATOM 6415 C CA . GLY B 1 354 ? -35.562 21.969 -3.836 1 93.81 354 GLY B CA 1
ATOM 6416 C C . GLY B 1 354 ? -34.5 21.312 -2.957 1 93.81 354 GLY B C 1
ATOM 6417 O O . GLY B 1 354 ? -34.438 21.594 -1.76 1 93.81 354 GLY B O 1
ATOM 6418 N N . TRP B 1 355 ? -33.75 20.453 -3.566 1 97.56 355 TRP B N 1
ATOM 6419 C CA . TRP B 1 355 ? -32.812 19.703 -2.742 1 97.56 355 TRP B CA 1
ATOM 6420 C C . TRP B 1 355 ? -31.531 19.359 -3.521 1 97.56 355 TRP B C 1
ATOM 6422 O O . TRP B 1 355 ? -31.594 18.672 -4.539 1 97.56 355 TRP B O 1
ATOM 6432 N N . THR B 1 356 ? -30.406 19.875 -3.111 1 98.12 356 THR B N 1
ATOM 6433 C CA . THR B 1 356 ? -29.078 19.5 -3.586 1 98.12 356 THR B CA 1
ATOM 6434 C C . THR B 1 356 ? -28.391 18.578 -2.584 1 98.12 356 THR B C 1
ATOM 6436 O O . THR B 1 356 ? -27.906 19.031 -1.546 1 98.12 356 THR B O 1
ATOM 6439 N N . PRO B 1 357 ? -28.281 17.297 -2.875 1 98.44 357 PRO B N 1
ATOM 6440 C CA . PRO B 1 357 ? -27.766 16.312 -1.921 1 98.44 357 PRO B CA 1
ATOM 6441 C C . PRO B 1 357 ? -26.359 16.641 -1.421 1 98.44 357 PRO B C 1
ATOM 6443 O O . PRO B 1 357 ? -26.078 16.516 -0.228 1 98.44 357 PRO B O 1
ATOM 6446 N N . VAL B 1 358 ? -25.484 17.031 -2.357 1 98.81 358 VAL B N 1
ATOM 6447 C CA . VAL B 1 358 ? -24.109 17.344 -1.993 1 98.81 358 VAL B CA 1
ATOM 6448 C C . VAL B 1 358 ? -23.828 18.812 -2.258 1 98.81 358 VAL B C 1
ATOM 6450 O O . VAL B 1 358 ? -23.859 19.266 -3.406 1 98.81 358 VAL B O 1
ATOM 6453 N N . GLU B 1 359 ? -23.625 19.578 -1.237 1 98.12 359 GLU B N 1
ATOM 6454 C CA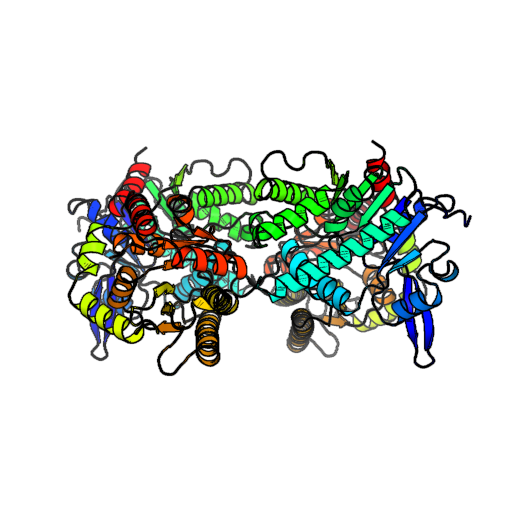 . GLU B 1 359 ? -23.125 20.953 -1.353 1 98.12 359 GLU B CA 1
ATOM 6455 C C . GLU B 1 359 ? -21.594 20.984 -1.283 1 98.12 359 GLU B C 1
ATOM 6457 O O . GLU B 1 359 ? -21.016 21 -0.193 1 98.12 359 GLU B O 1
ATOM 6462 N N . LEU B 1 360 ? -20.922 21.047 -2.443 1 97.69 360 LEU B N 1
ATOM 6463 C CA . LEU B 1 360 ? -19.469 20.984 -2.537 1 97.69 360 LEU B CA 1
ATOM 6464 C C . LEU B 1 360 ? -18.875 22.391 -2.654 1 97.69 360 LEU B C 1
ATOM 6466 O O . LEU B 1 360 ? -19.266 23.156 -3.531 1 97.69 360 LEU B O 1
ATOM 6470 N N . HIS B 1 361 ? -18.016 22.719 -1.753 1 95.25 361 HIS B N 1
ATOM 6471 C CA . HIS B 1 361 ? -17.281 23.984 -1.796 1 95.25 361 HIS B CA 1
ATOM 6472 C C . HIS B 1 361 ? -15.773 23.734 -1.9 1 95.25 361 HIS B C 1
ATOM 6474 O O . HIS B 1 361 ? -15.203 23.016 -1.075 1 95.25 361 HIS B O 1
ATOM 6480 N N . VAL B 1 362 ? -15.086 24.391 -2.799 1 92.62 362 VAL B N 1
ATOM 6481 C CA . VAL B 1 362 ? -13.68 24.078 -3.043 1 92.62 362 VAL B CA 1
ATOM 6482 C C . VAL B 1 362 ? -12.828 25.312 -2.768 1 92.62 362 VAL B C 1
ATOM 6484 O O . VAL B 1 362 ? -11.625 25.328 -3.045 1 92.62 362 VAL B O 1
ATOM 6487 N N . LYS B 1 363 ? -13.445 26.391 -2.295 1 89.69 363 LYS B N 1
ATOM 6488 C CA . LYS B 1 363 ? -12.688 27.578 -1.899 1 89.69 363 LYS B CA 1
ATOM 6489 C C . LYS B 1 363 ? -12.531 27.656 -0.383 1 89.69 363 LYS B C 1
ATOM 6491 O O . LYS B 1 363 ? -13.508 27.5 0.356 1 89.69 363 LYS B O 1
ATOM 6496 N N . ASP B 1 364 ? -11.375 27.906 -0.04 1 88.19 364 ASP B N 1
ATOM 6497 C CA . ASP B 1 364 ? -11.078 27.969 1.388 1 88.19 364 ASP B CA 1
ATOM 6498 C C . ASP B 1 364 ? -11.758 29.172 2.039 1 88.19 364 ASP B C 1
ATOM 6500 O O . ASP B 1 364 ? -11.688 30.281 1.524 1 88.19 364 ASP B O 1
ATOM 6504 N N . ASP B 1 365 ? -12.453 28.953 3.1 1 92.19 365 ASP B N 1
ATOM 6505 C CA . ASP B 1 365 ? -13.156 29.938 3.918 1 92.19 365 ASP B CA 1
ATOM 6506 C C . ASP B 1 365 ? -13.32 29.438 5.352 1 92.19 365 ASP B C 1
ATOM 6508 O O . ASP B 1 365 ? -14.266 28.719 5.66 1 92.19 365 ASP B O 1
ATOM 6512 N N . PHE B 1 366 ? -12.414 29.906 6.18 1 92.38 366 PHE B N 1
ATOM 6513 C CA . PHE B 1 366 ? -12.367 29.406 7.547 1 92.38 366 PHE B CA 1
ATOM 6514 C C . PHE B 1 366 ? -13.68 29.688 8.273 1 92.38 366 PHE B C 1
ATOM 6516 O O . PHE B 1 366 ? -14.188 28.844 9 1 92.38 366 PHE B O 1
ATOM 6523 N N . ALA B 1 367 ? -14.266 30.828 8.078 1 96.38 367 ALA B N 1
ATOM 6524 C CA . ALA B 1 367 ? -15.539 31.188 8.695 1 96.38 367 ALA B CA 1
ATOM 6525 C C . ALA B 1 367 ? -16.641 30.234 8.258 1 96.38 367 ALA B C 1
ATOM 6527 O O . ALA B 1 367 ? -17.484 29.828 9.062 1 96.38 367 ALA B O 1
ATOM 6528 N N . ARG B 1 368 ? -16.625 29.922 7.035 1 97.12 368 ARG B N 1
ATOM 6529 C CA . ARG B 1 368 ? -17.625 28.984 6.52 1 97.12 368 ARG B CA 1
ATOM 6530 C C . ARG B 1 368 ? -17.438 27.609 7.137 1 97.12 368 ARG B C 1
ATOM 6532 O O . ARG B 1 368 ? -18.422 26.922 7.441 1 97.12 368 ARG B O 1
ATOM 6539 N N . SER B 1 369 ? -16.203 27.234 7.297 1 97.44 369 SER B N 1
ATOM 6540 C CA . SER B 1 369 ? -15.922 25.953 7.945 1 97.44 369 SER B CA 1
ATOM 6541 C C . SER B 1 369 ? -16.453 25.938 9.375 1 97.44 369 SER B C 1
ATOM 6543 O O . SER B 1 369 ? -17.078 24.953 9.797 1 97.44 369 SER B O 1
ATOM 6545 N N . LEU B 1 370 ? -16.234 27 10.086 1 97.88 370 LEU B N 1
ATOM 6546 C CA . LEU B 1 370 ? -16.703 27.078 11.461 1 97.88 370 LEU B CA 1
ATOM 6547 C C . LEU B 1 370 ? -18.234 27.062 11.508 1 97.88 370 LEU B C 1
ATOM 6549 O O . LEU B 1 370 ? -18.828 26.453 12.406 1 97.88 370 LEU B O 1
ATOM 6553 N N . ALA B 1 371 ? -18.859 27.781 10.57 1 98.44 371 ALA B N 1
ATOM 6554 C CA . ALA B 1 371 ? -20.312 27.75 10.477 1 98.44 371 ALA B CA 1
ATOM 6555 C C . ALA B 1 371 ? -20.812 26.328 10.273 1 98.44 371 ALA B C 1
ATOM 6557 O O . ALA B 1 371 ? -21.781 25.906 10.914 1 98.44 371 ALA B O 1
ATOM 6558 N N . ALA B 1 372 ? -20.141 25.609 9.406 1 98.25 372 ALA B N 1
ATOM 6559 C CA . ALA B 1 372 ? -20.516 24.234 9.133 1 98.25 372 ALA B CA 1
ATOM 6560 C C . ALA B 1 372 ? -20.312 23.359 10.367 1 98.25 372 ALA B C 1
ATOM 6562 O O . ALA B 1 372 ? -21.109 22.453 10.641 1 98.25 372 ALA B O 1
ATOM 6563 N N . TYR B 1 373 ? -19.203 23.609 11.102 1 98.38 373 TYR B N 1
ATOM 6564 C CA . TYR B 1 373 ? -18.969 22.875 12.344 1 98.38 373 TYR B CA 1
ATOM 6565 C C . TYR B 1 373 ? -20.141 23.047 13.297 1 98.38 373 TYR B C 1
ATOM 6567 O O . TYR B 1 373 ? -20.641 22.062 13.867 1 98.38 373 TYR B O 1
ATOM 6575 N N . ARG B 1 374 ? -20.594 24.234 13.406 1 98.25 374 ARG B N 1
ATOM 6576 C CA . ARG B 1 374 ? -21.672 24.547 14.352 1 98.25 374 ARG B CA 1
ATOM 6577 C C . ARG B 1 374 ? -22.984 23.891 13.938 1 98.25 374 ARG B C 1
ATOM 6579 O O . ARG B 1 374 ? -23.766 23.469 14.789 1 98.25 374 ARG B O 1
ATOM 6586 N N . LEU B 1 375 ? -23.141 23.734 12.641 1 97.31 375 LEU B N 1
ATOM 6587 C CA . LEU B 1 375 ? -24.406 23.25 12.102 1 97.31 375 LEU B CA 1
ATOM 6588 C C . LEU B 1 375 ? -24.406 21.734 11.961 1 97.31 375 LEU B C 1
ATOM 6590 O O . LEU B 1 375 ? -25.438 21.109 11.727 1 97.31 375 LEU B O 1
ATOM 6594 N N . ALA B 1 376 ? -23.344 21.062 12.148 1 98.31 376 ALA B N 1
ATOM 6595 C CA . ALA B 1 376 ? -23.172 19.656 11.789 1 98.31 376 ALA B CA 1
ATOM 6596 C C . ALA B 1 376 ? -24 18.766 12.711 1 98.31 376 ALA B C 1
ATOM 6598 O O . ALA B 1 376 ? -23.844 18.797 13.938 1 98.31 376 ALA B O 1
ATOM 6599 N N . ASP B 1 377 ? -24.891 17.984 12.117 1 98.44 377 ASP B N 1
ATOM 6600 C CA . ASP B 1 377 ? -25.484 16.875 12.852 1 98.44 377 ASP B CA 1
ATOM 6601 C C . ASP B 1 377 ? -24.531 15.688 12.922 1 98.44 377 ASP B C 1
ATOM 6603 O O . ASP B 1 377 ? -24.484 14.992 13.938 1 98.44 377 ASP B O 1
ATOM 6607 N N . VAL B 1 378 ? -23.906 15.453 11.844 1 98.88 378 VAL B N 1
ATOM 6608 C CA . VAL B 1 378 ? -22.906 14.398 11.711 1 98.88 378 VAL B CA 1
ATOM 6609 C C . VAL B 1 378 ? -21.625 14.969 11.125 1 98.88 378 VAL B C 1
ATOM 6611 O O . VAL B 1 378 ? -21.656 15.703 10.141 1 98.88 378 VAL B O 1
ATOM 6614 N N . ALA B 1 379 ? -20.5 14.734 11.742 1 98.88 379 ALA B N 1
ATOM 6615 C CA . ALA B 1 379 ? -19.188 15 11.172 1 98.88 379 ALA B CA 1
ATOM 6616 C C . ALA B 1 379 ? -18.578 13.734 10.586 1 98.88 379 ALA B C 1
ATOM 6618 O O . ALA B 1 379 ? -18.453 12.719 11.281 1 98.88 379 ALA B O 1
ATOM 6619 N N . LEU B 1 380 ? -18.219 13.75 9.336 1 98.94 380 LEU B N 1
ATOM 6620 C CA . LEU B 1 380 ? -17.594 12.609 8.672 1 98.94 380 LEU B CA 1
ATOM 6621 C C . LEU B 1 380 ? -16.109 12.836 8.484 1 98.94 380 LEU B C 1
ATOM 6623 O O . LEU B 1 380 ? -15.695 13.711 7.719 1 98.94 380 LEU B O 1
ATOM 6627 N N . VAL B 1 381 ? -15.234 12.078 9.172 1 98.81 381 VAL B N 1
ATOM 6628 C CA . VAL B 1 381 ? -13.781 12.086 9.078 1 98.81 381 VAL B CA 1
ATOM 6629 C C . VAL B 1 381 ? -13.281 10.672 8.773 1 98.81 381 VAL B C 1
ATOM 6631 O O . VAL B 1 381 ? -13.031 9.883 9.68 1 98.81 381 VAL B O 1
ATOM 6634 N N . ASN B 1 382 ? -13.055 10.367 7.516 1 98.62 382 ASN B N 1
ATOM 6635 C CA . ASN B 1 382 ? -12.797 8.984 7.133 1 98.62 382 ASN B CA 1
ATOM 6636 C C . ASN B 1 382 ? -11.492 8.852 6.348 1 98.62 382 ASN B C 1
ATOM 6638 O O . ASN B 1 382 ? -11.438 8.133 5.352 1 98.62 382 ASN B O 1
ATOM 6642 N N . PRO B 1 383 ? -10.453 9.508 6.75 1 98.5 383 PRO B N 1
ATOM 6643 C CA . PRO B 1 383 ? -9.188 9.328 6.027 1 98.5 383 PRO B CA 1
ATOM 6644 C C . PRO B 1 383 ? -8.734 7.875 5.98 1 98.5 383 PRO B C 1
ATOM 6646 O O . PRO B 1 383 ? -9.07 7.09 6.875 1 98.5 383 PRO B O 1
ATOM 6649 N N . ILE B 1 384 ? -7.934 7.527 4.941 1 98 384 ILE B N 1
ATOM 6650 C CA . ILE B 1 384 ? -7.387 6.176 4.875 1 98 384 ILE B CA 1
ATOM 6651 C C . ILE B 1 384 ? -6.188 6.059 5.809 1 98 384 ILE B C 1
ATOM 6653 O O . ILE B 1 384 ? -5.781 4.949 6.172 1 98 384 ILE B O 1
ATOM 6657 N N . ARG B 1 385 ? -5.543 7.164 6.125 1 96.62 385 ARG B N 1
ATOM 6658 C CA . ARG B 1 385 ? -4.445 7.27 7.082 1 96.62 385 ARG B CA 1
ATOM 6659 C C . ARG B 1 385 ? -4.105 8.727 7.367 1 96.62 385 ARG B C 1
ATOM 6661 O O . ARG B 1 385 ? -3.951 9.531 6.441 1 96.62 385 ARG B O 1
ATOM 6668 N N . ASP B 1 386 ? -4.004 9.039 8.695 1 95.44 386 ASP B N 1
ATOM 6669 C CA . ASP B 1 386 ? -3.797 10.453 9.008 1 95.44 386 ASP B CA 1
ATOM 6670 C C . ASP B 1 386 ? -3.039 10.617 10.32 1 95.44 386 ASP B C 1
ATOM 6672 O O . ASP B 1 386 ? -2.904 9.664 11.094 1 95.44 386 ASP B O 1
ATOM 6676 N N . GLY B 1 387 ? -2.422 11.891 10.445 1 95.19 387 GLY B N 1
ATOM 6677 C CA . GLY B 1 387 ? -1.843 12.242 11.734 1 95.19 387 GLY B CA 1
ATOM 6678 C C . GLY B 1 387 ? -2.879 12.398 12.828 1 95.19 387 GLY B C 1
ATOM 6679 O O . GLY B 1 387 ? -3.598 11.445 13.156 1 95.19 387 GLY B O 1
ATOM 6680 N N . MET B 1 388 ? -3.057 13.555 13.32 1 93.44 388 MET B N 1
ATOM 6681 C CA . MET B 1 388 ? -4.027 13.727 14.398 1 93.44 388 MET B CA 1
ATOM 6682 C C . MET B 1 388 ? -5.414 14.023 13.836 1 93.44 388 MET B C 1
ATOM 6684 O O . MET B 1 388 ? -6.414 13.508 14.344 1 93.44 388 MET B O 1
ATOM 6688 N N . ASN B 1 389 ? -5.562 14.734 12.727 1 94.5 389 ASN B N 1
ATOM 6689 C CA . ASN B 1 389 ? -6.805 15.25 12.156 1 94.5 389 ASN B CA 1
ATOM 6690 C C . ASN B 1 389 ? -7.551 16.125 13.156 1 94.5 389 ASN B C 1
ATOM 6692 O O . ASN B 1 389 ? -8.492 15.672 13.805 1 94.5 389 ASN B O 1
ATOM 6696 N N . LEU B 1 390 ? -7.375 17.328 13.156 1 94.69 390 LEU B N 1
ATOM 6697 C CA . LEU B 1 390 ? -7.926 18.234 14.164 1 94.69 390 LEU B CA 1
ATOM 6698 C C . LEU B 1 390 ? -9.391 18.531 13.883 1 94.69 390 LEU B C 1
ATOM 6700 O O . LEU B 1 390 ? -10.133 18.922 14.789 1 94.69 390 LEU B O 1
ATOM 6704 N N . VAL B 1 391 ? -9.82 18.312 12.656 1 96.88 391 VAL B N 1
ATOM 6705 C CA . VAL B 1 391 ? -11.227 18.547 12.328 1 96.88 391 VAL B CA 1
ATOM 6706 C C . VAL B 1 391 ? -12.109 17.656 13.188 1 96.88 391 VAL B C 1
ATOM 6708 O O . VAL B 1 391 ? -13.141 18.109 13.703 1 96.88 391 VAL B O 1
ATOM 6711 N N . ALA B 1 392 ? -11.727 16.422 13.406 1 98.31 392 ALA B N 1
ATOM 6712 C CA . ALA B 1 392 ? -12.484 15.484 14.234 1 98.31 392 ALA B CA 1
ATOM 6713 C C . ALA B 1 392 ? -12.625 16 15.664 1 98.31 392 ALA B C 1
ATOM 6715 O O . ALA B 1 392 ? -13.602 15.688 16.344 1 98.31 392 ALA B O 1
ATOM 6716 N N . LYS B 1 393 ? -11.695 16.797 16.062 1 97.81 393 LYS B N 1
ATOM 6717 C CA . LYS B 1 393 ? -11.68 17.312 17.422 1 97.81 393 LYS B CA 1
ATOM 6718 C C . LYS B 1 393 ? -12.375 18.672 17.5 1 97.81 393 LYS B C 1
ATOM 6720 O O . LYS B 1 393 ? -13.008 19 18.516 1 97.81 393 LYS B O 1
ATOM 6725 N N . GLU B 1 394 ? -12.344 19.453 16.469 1 97.94 394 GLU B N 1
ATOM 6726 C CA . GLU B 1 394 ? -12.852 20.828 16.469 1 97.94 394 GLU B CA 1
ATOM 6727 C C . GLU B 1 394 ? -14.375 20.844 16.359 1 97.94 394 GLU B C 1
ATOM 6729 O O . GLU B 1 394 ? -15.039 21.656 16.984 1 97.94 394 GLU B O 1
ATOM 6734 N N . VAL B 1 395 ? -14.945 19.938 15.633 1 98.44 395 VAL B N 1
ATOM 6735 C CA . VAL B 1 395 ? -16.375 19.969 15.328 1 98.44 395 VAL B CA 1
ATOM 6736 C C . VAL B 1 395 ? -17.172 19.828 16.609 1 98.44 395 VAL B C 1
ATOM 6738 O O . VAL B 1 395 ? -18.047 20.641 16.906 1 98.44 395 VAL B O 1
ATOM 6741 N N . PRO B 1 396 ? -16.875 18.797 17.422 1 98.38 396 PRO B N 1
ATOM 6742 C CA . PRO B 1 396 ? -17.672 18.672 18.641 1 98.38 396 PRO B CA 1
ATOM 6743 C C . PRO B 1 396 ? -17.531 19.859 19.578 1 98.38 396 PRO B C 1
ATOM 6745 O O . PRO B 1 396 ? -18.469 20.188 20.312 1 98.38 396 PRO B O 1
ATOM 6748 N N . VAL B 1 397 ? -16.438 20.547 19.516 1 98.19 397 VAL B N 1
ATOM 6749 C CA . VAL B 1 397 ? -16.141 21.641 20.422 1 98.19 397 VAL B CA 1
ATOM 6750 C C . VAL B 1 397 ? -17.094 22.797 20.172 1 98.19 397 VAL B C 1
ATOM 6752 O O . VAL B 1 397 ? -17.484 23.516 21.094 1 98.19 397 VAL B O 1
ATOM 6755 N N . VAL B 1 398 ? -17.531 23 18.922 1 98.06 398 VAL B N 1
ATOM 6756 C CA . VAL B 1 398 ? -18.25 24.234 18.609 1 98.06 398 VAL B CA 1
ATOM 6757 C C . VAL B 1 398 ? -19.672 23.891 18.141 1 98.06 398 VAL B C 1
ATOM 6759 O O . VAL B 1 398 ? -20.422 24.781 17.734 1 98.06 398 VAL B O 1
ATOM 6762 N N . SER B 1 399 ? -20.016 22.625 18.203 1 97.44 399 SER B N 1
ATOM 6763 C CA . SER B 1 399 ? -21.328 22.203 17.719 1 97.44 399 SER B CA 1
ATOM 6764 C C . SER B 1 399 ? -22.438 22.844 18.547 1 97.44 399 SER B C 1
ATOM 6766 O O . SER B 1 399 ? -22.391 22.828 19.781 1 97.44 399 SER B O 1
ATOM 6768 N N . ASP B 1 400 ? -23.5 23.328 17.922 1 96.38 400 ASP B N 1
ATOM 6769 C CA . ASP B 1 400 ? -24.578 24.016 18.625 1 96.38 400 ASP B CA 1
ATOM 6770 C C . ASP B 1 400 ? -25.547 23.016 19.25 1 96.38 400 ASP B C 1
ATOM 6772 O O . ASP B 1 400 ? -26.016 23.203 20.375 1 96.38 400 ASP B O 1
ATOM 6776 N N . GLU B 1 401 ? -25.906 22 18.531 1 95.81 401 GLU B N 1
ATOM 6777 C CA . GLU B 1 401 ? -26.953 21.078 18.953 1 95.81 401 GLU B CA 1
ATOM 6778 C C . GLU B 1 401 ? -26.422 19.656 19.125 1 95.81 401 GLU B C 1
ATOM 6780 O O . GLU B 1 401 ? -27.172 18.688 19.047 1 95.81 401 GLU B O 1
ATOM 6785 N N . GLY B 1 402 ? -25.109 19.578 19.234 1 97.5 402 GLY B N 1
ATOM 6786 C CA . GLY B 1 402 ? -24.5 18.266 19.312 1 97.5 402 GLY B CA 1
ATOM 6787 C C . GLY B 1 402 ? -24.203 17.656 17.938 1 97.5 402 GLY B C 1
ATOM 6788 O O . GLY B 1 402 ? -24.953 17.875 16.984 1 97.5 402 GLY B O 1
ATOM 6789 N N . CYS B 1 403 ? -23.203 16.859 17.844 1 98.31 403 CYS B N 1
ATOM 6790 C CA . CYS B 1 403 ? -22.75 16.281 16.578 1 98.31 403 CYS B CA 1
ATOM 6791 C C . CYS B 1 403 ? -22.297 14.844 16.766 1 98.31 403 CYS B C 1
ATOM 6793 O O . CYS B 1 403 ? -21.484 14.555 17.641 1 98.31 403 CYS B O 1
ATOM 6795 N N . ALA B 1 404 ? -22.891 13.922 16.016 1 98.81 404 ALA B N 1
ATOM 6796 C CA . ALA B 1 404 ? -22.359 12.562 15.961 1 98.81 404 ALA B CA 1
ATOM 6797 C C . ALA B 1 404 ? -21.094 12.508 15.094 1 98.81 404 ALA B C 1
ATOM 6799 O O . ALA B 1 404 ? -21.062 13.07 14 1 98.81 404 ALA B O 1
ATOM 6800 N N . LEU B 1 405 ? -20.047 11.867 15.594 1 98.88 405 LEU B N 1
ATOM 6801 C CA . LEU B 1 405 ? -18.781 11.781 14.867 1 98.88 405 LEU B CA 1
ATOM 6802 C C . LEU B 1 405 ? -18.609 10.406 14.242 1 98.88 405 LEU B C 1
ATOM 6804 O O . LEU B 1 405 ? -18.562 9.391 14.945 1 98.88 405 LEU B O 1
ATOM 6808 N N . VAL B 1 406 ? -18.609 10.312 12.93 1 98.94 406 VAL B N 1
ATOM 6809 C CA . VAL B 1 406 ? -18.188 9.133 12.195 1 98.94 406 VAL B CA 1
ATOM 6810 C C . VAL B 1 406 ? -16.703 9.227 11.883 1 98.94 406 VAL B C 1
ATOM 6812 O O . VAL B 1 406 ? -16.266 10.094 11.117 1 98.94 406 VAL B O 1
ATOM 6815 N N . LEU B 1 407 ? -15.914 8.344 12.43 1 98.94 407 LEU B N 1
ATOM 6816 C CA . LEU B 1 407 ? -14.469 8.516 12.469 1 98.94 407 LEU B CA 1
ATOM 6817 C C . LEU B 1 407 ? -13.758 7.254 11.984 1 98.94 407 LEU B C 1
ATOM 6819 O O . LEU B 1 407 ? -14.039 6.152 12.461 1 98.94 407 LEU B O 1
ATOM 6823 N N . SER B 1 408 ? -12.898 7.449 11.055 1 98.69 408 SER B N 1
ATOM 6824 C CA . SER B 1 408 ? -12.055 6.352 10.594 1 98.69 408 SER B CA 1
ATOM 6825 C C . SER B 1 408 ? -11.172 5.82 11.719 1 98.69 408 SER B C 1
ATOM 6827 O O . SER B 1 408 ? -10.602 6.602 12.492 1 98.69 408 SER B O 1
ATOM 6829 N N . ARG B 1 409 ? -10.945 4.582 11.75 1 97.94 409 ARG B N 1
ATOM 6830 C CA . ARG B 1 409 ? -10.023 3.959 12.695 1 97.94 409 ARG B CA 1
ATOM 6831 C C . ARG B 1 409 ? -8.578 4.305 12.352 1 97.94 409 ARG B C 1
ATOM 6833 O O . ARG B 1 409 ? -7.672 4.074 13.156 1 97.94 409 ARG B O 1
ATOM 6840 N N . GLU B 1 410 ? -8.359 4.855 11.141 1 97.81 410 GLU B N 1
ATOM 6841 C CA . GLU B 1 410 ? -7.023 5.164 10.648 1 97.81 410 GLU B CA 1
ATOM 6842 C C . GLU B 1 410 ? -6.656 6.621 10.93 1 97.81 410 GLU B C 1
ATOM 6844 O O . GLU B 1 410 ? -5.543 7.055 10.625 1 97.81 410 GLU B O 1
ATOM 6849 N N . ALA B 1 411 ? -7.59 7.41 11.523 1 98.12 411 ALA B N 1
ATOM 6850 C CA . ALA B 1 411 ? -7.293 8.766 11.977 1 98.12 411 ALA B CA 1
ATOM 6851 C C . ALA B 1 411 ? -6.555 8.75 13.312 1 98.12 411 ALA B C 1
ATOM 6853 O O . ALA B 1 411 ? -6.883 7.965 14.203 1 98.12 411 ALA B O 1
ATOM 6854 N N . GLY B 1 412 ? -5.496 9.625 13.414 1 97.88 412 GLY B N 1
ATOM 6855 C CA . GLY B 1 412 ? -4.812 9.711 14.695 1 97.88 412 GLY B CA 1
ATOM 6856 C C . GLY B 1 412 ? -5.742 10.039 15.844 1 97.88 412 GLY B C 1
ATOM 6857 O O . GLY B 1 412 ? -5.566 9.523 16.953 1 97.88 412 GLY B O 1
ATOM 6858 N N . ALA B 1 413 ? -6.809 10.766 15.562 1 98.19 413 ALA B N 1
ATOM 6859 C CA . ALA B 1 413 ? -7.762 11.188 16.578 1 98.19 413 ALA B CA 1
ATOM 6860 C C . ALA B 1 413 ? -8.531 10 17.141 1 98.19 413 ALA B C 1
ATOM 6862 O O . ALA B 1 413 ? -9.141 10.094 18.219 1 98.19 413 ALA B O 1
ATOM 6863 N N . HIS B 1 414 ? -8.578 8.906 16.391 1 98.38 414 HIS B N 1
ATOM 6864 C CA . HIS B 1 414 ? -9.32 7.734 16.828 1 98.38 414 HIS B CA 1
ATOM 6865 C C . HIS B 1 414 ? -8.789 7.211 18.156 1 98.38 414 HIS B C 1
ATOM 6867 O O . HIS B 1 414 ? -9.539 6.613 18.938 1 98.38 414 HIS B O 1
ATOM 6873 N N . GLU B 1 415 ? -7.484 7.453 18.422 1 96.56 415 GLU B N 1
ATOM 6874 C CA . GLU B 1 415 ? -6.879 7 19.672 1 96.56 415 GLU B CA 1
ATOM 6875 C C . GLU B 1 415 ? -7.602 7.594 20.891 1 96.56 415 GLU B C 1
ATOM 6877 O O . GLU B 1 415 ? -7.777 6.918 21.906 1 96.56 415 GLU B O 1
ATOM 6882 N N . GLU B 1 416 ? -8.016 8.797 20.75 1 97.25 416 GLU B N 1
ATOM 6883 C CA . GLU B 1 416 ? -8.625 9.492 21.875 1 97.25 416 GLU B CA 1
ATOM 6884 C C . GLU B 1 416 ? -10.148 9.508 21.75 1 97.25 416 GLU B C 1
ATOM 6886 O O . GLU B 1 416 ? -10.859 9.492 22.766 1 97.25 416 GLU B O 1
ATOM 6891 N N . LEU B 1 417 ? -10.664 9.508 20.531 1 98.5 417 LEU B N 1
ATOM 6892 C CA . LEU B 1 417 ? -12.086 9.805 20.344 1 98.5 417 LEU B CA 1
ATOM 6893 C C . LEU B 1 417 ? -12.852 8.539 19.969 1 98.5 417 LEU B C 1
ATOM 6895 O O . LEU B 1 417 ? -14.086 8.547 19.938 1 98.5 417 LEU B O 1
ATOM 6899 N N . GLY B 1 418 ? -12.188 7.457 19.766 1 98.19 418 GLY B N 1
ATOM 6900 C CA . GLY B 1 418 ? -12.773 6.266 19.172 1 98.19 418 GLY B CA 1
ATOM 6901 C C . GLY B 1 418 ? -13.945 5.723 19.984 1 98.19 418 GLY B C 1
ATOM 6902 O O . GLY B 1 418 ? -14.922 5.238 19.406 1 98.19 418 GLY B O 1
ATOM 6903 N N . GLU B 1 419 ? -13.875 5.844 21.281 1 97.69 419 GLU B N 1
ATOM 6904 C CA . GLU B 1 419 ? -14.898 5.273 22.156 1 97.69 419 GLU B CA 1
ATOM 6905 C C . GLU B 1 419 ? -16.234 6.004 22 1 97.69 419 GLU B C 1
ATOM 6907 O O . GLU B 1 419 ? -17.297 5.406 22.188 1 97.69 419 GLU B O 1
ATOM 6912 N N . GLU B 1 420 ? -16.172 7.281 21.719 1 98.31 420 GLU B N 1
ATOM 6913 C CA . GLU B 1 420 ? -17.375 8.086 21.641 1 98.31 420 GLU B CA 1
ATOM 6914 C C . GLU B 1 420 ? -17.781 8.352 20.203 1 98.31 420 GLU B C 1
ATOM 6916 O O . GLU B 1 420 ? -18.828 8.953 19.938 1 98.31 420 GLU B O 1
ATOM 6921 N N . ALA B 1 421 ? -17 7.895 19.203 1 98.75 421 ALA B N 1
ATOM 6922 C CA . ALA B 1 421 ? -17.297 8.055 17.797 1 98.75 421 ALA B CA 1
ATOM 6923 C C . ALA B 1 421 ? -17.922 6.789 17.219 1 98.75 421 ALA B C 1
ATOM 6925 O O . ALA B 1 421 ? -17.953 5.746 17.875 1 98.75 421 ALA B O 1
ATOM 6926 N N . LEU B 1 422 ? -18.594 6.902 16.125 1 98.81 422 LEU B N 1
ATOM 6927 C CA . LEU B 1 422 ? -18.906 5.746 15.297 1 98.81 422 LEU B CA 1
ATOM 6928 C C . LEU B 1 422 ? -17.75 5.402 14.375 1 98.81 422 LEU B C 1
ATOM 6930 O O . LEU B 1 422 ? -17.547 6.051 13.344 1 98.81 422 LEU B O 1
ATOM 6934 N N . THR B 1 423 ? -17 4.355 14.789 1 98.69 423 THR B N 1
ATOM 6935 C CA . THR B 1 423 ? -15.766 3.994 14.109 1 98.69 423 THR B CA 1
ATOM 6936 C C . THR B 1 423 ? -16.062 3.303 12.781 1 98.69 423 THR B C 1
ATOM 6938 O O . THR B 1 423 ? -16.953 2.461 12.703 1 98.69 423 THR B O 1
ATOM 6941 N N . VAL B 1 424 ? -15.297 3.645 11.75 1 98.69 424 VAL B N 1
ATOM 6942 C CA . VAL B 1 424 ? -15.5 2.998 10.453 1 98.69 424 VAL B CA 1
ATOM 6943 C C . VAL B 1 424 ? -14.148 2.574 9.875 1 98.69 424 VAL B C 1
ATOM 6945 O O . VAL B 1 424 ? -13.109 3.156 10.203 1 98.69 424 VAL B O 1
ATOM 6948 N N . ASN B 1 425 ? -14.109 1.486 9.047 1 98.5 425 ASN B N 1
ATOM 6949 C CA . ASN B 1 425 ? -13.07 1.191 8.07 1 98.5 425 ASN B CA 1
ATOM 6950 C C . ASN B 1 425 ? -13.203 2.074 6.828 1 98.5 425 ASN B C 1
ATOM 6952 O O . ASN B 1 425 ? -14.195 1.989 6.105 1 98.5 425 ASN B O 1
ATOM 6956 N N . PRO B 1 426 ? -12.281 2.916 6.582 1 98.25 426 PRO B N 1
ATOM 6957 C CA . PRO B 1 426 ? -12.453 3.926 5.535 1 98.25 426 PRO B CA 1
ATOM 6958 C C . PRO B 1 426 ? -12.617 3.312 4.148 1 98.25 426 PRO B C 1
ATOM 6960 O O . PRO B 1 426 ? -13.016 4.004 3.207 1 98.25 426 PRO B O 1
ATOM 6963 N N . TYR B 1 427 ? -12.344 2.047 3.98 1 98.44 427 TYR B N 1
ATOM 6964 C CA . TYR B 1 427 ? -12.469 1.402 2.678 1 98.44 427 TYR B CA 1
ATOM 6965 C C . TYR B 1 427 ? -13.836 0.75 2.521 1 98.44 427 TYR B C 1
ATOM 6967 O O . TYR B 1 427 ? -14.219 0.351 1.419 1 98.44 427 TYR B O 1
ATOM 6975 N N . ASP B 1 428 ? -14.57 0.608 3.578 1 98.5 428 ASP B N 1
ATOM 6976 C CA . ASP B 1 428 ? -15.867 -0.073 3.609 1 98.5 428 ASP B CA 1
ATOM 6977 C C . ASP B 1 428 ? -17.016 0.907 3.365 1 98.5 428 ASP B C 1
ATOM 6979 O O . ASP B 1 428 ? -17.578 1.459 4.312 1 98.5 428 ASP B O 1
ATOM 6983 N N . ILE B 1 429 ? -17.469 1.02 2.15 1 98.5 429 ILE B N 1
ATOM 6984 C CA . ILE B 1 429 ? -18.484 1.984 1.747 1 98.5 429 ILE B CA 1
ATOM 6985 C C . ILE B 1 429 ? -19.812 1.665 2.447 1 98.5 429 ILE B C 1
ATOM 6987 O O . ILE B 1 429 ? -20.453 2.557 3.004 1 98.5 429 ILE B O 1
ATOM 6991 N N . GLY B 1 430 ? -20.203 0.419 2.447 1 97.81 430 GLY B N 1
ATOM 6992 C CA . GLY B 1 430 ? -21.422 0.019 3.119 1 97.81 430 GLY B CA 1
ATOM 6993 C C . GLY B 1 430 ? -21.391 0.259 4.617 1 97.81 430 GLY B C 1
ATOM 6994 O O . GLY B 1 430 ? -22.375 0.727 5.199 1 97.81 430 GLY B O 1
ATOM 6995 N N . GLY B 1 431 ? -20.219 -0.111 5.215 1 98.38 431 GLY B N 1
ATOM 6996 C CA . GLY B 1 431 ? -20.062 0.145 6.637 1 98.38 431 GLY B CA 1
ATOM 6997 C C . GLY B 1 431 ? -20.141 1.618 6.992 1 98.38 431 GLY B C 1
ATOM 6998 O O . GLY B 1 431 ? -20.734 1.986 8.008 1 98.38 431 GLY B O 1
ATOM 6999 N N . THR B 1 432 ? -19.578 2.486 6.145 1 98.88 432 THR B N 1
ATOM 7000 C CA . THR B 1 432 ? -19.625 3.924 6.383 1 98.88 432 THR B CA 1
ATOM 7001 C C . THR B 1 432 ? -21.047 4.449 6.211 1 98.88 432 THR B C 1
ATOM 7003 O O . THR B 1 432 ? -21.516 5.277 7 1 98.88 432 THR B O 1
ATOM 7006 N N . ALA B 1 433 ? -21.766 3.961 5.191 1 98.88 433 ALA B N 1
ATOM 7007 C CA . ALA B 1 433 ? -23.156 4.344 4.992 1 98.88 433 ALA B CA 1
ATOM 7008 C C . ALA B 1 433 ? -24.016 3.963 6.199 1 98.88 433 ALA B C 1
ATOM 7010 O O . ALA B 1 433 ? -24.844 4.746 6.645 1 98.88 433 ALA B O 1
ATOM 7011 N N . ALA B 1 434 ? -23.781 2.785 6.719 1 98.81 434 ALA B N 1
ATOM 7012 C CA . ALA B 1 434 ? -24.516 2.328 7.895 1 98.81 434 ALA B CA 1
ATOM 7013 C C . ALA B 1 434 ? -24.219 3.199 9.109 1 98.81 434 ALA B C 1
ATOM 7015 O O . ALA B 1 434 ? -25.109 3.51 9.898 1 98.81 434 ALA B O 1
ATOM 7016 N N . ALA B 1 435 ? -22.953 3.551 9.25 1 98.94 435 ALA B N 1
ATOM 7017 C CA . ALA B 1 435 ? -22.562 4.434 10.352 1 98.94 435 ALA B CA 1
ATOM 7018 C C . ALA B 1 435 ? -23.234 5.801 10.219 1 98.94 435 ALA B C 1
ATOM 7020 O O . ALA B 1 435 ? -23.656 6.391 11.211 1 98.94 435 ALA B O 1
ATOM 7021 N N . LEU B 1 436 ? -23.281 6.301 8.992 1 98.94 436 LEU B N 1
ATOM 7022 C CA . LEU B 1 436 ? -23.953 7.57 8.75 1 98.94 436 LEU B CA 1
ATOM 7023 C C . LEU B 1 436 ? -25.438 7.477 9.109 1 98.94 436 LEU B C 1
ATOM 7025 O O . LEU B 1 436 ? -25.984 8.391 9.727 1 98.94 436 LEU B O 1
ATOM 7029 N N . HIS B 1 437 ? -26.078 6.398 8.758 1 98.94 437 HIS B N 1
ATOM 7030 C CA . HIS B 1 437 ? -27.469 6.18 9.125 1 98.94 437 HIS B CA 1
ATOM 7031 C C . HIS B 1 437 ? -27.641 6.188 10.641 1 98.94 437 HIS B C 1
ATOM 7033 O O . HIS B 1 437 ? -28.547 6.836 11.164 1 98.94 437 HIS B O 1
ATOM 7039 N N . THR B 1 438 ? -26.75 5.469 11.289 1 98.94 438 THR B N 1
ATOM 7040 C CA . THR B 1 438 ? -26.797 5.41 12.742 1 98.94 438 THR B CA 1
ATOM 7041 C C . THR B 1 438 ? -26.625 6.801 13.344 1 98.94 438 THR B C 1
ATOM 7043 O O . THR B 1 438 ? -27.359 7.18 14.266 1 98.94 438 THR B O 1
ATOM 7046 N N . ALA B 1 439 ? -25.703 7.535 12.812 1 98.88 439 ALA B N 1
ATOM 7047 C CA . ALA B 1 439 ? -25.422 8.883 13.305 1 98.88 439 ALA B CA 1
ATOM 7048 C C . ALA B 1 439 ? -26.625 9.805 13.117 1 98.88 439 ALA B C 1
ATOM 7050 O O . ALA B 1 439 ? -27.016 10.531 14.031 1 98.88 439 ALA B O 1
ATOM 7051 N N . LEU B 1 440 ? -27.219 9.766 11.969 1 98.62 440 LEU B N 1
ATOM 7052 C CA . LEU B 1 440 ? -28.344 10.625 11.625 1 98.62 440 LEU B CA 1
ATOM 7053 C C . LEU B 1 440 ? -29.578 10.258 12.453 1 98.62 440 LEU B C 1
ATOM 7055 O O . LEU B 1 440 ? -30.422 11.109 12.727 1 98.62 440 LEU B O 1
ATOM 7059 N N . SER B 1 441 ? -29.656 8.992 12.828 1 98.44 441 SER B N 1
ATOM 7060 C CA . SER B 1 441 ? -30.812 8.484 13.555 1 98.44 441 SER B CA 1
ATOM 7061 C C . SER B 1 441 ? -30.625 8.625 15.062 1 98.44 441 SER B C 1
ATOM 7063 O O . SER B 1 441 ? -31.547 8.352 15.828 1 98.44 441 SER B O 1
ATOM 7065 N N . MET B 1 442 ? -29.5 9.031 15.477 1 98.19 442 MET B N 1
ATOM 7066 C CA . MET B 1 442 ? -29.188 9.117 16.891 1 98.19 442 MET B CA 1
ATOM 7067 C C . MET B 1 442 ? -30.078 10.141 17.594 1 98.19 442 MET B C 1
ATOM 7069 O O . MET B 1 442 ? -30.203 11.273 17.141 1 98.19 442 MET B O 1
ATOM 7073 N N . PRO B 1 443 ? -30.719 9.742 18.703 1 97.62 443 PRO B N 1
ATOM 7074 C CA . PRO B 1 443 ? -31.531 10.703 19.438 1 97.62 443 PRO B CA 1
ATOM 7075 C C . PRO B 1 443 ? -30.734 11.922 19.906 1 97.62 443 PRO B C 1
ATOM 7077 O O . PRO B 1 443 ? -29.578 11.781 20.312 1 97.62 443 PRO B O 1
ATOM 7080 N N . SER B 1 444 ? -31.391 13.039 19.984 1 96.31 444 SER B N 1
ATOM 7081 C CA . SER B 1 444 ? -30.734 14.297 20.297 1 96.31 444 SER B CA 1
ATOM 7082 C C . SER B 1 444 ? -30.062 14.242 21.672 1 96.31 444 SER B C 1
ATOM 7084 O O . SER B 1 444 ? -28.969 14.789 21.844 1 96.31 444 SER B O 1
ATOM 7086 N N . GLY B 1 445 ? -30.703 13.594 22.625 1 97.31 445 GLY B N 1
ATOM 7087 C CA . GLY B 1 445 ? -30.125 13.461 23.938 1 97.31 445 GLY B CA 1
ATOM 7088 C C . GLY B 1 445 ? -28.812 12.695 23.938 1 97.31 445 GLY B C 1
ATOM 7089 O O . GLY B 1 445 ? -27.828 13.117 24.547 1 97.31 445 GLY B O 1
ATOM 7090 N N . GLU B 1 446 ? -28.828 11.625 23.234 1 97.88 446 GLU B N 1
ATOM 7091 C CA . GLU B 1 446 ? -27.625 10.812 23.125 1 97.88 446 GLU B CA 1
ATOM 7092 C C . GLU B 1 446 ? -26.516 11.555 22.375 1 97.88 446 GLU B C 1
ATOM 7094 O O . GLU B 1 446 ? -25.359 11.523 22.797 1 97.88 446 GLU B O 1
ATOM 7099 N N . ARG B 1 447 ? -26.859 12.219 21.344 1 98.12 447 ARG B N 1
ATOM 7100 C CA . ARG B 1 447 ? -25.891 12.969 20.547 1 98.12 447 ARG B CA 1
ATOM 7101 C C . ARG B 1 447 ? -25.234 14.07 21.375 1 98.12 447 ARG B C 1
ATOM 7103 O O . ARG B 1 447 ? -24.016 14.258 21.312 1 98.12 447 ARG B O 1
ATOM 7110 N N . THR B 1 448 ? -26.047 14.742 22.141 1 97.38 448 THR B N 1
ATOM 7111 C CA . THR B 1 448 ? -25.547 15.828 22.984 1 97.38 448 THR B CA 1
ATOM 7112 C C . THR B 1 448 ? -24.594 15.289 24.031 1 97.38 448 THR B C 1
ATOM 7114 O O . THR B 1 448 ? -23.531 15.875 24.281 1 97.38 448 THR B O 1
ATOM 7117 N N . GLU B 1 449 ? -24.953 14.203 24.625 1 97.94 449 GLU B N 1
ATOM 7118 C CA . GLU B 1 449 ? -24.109 13.609 25.656 1 97.94 449 GLU B CA 1
ATOM 7119 C C . GLU B 1 449 ? -22.781 13.125 25.062 1 97.94 449 GLU B C 1
ATOM 7121 O O . GLU B 1 449 ? -21.734 13.297 25.672 1 97.94 449 GLU B O 1
ATOM 7126 N N . ARG B 1 450 ? -22.875 12.531 23.953 1 98 450 ARG B N 1
ATOM 7127 C CA . ARG B 1 450 ? -21.672 12.086 23.266 1 98 450 ARG B CA 1
ATOM 7128 C C . ARG B 1 450 ? -20.781 13.266 22.891 1 98 450 ARG B C 1
ATOM 7130 O O . ARG B 1 450 ? -19.562 13.188 23.016 1 98 450 ARG B O 1
ATOM 7137 N N . THR B 1 451 ? -21.391 14.297 22.438 1 98.56 451 THR B N 1
ATOM 7138 C CA . THR B 1 451 ? -20.641 15.484 22.047 1 98.56 451 THR B CA 1
ATOM 7139 C C . THR B 1 451 ? -19.875 16.062 23.234 1 98.56 451 THR B C 1
ATOM 7141 O O . THR B 1 451 ? -18.734 16.516 23.094 1 98.56 451 THR B O 1
ATOM 7144 N N . LYS B 1 452 ? -20.531 16.047 24.391 1 98.31 452 LYS B N 1
ATOM 7145 C CA . LYS B 1 452 ? -19.859 16.531 25.594 1 98.31 452 LYS B CA 1
ATOM 7146 C C . LYS B 1 452 ? -18.609 15.727 25.891 1 98.31 452 LYS B C 1
ATOM 7148 O O . LYS B 1 452 ? -17.562 16.297 26.219 1 98.31 452 LYS B O 1
ATOM 7153 N N . ARG B 1 453 ? -18.719 14.469 25.797 1 98.56 453 ARG B N 1
ATOM 7154 C CA . ARG B 1 453 ? -17.578 13.602 26.078 1 98.56 453 ARG B CA 1
ATOM 7155 C C . ARG B 1 453 ? -16.5 13.766 25.016 1 98.56 453 ARG B C 1
ATOM 7157 O O . ARG B 1 453 ? -15.312 13.781 25.328 1 98.56 453 ARG B O 1
ATOM 7164 N N . LEU B 1 454 ? -16.953 13.852 23.734 1 98.81 454 LEU B N 1
ATOM 7165 C CA . LEU B 1 454 ? -16.016 14.117 22.656 1 98.81 454 LEU B CA 1
ATOM 7166 C C . LEU B 1 454 ? -15.273 15.43 22.891 1 98.81 454 LEU B C 1
ATOM 7168 O O . LEU B 1 454 ? -14.055 15.492 22.703 1 98.81 454 LEU B O 1
ATOM 7172 N N . THR B 1 455 ? -15.977 16.438 23.297 1 98.56 455 THR B N 1
ATOM 7173 C CA . THR B 1 455 ? -15.398 17.75 23.547 1 98.56 455 THR B CA 1
ATOM 7174 C C . THR B 1 455 ? -14.359 17.672 24.656 1 98.56 455 THR B C 1
ATOM 7176 O O . THR B 1 455 ? -13.273 18.25 24.531 1 98.56 455 THR B O 1
ATOM 7179 N N . ALA B 1 456 ? -14.727 16.984 25.688 1 98.44 456 ALA B N 1
ATOM 7180 C CA . ALA B 1 456 ? -13.805 16.828 26.797 1 98.44 456 ALA B CA 1
ATOM 7181 C C . ALA B 1 456 ? -12.5 16.172 26.359 1 98.44 456 ALA B C 1
ATOM 7183 O O . ALA B 1 456 ? -11.414 16.609 26.734 1 98.44 456 ALA B O 1
ATOM 7184 N N . GLN B 1 457 ? -12.602 15.148 25.609 1 98.19 457 GLN B N 1
ATOM 7185 C CA . GLN B 1 457 ? -11.422 14.43 25.109 1 98.19 457 GLN B CA 1
ATOM 7186 C C . GLN B 1 457 ? -10.633 15.281 24.125 1 98.19 457 GLN B C 1
ATOM 7188 O O . GLN B 1 457 ? -9.406 15.336 24.172 1 98.19 457 GLN B O 1
ATOM 7193 N N . ALA B 1 458 ? -11.336 15.953 23.266 1 98 458 ALA B N 1
ATOM 7194 C CA . ALA B 1 458 ? -10.75 16.734 22.188 1 98 458 ALA B CA 1
ATOM 7195 C C . ALA B 1 458 ? -9.938 17.906 22.719 1 98 458 ALA B C 1
ATOM 7197 O O . ALA B 1 458 ? -9.016 18.391 22.062 1 98 458 ALA B O 1
ATOM 7198 N N . THR B 1 459 ? -10.227 18.391 23.906 1 97.38 459 THR B N 1
ATOM 7199 C CA . THR B 1 459 ? -9.617 19.609 24.422 1 97.38 459 THR B CA 1
ATOM 7200 C C . THR B 1 459 ? -8.719 19.297 25.609 1 97.38 459 THR B C 1
ATOM 7202 O O . THR B 1 459 ? -8.234 20.219 26.281 1 97.38 459 THR B O 1
ATOM 7205 N N . ALA B 1 460 ? -8.469 18.031 25.859 1 97 460 ALA B N 1
ATOM 7206 C CA . ALA B 1 460 ? -7.715 17.594 27.031 1 97 460 ALA B CA 1
ATOM 7207 C C . ALA B 1 460 ? -6.238 17.969 26.906 1 97 460 ALA B C 1
ATOM 7209 O O . ALA B 1 460 ? -5.555 18.188 27.906 1 97 460 ALA B O 1
ATOM 7210 N N . LEU B 1 461 ? -5.762 18.031 25.703 1 94.94 461 LEU B N 1
ATOM 7211 C CA . LEU B 1 461 ? -4.359 18.312 25.422 1 94.94 461 LEU B CA 1
ATOM 7212 C C . LEU B 1 461 ? -4.223 19.5 24.469 1 94.94 461 LEU B C 1
ATOM 7214 O O . LEU B 1 461 ? -3.738 19.344 23.344 1 94.94 461 LEU B O 1
ATOM 7218 N N . PRO B 1 462 ? -4.527 20.672 24.969 1 94.5 462 PRO B N 1
ATOM 7219 C CA . PRO B 1 462 ? -4.508 21.844 24.078 1 94.5 462 PRO B CA 1
ATOM 7220 C C . PRO B 1 462 ? -3.117 22.141 23.516 1 94.5 462 PRO B C 1
ATOM 7222 O O . PRO B 1 462 ? -2.117 21.641 24.047 1 94.5 462 PRO B O 1
ATOM 7225 N N . PRO B 1 463 ? -3.049 22.922 22.5 1 93.62 463 PRO B N 1
ATOM 7226 C CA . PRO B 1 463 ? -1.801 23.156 21.766 1 93.62 463 PRO B CA 1
ATOM 7227 C C . PRO B 1 463 ? -0.679 23.672 22.672 1 93.62 463 PRO B C 1
ATOM 7229 O O . PRO B 1 463 ? 0.472 23.25 22.531 1 93.62 463 PRO B O 1
ATOM 7232 N N . ALA B 1 464 ? -0.959 24.547 23.578 1 92.69 464 ALA B N 1
ATOM 7233 C CA . ALA B 1 464 ? 0.059 25.062 24.484 1 92.69 464 ALA B CA 1
ATOM 7234 C C . ALA B 1 464 ? 0.69 23.938 25.297 1 92.69 464 ALA B C 1
ATOM 7236 O O . ALA B 1 464 ? 1.914 23.859 25.438 1 92.69 464 ALA B O 1
ATOM 7237 N N . ARG B 1 465 ? -0.152 23.078 25.844 1 93.69 465 ARG B N 1
ATOM 7238 C CA . ARG B 1 465 ? 0.343 21.953 26.625 1 93.69 465 ARG B CA 1
ATOM 7239 C C . ARG B 1 465 ? 1.139 20.984 25.75 1 93.69 465 ARG B C 1
ATOM 7241 O O . ARG B 1 465 ? 2.17 20.469 26.172 1 93.69 465 ARG B O 1
ATOM 7248 N N . TRP B 1 466 ? 0.612 20.703 24.578 1 94.56 466 TRP B N 1
ATOM 7249 C CA . TRP B 1 466 ? 1.294 19.844 23.609 1 94.56 466 TRP B CA 1
ATOM 7250 C C . TRP B 1 466 ? 2.727 20.328 23.375 1 94.56 466 TRP B C 1
ATOM 7252 O O . TRP B 1 466 ? 3.664 19.516 23.422 1 94.56 466 TRP B O 1
ATOM 7262 N N . PHE B 1 467 ? 2.916 21.547 23.203 1 93.56 467 PHE B N 1
ATOM 7263 C CA . PHE B 1 467 ? 4.227 22.125 22.922 1 93.56 467 PHE B CA 1
ATOM 7264 C C . PHE B 1 467 ? 5.105 22.094 24.172 1 93.56 467 PHE B C 1
ATOM 7266 O O . PHE B 1 467 ? 6.258 21.656 24.109 1 93.56 467 PHE B O 1
ATOM 7273 N N . LEU B 1 468 ? 4.598 22.516 25.312 1 93.94 468 LEU B N 1
ATOM 7274 C CA . LEU B 1 468 ? 5.363 22.594 26.547 1 93.94 468 LEU B CA 1
ATOM 7275 C C . LEU B 1 468 ? 5.793 21.203 27.016 1 93.94 468 LEU B C 1
ATOM 7277 O O . LEU B 1 468 ? 6.871 21.047 27.594 1 93.94 468 LEU B O 1
ATOM 7281 N N . ASP B 1 469 ? 4.934 20.25 26.797 1 95.31 469 ASP B N 1
ATOM 7282 C CA . ASP B 1 469 ? 5.285 18.875 27.172 1 95.31 469 ASP B CA 1
ATOM 7283 C C . ASP B 1 469 ? 6.477 18.375 26.359 1 95.31 469 ASP B C 1
ATOM 7285 O O . ASP B 1 469 ? 7.316 17.625 26.859 1 95.31 469 ASP B O 1
ATOM 7289 N N . GLN B 1 47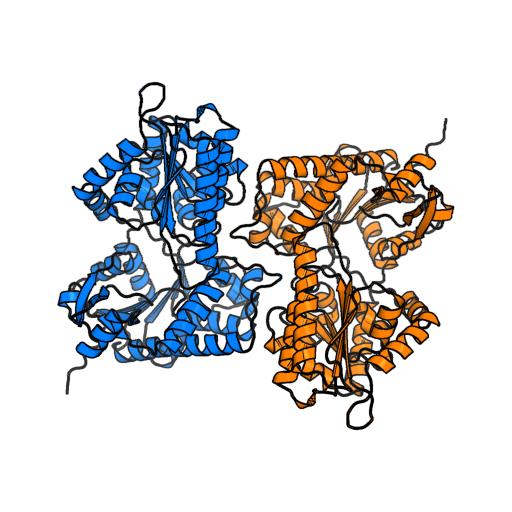0 ? 6.52 18.734 25.094 1 95.5 470 GLN B N 1
ATOM 7290 C CA . GLN B 1 470 ? 7.664 18.375 24.266 1 95.5 470 GLN B CA 1
ATOM 7291 C C . GLN B 1 470 ? 8.945 19.016 24.766 1 95.5 470 GLN B C 1
ATOM 7293 O O . GLN B 1 470 ? 9.992 18.375 24.828 1 95.5 470 GLN B O 1
ATOM 7298 N N . LEU B 1 471 ? 8.836 20.266 25.109 1 94.81 471 LEU B N 1
ATOM 7299 C CA . LEU B 1 471 ? 9.992 21 25.625 1 94.81 471 LEU B CA 1
ATOM 7300 C C . LEU B 1 471 ? 10.469 20.406 26.938 1 94.81 471 LEU B C 1
ATOM 7302 O O . LEU B 1 471 ? 11.672 20.203 27.125 1 94.81 471 LEU B O 1
ATOM 7306 N N . ALA B 1 472 ? 9.523 20.125 27.781 1 95.31 472 ALA B N 1
ATOM 7307 C CA . ALA B 1 472 ? 9.859 19.562 29.094 1 95.31 472 ALA B CA 1
ATOM 7308 C C . ALA B 1 472 ? 10.523 18.203 28.953 1 95.31 472 ALA B C 1
ATOM 7310 O O . ALA B 1 472 ? 11.398 17.844 29.75 1 95.31 472 ALA B O 1
ATOM 7311 N N . ALA B 1 473 ? 10.086 17.484 27.969 1 95.88 473 ALA B N 1
ATOM 7312 C CA . ALA B 1 473 ? 10.602 16.141 27.766 1 95.88 473 ALA B CA 1
ATOM 7313 C C . ALA B 1 473 ? 12.07 16.172 27.359 1 95.88 473 ALA B C 1
ATOM 7315 O O . ALA B 1 473 ? 12.766 15.148 27.422 1 95.88 473 ALA B O 1
ATOM 7316 N N . LEU B 1 474 ? 12.578 17.312 26.953 1 96 474 LEU B N 1
ATOM 7317 C CA . LEU B 1 474 ? 13.984 17.438 26.578 1 96 474 LEU B CA 1
ATOM 7318 C C . LEU B 1 474 ? 14.859 17.734 27.781 1 96 474 LEU B C 1
ATOM 7320 O O . LEU B 1 474 ? 16.078 17.672 27.703 1 96 474 LEU B O 1
ATOM 7324 N N . GLU B 1 475 ? 14.391 18.234 28.969 1 89 475 GLU B N 1
ATOM 7325 C CA . GLU B 1 475 ? 15.148 18.578 30.172 1 89 475 GLU B CA 1
ATOM 7326 C C . GLU B 1 475 ? 15.508 17.328 30.969 1 89 475 GLU B C 1
ATOM 7328 O O . GLU B 1 475 ? 16.438 17.359 31.781 1 89 475 GLU B O 1
ATOM 7333 N N . GLY B 1 476 ? 14.914 16.031 30.844 1 64.31 476 GLY B N 1
ATOM 7334 C CA . GLY B 1 476 ? 15.164 14.859 31.672 1 64.31 476 GLY B CA 1
ATOM 7335 C C . GLY B 1 476 ? 15.977 13.789 30.969 1 64.31 476 GLY B C 1
ATOM 7336 O O . GLY B 1 476 ? 16.109 13.812 29.75 1 64.31 476 GLY B O 1
#

Sequence (952 aa):
MASTHTASVLVASNRGPVSYALDEDRRLTARRGGGGLVSGLSAIGPDTDAVWVCSALGDGDREAVRRTGGALDPADTGGRRVRMLDIDAQVHSDAYNGIANSVLWFIHHMLYQTPLEPVFDAGFRRQWAAYESYNRAFAEALAEEAGQGAAVLIQDYHLALAPRMLRELRPDLRIGHFSHTPWAPPDYFRLLPDDIAAQLLGGILGADRAAFLTRRWADAFTDCCHAVLGPGIPSGTRVGVHGLGADAEFLRERAHRPDVDERMATLRRQIGTAPDGGPRRTIVRVDRTELSKNIVRGLLAYEELLQSYPQWRERVVHIAFAYPSRQDLAVYRAYTAEVQRVATEINSRYGTPGWTPVELHVKDDFARSLAAYRLADVALVNPIRDGMNLVAKEVPVVSDEGCALVLSREAGAHEELGEEALTVNPYDIGGTAAALHTALSMPSGERTERTKRLTAQATALPPARWFLDQLAALEGMASTHTASVLVASNRGPVSYALDEDRRLTARRGGGGLVSGLSAIGPDTDAVWVCSALGDGDREAVRRTGGALDPADTGGRRVRMLDIDAQVHSDAYNGIANSVLWFIHHMLYQTPLEPVFDAGFRRQWAAYESYNRAFAEALAEEAGQGAAVLIQDYHLALAPRMLRELRPDLRIGHFSHTPWAPPDYFRLLPDDIAAQLLGGILGADRAAFLTRRWADAFTDCCHAVLGPGIPSGTRVGVHGLGADAEFLRERAHRPDVDERMATLRRQIGTAPDGGPRRTIVRVDRTELSKNIVRGLLAYEELLQSYPQWRERVVHIAFAYPSRQDLAVYRAYTAEVQRVATEINSRYGTPGWTPVELHVKDDFARSLAAYRLADVALVNPIRDGMNLVAKEVPVVSDEGCALVLSREAGAHEELGEEALTVNPYDIGGTAAALHTALSMPSGERTERTKRLTAQATALPPARWFLDQLAALEG

Radius of gyration: 31.07 Å; Cα contacts (8 Å, |Δi|>4): 2040; chains: 2; bounding box: 77×98×68 Å

Secondary structure (DSSP, 8-state):
------EEEEEE-SS-SEEEEE-TT--EEEEEPPSHHHHHHHTT-TTS-EEEEEE--SHHHHHHHHHHTTB--TTTTTT-EEEEE---HHHHHIIIIIIIIIIIHHHHHT---TTT---BSHHHHHHHHHHHHHHHHHHHHHHHHEEEEEEEEEESGGGTTHHHHHHHH-TTSEEEEEE-S----HHHHTTS-HHHHHHHHHHHTTSSEEEESSHHHHHHHHHHHHHHH-TTPSPSPEEEE------HHHHHHHHTSHHHHHHHHHHHHHH-B-TTSSBPEEEEEEEES-GGG-HHHHHHHHHHHHHH-GGGTTTEEEEEEEE---TTSHHHHHHHHHHHHHHHHHHHHH-BTTB-SEEEE-S--HHHHHHHHHH-SEEEE--SS-S--HHHHHHHHH-SS--EEEEETTSTTHHHHTTTSEEE-TTBHHHHHHHHHHHHHS-HHHHHHHHHHHHHHHTSS-HHHHHHHHHHTTT-/------EEEEEE-SS-SEEEEE-TT--EEEEEPPSHHHHHHHHT-TTS-EEEEEE--SHHHHHHHHHHTTB--TTTTTT-EEEEE---HHHHHIIIIIIIIIIIHHHHHT---TTT---BSHHHHHHHHHHHHHHHHHHHHHHHHEEEEEEEEEESGGGTTHHHHHHHH-TTSEEEEEE-S----HHHHTTS-HHHHHHHHHHHTTSSEEEESSHHHHHHHHHHHHHHH-TT-S-SPEEEE------HHHHHHHHTSHHHHHHHHHHHHHH-B-TTSSBPEEEEEEEEE-GGG-HHHHHHHHHHHHHH-GGGTTTEEEEEEEEE--TTSHHHHHHHHHHHHHHHHHHHHH-BTTB-SEEEE-S--HHHHHHHHHH-SEEEE--SS-S--HHHHHHHHH-SS--EEEEETTSTTHHHHTTTSEEE-TTBHHHHHHHHHHHHHS-HHHHHHHHHHHHHHHTSS-HHHHHHHHHHTTT-

Nearest PDB structures (foldseek):
  5lqd-assembly1_C  TM=9.793E-01  e=2.568E-60  Streptomyces venezuelae ATCC 10712
  5lqd-assembly2_B  TM=9.802E-01  e=6.586E-59  Streptomyces venezuelae ATCC 10712
  4f9f-assembly1_B  TM=8.745E-01  e=5.850E-34  Streptomyces hygroscopicus subsp. limoneus
  5dxf-assembly2_B  TM=8.974E-01  e=1.788E-33  Candida albicans SC5314
  5dxf-assembly1_A  TM=8.798E-01  e=6.310E-32  Candida albicans SC5314

Organism: NCBI:txid40318

Foldseek 3Di:
DPPLQAFQEEEEDADDQWAWDQDPVRDIDIDGDDDLVLVQVVLVDLPGRYEYEYEHDDDSSLVQCVVVVQFHDCVRRVNHTYGYDHDDPVLCCLLVVVDVVPPVQCLQLVPDPVVVDDDCDVSSVVSVVSLVVQLLVVLVVNLSRHDFQHEYEYEAQSNLQNLLNNCVSHVRYQYEYEHQKAGHAQVSLPVDDLVVLCSSLVSRLSHQEYEAQDPNRLVRSQNNCCVRVHPPPPDRRHYYHFHAFADLVVLQVLLPDPLLVVLLVVVQVQQAAAPVGHGAAEEEEAEELDSQQLLLLVLLLLLVLCVVPVVNQSRYAYEYEYEYDPVVDPVSVVSVVSNVVSLVVSQVVRNDPRHRRYRYHHHDDVSNLSSCLQRHLEYEGQGQATRAPHSQLSSLSRHNQAHAYEYEPRHSVCNQLVVLHNYDNSVDSNSSSVSVVCSVPDDSVSRNVSSVSSNCSRPVQHSNNSSVVSVVVSVD/DPPLQAFQEEEEDADDQWAWDQDPVRDIDIDGDDDLVLVQVVLVDLPGRYEYEYEHDDDSSLVQCVVVVQFHDCVRRVNHTYGYDHDDPVLCCLLVVVDVVPPVQCLQLVPDPVVVDDDCDVSSVVSVVSLVVQLLVRLVVNLSRHDFQHEYEYEAQSNLQNLLNNCVSHVRYQYEYEHQKAGHAQVSLPVDPLVVLCSSLVSRLSHQEYEAQDPNRLVRSQNNCCVRVHPPPPDRYHYYHFHAFADLVVLQVLLPDPLLVVLLVVVQVQQAAAPVGHTAAEEEEAEELDSQQLLLLVLLLLLVLCVVPVVNQSRYAYEYEYEYDPVVDPVSVVSVVSNVVSLVVSQVVRNDPRHRRYRYHHHDDVSNLSSCLQRHLEYEGQGQATGAPHSQLSSLSNHNQAHAYEYEPRHSVCVQLVVLHNYDNSVDSNSSSVSVVCSVPDDSVSRNVSSVSSNCSRPVQHSNNSSVVSVVVSVD

Solvent-accessible surface area (backbone atoms only — not comparable to full-atom values): 46819 Å² total; per-residue (Å²): 124,83,77,77,79,48,19,50,35,37,37,36,32,61,68,51,61,49,46,38,43,57,48,97,85,68,49,78,43,74,43,70,54,84,51,52,65,55,46,16,58,61,59,64,42,88,83,47,50,46,36,37,38,20,44,42,83,49,70,24,28,38,50,52,23,68,76,46,72,17,50,51,60,34,88,62,49,82,67,40,46,35,40,38,38,78,64,57,67,67,41,45,45,26,19,45,54,56,29,34,60,55,41,52,46,27,38,31,49,60,45,47,36,46,58,76,30,72,71,42,37,71,68,43,53,53,23,47,52,22,32,50,50,54,16,47,53,50,20,52,51,51,58,70,43,43,31,91,58,15,38,36,43,38,42,28,72,75,40,31,44,18,34,28,54,27,35,72,76,39,72,63,46,35,34,34,34,36,38,64,56,41,43,29,48,46,85,55,43,60,53,41,45,68,68,56,44,44,47,46,56,48,8,40,55,36,10,50,28,37,32,19,48,35,65,69,32,37,49,22,47,42,49,30,33,29,73,70,74,28,82,73,37,70,67,85,29,45,76,43,65,53,50,75,28,33,53,57,68,59,48,48,55,61,47,68,34,70,67,13,52,53,36,34,54,53,50,50,62,67,59,31,57,18,94,85,68,43,74,36,45,33,37,28,35,75,42,55,35,43,64,42,43,26,60,55,52,51,52,49,10,50,52,46,27,45,66,76,41,56,84,42,57,63,32,44,27,40,38,37,37,42,22,77,42,67,70,88,38,67,69,32,46,53,49,45,52,47,40,52,49,52,45,50,50,50,29,70,74,66,38,51,101,75,31,60,41,53,47,78,40,55,68,84,47,72,42,47,51,38,24,46,29,28,62,18,38,21,38,55,45,36,21,68,33,36,25,48,57,63,62,76,31,44,31,37,60,46,25,72,73,25,26,29,40,38,32,8,68,39,28,39,40,29,81,73,40,40,87,65,30,47,66,28,60,54,40,21,26,56,59,40,15,51,45,49,50,51,39,73,66,48,52,62,68,59,27,35,53,38,14,52,55,42,27,54,57,20,42,68,31,25,25,38,55,36,41,49,50,57,57,56,62,59,78,110,124,80,76,76,82,50,19,50,36,36,38,35,31,60,70,53,62,48,46,39,44,56,48,96,86,68,49,78,43,76,44,69,55,84,51,51,66,55,46,14,58,61,59,64,42,88,82,47,51,46,36,38,37,19,43,41,83,46,69,23,27,38,49,50,26,69,75,45,74,17,50,50,59,35,87,60,48,81,66,41,47,34,39,39,38,75,61,56,67,64,40,46,45,27,18,45,55,56,30,35,62,55,41,52,48,28,37,30,47,61,44,46,37,46,58,77,31,72,73,42,37,71,70,44,53,51,23,48,51,22,34,50,51,52,16,47,53,51,19,52,52,50,56,72,42,43,30,89,58,13,39,35,42,37,43,29,73,77,42,31,46,18,34,28,54,28,33,71,75,40,74,62,46,35,34,34,34,36,38,64,54,40,44,28,49,47,85,57,44,60,54,42,46,68,69,55,43,45,47,46,53,49,9,40,53,35,10,49,29,39,32,18,48,35,65,68,31,39,48,22,47,44,47,31,32,29,73,70,74,28,84,73,37,70,67,85,29,46,77,43,65,52,50,75,28,32,53,57,66,59,48,49,56,59,47,69,34,69,67,14,54,53,35,34,54,52,49,50,61,68,60,32,58,17,93,85,68,44,75,36,44,34,38,29,35,77,43,55,35,43,63,43,44,25,61,54,52,52,52,49,10,50,52,46,28,46,65,77,40,55,83,43,58,63,31,44,26,40,37,35,36,41,23,77,41,68,71,88,39,66,70,32,47,52,48,43,50,48,43,53,50,53,44,50,50,51,31,69,72,67,38,50,99,76,30,61,41,53,49,77,42,56,70,85,48,71,43,47,52,38,21,46,29,29,63,18,38,22,37,56,45,36,22,68,32,37,25,46,57,64,60,75,30,44,31,36,60,46,26,73,74,25,26,29,40,38,32,9,68,41,28,38,41,30,80,72,41,40,88,67,30,47,67,30,60,54,40,20,27,56,59,39,16,51,46,49,50,50,41,73,64,47,52,63,69,59,26,35,54,37,12,52,54,43,26,52,55,20,43,68,31,25,26,38,55,36,41,49,52,56,56,55,61,60,79,111